Protein 3OIX (pdb70)

Solvent-accessible surface area: 45362 Å² total

Radius of gyration: 38.28 Å; Cα contacts (8 Å, |Δi|>4): 2927; chains: 4; bounding box: 79×98×102 Å

Sequence (1211 aa):
VSTHHTTIGSFDFDNCLMNAAGVYCMTREELAAIDHSEAGSFVTTGTLEERAGNPQPRYADTKLGSINSMGLPNLGINYYLDYVTELQKQPDSKNHFLSLVGMSPEETHTILMVEASKYQGLVELNLSCPNVPGPQIAYDFETTDQILSEVFTYFTKPLGIKLPPYFDIVHFDQAAAIFNYPLTFVNCINSIGNGLVIEDETVVIPKNGFGGIGGDYVKPTALANVHAFYKRLNPSIQIIGTGGVTGRDAFEHILCGASMVQIGTALHQEGPQIFKRITKELAIMTEKGYETLEDFRGKLNAMAVSTHHTTIGSFDFDNCLMNAAGVYCMTREELAAIDHSEAGSFVTTGTLEERAGNPQPRYADTKLGSINSMGLPNLGINYYLDYVTELQKQPDSKNHFLSLVGMSPEETHTILMVEASKYQGLVELNLSCPNVPGPQIAYDFETTDQILSEVFTYFTKPLGIKLPPYFDIVHFDQAAAIFNYPLTFVNCINSIGNGLVIEDETVVIPKNGFGGIGGDYVKPTALANVHAFYKRLNPSIQIIGTGGVTGRDAFEHILCGASMVQIGTALHQEGPQIFKRITKELAIMTEKGYETLEDFRGKLNAMAVSTHHTTIGSFDFDNCLMNAAGVYCMTREELAAIDHSEAGSFVTTGTLEERAGNPQPRYADTKLGSINSMGLPNLGINYYLDYVTELQKQPDSKNHFLSLVGMSPEETHTILMVEASKYQGLVELNLSCPNVPGPQIAYDFETTDQILSEVFTYFTKPLGIKLPPYFDIVHFDQAAAIFNYPLTFVNCINSIGNGLVIEDETVVIPKNGFGGIGGDYVKPTALANVHAFYKRLNPSIQIIGTGGVTGRDAFEHILCGASMVQIGTALHQEGPQIFKRITKELAIMTEKGYETLEDFRGKLNAMAVSTHHTTIGSFDFDNCLMNAAGVYCMTREELAAIDHSEAGSFVTTGTLEERAGNPQPRYADTKLGSINSMGLPNLGINYYLDYVTELQKQPDSKNHFLSLVGMSPEETHTILMVEASKYQGLVELNLSCPNVPGPQIAYDFETTDQILSEVFTYFTKPLGIKLPPYFDIVHFDQAAAIFNYPLTFVNCINSIGNGLVIEDETVVIPKNGFGGIGGDYVKPTALANVHAFYKRLNPSIQIIGTGGVTGRDAFEHILCGASMVQIGTALHQEGPQIFKRITKELAIMTEKGYETLEDFRGKLNAM

Structure (mmCIF, N/CA/C/O backbone):
data_3OIX
#
_entry.id   3OIX
#
_cell.length_a   103.126
_cell.length_b   158.276
_cell.length_c   193.351
_cell.angle_alpha   90.00
_cell.angle_beta   90.00
_cell.angle_gamma   90.00
#
_symmetry.space_group_name_H-M   'C 2 2 21'
#
loop_
_entity.id
_entity.type
_entity.pdbx_description
1 polymer 'Putative dihydroorotate dehydrogenase; dihydroorotate oxidase'
2 non-polymer 'FLAVIN MONONUCLEOTIDE'
3 non-polymer GLYCEROL
4 water water
#
loop_
_atom_site.group_PDB
_atom_site.id
_atom_site.type_symbol
_atom_site.label_atom_id
_atom_site.label_alt_id
_atom_site.label_comp_id
_atom_site.label_asym_id
_atom_site.label_entity_id
_atom_site.label_seq_id
_atom_site.pdbx_PDB_ins_code
_atom_site.Cartn_x
_atom_site.Cartn_y
_atom_site.Cartn_z
_atom_site.occupancy
_atom_site.B_iso_or_equiv
_atom_site.auth_seq_id
_atom_site.auth_comp_id
_atom_site.auth_asym_id
_atom_site.auth_atom_id
_atom_site.pdbx_PDB_model_num
ATOM 1 N N . VAL A 1 36 ? 25.599 -45.845 49.561 1.00 42.00 2 VAL A N 1
ATOM 2 C CA . VAL A 1 36 ? 25.398 -44.510 48.987 1.00 41.84 2 VAL A CA 1
ATOM 3 C C . VAL A 1 36 ? 24.594 -44.555 47.693 1.00 45.45 2 VAL A C 1
ATOM 4 O O . VAL A 1 36 ? 25.033 -45.122 46.694 1.00 38.76 2 VAL A O 1
ATOM 8 N N . SER A 1 37 ? 23.418 -43.935 47.717 1.00 38.47 3 SER A N 1
ATOM 9 C CA . SER A 1 37 ? 22.466 -44.054 46.620 1.00 32.62 3 SER A CA 1
ATOM 10 C C . SER A 1 37 ? 21.962 -42.703 46.122 1.00 36.10 3 SER A C 1
ATOM 11 O O . SER A 1 37 ? 21.624 -41.814 46.905 1.00 27.13 3 SER A O 1
ATOM 14 N N . THR A 1 38 ? 21.913 -42.554 44.804 1.00 31.10 4 THR A N 1
ATOM 15 C CA . THR A 1 38 ? 21.363 -41.344 44.214 1.00 27.27 4 THR A CA 1
ATOM 16 C C . THR A 1 38 ? 19.994 -41.597 43.604 1.00 26.20 4 THR A C 1
ATOM 17 O O . THR A 1 38 ? 19.530 -40.820 42.779 1.00 28.97 4 THR A O 1
ATOM 21 N N . HIS A 1 39 ? 19.353 -42.686 44.022 1.00 24.80 5 HIS A N 1
ATOM 22 C CA A HIS A 1 39 ? 17.958 -42.953 43.678 0.48 26.39 5 HIS A CA 1
ATOM 23 C CA B HIS A 1 39 ? 17.971 -42.935 43.640 0.52 27.06 5 HIS A CA 1
ATOM 24 C C . HIS A 1 39 ? 17.099 -41.772 44.092 1.00 23.41 5 HIS A C 1
ATOM 25 O O . HIS A 1 39 ? 17.443 -41.043 45.013 1.00 23.23 5 HIS A O 1
ATOM 38 N N . THR A 1 40 ? 15.973 -41.592 43.431 1.00 26.46 6 THR A N 1
ATOM 39 C CA . THR A 1 40 ? 15.094 -40.500 43.791 1.00 24.83 6 THR A CA 1
ATOM 40 C C . THR A 1 40 ? 13.685 -40.764 43.285 1.00 21.88 6 THR A C 1
ATOM 41 O O . THR A 1 40 ? 13.436 -41.749 42.595 1.00 21.26 6 THR A O 1
ATOM 45 N N . THR A 1 41 ? 12.762 -39.884 43.636 1.00 23.81 7 THR A N 1
ATOM 46 C CA . THR A 1 41 ? 11.397 -40.017 43.164 1.00 30.89 7 THR A CA 1
ATOM 47 C C . THR A 1 41 ? 10.833 -38.654 42.752 1.00 31.22 7 THR A C 1
ATOM 48 O O . THR A 1 41 ? 11.229 -37.620 43.287 1.00 27.42 7 THR A O 1
ATOM 52 N N . ILE A 1 42 ? 9.914 -38.675 41.796 1.00 20.39 8 ILE A N 1
ATOM 53 C CA . ILE A 1 42 ? 9.103 -37.516 41.462 1.00 21.49 8 ILE A CA 1
ATOM 54 C C . ILE A 1 42 ? 7.678 -38.023 41.371 1.00 21.82 8 ILE A C 1
ATOM 55 O O . ILE A 1 42 ? 7.382 -38.908 40.575 1.00 21.40 8 ILE A O 1
ATOM 60 N N . GLY A 1 43 ? 6.795 -37.486 42.203 1.00 21.43 9 GLY A N 1
ATOM 61 C CA . GLY A 1 43 ? 5.452 -38.032 42.307 1.00 22.70 9 GLY A CA 1
ATOM 62 C C . GLY A 1 43 ? 5.546 -39.494 42.710 1.00 24.17 9 GLY A C 1
ATOM 63 O O . GLY A 1 43 ? 6.280 -39.835 43.638 1.00 19.33 9 GLY A O 1
ATOM 64 N N . SER A 1 44 ? 4.834 -40.365 42.006 1.00 20.42 10 SER A N 1
ATOM 65 C CA . SER A 1 44 ? 4.841 -41.772 42.369 1.00 30.11 10 SER A CA 1
ATOM 66 C C . SER A 1 44 ? 5.855 -42.556 41.533 1.00 34.42 10 SER A C 1
ATOM 67 O O . SER A 1 44 ? 5.812 -43.782 41.497 1.00 33.84 10 SER A O 1
ATOM 70 N N . PHE A 1 45 ? 6.771 -41.847 40.873 1.00 33.51 11 PHE A N 1
ATOM 71 C CA . PHE A 1 45 ? 7.729 -42.489 39.973 1.00 26.84 11 PHE A CA 1
ATOM 72 C C . PHE A 1 45 ? 9.132 -42.576 40.555 1.00 26.00 11 PHE A C 1
ATOM 73 O O . PHE A 1 45 ? 9.625 -41.612 41.155 1.00 32.14 11 PHE A O 1
ATOM 81 N N . ASP A 1 46 ? 9.773 -43.728 40.377 1.00 36.69 12 ASP A N 1
ATOM 82 C CA . ASP A 1 46 ? 11.149 -43.929 40.842 1.00 32.99 12 ASP A CA 1
ATOM 83 C C . ASP A 1 46 ? 12.178 -43.710 39.740 1.00 33.02 12 ASP A C 1
ATOM 84 O O . ASP A 1 46 ? 11.887 -43.886 38.556 1.00 39.30 12 ASP A O 1
ATOM 89 N N . PHE A 1 47 ? 13.384 -43.329 40.145 1.00 23.86 13 PHE A N 1
ATOM 90 C CA . PHE A 1 47 ? 14.506 -43.179 39.231 1.00 26.74 13 PHE A CA 1
ATOM 91 C C . PHE A 1 47 ? 15.771 -43.728 39.873 1.00 30.02 13 PHE A C 1
ATOM 92 O O . PHE A 1 47 ? 16.022 -43.494 41.059 1.00 28.82 13 PHE A O 1
ATOM 100 N N . ASP A 1 48 ? 16.560 -44.459 39.086 1.00 41.49 14 ASP A N 1
ATOM 101 C CA . ASP A 1 48 ? 17.793 -45.071 39.568 1.00 40.57 14 ASP A CA 1
ATOM 102 C C . ASP A 1 48 ? 18.816 -44.013 39.905 1.00 40.86 14 ASP A C 1
ATOM 103 O O . ASP A 1 48 ? 19.772 -44.274 40.621 1.00 38.52 14 ASP A O 1
ATOM 108 N N . ASN A 1 49 ? 18.612 -42.816 39.372 1.00 25.84 15 ASN A N 1
ATOM 109 C CA . ASN A 1 49 ? 19.577 -41.738 39.530 1.00 29.25 15 ASN A CA 1
ATOM 110 C C . ASN A 1 49 ? 18.852 -40.398 39.529 1.00 27.32 15 ASN A C 1
ATOM 111 O O . ASN A 1 49 ? 17.711 -40.309 39.079 1.00 28.56 15 ASN A O 1
ATOM 116 N N . CYS A 1 50 ? 19.513 -39.355 40.021 1.00 27.90 16 CYS A N 1
ATOM 117 C CA . CYS A 1 50 ? 18.869 -38.054 40.158 1.00 30.73 16 CYS A CA 1
ATOM 118 C C . CYS A 1 50 ? 19.474 -36.999 39.240 1.00 26.72 16 CYS A C 1
ATOM 119 O O . CYS A 1 50 ? 19.430 -35.814 39.541 1.00 24.13 16 CYS A O 1
ATOM 122 N N . LEU A 1 51 ? 20.055 -37.444 38.135 1.00 27.97 17 LEU A N 1
ATOM 123 C CA . LEU A 1 51 ? 20.574 -36.549 37.105 1.00 28.06 17 LEU A CA 1
ATOM 124 C C . LEU A 1 51 ? 19.958 -36.935 35.776 1.00 27.55 17 LEU A C 1
ATOM 125 O O . LEU A 1 51 ? 19.748 -38.116 35.514 1.00 29.67 17 LEU A O 1
ATOM 130 N N . MET A 1 52 ? 19.669 -35.946 34.938 1.00 25.04 18 MET A N 1
ATOM 131 C CA . MET A 1 52 ? 19.078 -36.207 33.632 1.00 20.02 18 MET A CA 1
ATOM 132 C C . MET A 1 52 ? 19.293 -35.013 32.706 1.00 24.95 18 MET A C 1
ATOM 133 O O . MET A 1 52 ? 19.822 -33.977 33.123 1.00 19.07 18 MET A O 1
ATOM 138 N N . ASN A 1 53 ? 18.891 -35.158 31.447 1.00 23.70 19 ASN A N 1
ATOM 139 C CA . ASN A 1 53 ? 18.984 -34.049 30.509 1.00 23.02 19 ASN A CA 1
ATOM 140 C C . ASN A 1 53 ? 17.973 -32.942 30.837 1.00 26.29 19 ASN A C 1
ATOM 141 O O . ASN A 1 53 ? 16.921 -33.192 31.433 1.00 22.18 19 ASN A O 1
ATOM 146 N N . ALA A 1 54 ? 18.307 -31.714 30.477 1.00 22.00 20 ALA A N 1
ATOM 147 C CA . ALA A 1 54 ? 17.318 -30.646 30.496 1.00 21.97 20 ALA A CA 1
ATOM 148 C C . ALA A 1 54 ? 16.604 -30.615 29.140 1.00 26.13 20 ALA A C 1
ATOM 149 O O . ALA A 1 54 ? 17.218 -30.868 28.114 1.00 23.14 20 ALA A O 1
ATOM 151 N N . ALA A 1 55 ? 15.307 -30.320 29.152 1.00 21.85 21 ALA A N 1
ATOM 152 C CA . ALA A 1 55 ? 14.510 -30.269 27.944 1.00 16.38 21 ALA A CA 1
ATOM 153 C C . ALA A 1 55 ? 15.219 -29.422 26.882 1.00 24.79 21 ALA A C 1
ATOM 154 O O . ALA A 1 55 ? 15.785 -28.363 27.184 1.00 19.22 21 ALA A O 1
ATOM 156 N N . GLY A 1 56 ? 15.203 -29.905 25.646 1.00 32.27 22 GLY A N 1
ATOM 157 C CA . GLY A 1 56 ? 15.806 -29.184 24.544 1.00 35.96 22 GLY A CA 1
ATOM 158 C C . GLY A 1 56 ? 17.213 -29.647 24.217 1.00 40.72 22 GLY A C 1
ATOM 159 O O . GLY A 1 56 ? 17.705 -29.424 23.112 1.00 45.76 22 GLY A O 1
ATOM 160 N N . VAL A 1 57 ? 17.866 -30.302 25.170 1.00 24.87 23 VAL A N 1
ATOM 161 C CA . VAL A 1 57 ? 19.241 -30.734 24.964 1.00 28.60 23 VAL A CA 1
ATOM 162 C C . VAL A 1 57 ? 19.338 -32.255 24.821 1.00 31.15 23 VAL A C 1
ATOM 163 O O . VAL A 1 57 ? 18.842 -32.999 25.668 1.00 27.36 23 VAL A O 1
ATOM 167 N N . TYR A 1 58 ? 19.972 -32.702 23.738 1.00 37.10 24 TYR A N 1
ATOM 168 C CA . TYR A 1 58 ? 20.200 -34.122 23.482 1.00 31.56 24 TYR A CA 1
ATOM 169 C C . TYR A 1 58 ? 18.924 -34.945 23.518 1.00 34.98 24 TYR A C 1
ATOM 170 O O . TYR A 1 58 ? 18.883 -36.005 24.142 1.00 36.55 24 TYR A O 1
ATOM 179 N N . CYS A 1 59 ? 17.883 -34.471 22.845 1.00 28.73 25 CYS A N 1
ATOM 180 C CA . CYS A 1 59 ? 16.601 -35.163 22.931 1.00 28.20 25 CYS A CA 1
ATOM 181 C C . CYS A 1 59 ? 15.730 -34.940 21.719 1.00 24.38 25 CYS A C 1
ATOM 182 O O . CYS A 1 59 ? 14.516 -35.151 21.779 1.00 20.98 25 CYS A O 1
ATOM 185 N N . MET A 1 60 ? 16.351 -34.519 20.620 1.00 26.20 26 MET A N 1
ATOM 186 C CA . MET A 1 60 ? 15.629 -34.327 19.367 1.00 20.76 26 MET A CA 1
ATOM 187 C C . MET A 1 60 ? 15.019 -35.625 18.828 1.00 22.17 26 MET A C 1
ATOM 188 O O . MET A 1 60 ? 13.866 -35.634 18.397 1.00 22.15 26 MET A O 1
ATOM 193 N N . THR A 1 61 ? 15.774 -36.724 18.870 1.00 16.93 27 THR A N 1
ATOM 194 C CA . THR A 1 61 ? 15.344 -37.954 18.199 1.00 20.52 27 THR A CA 1
ATOM 195 C C . THR A 1 61 ? 15.253 -39.169 19.119 1.00 23.76 27 THR A C 1
ATOM 196 O O . THR A 1 61 ? 15.806 -39.178 20.221 1.00 20.95 27 THR A O 1
ATOM 200 N N . ARG A 1 62 ? 14.588 -40.211 18.631 1.00 29.72 28 ARG A N 1
ATOM 201 C CA . ARG A 1 62 ? 14.556 -41.490 19.315 1.00 28.44 28 ARG A CA 1
ATOM 202 C C . ARG A 1 62 ? 15.962 -42.000 19.633 1.00 39.30 28 ARG A C 1
ATOM 203 O O . ARG A 1 62 ? 16.178 -42.610 20.680 1.00 41.01 28 ARG A O 1
ATOM 211 N N . GLU A 1 63 ? 16.915 -41.743 18.743 1.00 24.95 29 GLU A N 1
ATOM 212 C CA . GLU A 1 63 ? 18.281 -42.220 18.947 1.00 27.92 29 GLU A CA 1
ATOM 213 C C . GLU A 1 63 ? 18.964 -41.513 20.105 1.00 23.43 29 GLU A C 1
ATOM 214 O O . GLU A 1 63 ? 19.604 -42.148 20.953 1.00 31.25 29 GLU A O 1
ATOM 220 N N . GLU A 1 64 ? 18.860 -40.190 20.124 1.00 31.33 30 GLU A N 1
ATOM 221 C CA . GLU A 1 64 ? 19.480 -39.428 21.194 1.00 32.88 30 GLU A CA 1
ATOM 222 C C . GLU A 1 64 ? 18.846 -39.821 22.526 1.00 31.33 30 GLU A C 1
ATOM 223 O O . GLU A 1 64 ? 19.543 -40.033 23.504 1.00 32.60 30 GLU A O 1
ATOM 229 N N . LEU A 1 65 ? 17.525 -39.957 22.535 1.00 20.43 31 LEU A N 1
ATOM 230 C CA . LEU A 1 65 ? 16.807 -40.296 23.749 1.00 26.06 31 LEU A CA 1
ATOM 231 C C . LEU A 1 65 ? 17.314 -41.641 24.269 1.00 32.07 31 LEU A C 1
ATOM 232 O O . LEU A 1 65 ? 17.596 -41.791 25.461 1.00 30.68 31 LEU A O 1
ATOM 237 N N . ALA A 1 66 ? 17.458 -42.605 23.363 1.00 38.31 32 ALA A N 1
ATOM 238 C CA . ALA A 1 66 ? 17.952 -43.927 23.727 1.00 34.45 32 ALA A CA 1
ATOM 239 C C . ALA A 1 66 ? 19.351 -43.829 24.312 1.00 33.34 32 ALA A C 1
ATOM 240 O O . ALA A 1 66 ? 19.672 -44.501 25.282 1.00 37.74 32 ALA A O 1
ATOM 242 N N . ALA A 1 67 ? 20.177 -42.968 23.743 1.00 26.72 33 ALA A N 1
ATOM 243 C CA . ALA A 1 67 ? 21.506 -42.765 24.299 1.00 28.92 33 ALA A CA 1
ATOM 244 C C . ALA A 1 67 ? 21.436 -42.239 25.736 1.00 33.08 33 ALA A C 1
ATOM 245 O O . ALA A 1 67 ? 22.235 -42.644 26.583 1.00 33.88 33 ALA A O 1
ATOM 247 N N . ILE A 1 68 ? 20.488 -41.347 26.019 1.00 28.08 34 ILE A N 1
ATOM 248 C CA . ILE A 1 68 ? 20.296 -40.888 27.395 1.00 26.94 34 ILE A CA 1
ATOM 249 C C . ILE A 1 68 ? 19.862 -42.047 28.279 1.00 20.24 34 ILE A C 1
ATOM 250 O O . ILE A 1 68 ? 20.377 -42.233 29.383 1.00 22.14 34 ILE A O 1
ATOM 255 N N . ASP A 1 69 ? 18.921 -42.832 27.765 1.00 22.06 35 ASP A N 1
ATOM 256 C CA . ASP A 1 69 ? 18.345 -43.948 28.495 1.00 26.69 35 ASP A CA 1
ATOM 257 C C . ASP A 1 69 ? 19.371 -45.020 28.855 1.00 33.04 35 ASP A C 1
ATOM 258 O O . ASP A 1 69 ? 19.202 -45.743 29.833 1.00 38.69 35 ASP A O 1
ATOM 263 N N . HIS A 1 70 ? 20.425 -45.116 28.054 1.00 25.40 36 HIS A N 1
ATOM 264 C CA . HIS A 1 70 ? 21.456 -46.119 28.247 1.00 29.79 36 HIS A CA 1
ATOM 265 C C . HIS A 1 70 ? 22.670 -45.505 28.911 1.00 28.64 36 HIS A C 1
ATOM 266 O O . HIS A 1 70 ? 23.663 -46.186 29.109 1.00 34.89 36 HIS A O 1
ATOM 273 N N . SER A 1 71 ? 22.606 -44.212 29.224 1.00 24.19 37 SER A N 1
ATOM 274 C CA . SER A 1 71 ? 23.665 -43.579 30.015 1.00 26.34 37 SER A CA 1
ATOM 275 C C . SER A 1 71 ? 23.371 -43.751 31.509 1.00 25.01 37 SER A C 1
ATOM 276 O O . SER A 1 71 ? 22.421 -44.433 31.882 1.00 28.00 37 SER A O 1
ATOM 279 N N . GLU A 1 72 ? 24.160 -43.117 32.361 1.00 27.09 38 GLU A N 1
ATOM 280 C CA . GLU A 1 72 ? 23.916 -43.207 33.801 1.00 35.19 38 GLU A CA 1
ATOM 281 C C . GLU A 1 72 ? 22.814 -42.251 34.262 1.00 32.30 38 GLU A C 1
ATOM 282 O O . GLU A 1 72 ? 22.412 -42.257 35.423 1.00 36.78 38 GLU A O 1
ATOM 288 N N . ALA A 1 73 ? 22.308 -41.447 33.338 1.00 31.43 39 ALA A N 1
ATOM 289 C CA . ALA A 1 73 ? 21.169 -40.582 33.636 1.00 28.62 39 ALA A CA 1
ATOM 290 C C . ALA A 1 73 ? 20.000 -41.398 34.181 1.00 19.81 39 ALA A C 1
ATOM 291 O O . ALA A 1 73 ? 19.751 -42.521 33.739 1.00 22.85 39 ALA A O 1
ATOM 293 N N . GLY A 1 74 ? 19.271 -40.822 35.128 1.00 25.62 40 GLY A N 1
ATOM 294 C CA . GLY A 1 74 ? 18.160 -41.513 35.764 1.00 22.87 40 GLY A CA 1
ATOM 295 C C . GLY A 1 74 ? 16.868 -41.443 34.976 1.00 22.84 40 GLY A C 1
ATOM 296 O O . GLY A 1 74 ? 15.897 -42.129 35.304 1.00 29.61 40 GLY A O 1
ATOM 297 N N . SER A 1 75 ? 16.856 -40.632 33.922 1.00 21.60 41 SER A N 1
ATOM 298 C CA . SER A 1 75 ? 15.643 -40.418 33.145 1.00 26.91 41 SER A CA 1
ATOM 299 C C . SER A 1 75 ? 16.012 -39.586 31.937 1.00 26.69 41 SER A C 1
ATOM 300 O O . SER A 1 75 ? 17.166 -39.194 31.799 1.00 25.91 41 SER A O 1
ATOM 303 N N . PHE A 1 76 ? 15.044 -39.323 31.063 1.00 23.62 42 PHE A N 1
ATOM 304 C CA . PHE A 1 76 ? 15.196 -38.257 30.095 1.00 20.83 42 PHE A CA 1
ATOM 305 C C . PHE A 1 76 ? 13.908 -37.458 29.966 1.00 21.95 42 PHE A C 1
ATOM 306 O O . PHE A 1 76 ? 12.831 -37.926 30.351 1.00 22.12 42 PHE A O 1
ATOM 314 N N . VAL A 1 77 ? 14.031 -36.240 29.464 1.00 12.07 43 VAL A N 1
ATOM 315 C CA . VAL A 1 77 ? 12.862 -35.480 29.055 1.00 16.58 43 VAL A CA 1
ATOM 316 C C . VAL A 1 77 ? 12.978 -35.223 27.552 1.00 15.61 43 VAL A C 1
ATOM 317 O O . VAL A 1 77 ? 14.060 -34.915 27.052 1.00 11.53 43 VAL A O 1
ATOM 321 N N . THR A 1 78 ? 11.872 -35.392 26.843 1.00 16.93 44 THR A N 1
ATOM 322 C CA . THR A 1 78 ? 11.863 -35.227 25.399 1.00 18.46 44 THR A CA 1
ATOM 323 C C . THR A 1 78 ? 12.091 -33.779 25.007 1.00 19.63 44 THR A C 1
ATOM 324 O O . THR A 1 78 ? 11.908 -32.880 25.822 1.00 25.85 44 THR A O 1
ATOM 339 N N . THR A 1 80 ? 11.029 -30.405 23.644 1.00 19.55 46 THR A N 1
ATOM 340 C CA . THR A 1 80 ? 9.717 -29.797 23.799 1.00 21.95 46 THR A CA 1
ATOM 341 C C . THR A 1 80 ? 8.897 -29.918 22.512 1.00 19.28 46 THR A C 1
ATOM 342 O O . THR A 1 80 ? 9.245 -29.352 21.487 1.00 18.03 46 THR A O 1
ATOM 346 N N . GLY A 1 81 ? 7.810 -30.668 22.573 1.00 14.46 47 GLY A N 1
ATOM 347 C CA . GLY A 1 81 ? 7.062 -30.991 21.382 1.00 15.00 47 GLY A CA 1
ATOM 348 C C . GLY A 1 81 ? 5.893 -30.051 21.154 1.00 20.42 47 GLY A C 1
ATOM 349 O O . GLY A 1 81 ? 5.161 -29.718 22.073 1.00 18.04 47 GLY A O 1
ATOM 350 N N . THR A 1 82 ? 5.711 -29.624 19.915 1.00 24.13 48 THR A N 1
ATOM 351 C CA . THR A 1 82 ? 4.538 -28.838 19.572 1.00 21.36 48 THR A CA 1
ATOM 352 C C . THR A 1 82 ? 3.571 -29.721 18.796 1.00 20.67 48 THR A C 1
ATOM 353 O O . THR A 1 82 ? 3.920 -30.838 18.402 1.00 21.04 48 THR A O 1
ATOM 357 N N . LEU A 1 83 ? 2.356 -29.234 18.589 1.00 24.24 49 LEU A N 1
ATOM 358 C CA . LEU A 1 83 ? 1.339 -30.005 17.886 1.00 20.20 49 LEU A CA 1
ATOM 359 C C . LEU A 1 83 ? 1.853 -30.561 16.553 1.00 28.18 49 LEU A C 1
ATOM 360 O O . LEU A 1 83 ? 1.600 -31.722 16.215 1.00 28.09 49 LEU A O 1
ATOM 365 N N . GLU A 1 84 ? 2.559 -29.726 15.793 1.00 23.20 50 GLU A N 1
ATOM 366 C CA . GLU A 1 84 ? 3.095 -30.127 14.497 1.00 28.63 50 GLU A CA 1
ATOM 367 C C . GLU A 1 84 ? 4.574 -29.885 14.527 1.00 28.98 50 GLU A C 1
ATOM 368 O O . GLU A 1 84 ? 5.054 -29.097 15.331 1.00 30.88 50 GLU A O 1
ATOM 374 N N . GLU A 1 85 ? 5.317 -30.567 13.675 1.00 27.17 51 GLU A N 1
ATOM 375 C CA . GLU A 1 85 ? 6.760 -30.437 13.759 1.00 29.40 51 GLU A CA 1
ATOM 376 C C . GLU A 1 85 ? 7.221 -29.046 13.335 1.00 23.53 51 GLU A C 1
ATOM 377 O O . GLU A 1 85 ? 6.557 -28.361 12.579 1.00 28.99 51 GLU A O 1
ATOM 383 N N . ARG A 1 86 ? 8.359 -28.628 13.857 1.00 15.62 52 ARG A N 1
ATOM 384 C CA . ARG A 1 86 ? 8.850 -27.297 13.618 1.00 15.84 52 ARG A CA 1
ATOM 385 C C . ARG A 1 86 ? 10.294 -27.397 13.268 1.00 16.64 52 ARG A C 1
ATOM 386 O O . ARG A 1 86 ? 10.992 -28.253 13.795 1.00 16.20 52 ARG A O 1
ATOM 394 N N . ALA A 1 87 ? 10.738 -26.538 12.358 1.00 24.81 53 ALA A N 1
ATOM 395 C CA . ALA A 1 87 ? 12.133 -26.510 11.952 1.00 19.09 53 ALA A CA 1
ATOM 396 C C . ALA A 1 87 ? 12.930 -25.685 12.937 1.00 22.13 53 ALA A C 1
ATOM 397 O O . ALA A 1 87 ? 14.135 -25.864 13.070 1.00 23.75 53 ALA A O 1
ATOM 399 N N . GLY A 1 88 ? 12.258 -24.760 13.612 1.00 18.03 54 GLY A N 1
ATOM 400 C CA . GLY A 1 88 ? 12.947 -23.863 14.513 1.00 16.71 54 GLY A CA 1
ATOM 401 C C . GLY A 1 88 ? 13.575 -22.692 13.783 1.00 22.35 54 GLY A C 1
ATOM 402 O O . GLY A 1 88 ? 13.296 -22.447 12.618 1.00 21.80 54 GLY A O 1
ATOM 403 N N . ASN A 1 89 ? 14.425 -21.959 14.488 1.00 24.81 55 ASN A N 1
ATOM 404 C CA . ASN A 1 89 ? 14.989 -20.720 13.988 1.00 21.48 55 ASN A CA 1
ATOM 405 C C . ASN A 1 89 ? 16.201 -20.949 13.066 1.00 29.99 55 ASN A C 1
ATOM 406 O O . ASN A 1 89 ? 16.795 -22.027 13.070 1.00 24.43 55 ASN A O 1
ATOM 411 N N . PRO A 1 90 ? 16.573 -19.925 12.283 1.00 33.53 56 PRO A N 1
ATOM 412 C CA . PRO A 1 90 ? 17.741 -20.008 11.401 1.00 32.25 56 PRO A CA 1
ATOM 413 C C . PRO A 1 90 ? 19.035 -20.240 12.171 1.00 36.16 56 PRO A C 1
ATOM 414 O O . PRO A 1 90 ? 19.157 -19.837 13.332 1.00 33.90 56 PRO A O 1
ATOM 418 N N . GLN A 1 91 ? 19.993 -20.893 11.525 1.00 31.90 57 GLN A N 1
ATOM 419 C CA . GLN A 1 91 ? 21.306 -21.168 12.124 1.00 30.90 57 GLN A CA 1
ATOM 420 C C . GLN A 1 91 ? 22.322 -20.053 11.869 1.00 33.29 57 GLN A C 1
ATOM 421 O O . GLN A 1 91 ? 22.203 -19.300 10.902 1.00 36.64 57 GLN A O 1
ATOM 427 N N . PRO A 1 92 ? 23.334 -19.946 12.737 1.00 31.93 58 PRO A N 1
ATOM 428 C CA . PRO A 1 92 ? 23.460 -20.749 13.960 1.00 28.40 58 PRO A CA 1
ATOM 429 C C . PRO A 1 92 ? 22.578 -20.191 15.076 1.00 26.00 58 PRO A C 1
ATOM 430 O O . PRO A 1 92 ? 22.461 -18.973 15.241 1.00 24.72 58 PRO A O 1
ATOM 434 N N . ARG A 1 93 ? 21.973 -21.088 15.842 1.00 24.41 59 ARG A N 1
ATOM 435 C CA . ARG A 1 93 ? 20.988 -20.713 16.848 1.00 26.60 59 ARG A CA 1
ATOM 436 C C . ARG A 1 93 ? 21.500 -21.062 18.247 1.00 26.19 59 ARG A C 1
ATOM 437 O O . ARG A 1 93 ? 20.764 -20.980 19.225 1.00 22.59 59 ARG A O 1
ATOM 445 N N . TYR A 1 94 ? 22.764 -21.448 18.317 1.00 21.90 60 TYR A N 1
ATOM 446 C CA . TYR A 1 94 ? 23.384 -21.882 19.551 1.00 22.36 60 TYR A CA 1
ATOM 447 C C . TYR A 1 94 ? 24.877 -21.593 19.523 1.00 18.96 60 TYR A C 1
ATOM 448 O O . TYR A 1 94 ? 25.541 -21.865 18.535 1.00 30.79 60 TYR A O 1
ATOM 457 N N . ALA A 1 95 ? 25.407 -21.043 20.603 1.00 19.39 61 ALA A N 1
ATOM 458 C CA . ALA A 1 95 ? 26.842 -20.834 20.695 1.00 27.55 61 ALA A CA 1
ATOM 459 C C . ALA A 1 95 ? 27.306 -21.110 22.111 1.00 35.26 61 ALA A C 1
ATOM 460 O O . ALA A 1 95 ? 26.579 -20.848 23.064 1.00 31.22 61 ALA A O 1
ATOM 462 N N . ASP A 1 96 ? 28.517 -21.641 22.241 1.00 36.09 62 ASP A N 1
ATOM 463 C CA . ASP A 1 96 ? 29.112 -21.871 23.549 1.00 35.04 62 ASP A CA 1
ATOM 464 C C . ASP A 1 96 ? 29.992 -20.698 23.944 1.00 33.43 62 ASP A C 1
ATOM 465 O O . ASP A 1 96 ? 30.386 -19.895 23.112 1.00 37.96 62 ASP A O 1
ATOM 470 N N . THR A 1 97 ? 30.304 -20.620 25.225 1.00 35.72 63 THR A N 1
ATOM 471 C CA . THR A 1 97 ? 31.121 -19.551 25.774 1.00 37.82 63 THR A CA 1
ATOM 472 C C . THR A 1 97 ? 32.031 -20.207 26.796 1.00 42.20 63 THR A C 1
ATOM 473 O O . THR A 1 97 ? 31.806 -21.364 27.140 1.00 45.59 63 THR A O 1
ATOM 477 N N . LYS A 1 98 ? 33.052 -19.505 27.283 1.00 30.14 64 LYS A N 1
ATOM 478 C CA . LYS A 1 98 ? 33.888 -20.070 28.350 1.00 40.56 64 LYS A CA 1
ATOM 479 C C . LYS A 1 98 ? 33.023 -20.347 29.571 1.00 39.76 64 LYS A C 1
ATOM 480 O O . LYS A 1 98 ? 33.321 -21.234 30.367 1.00 45.55 64 LYS A O 1
ATOM 486 N N . LEU A 1 99 ? 31.942 -19.586 29.705 1.00 45.05 65 LEU A N 1
ATOM 487 C CA . LEU A 1 99 ? 31.122 -19.637 30.904 1.00 38.40 65 LEU A CA 1
ATOM 488 C C . LEU A 1 99 ? 29.812 -20.397 30.746 1.00 39.13 65 LEU A C 1
ATOM 489 O O . LEU A 1 99 ? 29.271 -20.913 31.728 1.00 40.07 65 LEU A O 1
ATOM 494 N N . GLY A 1 100 ? 29.300 -20.487 29.524 1.00 40.32 66 GLY A N 1
ATOM 495 C CA . GLY A 1 100 ? 28.024 -21.153 29.334 1.00 30.76 66 GLY A CA 1
ATOM 496 C C . GLY A 1 100 ? 27.570 -21.220 27.901 1.00 34.01 66 GLY A C 1
ATOM 497 O O . GLY A 1 100 ? 28.365 -21.516 27.015 1.00 37.56 66 GLY A O 1
ATOM 498 N N . SER A 1 101 ? 26.285 -20.960 27.667 1.00 23.40 67 SER A N 1
ATOM 499 C CA . SER A 1 101 ? 25.759 -21.031 26.315 1.00 25.15 67 SER A CA 1
ATOM 500 C C . SER A 1 101 ? 24.665 -20.012 26.108 1.00 26.88 67 SER A C 1
ATOM 501 O O . SER A 1 101 ? 24.096 -19.489 27.055 1.00 25.25 67 SER A O 1
ATOM 504 N N . ILE A 1 102 ? 24.392 -19.718 24.850 1.00 24.54 68 ILE A N 1
ATOM 505 C CA . ILE A 1 102 ? 23.313 -18.831 24.486 1.00 20.56 68 ILE A CA 1
ATOM 506 C C . ILE A 1 102 ? 22.611 -19.513 23.339 1.00 19.75 68 ILE A C 1
ATOM 507 O O . ILE A 1 102 ? 23.258 -20.082 22.474 1.00 22.79 68 ILE A O 1
ATOM 512 N N . ASN A 1 103 ? 21.289 -19.513 23.342 1.00 16.27 69 ASN A N 1
ATOM 513 C CA . ASN A 1 103 ? 20.592 -20.144 22.243 1.00 15.87 69 ASN A CA 1
ATOM 514 C C . ASN A 1 103 ? 19.278 -19.474 21.949 1.00 21.49 69 ASN A C 1
ATOM 515 O O . ASN A 1 103 ? 18.701 -18.840 22.817 1.00 23.05 69 ASN A O 1
ATOM 520 N N . SER A 1 104 ? 18.809 -19.631 20.716 1.00 25.67 70 SER A N 1
ATOM 521 C CA . SER A 1 104 ? 17.449 -19.267 20.360 1.00 21.50 70 SER A CA 1
ATOM 522 C C . SER A 1 104 ? 16.966 -20.291 19.344 1.00 26.91 70 SER A C 1
ATOM 523 O O . SER A 1 104 ? 16.962 -20.028 18.137 1.00 25.32 70 SER A O 1
ATOM 526 N N . MET A 1 105 ? 16.567 -21.458 19.838 1.00 25.68 71 MET A N 1
ATOM 527 C CA . MET A 1 105 ? 16.248 -22.581 18.970 1.00 30.26 71 MET A CA 1
ATOM 528 C C . MET A 1 105 ? 14.946 -22.369 18.213 1.00 30.68 71 MET A C 1
ATOM 529 O O . MET A 1 105 ? 14.844 -22.731 17.051 1.00 33.78 71 MET A O 1
ATOM 534 N N . GLY A 1 106 ? 13.946 -21.800 18.875 1.00 25.93 72 GLY A N 1
ATOM 535 C CA . GLY A 1 106 ? 12.645 -21.631 18.258 1.00 23.18 72 GLY A CA 1
ATOM 536 C C . GLY A 1 106 ? 11.810 -22.896 18.278 1.00 26.15 72 GLY A C 1
ATOM 537 O O . GLY A 1 106 ? 10.970 -23.129 17.397 1.00 23.74 72 GLY A O 1
ATOM 538 N N . LEU A 1 107 ? 12.043 -23.722 19.292 1.00 25.23 73 LEU A N 1
ATOM 539 C CA . LEU A 1 107 ? 11.233 -24.914 19.507 1.00 21.31 73 LEU A CA 1
ATOM 540 C C . LEU A 1 107 ? 11.223 -25.853 18.291 1.00 22.51 73 LEU A C 1
ATOM 541 O O . LEU A 1 107 ? 10.169 -26.313 17.844 1.00 24.96 73 LEU A O 1
ATOM 546 N N . PRO A 1 108 ? 12.410 -26.169 17.773 1.00 19.56 74 PRO A N 1
ATOM 547 C CA . PRO A 1 108 ? 12.457 -27.185 16.724 1.00 21.08 74 PRO A CA 1
ATOM 548 C C . PRO A 1 108 ? 12.146 -28.534 17.368 1.00 23.92 74 PRO A C 1
ATOM 549 O O . PRO A 1 108 ? 12.651 -28.819 18.448 1.00 23.30 74 PRO A O 1
ATOM 553 N N . ASN A 1 109 ? 11.312 -29.342 16.734 1.00 17.78 75 ASN A N 1
ATOM 554 C CA . ASN A 1 109 ? 11.007 -30.656 17.254 1.00 22.07 75 ASN A CA 1
ATOM 555 C C . ASN A 1 109 ? 10.267 -31.451 16.205 1.00 18.40 75 ASN A C 1
ATOM 556 O O . ASN A 1 109 ? 9.718 -30.878 15.275 1.00 25.64 75 ASN A O 1
ATOM 561 N N . LEU A 1 110 ? 10.225 -32.769 16.373 1.00 22.77 76 LEU A N 1
ATOM 562 C CA . LEU A 1 110 ? 9.617 -33.658 15.386 1.00 21.11 76 LEU A CA 1
ATOM 563 C C . LEU A 1 110 ? 8.106 -33.785 15.577 1.00 27.49 76 LEU A C 1
ATOM 564 O O . LEU A 1 110 ? 7.459 -34.631 14.953 1.00 22.28 76 LEU A O 1
ATOM 569 N N . GLY A 1 111 ? 7.542 -32.928 16.431 1.00 17.18 77 GLY A N 1
ATOM 570 C CA . GLY A 1 111 ? 6.113 -32.930 16.667 1.00 15.69 77 GLY A CA 1
ATOM 571 C C . GLY A 1 111 ? 5.748 -33.808 17.837 1.00 22.00 77 GLY A C 1
ATOM 572 O O . GLY A 1 111 ? 6.409 -34.812 18.093 1.00 25.71 77 GLY A O 1
ATOM 573 N N . ILE A 1 112 ? 4.683 -33.440 18.541 1.00 25.06 78 ILE A N 1
ATOM 574 C CA . ILE A 1 112 ? 4.333 -34.108 19.792 1.00 24.05 78 ILE A CA 1
ATOM 575 C C . ILE A 1 112 ? 4.091 -35.602 19.602 1.00 24.58 78 ILE A C 1
ATOM 576 O O . ILE A 1 112 ? 4.570 -36.419 20.386 1.00 23.18 78 ILE A O 1
ATOM 581 N N . ASN A 1 113 ? 3.368 -35.955 18.544 1.00 27.80 79 ASN A N 1
ATOM 582 C CA . ASN A 1 113 ? 3.067 -37.355 18.261 1.00 30.65 79 ASN A CA 1
ATOM 583 C C . ASN A 1 113 ? 4.278 -38.255 18.241 1.00 27.80 79 ASN A C 1
ATOM 584 O O . ASN A 1 113 ? 4.213 -39.383 18.717 1.00 27.50 79 ASN A O 1
ATOM 589 N N . TYR A 1 114 ? 5.374 -37.745 17.690 1.00 23.33 80 TYR A N 1
ATOM 590 C CA . TYR A 1 114 ? 6.635 -38.472 17.654 1.00 28.07 80 TYR A CA 1
ATOM 591 C C . TYR A 1 114 ? 7.107 -38.833 19.073 1.00 28.56 80 TYR A C 1
ATOM 592 O O . TYR A 1 114 ? 7.385 -39.997 19.366 1.00 29.36 80 TYR A O 1
ATOM 601 N N . TYR A 1 115 ? 7.190 -37.839 19.952 1.00 23.93 81 TYR A N 1
ATOM 602 C CA . TYR A 1 115 ? 7.673 -38.074 21.314 1.00 24.74 81 TYR A CA 1
ATOM 603 C C . TYR A 1 115 ? 6.651 -38.834 22.138 1.00 20.93 81 TYR A C 1
ATOM 604 O O . TYR A 1 115 ? 7.004 -39.725 22.910 1.00 26.31 81 TYR A O 1
ATOM 613 N N . LEU A 1 116 ? 5.381 -38.523 21.926 1.00 18.28 82 LEU A N 1
ATOM 614 C CA . LEU A 1 116 ? 4.319 -39.199 22.652 1.00 24.97 82 LEU A CA 1
ATOM 615 C C . LEU A 1 116 ? 4.347 -40.699 22.367 1.00 26.63 82 LEU A C 1
ATOM 616 O O . LEU A 1 116 ? 4.350 -41.515 23.289 1.00 21.44 82 LEU A O 1
ATOM 621 N N . ASP A 1 117 ? 4.371 -41.055 21.086 1.00 34.35 83 ASP A N 1
ATOM 622 C CA . ASP A 1 117 ? 4.398 -42.456 20.694 1.00 31.11 83 ASP A CA 1
ATOM 623 C C . ASP A 1 117 ? 5.622 -43.131 21.267 1.00 27.83 83 ASP A C 1
ATOM 624 O O . ASP A 1 117 ? 5.532 -44.238 21.783 1.00 32.14 83 ASP A O 1
ATOM 629 N N . TYR A 1 118 ? 6.766 -42.461 21.177 1.00 20.19 84 TYR A N 1
ATOM 630 C CA . TYR A 1 118 ? 8.005 -43.031 21.697 1.00 24.33 84 TYR A CA 1
ATOM 631 C C . TYR A 1 118 ? 7.963 -43.330 23.203 1.00 26.56 84 TYR A C 1
ATOM 632 O O . TYR A 1 118 ? 8.348 -44.420 23.619 1.00 31.39 84 TYR A O 1
ATOM 641 N N . VAL A 1 119 ? 7.497 -42.386 24.022 1.00 20.83 85 VAL A N 1
ATOM 642 C CA . VAL A 1 119 ? 7.501 -42.630 25.465 1.00 28.56 85 VAL A CA 1
ATOM 643 C C . VAL A 1 119 ? 6.365 -43.560 25.889 1.00 27.58 85 VAL A C 1
ATOM 644 O O . VAL A 1 119 ? 6.481 -44.258 26.891 1.00 27.81 85 VAL A O 1
ATOM 648 N N . THR A 1 120 ? 5.271 -43.564 25.133 1.00 21.24 86 THR A N 1
ATOM 649 C CA . THR A 1 120 ? 4.219 -44.543 25.356 1.00 28.03 86 THR A CA 1
ATOM 650 C C . THR A 1 120 ? 4.779 -45.945 25.122 1.00 31.90 86 THR A C 1
ATOM 651 O O . THR A 1 120 ? 4.567 -46.865 25.922 1.00 29.36 86 THR A O 1
ATOM 655 N N . GLU A 1 121 ? 5.520 -46.089 24.031 1.00 36.34 87 GLU A N 1
ATOM 656 C CA . GLU A 1 121 ? 6.024 -47.392 23.605 1.00 42.75 87 GLU A CA 1
ATOM 657 C C . GLU A 1 121 ? 7.096 -47.926 24.564 1.00 42.83 87 GLU A C 1
ATOM 658 O O . GLU A 1 121 ? 7.195 -49.134 24.785 1.00 48.07 87 GLU A O 1
ATOM 664 N N . LEU A 1 122 ? 7.871 -47.023 25.162 1.00 36.23 88 LEU A N 1
ATOM 665 C CA . LEU A 1 122 ? 8.881 -47.428 26.141 1.00 34.52 88 LEU A CA 1
ATOM 666 C C . LEU A 1 122 ? 8.277 -47.928 27.456 1.00 36.37 88 LEU A C 1
ATOM 667 O O . LEU A 1 122 ? 8.923 -48.683 28.182 1.00 42.00 88 LEU A O 1
ATOM 672 N N . GLN A 1 123 ? 7.055 -47.500 27.775 1.00 36.24 89 GLN A N 1
ATOM 673 C CA . GLN A 1 123 ? 6.371 -47.976 28.988 1.00 42.53 89 GLN A CA 1
ATOM 674 C C . GLN A 1 123 ? 6.259 -49.493 28.997 1.00 43.93 89 GLN A C 1
ATOM 675 O O . GLN A 1 123 ? 6.417 -50.133 30.040 1.00 53.27 89 GLN A O 1
ATOM 681 N N . LYS A 1 124 ? 5.956 -50.057 27.832 1.00 56.93 90 LYS A N 1
ATOM 682 C CA . LYS A 1 124 ? 5.731 -51.491 27.699 1.00 69.73 90 LYS A CA 1
ATOM 683 C C . LYS A 1 124 ? 6.981 -52.331 28.014 1.00 72.19 90 LYS A C 1
ATOM 684 O O . LYS A 1 124 ? 6.884 -53.346 28.707 1.00 84.56 90 LYS A O 1
ATOM 690 N N . GLN A 1 125 ? 8.141 -51.906 27.503 1.00 48.73 91 GLN A N 1
ATOM 691 C CA . GLN A 1 125 ? 9.427 -52.612 27.661 1.00 51.34 91 GLN A CA 1
ATOM 692 C C . GLN A 1 125 ? 9.839 -52.880 29.103 1.00 49.45 91 GLN A C 1
ATOM 693 O O . GLN A 1 125 ? 9.530 -52.099 29.988 1.00 53.45 91 GLN A O 1
ATOM 699 N N . PRO A 1 126 ? 10.573 -53.984 29.330 1.00 41.12 92 PRO A N 1
ATOM 700 C CA . PRO A 1 126 ? 11.157 -54.324 30.633 1.00 41.34 92 PRO A CA 1
ATOM 701 C C . PRO A 1 126 ? 12.386 -53.479 30.912 1.00 39.53 92 PRO A C 1
ATOM 702 O O . PRO A 1 126 ? 13.098 -53.095 29.980 1.00 34.95 92 PRO A O 1
ATOM 706 N N . ASP A 1 127 ? 12.640 -53.205 32.185 1.00 68.09 93 ASP A N 1
ATOM 707 C CA . ASP A 1 127 ? 13.781 -52.387 32.551 1.00 69.48 93 ASP A CA 1
ATOM 708 C C . ASP A 1 127 ? 13.609 -50.996 31.954 1.00 72.60 93 ASP A C 1
ATOM 709 O O . ASP A 1 127 ? 14.588 -50.350 31.567 1.00 67.79 93 ASP A O 1
ATOM 714 N N . SER A 1 128 ? 12.360 -50.540 31.873 1.00 49.41 94 SER A N 1
ATOM 715 C CA . SER A 1 128 ? 12.093 -49.215 31.337 1.00 48.93 94 SER A CA 1
ATOM 716 C C . SER A 1 128 ? 12.168 -48.139 32.418 1.00 43.14 94 SER A C 1
ATOM 717 O O . SER A 1 128 ? 11.488 -48.219 33.440 1.00 46.39 94 SER A O 1
ATOM 720 N N . LYS A 1 129 ? 13.001 -47.136 32.187 1.00 28.84 95 LYS A N 1
ATOM 721 C CA . LYS A 1 129 ? 13.060 -45.995 33.083 1.00 26.53 95 LYS A CA 1
ATOM 722 C C . LYS A 1 129 ? 11.845 -45.092 32.877 1.00 26.15 95 LYS A C 1
ATOM 723 O O . LYS A 1 129 ? 11.247 -45.048 31.791 1.00 23.56 95 LYS A O 1
ATOM 729 N N . ASN A 1 130 ? 11.462 -44.373 33.922 1.00 24.96 96 ASN A N 1
ATOM 730 C CA . ASN A 1 130 ? 10.407 -43.380 33.775 1.00 25.89 96 ASN A CA 1
ATOM 731 C C . ASN A 1 130 ? 10.928 -42.132 33.063 1.00 24.58 96 ASN A C 1
ATOM 732 O O . ASN A 1 130 ? 12.081 -41.738 33.262 1.00 22.10 96 ASN A O 1
ATOM 737 N N . HIS A 1 131 ? 10.084 -41.516 32.234 1.00 25.66 97 HIS A N 1
ATOM 738 C CA . HIS A 1 131 ? 10.511 -40.361 31.447 1.00 28.18 97 HIS A CA 1
ATOM 739 C C . HIS A 1 131 ? 9.605 -39.151 31.599 1.00 19.97 97 HIS A C 1
ATOM 740 O O . HIS A 1 131 ? 8.535 -39.229 32.194 1.00 17.70 97 HIS A O 1
ATOM 747 N N . PHE A 1 132 ? 10.055 -38.044 31.023 1.00 17.09 98 PHE A N 1
ATOM 748 C CA . PHE A 1 132 ? 9.312 -36.800 31.006 1.00 17.02 98 PHE A CA 1
ATOM 749 C C . PHE A 1 132 ? 8.997 -36.396 29.568 1.00 21.62 98 PHE A C 1
ATOM 750 O O . PHE A 1 132 ? 9.888 -36.322 28.713 1.00 15.59 98 PHE A O 1
ATOM 758 N N . LEU A 1 133 ? 7.724 -36.135 29.305 1.00 17.46 99 LEU A N 1
ATOM 759 C CA . LEU A 1 133 ? 7.293 -35.656 28.011 1.00 12.46 99 LEU A CA 1
ATOM 760 C C . LEU A 1 133 ? 7.117 -34.148 28.082 1.00 18.84 99 LEU A C 1
ATOM 761 O O . LEU A 1 133 ? 6.135 -33.656 28.632 1.00 13.75 99 LEU A O 1
ATOM 766 N N . SER A 1 134 ? 8.076 -33.407 27.538 1.00 23.99 100 SER A N 1
ATOM 767 C CA . SER A 1 134 ? 7.958 -31.952 27.474 1.00 19.74 100 SER A CA 1
ATOM 768 C C . SER A 1 134 ? 7.128 -31.464 26.281 1.00 20.59 100 SER A C 1
ATOM 769 O O . SER A 1 134 ? 7.302 -31.928 25.158 1.00 19.00 100 SER A O 1
ATOM 772 N N . LEU A 1 135 ? 6.226 -30.522 26.528 1.00 19.56 101 LEU A N 1
ATOM 773 C CA . LEU A 1 135 ? 5.355 -30.045 25.457 1.00 21.56 101 LEU A CA 1
ATOM 774 C C . LEU A 1 135 ? 4.910 -28.616 25.684 1.00 22.42 101 LEU A C 1
ATOM 775 O O . LEU A 1 135 ? 4.919 -28.135 26.815 1.00 23.15 101 LEU A O 1
ATOM 780 N N . VAL A 1 136 ? 4.538 -27.935 24.603 1.00 25.61 102 VAL A N 1
ATOM 781 C CA . VAL A 1 136 ? 3.846 -26.666 24.715 1.00 21.82 102 VAL A CA 1
ATOM 782 C C . VAL A 1 136 ? 3.266 -26.300 23.375 1.00 22.37 102 VAL A C 1
ATOM 783 O O . VAL A 1 136 ? 3.782 -26.705 22.356 1.00 31.22 102 VAL A O 1
ATOM 787 N N . GLY A 1 137 ? 2.168 -25.558 23.379 1.00 22.89 103 GLY A N 1
ATOM 788 C CA . GLY A 1 137 ? 1.609 -25.028 22.154 1.00 26.02 103 GLY A CA 1
ATOM 789 C 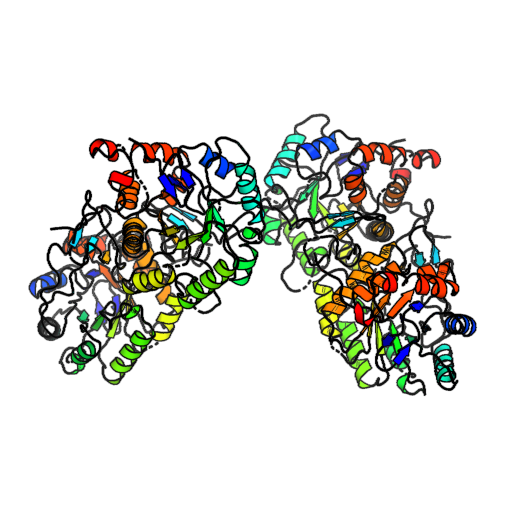C . GLY A 1 137 ? 2.170 -23.645 21.854 1.00 30.20 103 GLY A C 1
ATOM 790 O O . GLY A 1 137 ? 2.670 -22.958 22.746 1.00 26.64 103 GLY A O 1
ATOM 791 N N . MET A 1 138 ? 2.097 -23.238 20.591 1.00 29.29 104 MET A N 1
ATOM 792 C CA . MET A 1 138 ? 2.461 -21.881 20.207 1.00 27.72 104 MET A CA 1
ATOM 793 C C . MET A 1 138 ? 1.394 -20.884 20.650 1.00 30.39 104 MET A C 1
ATOM 794 O O . MET A 1 138 ? 1.588 -19.680 20.592 1.00 34.61 104 MET A O 1
ATOM 799 N N . SER A 1 139 ? 0.254 -21.402 21.079 1.00 25.16 105 SER A N 1
ATOM 800 C CA . SER A 1 139 ? -0.811 -20.589 21.619 1.00 28.49 105 SER A CA 1
ATOM 801 C C . SER A 1 139 ? -1.468 -21.415 22.721 1.00 27.51 105 SER A C 1
ATOM 802 O O . SER A 1 139 ? -1.351 -22.634 22.732 1.00 26.13 105 SER A O 1
ATOM 805 N N . PRO A 1 140 ? -2.162 -20.757 23.652 1.00 35.62 106 PRO A N 1
ATOM 806 C CA . PRO A 1 140 ? -2.850 -21.523 24.697 1.00 36.77 106 PRO A CA 1
ATOM 807 C C . PRO A 1 140 ? -3.771 -22.596 24.117 1.00 36.09 106 PRO A C 1
ATOM 808 O O . PRO A 1 140 ? -3.804 -23.711 24.627 1.00 35.75 106 PRO A O 1
ATOM 812 N N . GLU A 1 141 ? -4.500 -22.272 23.055 1.00 35.55 107 GLU A N 1
ATOM 813 C CA . GLU A 1 141 ? -5.435 -23.224 22.477 1.00 33.38 107 GLU A CA 1
ATOM 814 C C . GLU A 1 141 ? -4.678 -24.450 21.985 1.00 38.25 107 GLU A C 1
ATOM 815 O O . GLU A 1 141 ? -5.137 -25.582 22.136 1.00 32.24 107 GLU A O 1
ATOM 821 N N . GLU A 1 142 ? -3.516 -24.218 21.380 1.00 28.96 108 GLU A N 1
ATOM 822 C CA . GLU A 1 142 ? -2.717 -25.324 20.893 1.00 24.16 108 GLU A CA 1
ATOM 823 C C . GLU A 1 142 ? -2.239 -26.167 22.079 1.00 28.82 108 GLU A C 1
ATOM 824 O O . GLU A 1 142 ? -2.181 -27.391 21.998 1.00 32.63 108 GLU A O 1
ATOM 830 N N . THR A 1 143 ? -1.920 -25.504 23.184 1.00 19.31 109 THR A N 1
ATOM 831 C CA . THR A 1 143 ? -1.441 -26.196 24.359 1.00 23.78 109 THR A CA 1
ATOM 832 C C . THR A 1 143 ? -2.502 -27.161 24.865 1.00 24.88 109 THR A C 1
ATOM 833 O O . THR A 1 143 ? -2.190 -28.299 25.230 1.00 27.07 109 THR A O 1
ATOM 837 N N . HIS A 1 144 ? -3.753 -26.713 24.871 1.00 21.88 110 HIS A N 1
ATOM 838 C CA . HIS A 1 144 ? -4.852 -27.571 25.300 1.00 26.73 110 HIS A CA 1
ATOM 839 C C . HIS A 1 144 ? -5.086 -28.725 24.356 1.00 25.33 110 HIS A C 1
ATOM 840 O O . HIS A 1 144 ? -5.333 -29.846 24.793 1.00 28.46 110 HIS A O 1
ATOM 847 N N . THR A 1 145 ? -4.986 -28.451 23.061 1.00 26.36 111 THR A N 1
ATOM 848 C CA . THR A 1 145 ? -5.112 -29.495 22.062 1.00 23.71 111 THR A CA 1
ATOM 849 C C . THR A 1 145 ? -4.089 -30.599 22.331 1.00 24.37 111 THR A C 1
ATOM 850 O O . THR A 1 145 ? -4.429 -31.773 22.340 1.00 27.60 111 THR A O 1
ATOM 854 N N . ILE A 1 146 ? -2.841 -30.213 22.572 1.00 22.96 112 ILE A N 1
ATOM 855 C CA . ILE A 1 146 ? -1.783 -31.173 22.879 1.00 18.55 112 ILE A CA 1
ATOM 856 C C . ILE A 1 146 ? -2.063 -31.961 24.167 1.00 20.91 112 ILE A C 1
ATOM 857 O O . ILE A 1 146 ? -2.009 -33.188 24.190 1.00 22.67 112 ILE A O 1
ATOM 862 N N . LEU A 1 147 ? -2.362 -31.255 25.246 1.00 22.57 113 LEU A N 1
ATOM 863 C CA . LEU A 1 147 ? -2.619 -31.927 26.512 1.00 22.91 113 LEU A CA 1
ATOM 864 C C . LEU A 1 147 ? -3.810 -32.879 26.416 1.00 20.93 113 LEU A C 1
ATOM 865 O O . LEU A 1 147 ? -3.778 -33.967 26.977 1.00 25.03 113 LEU A O 1
ATOM 881 N N . MET A 1 149 ? -4.658 -34.480 23.791 1.00 21.96 115 MET A N 1
ATOM 882 C CA . MET A 1 149 ? -4.138 -35.657 23.092 1.00 30.15 115 MET A CA 1
ATOM 883 C C . MET A 1 149 ? -3.415 -36.573 24.071 1.00 29.47 115 MET A C 1
ATOM 884 O O . MET A 1 149 ? -3.623 -37.785 24.064 1.00 31.98 115 MET A O 1
ATOM 889 N N . VAL A 1 150 ? -2.540 -35.994 24.892 1.00 21.37 116 VAL A N 1
ATOM 890 C CA . VAL A 1 150 ? -1.803 -36.785 25.862 1.00 21.85 116 VAL A CA 1
ATOM 891 C C . VAL A 1 150 ? -2.795 -37.429 26.830 1.00 25.70 116 VAL A C 1
ATOM 892 O O . VAL A 1 150 ? -2.653 -38.594 27.192 1.00 26.35 116 VAL A O 1
ATOM 896 N N . GLU A 1 151 ? -3.817 -36.676 27.226 1.00 28.93 117 GLU A N 1
ATOM 897 C CA . GLU A 1 151 ? -4.824 -37.205 28.139 1.00 31.59 117 GLU A CA 1
ATOM 898 C C . GLU A 1 151 ? -5.521 -38.422 27.539 1.00 33.61 117 GLU A C 1
ATOM 899 O O . GLU A 1 151 ? -5.812 -39.398 28.233 1.00 32.45 117 GLU A O 1
ATOM 905 N N . ALA A 1 152 ? -5.786 -38.357 26.240 1.00 21.19 118 ALA A N 1
ATOM 906 C CA . ALA A 1 152 ? -6.533 -39.401 25.572 1.00 23.86 118 ALA A CA 1
ATOM 907 C C . ALA A 1 152 ? -5.629 -40.572 25.190 1.00 31.36 118 ALA A C 1
ATOM 908 O O . ALA A 1 152 ? -6.114 -41.661 24.870 1.00 32.76 118 ALA A O 1
ATOM 910 N N . SER A 1 153 ? -4.318 -40.346 25.227 1.00 27.87 119 SER A N 1
ATOM 911 C CA . SER A 1 153 ? -3.356 -41.365 24.822 1.00 24.63 119 SER A CA 1
ATOM 912 C C . SER A 1 153 ? -3.184 -42.444 25.889 1.00 30.02 119 SER A C 1
ATOM 913 O O . SER A 1 153 ? -3.859 -42.431 26.920 1.00 31.00 119 SER A O 1
ATOM 916 N N . LYS A 1 154 ? -2.274 -43.379 25.627 1.00 28.40 120 LYS A N 1
ATOM 917 C CA . LYS A 1 154 ? -2.005 -44.478 26.542 1.00 33.00 120 LYS A CA 1
ATOM 918 C C . LYS A 1 154 ? -0.824 -44.163 27.469 1.00 29.50 120 LYS A C 1
ATOM 919 O O . LYS A 1 154 ? -0.495 -44.943 28.358 1.00 35.29 120 LYS A O 1
ATOM 925 N N . TYR A 1 155 ? -0.195 -43.015 27.251 1.00 30.37 121 TYR A N 1
ATOM 926 C CA . TYR A 1 155 ? 0.893 -42.565 28.106 1.00 27.97 121 TYR A CA 1
ATOM 927 C C . TYR A 1 155 ? 0.392 -42.237 29.518 1.00 30.07 121 TYR A C 1
ATOM 928 O O . TYR A 1 155 ? -0.632 -41.588 29.696 1.00 32.73 121 TYR A O 1
ATOM 937 N N . GLN A 1 156 ? 1.117 -42.705 30.525 1.00 36.74 122 GLN A N 1
ATOM 938 C CA . GLN A 1 156 ? 0.716 -42.495 31.909 1.00 36.22 122 GLN A CA 1
ATOM 939 C C . GLN A 1 156 ? 1.857 -41.879 32.713 1.00 35.16 122 GLN A C 1
ATOM 940 O O . GLN A 1 156 ? 1.728 -41.653 33.910 1.00 32.62 122 GLN A O 1
ATOM 946 N N . GLY A 1 157 ? 2.968 -41.592 32.040 1.00 25.73 123 GLY A N 1
ATOM 947 C CA . GLY A 1 157 ? 4.130 -41.029 32.701 1.00 22.68 123 GLY A CA 1
ATOM 948 C C . GLY A 1 157 ? 4.071 -39.526 32.929 1.00 21.05 123 GLY A C 1
ATOM 949 O O . GLY A 1 157 ? 3.061 -38.869 32.695 1.00 19.95 123 GLY A O 1
ATOM 950 N N . LEU A 1 158 ? 5.187 -38.978 33.383 1.00 22.18 124 LEU A N 1
ATOM 951 C CA . LEU A 1 158 ? 5.273 -37.571 33.711 1.00 22.33 124 LEU A CA 1
ATOM 952 C C . LEU A 1 158 ? 5.279 -36.695 32.477 1.00 24.15 124 LEU A C 1
ATOM 953 O O . LEU A 1 158 ? 5.871 -37.043 31.455 1.00 22.50 124 LEU A O 1
ATOM 958 N N . VAL A 1 159 ? 4.620 -35.549 32.599 1.00 21.51 125 VAL A N 1
ATOM 959 C CA . VAL A 1 159 ? 4.519 -34.573 31.531 1.00 21.18 125 VAL A CA 1
ATOM 960 C C . VAL A 1 159 ? 5.063 -33.257 32.067 1.00 20.26 125 VAL A C 1
ATOM 961 O O . VAL A 1 159 ? 4.757 -32.870 33.200 1.00 16.75 125 VAL A O 1
ATOM 965 N N . GLU A 1 160 ? 5.868 -32.571 31.263 1.00 18.02 126 GLU A N 1
ATOM 966 C CA . GLU A 1 160 ? 6.368 -31.258 31.638 1.00 17.57 126 GLU A CA 1
ATOM 967 C C . GLU A 1 160 ? 5.857 -30.179 30.669 1.00 20.37 126 GLU A C 1
ATOM 968 O O . GLU A 1 160 ? 6.253 -30.127 29.509 1.00 19.07 126 GLU A O 1
ATOM 974 N N . LEU A 1 161 ? 4.963 -29.323 31.156 1.00 19.31 127 LEU A N 1
ATOM 975 C CA . LEU A 1 161 ? 4.426 -28.236 30.358 1.00 16.81 127 LEU A CA 1
ATOM 976 C C . LEU A 1 161 ? 5.399 -27.082 30.449 1.00 16.23 127 LEU A C 1
ATOM 977 O O . LEU A 1 161 ? 5.723 -26.626 31.540 1.00 20.19 127 LEU A O 1
ATOM 982 N N . ASN A 1 162 ? 5.880 -26.623 29.302 1.00 19.99 128 ASN A N 1
ATOM 983 C CA . ASN A 1 162 ? 6.881 -25.572 29.239 1.00 17.53 128 ASN A CA 1
ATOM 984 C C . ASN A 1 162 ? 6.155 -24.243 29.224 1.00 16.65 128 ASN A C 1
ATOM 985 O O . ASN A 1 162 ? 5.523 -23.893 28.228 1.00 16.89 128 ASN A O 1
ATOM 990 N N . LEU A 1 163 ? 6.230 -23.510 30.332 1.00 20.19 129 LEU A N 1
ATOM 991 C CA . LEU A 1 163 ? 5.543 -22.226 30.427 1.00 22.20 129 LEU A CA 1
ATOM 992 C C . LEU A 1 163 ? 6.390 -21.014 30.028 1.00 24.36 129 LEU A C 1
ATOM 993 O O . LEU A 1 163 ? 5.928 -19.893 30.186 1.00 26.26 129 LEU A O 1
ATOM 998 N N . SER A 1 164 ? 7.612 -21.212 29.534 1.00 28.26 130 SER A N 1
ATOM 999 C CA . SER A 1 164 ? 8.299 -20.126 28.818 1.00 29.07 130 SER A CA 1
ATOM 1000 C C . SER A 1 164 ? 7.901 -20.206 27.352 1.00 35.42 130 SER A C 1
ATOM 1001 O O . SER A 1 164 ? 8.708 -20.562 26.487 1.00 38.62 130 SER A O 1
ATOM 1004 N N . CYS A 1 165 ? 6.634 -19.913 27.086 1.00 37.54 131 CYS A N 1
ATOM 1005 C CA . CYS A 1 165 ? 6.069 -20.127 25.766 1.00 43.95 131 CYS A CA 1
ATOM 1006 C C . CYS A 1 165 ? 5.426 -18.843 25.255 1.00 48.98 131 CYS A C 1
ATOM 1007 O O . CYS A 1 165 ? 5.148 -17.927 26.040 1.00 45.89 131 CYS A O 1
ATOM 1010 N N . PRO A 1 166 ? 5.186 -18.776 23.938 1.00 42.62 132 PRO A N 1
ATOM 1011 C CA . PRO A 1 166 ? 4.692 -17.559 23.283 1.00 44.72 132 PRO A CA 1
ATOM 1012 C C . PRO A 1 166 ? 3.331 -17.118 23.794 1.00 47.85 132 PRO A C 1
ATOM 1013 O O . PRO A 1 166 ? 2.400 -17.903 23.942 1.00 45.79 132 PRO A O 1
ATOM 1017 N N . ASN A 1 167 ? 3.230 -15.830 24.064 1.00 46.88 133 ASN A N 1
ATOM 1018 C CA . ASN A 1 167 ? 1.987 -15.241 24.491 1.00 38.28 133 ASN A CA 1
ATOM 1019 C C . ASN A 1 167 ? 1.465 -14.413 23.329 1.00 39.79 133 ASN A C 1
ATOM 1020 O O . ASN A 1 167 ? 2.158 -14.245 22.316 1.00 38.47 133 ASN A O 1
ATOM 1025 N N . VAL A 1 168 ? 0.249 -13.895 23.486 1.00 32.93 134 VAL A N 1
ATOM 1026 C CA . VAL A 1 168 ? -0.318 -12.939 22.555 1.00 31.10 134 VAL A CA 1
ATOM 1027 C C . VAL A 1 168 ? 0.530 -11.669 22.540 1.00 36.52 134 VAL A C 1
ATOM 1028 O O . VAL A 1 168 ? 1.269 -11.399 23.494 1.00 36.89 134 VAL A O 1
ATOM 1032 N N . PRO A 1 169 ? 0.435 -10.886 21.448 1.00 53.26 135 PRO A N 1
ATOM 1033 C CA . PRO A 1 169 ? 1.281 -9.698 21.294 1.00 44.55 135 PRO A CA 1
ATOM 1034 C C . PRO A 1 169 ? 1.061 -8.723 22.435 1.00 50.03 135 PRO A C 1
ATOM 1035 O O . PRO A 1 169 ? -0.076 -8.555 22.885 1.00 43.74 135 PRO A O 1
ATOM 1039 N N . GLY A 1 170 ? 2.147 -8.100 22.894 1.00 53.10 136 GLY A N 1
ATOM 1040 C CA . GLY A 1 170 ? 2.085 -7.136 23.976 1.00 43.33 136 GLY A CA 1
ATOM 1041 C C . GLY A 1 170 ? 2.107 -7.800 25.336 1.00 44.61 136 GLY A C 1
ATOM 1042 O O . GLY A 1 170 ? 1.885 -7.145 26.359 1.00 50.15 136 GLY A O 1
ATOM 1054 N N . PRO A 1 172 ? 4.326 -10.752 27.748 1.00 30.22 138 PRO A N 1
ATOM 1055 C CA . PRO A 1 172 ? 5.589 -11.466 27.965 1.00 25.25 138 PRO A CA 1
ATOM 1056 C C . PRO A 1 172 ? 5.366 -12.959 27.894 1.00 20.41 138 PRO A C 1
ATOM 1057 O O . PRO A 1 172 ? 4.213 -13.384 27.812 1.00 22.78 138 PRO A O 1
ATOM 1061 N N . GLN A 1 173 ? 6.435 -13.745 27.943 1.00 15.64 139 GLN A N 1
ATOM 1062 C CA . GLN A 1 173 ? 6.277 -15.191 28.057 1.00 16.28 139 GLN A CA 1
ATOM 1063 C C . GLN A 1 173 ? 5.290 -15.550 29.151 1.00 19.77 139 GLN A C 1
ATOM 1064 O O . GLN A 1 173 ? 5.199 -14.880 30.198 1.00 23.12 139 GLN A O 1
ATOM 1070 N N . ILE A 1 174 ? 4.554 -16.623 28.909 1.00 22.49 140 ILE A N 1
ATOM 1071 C CA . ILE A 1 174 ? 3.403 -16.951 29.728 1.00 22.61 140 ILE A CA 1
ATOM 1072 C C . ILE A 1 174 ? 3.668 -16.978 31.233 1.00 20.67 140 ILE A C 1
ATOM 1073 O O . ILE A 1 174 ? 2.904 -16.388 31.970 1.00 16.21 140 ILE A O 1
ATOM 1078 N N . ALA A 1 175 ? 4.759 -17.614 31.667 1.00 15.71 141 ALA A N 1
ATOM 1079 C CA . ALA A 1 175 ? 5.072 -17.690 33.094 1.00 18.58 141 ALA A CA 1
ATOM 1080 C C . ALA A 1 175 ? 5.443 -16.334 33.702 1.00 18.37 141 ALA A C 1
ATOM 1081 O O . ALA A 1 175 ? 5.628 -16.223 34.894 1.00 14.81 141 ALA A O 1
ATOM 1083 N N . TYR A 1 176 ? 5.574 -15.307 32.877 1.00 19.78 142 TYR A N 1
ATOM 1084 C CA . TYR A 1 176 ? 5.820 -13.967 33.401 1.00 22.38 142 TYR A CA 1
ATOM 1085 C C . TYR A 1 176 ? 4.516 -13.176 33.407 1.00 18.67 142 TYR A C 1
ATOM 1086 O O . TYR A 1 176 ? 4.479 -11.978 33.714 1.00 21.13 142 TYR A O 1
ATOM 1095 N N . ASP A 1 177 ? 3.449 -13.871 33.051 1.00 13.87 143 ASP A N 1
ATOM 1096 C CA . ASP A 1 177 ? 2.128 -13.299 33.006 1.00 14.85 143 ASP A CA 1
ATOM 1097 C C . ASP A 1 177 ? 1.250 -14.140 33.910 1.00 16.62 143 ASP A C 1
ATOM 1098 O O . ASP A 1 177 ? 0.621 -15.102 33.467 1.00 15.56 143 ASP A O 1
ATOM 1103 N N . PHE A 1 178 ? 1.234 -13.784 35.189 1.00 18.36 144 PHE A N 1
ATOM 1104 C CA . PHE A 1 178 ? 0.564 -14.599 36.191 1.00 19.94 144 PHE A CA 1
ATOM 1105 C C . PHE A 1 178 ? -0.914 -14.808 35.883 1.00 22.79 144 PHE A C 1
ATOM 1106 O O . PHE A 1 178 ? -1.443 -15.891 36.086 1.00 23.98 144 PHE A O 1
ATOM 1114 N N . GLU A 1 179 ? -1.580 -13.784 35.378 1.00 20.80 145 GLU A N 1
ATOM 1115 C CA . GLU A 1 179 ? -2.999 -13.910 35.075 1.00 26.14 145 GLU A CA 1
ATOM 1116 C C . GLU A 1 179 ? -3.226 -15.022 34.040 1.00 27.74 145 GLU A C 1
ATOM 1117 O O . GLU A 1 179 ? -4.091 -15.878 34.203 1.00 25.08 145 GLU A O 1
ATOM 1123 N N . THR A 1 180 ? -2.428 -15.018 32.978 1.00 24.88 146 THR A N 1
ATOM 1124 C CA . THR A 1 180 ? -2.563 -16.045 31.955 1.00 25.56 146 THR A CA 1
ATOM 1125 C C . THR A 1 180 ? -2.101 -17.400 32.468 1.00 20.67 146 THR A C 1
ATOM 1126 O O . THR A 1 180 ? -2.714 -18.419 32.160 1.00 20.30 146 THR A O 1
ATOM 1130 N N . THR A 1 181 ? -1.021 -17.413 33.245 1.00 17.54 147 THR A N 1
ATOM 1131 C CA . THR A 1 181 ? -0.544 -18.653 33.829 1.00 17.05 147 THR A CA 1
ATOM 1132 C C . THR A 1 181 ? -1.654 -19.304 34.655 1.00 18.22 147 THR A C 1
ATOM 1133 O O . THR A 1 181 ? -1.934 -20.488 34.502 1.00 18.22 147 THR A O 1
ATOM 1137 N N . ASP A 1 182 ? -2.309 -18.519 35.502 1.00 25.17 148 ASP A N 1
ATOM 1138 C CA . ASP A 1 182 ? -3.345 -19.064 36.366 1.00 24.97 148 ASP A CA 1
ATOM 1139 C C . ASP A 1 182 ? -4.520 -19.581 35.543 1.00 26.90 148 ASP A C 1
ATOM 1140 O O . ASP A 1 182 ? -5.071 -20.646 35.815 1.00 25.59 148 ASP A O 1
ATOM 1145 N N . GLN A 1 183 ? -4.889 -18.821 34.524 1.00 19.64 149 GLN A N 1
ATOM 1146 C CA . GLN A 1 183 ? -5.971 -19.218 33.648 1.00 25.35 149 GLN A CA 1
ATOM 1147 C C . GLN A 1 183 ? -5.642 -20.535 32.923 1.00 29.13 149 GLN A C 1
ATOM 1148 O O . GLN A 1 183 ? -6.471 -21.435 32.874 1.00 30.82 149 GLN A O 1
ATOM 1154 N N . ILE A 1 184 ? -4.432 -20.653 32.383 1.00 22.33 150 ILE A N 1
ATOM 1155 C CA . ILE A 1 184 ? -4.032 -21.873 31.688 1.00 19.56 150 ILE A CA 1
ATOM 1156 C C . ILE A 1 184 ? -4.072 -23.089 32.611 1.00 21.92 150 ILE A C 1
ATOM 1157 O O . ILE A 1 184 ? -4.629 -24.126 32.251 1.00 23.21 150 ILE A O 1
ATOM 1162 N N . LEU A 1 185 ? -3.483 -22.961 33.795 1.00 18.11 151 LEU A N 1
ATOM 1163 C CA . LEU A 1 185 ? -3.384 -24.096 34.719 1.00 24.07 151 LEU A CA 1
ATOM 1164 C C . LEU A 1 185 ? -4.779 -24.487 35.179 1.00 24.40 151 LEU A C 1
ATOM 1165 O O . LEU A 1 185 ? -5.114 -25.660 35.279 1.00 23.08 151 LEU A O 1
ATOM 1170 N N . SER A 1 186 ? -5.599 -23.483 35.433 1.00 21.54 152 SER A N 1
ATOM 1171 C CA . SER A 1 186 ? -6.975 -23.736 35.788 1.00 26.12 152 SER A CA 1
ATOM 1172 C C . SER A 1 186 ? -7.687 -24.566 34.704 1.00 23.80 152 SER A C 1
ATOM 1173 O O . SER A 1 186 ? -8.301 -25.597 34.995 1.00 22.50 152 SER A O 1
ATOM 1176 N N . GLU A 1 187 ? -7.622 -24.117 33.459 1.00 22.67 153 GLU A N 1
ATOM 1177 C CA . GLU A 1 187 ? -8.266 -24.854 32.360 1.00 33.84 153 GLU A CA 1
ATOM 1178 C C . GLU A 1 187 ? -7.697 -26.270 32.252 1.00 32.15 153 GLU A C 1
ATOM 1179 O O . GLU A 1 187 ? -8.441 -27.249 32.197 1.00 30.32 153 GLU A O 1
ATOM 1185 N N . VAL A 1 188 ? -6.369 -26.359 32.265 1.00 18.19 154 VAL A N 1
ATOM 1186 C CA . VAL A 1 188 ? -5.679 -27.630 32.147 1.00 21.08 154 VAL A CA 1
ATOM 1187 C C . VAL A 1 188 ? -6.196 -28.673 33.133 1.00 22.57 154 VAL A C 1
ATOM 1188 O O . VAL A 1 188 ? -6.497 -29.805 32.763 1.00 26.22 154 VAL A O 1
ATOM 1192 N N . PHE A 1 189 ? -6.322 -28.296 34.391 1.00 23.50 155 PHE A N 1
ATOM 1193 C CA . PHE A 1 189 ? -6.715 -29.270 35.382 1.00 25.24 155 PHE A CA 1
ATOM 1194 C C . PHE A 1 189 ? -8.206 -29.561 35.447 1.00 24.70 155 PHE A C 1
ATOM 1195 O O . PHE A 1 189 ? -8.646 -30.343 36.288 1.00 32.02 155 PHE A O 1
ATOM 1203 N N . THR A 1 190 ? -8.990 -28.975 34.554 1.00 17.60 156 THR A N 1
ATOM 1204 C CA . THR A 1 190 ? -10.378 -29.383 34.497 1.00 23.03 156 THR A CA 1
ATOM 1205 C C . THR A 1 190 ? -10.490 -30.671 33.706 1.00 27.63 156 THR A C 1
ATOM 1206 O O . THR A 1 190 ? -11.507 -31.340 33.785 1.00 28.80 156 THR A O 1
ATOM 1210 N N . TYR A 1 191 ? -9.457 -31.017 32.933 1.00 21.24 157 TYR A N 1
ATOM 1211 C CA . TYR A 1 191 ? -9.521 -32.223 32.102 1.00 22.88 157 TYR A CA 1
ATOM 1212 C C . TYR A 1 191 ? -8.295 -33.131 32.250 1.00 27.75 157 TYR A C 1
ATOM 1213 O O . TYR A 1 191 ? -8.384 -34.346 32.074 1.00 31.13 157 TYR A O 1
ATOM 1222 N N . PHE A 1 192 ? -7.151 -32.547 32.569 1.00 23.64 158 PHE A N 1
ATOM 1223 C CA . PHE A 1 192 ? -5.913 -33.309 32.550 1.00 25.76 158 PHE A CA 1
ATOM 1224 C C . PHE A 1 192 ? -5.693 -34.070 33.851 1.00 26.15 158 PHE A C 1
ATOM 1225 O O . PHE A 1 192 ? -5.585 -33.473 34.917 1.00 20.78 158 PHE A O 1
ATOM 1233 N N . THR A 1 193 ? -5.600 -35.390 33.755 1.00 29.53 159 THR A N 1
ATOM 1234 C CA . THR A 1 193 ? -5.485 -36.224 34.951 1.00 29.22 159 THR A CA 1
ATOM 1235 C C . THR A 1 193 ? -4.113 -36.880 35.117 1.00 27.61 159 THR A C 1
ATOM 1236 O O . THR A 1 193 ? -3.832 -37.462 36.162 1.00 29.17 159 THR A O 1
ATOM 1240 N N . LYS A 1 194 ? -3.268 -36.779 34.096 1.00 25.95 160 LYS A N 1
ATOM 1241 C CA . LYS A 1 194 ? -1.927 -37.356 34.138 1.00 25.57 160 LYS A CA 1
ATOM 1242 C C . LYS A 1 194 ? -0.991 -36.518 35.025 1.00 24.12 160 LYS A C 1
ATOM 1243 O O . LYS A 1 194 ? -1.237 -35.348 35.273 1.00 21.34 160 LYS A O 1
ATOM 1249 N N . PRO A 1 195 ? 0.107 -37.118 35.491 1.00 21.54 161 PRO A N 1
ATOM 1250 C CA . PRO A 1 195 ? 1.049 -36.374 36.325 1.00 19.28 161 PRO A CA 1
ATOM 1251 C C . PRO A 1 195 ? 1.679 -35.247 35.533 1.00 26.97 161 PRO A C 1
ATOM 1252 O O . PRO A 1 195 ? 2.281 -35.493 34.485 1.00 23.99 161 PRO A O 1
ATOM 1256 N N . LEU A 1 196 ? 1.555 -34.023 36.033 1.00 20.81 162 LEU A N 1
ATOM 1257 C CA . LEU A 1 196 ? 1.994 -32.860 35.284 1.00 17.17 162 LEU A CA 1
ATOM 1258 C C . LEU A 1 196 ? 2.870 -31.917 36.105 1.00 14.58 162 LEU A C 1
ATOM 1259 O O . LEU A 1 196 ? 2.540 -31.555 37.237 1.00 15.46 162 LEU A O 1
ATOM 1264 N N . GLY A 1 197 ? 3.993 -31.519 35.533 1.00 13.11 163 GLY A N 1
ATOM 1265 C CA . GLY A 1 197 ? 4.805 -30.483 36.130 1.00 13.63 163 GLY A CA 1
ATOM 1266 C C . GLY A 1 197 ? 4.972 -29.358 35.140 1.00 20.06 163 GLY A C 1
ATOM 1267 O O . GLY A 1 197 ? 4.638 -29.508 33.953 1.00 19.08 163 GLY A O 1
ATOM 1268 N N . ILE A 1 198 ? 5.495 -28.229 35.607 1.00 16.19 164 ILE A N 1
ATOM 1269 C CA . ILE A 1 198 ? 5.699 -27.089 34.718 1.00 15.90 164 ILE A CA 1
ATOM 1270 C C . ILE A 1 198 ? 7.147 -26.644 34.718 1.00 18.62 164 ILE A C 1
ATOM 1271 O O . ILE A 1 198 ? 7.796 -26.639 35.775 1.00 14.81 164 ILE A O 1
ATOM 1276 N N . LYS A 1 199 ? 7.645 -26.283 33.532 1.00 15.72 165 LYS A N 1
ATOM 1277 C CA . LYS A 1 199 ? 8.989 -25.747 33.379 1.00 15.34 165 LYS A CA 1
ATOM 1278 C C . LYS A 1 199 ? 8.874 -24.245 33.508 1.00 15.41 165 LYS A C 1
ATOM 1279 O O . LYS A 1 199 ? 8.027 -23.626 32.870 1.00 18.58 165 LYS A O 1
ATOM 1285 N N . LEU A 1 200 ? 9.708 -23.653 34.343 1.00 21.40 166 LEU A N 1
ATOM 1286 C CA . LEU A 1 200 ? 9.559 -22.245 34.679 1.00 22.20 166 LEU A CA 1
ATOM 1287 C C . LEU A 1 200 ? 10.802 -21.443 34.337 1.00 23.82 166 LEU A C 1
ATOM 1288 O O . LEU A 1 200 ? 11.911 -21.928 34.512 1.00 21.18 166 LEU A O 1
ATOM 1293 N N . PRO A 1 201 ? 10.610 -20.202 33.864 1.00 11.50 167 PRO A N 1
ATOM 1294 C CA . PRO A 1 201 ? 11.702 -19.245 33.738 1.00 11.37 167 PRO A CA 1
ATOM 1295 C C . PRO A 1 201 ? 12.094 -18.780 35.125 1.00 13.65 167 PRO A C 1
ATOM 1296 O O . PRO A 1 201 ? 11.322 -18.956 36.067 1.00 15.84 167 PRO A O 1
ATOM 1300 N N . PRO A 1 202 ? 13.275 -18.178 35.257 1.00 22.38 168 PRO A N 1
ATOM 1301 C CA . PRO A 1 202 ? 13.672 -17.669 36.569 1.00 21.55 168 PRO A CA 1
ATOM 1302 C C . PRO A 1 202 ? 12.871 -16.434 36.936 1.00 22.93 168 PRO A C 1
ATOM 1303 O O . PRO A 1 202 ? 12.474 -15.674 36.043 1.00 24.23 168 PRO A O 1
ATOM 1307 N N . TYR A 1 203 ? 12.624 -16.243 38.230 1.00 11.25 169 TYR A N 1
ATOM 1308 C CA . TYR A 1 203 ? 12.144 -14.966 38.731 1.00 14.31 169 TYR A CA 1
ATOM 1309 C C . TYR A 1 203 ? 13.270 -14.301 39.498 1.00 16.60 169 TYR A C 1
ATOM 1310 O O . TYR A 1 203 ? 14.241 -14.968 39.867 1.00 15.61 169 TYR A O 1
ATOM 1319 N N . PHE A 1 204 ? 13.156 -12.996 39.739 1.00 20.37 170 PHE A N 1
ATOM 1320 C CA . PHE A 1 204 ? 14.241 -12.280 40.401 1.00 21.26 170 PHE A CA 1
ATOM 1321 C C . PHE A 1 204 ? 13.765 -11.372 41.526 1.00 25.15 170 PHE A C 1
ATOM 1322 O O . PHE A 1 204 ? 14.524 -10.552 42.036 1.00 31.41 170 PHE A O 1
ATOM 1330 N N . ASP A 1 205 ? 12.505 -11.511 41.899 1.00 23.54 171 ASP A N 1
ATOM 1331 C CA . ASP A 1 205 ? 11.922 -10.654 42.903 1.00 26.08 171 ASP A CA 1
ATOM 1332 C C . ASP A 1 205 ? 11.103 -11.482 43.894 1.00 31.74 171 ASP A C 1
ATOM 1333 O O . ASP A 1 205 ? 10.289 -12.317 43.489 1.00 27.72 171 ASP A O 1
ATOM 1338 N N . ILE A 1 206 ? 11.329 -11.243 45.185 1.00 28.28 172 ILE A N 1
ATOM 1339 C CA . ILE A 1 206 ? 10.594 -11.913 46.251 1.00 23.65 172 ILE A CA 1
ATOM 1340 C C . ILE A 1 206 ? 9.088 -11.904 45.996 1.00 26.57 172 ILE A C 1
ATOM 1341 O O . ILE A 1 206 ? 8.412 -12.924 46.097 1.00 22.59 172 ILE A O 1
ATOM 1346 N N . VAL A 1 207 ? 8.555 -10.750 45.633 1.00 28.06 173 VAL A N 1
ATOM 1347 C CA . VAL A 1 207 ? 7.123 -10.659 45.394 1.00 19.05 173 VAL A CA 1
ATOM 1348 C C . VAL A 1 207 ? 6.669 -11.542 44.228 1.00 18.11 173 VAL A C 1
ATOM 1349 O O . VAL A 1 207 ? 5.567 -12.108 44.258 1.00 20.25 173 VAL A O 1
ATOM 1353 N N . HIS A 1 208 ? 7.518 -11.695 43.216 1.00 17.96 174 HIS A N 1
ATOM 1354 C CA . HIS A 1 208 ? 7.172 -12.583 42.110 1.00 19.06 174 HIS A CA 1
ATOM 1355 C C . HIS A 1 208 ? 7.170 -14.054 42.538 1.00 18.20 174 HIS A C 1
ATOM 1356 O O . HIS A 1 208 ? 6.262 -14.801 42.146 1.00 15.48 174 HIS A O 1
ATOM 1363 N N . PHE A 1 209 ? 8.173 -14.467 43.320 1.00 18.29 175 PHE A N 1
ATOM 1364 C CA . PHE A 1 209 ? 8.132 -15.804 43.927 1.00 22.45 175 PHE A CA 1
ATOM 1365 C C . PHE A 1 209 ? 6.817 -16.000 44.689 1.00 16.69 175 PHE A C 1
ATOM 1366 O O . PHE A 1 209 ? 6.132 -16.991 44.507 1.00 19.74 175 PHE A O 1
ATOM 1374 N N . ASP A 1 210 ? 6.441 -15.033 45.512 1.00 16.70 176 ASP A N 1
ATOM 1375 C CA . ASP A 1 210 ? 5.233 -15.186 46.302 1.00 16.93 176 ASP A CA 1
ATOM 1376 C C . ASP A 1 210 ? 4.029 -15.344 45.377 1.00 17.42 176 ASP A C 1
ATOM 1377 O O . ASP A 1 210 ? 3.174 -16.189 45.592 1.00 19.11 176 ASP A O 1
ATOM 1382 N N . GLN A 1 211 ? 3.948 -14.505 44.358 1.00 17.13 177 GLN A N 1
ATOM 1383 C CA . GLN A 1 211 ? 2.774 -14.517 43.503 1.00 16.82 177 GLN A CA 1
ATOM 1384 C C . GLN A 1 211 ? 2.718 -15.796 42.671 1.00 23.02 177 GLN A C 1
ATOM 1385 O O . GLN A 1 211 ? 1.651 -16.371 42.483 1.00 21.54 177 GLN A O 1
ATOM 1391 N N . ALA A 1 212 ? 3.864 -16.237 42.161 1.00 24.37 178 ALA A N 1
ATOM 1392 C CA . ALA A 1 212 ? 3.902 -17.458 41.368 1.00 25.90 178 ALA A CA 1
ATOM 1393 C C . ALA A 1 212 ? 3.483 -18.646 42.235 1.00 22.32 178 ALA A C 1
ATOM 1394 O O . ALA A 1 212 ? 2.657 -19.471 41.830 1.00 17.37 178 ALA A O 1
ATOM 1396 N N . ALA A 1 213 ? 4.067 -18.723 43.428 1.00 24.36 179 ALA A N 1
ATOM 1397 C CA . ALA A 1 213 ? 3.793 -19.831 44.328 1.00 22.43 179 ALA A CA 1
ATOM 1398 C C . ALA A 1 213 ? 2.311 -19.844 44.699 1.00 25.09 179 ALA A C 1
ATOM 1399 O O . ALA A 1 213 ? 1.702 -20.899 44.785 1.00 24.94 179 ALA A O 1
ATOM 1401 N N . ALA A 1 214 ? 1.715 -18.673 44.897 1.00 18.38 180 ALA A N 1
ATOM 1402 C CA . ALA A 1 214 ? 0.327 -18.639 45.329 1.00 20.17 180 ALA A CA 1
ATOM 1403 C C . ALA A 1 214 ? -0.536 -19.222 44.227 1.00 17.11 180 ALA A C 1
ATOM 1404 O O . ALA A 1 214 ? -1.600 -19.768 44.482 1.00 20.33 180 ALA A O 1
ATOM 1406 N N . ILE A 1 215 ? -0.074 -19.103 42.992 1.00 19.01 181 ILE A N 1
ATOM 1407 C CA . ILE A 1 215 ? -0.789 -19.701 41.873 1.00 19.22 181 ILE A CA 1
ATOM 1408 C C . ILE A 1 215 ? -0.562 -21.203 41.796 1.00 15.45 181 ILE A C 1
ATOM 1409 O O . ILE A 1 215 ? -1.503 -21.980 41.721 1.00 16.22 181 ILE A O 1
ATOM 1414 N N . PHE A 1 216 ? 0.697 -21.609 41.799 1.00 13.20 182 PHE A N 1
ATOM 1415 C CA . PHE A 1 216 ? 1.032 -23.024 41.641 1.00 15.68 182 PHE A CA 1
ATOM 1416 C C . PHE A 1 216 ? 0.429 -23.880 42.729 1.00 13.38 182 PHE A C 1
ATOM 1417 O O . PHE A 1 216 ? -0.048 -24.968 42.435 1.00 10.15 182 PHE A O 1
ATOM 1425 N N . ASN A 1 217 ? 0.429 -23.368 43.967 1.00 12.43 183 ASN A N 1
ATOM 1426 C CA . ASN A 1 217 ? -0.090 -24.102 45.111 1.00 13.01 183 ASN A CA 1
ATOM 1427 C C . ASN A 1 217 ? -1.538 -24.497 44.954 1.00 14.76 183 ASN A C 1
ATOM 1428 O O . ASN A 1 217 ? -1.973 -25.417 45.613 1.00 15.63 183 ASN A O 1
ATOM 1444 N N . TYR A 1 219 ? -2.898 -25.946 42.570 1.00 15.55 185 TYR A N 1
ATOM 1445 C CA . TYR A 1 219 ? -3.125 -26.986 41.586 1.00 13.10 185 TYR A CA 1
ATOM 1446 C C . TYR A 1 219 ? -2.392 -28.264 41.919 1.00 12.80 185 TYR A C 1
ATOM 1447 O O . TYR A 1 219 ? -1.345 -28.220 42.529 1.00 13.37 185 TYR A O 1
ATOM 1456 N N . PRO A 1 220 ? -2.931 -29.404 41.472 1.00 17.16 186 PRO A N 1
ATOM 1457 C CA . PRO A 1 220 ? -2.302 -30.700 41.736 1.00 19.10 186 PRO A CA 1
ATOM 1458 C C . PRO A 1 220 ? -1.102 -30.925 40.807 1.00 21.70 186 PRO A C 1
ATOM 1459 O O . PRO A 1 220 ? -0.998 -31.956 40.122 1.00 20.25 186 PRO A O 1
ATOM 1463 N N . LEU A 1 221 ? -0.201 -29.948 40.790 1.00 13.52 187 LEU A N 1
ATOM 1464 C CA . LEU A 1 221 ? 1.036 -30.080 40.054 1.00 14.47 187 LEU A CA 1
ATOM 1465 C C . LEU A 1 221 ? 1.878 -31.150 40.722 1.00 17.67 187 LEU A C 1
ATOM 1466 O O . LEU A 1 221 ? 1.947 -31.213 41.948 1.00 15.83 187 LEU A O 1
ATOM 1471 N N . THR A 1 222 ? 2.513 -32.000 39.919 1.00 14.53 188 THR A N 1
ATOM 1472 C CA . THR A 1 222 ? 3.450 -32.976 40.450 1.00 15.68 188 THR A CA 1
ATOM 1473 C C . THR A 1 222 ? 4.791 -32.332 40.772 1.00 15.33 188 THR A C 1
ATOM 1474 O O . THR A 1 222 ? 5.436 -32.715 41.736 1.00 20.02 188 THR A O 1
ATOM 1478 N N . PHE A 1 223 ? 5.199 -31.343 39.986 1.00 11.38 189 PHE A N 1
ATOM 1479 C CA . PHE A 1 223 ? 6.479 -30.689 40.207 1.00 12.32 189 PHE A CA 1
ATOM 1480 C C . PHE A 1 223 ? 6.552 -29.377 39.446 1.00 14.64 189 PHE A C 1
ATOM 1481 O O . PHE A 1 223 ? 5.747 -29.120 38.555 1.00 12.40 189 PHE A O 1
ATOM 1489 N N . VAL A 1 224 ? 7.521 -28.551 39.816 1.00 11.10 190 VAL A N 1
ATOM 1490 C CA . VAL A 1 224 ? 7.917 -27.425 39.007 1.00 13.81 190 VAL A CA 1
ATOM 1491 C C . VAL A 1 224 ? 9.385 -27.660 38.707 1.00 16.28 190 VAL A C 1
ATOM 1492 O O . VAL A 1 224 ? 10.081 -28.334 39.474 1.00 17.15 190 VAL A O 1
ATOM 1496 N N . ASN A 1 225 ? 9.852 -27.104 37.599 1.00 15.54 191 ASN A N 1
ATOM 1497 C CA . ASN A 1 225 ? 11.232 -27.286 37.166 1.00 19.63 191 ASN A CA 1
ATOM 1498 C C . ASN A 1 225 ? 11.869 -25.918 36.996 1.00 16.29 191 ASN A C 1
ATOM 1499 O O . ASN A 1 225 ? 11.525 -25.183 36.081 1.00 17.38 191 ASN A O 1
ATOM 1504 N N . CYS A 1 226 ? 12.771 -25.577 37.911 1.00 19.60 192 CYS A N 1
ATOM 1505 C CA . CYS A 1 226 ? 13.474 -24.299 37.907 1.00 19.39 192 CYS A CA 1
ATOM 1506 C C . CYS A 1 226 ? 14.952 -24.569 37.628 1.00 24.07 192 CYS A C 1
ATOM 1507 O O . CYS A 1 226 ? 15.582 -25.336 38.361 1.00 22.65 192 CYS A O 1
ATOM 1510 N N . ILE A 1 227 ? 15.535 -23.951 36.602 1.00 17.56 193 ILE A N 1
ATOM 1511 C CA . ILE A 1 227 ? 14.906 -22.950 35.757 1.00 16.58 193 ILE A CA 1
ATOM 1512 C C . ILE A 1 227 ? 15.206 -23.168 34.270 1.00 23.99 193 ILE A C 1
ATOM 1513 O O . ILE A 1 227 ? 16.219 -23.774 33.886 1.00 22.43 193 ILE A O 1
ATOM 1518 N N . ASN A 1 228 ? 14.327 -22.637 33.435 1.00 22.32 194 ASN A N 1
ATOM 1519 C CA . ASN A 1 228 ? 14.626 -22.446 32.036 1.00 19.76 194 ASN A CA 1
ATOM 1520 C C . ASN A 1 228 ? 15.778 -21.455 31.918 1.00 20.18 194 ASN A C 1
ATOM 1521 O O . ASN A 1 228 ? 16.307 -20.983 32.924 1.00 20.57 194 ASN A O 1
ATOM 1526 N N . SER A 1 229 ? 16.167 -21.136 30.697 1.00 13.90 195 SER A N 1
ATOM 1527 C CA . SER A 1 229 ? 17.275 -20.210 30.473 1.00 18.00 195 SER A CA 1
ATOM 1528 C C . SER A 1 229 ? 17.013 -18.855 31.109 1.00 15.03 195 SER A C 1
ATOM 1529 O O . SER A 1 229 ? 15.873 -18.430 31.224 1.00 13.70 195 SER A O 1
ATOM 1532 N N . ILE A 1 230 ? 18.069 -18.160 31.509 1.00 12.85 196 ILE A N 1
ATOM 1533 C CA . ILE A 1 230 ? 17.917 -16.736 31.761 1.00 15.70 196 ILE A CA 1
ATOM 1534 C C . ILE A 1 230 ? 17.616 -16.057 30.421 1.00 21.31 196 ILE A C 1
ATOM 1535 O O . ILE A 1 230 ? 18.437 -16.072 29.499 1.00 18.33 196 ILE A O 1
ATOM 1540 N N . GLY A 1 231 ? 16.421 -15.494 30.304 1.00 23.64 197 GLY A N 1
ATOM 1541 C CA . GLY A 1 231 ? 15.949 -15.016 29.024 1.00 27.13 197 GLY A CA 1
ATOM 1542 C C . GLY A 1 231 ? 16.688 -13.814 28.474 1.00 22.86 197 GLY A C 1
ATOM 1543 O O . GLY A 1 231 ? 17.133 -12.939 29.213 1.00 24.00 197 GLY A O 1
ATOM 1544 N N . ASN A 1 232 ? 16.809 -13.786 27.156 1.00 18.34 198 ASN A N 1
ATOM 1545 C CA . ASN A 1 232 ? 17.229 -12.592 26.450 1.00 23.25 198 ASN A CA 1
ATOM 1546 C C . ASN A 1 232 ? 18.573 -12.007 26.896 1.00 24.90 198 ASN A C 1
ATOM 1547 O O . ASN A 1 232 ? 18.688 -10.815 27.178 1.00 26.67 198 ASN A O 1
ATOM 1552 N N . GLY A 1 233 ? 19.583 -12.863 26.951 1.00 21.91 199 GLY A N 1
ATOM 1553 C CA . GLY A 1 233 ? 20.950 -12.425 27.155 1.00 24.19 199 GLY A CA 1
ATOM 1554 C C . GLY A 1 233 ? 21.584 -12.160 25.808 1.00 26.71 199 GLY A C 1
ATOM 1555 O O . GLY A 1 233 ? 21.028 -12.520 24.763 1.00 27.04 199 GLY A O 1
ATOM 1556 N N . LEU A 1 234 ? 22.746 -11.522 25.827 1.00 23.61 200 LEU A N 1
ATOM 1557 C CA . LEU A 1 234 ? 23.431 -11.147 24.589 1.00 17.88 200 LEU A CA 1
ATOM 1558 C C . LEU A 1 234 ? 24.906 -11.527 24.655 1.00 24.32 200 LEU A C 1
ATOM 1559 O O . LEU A 1 234 ? 25.613 -11.126 25.573 1.00 31.21 200 LEU A O 1
ATOM 1564 N N . VAL A 1 235 ? 25.368 -12.307 23.682 1.00 34.96 201 VAL A N 1
ATOM 1565 C CA . VAL A 1 235 ? 26.768 -12.698 23.634 1.00 25.12 201 VAL A CA 1
ATOM 1566 C C . VAL A 1 235 ? 27.453 -12.163 22.369 1.00 34.96 201 VAL A C 1
ATOM 1567 O O . VAL A 1 235 ? 26.954 -12.327 21.253 1.00 31.54 201 VAL A O 1
ATOM 1571 N N . ILE A 1 236 ? 28.581 -11.495 22.565 1.00 36.25 202 ILE A N 1
ATOM 1572 C CA . ILE A 1 236 ? 29.295 -10.904 21.450 1.00 31.32 202 ILE A CA 1
ATOM 1573 C C . ILE A 1 236 ? 30.677 -11.503 21.268 1.00 44.14 202 ILE A C 1
ATOM 1574 O O . ILE A 1 236 ? 31.479 -11.551 22.199 1.00 43.23 202 ILE A O 1
ATOM 1579 N N . GLU A 1 237 ? 30.949 -11.945 20.048 1.00 43.00 203 GLU A N 1
ATOM 1580 C CA . GLU A 1 237 ? 32.266 -12.415 19.677 1.00 39.17 203 GLU A CA 1
ATOM 1581 C C . GLU A 1 237 ? 32.740 -11.332 18.735 1.00 44.57 203 GLU A C 1
ATOM 1582 O O . GLU A 1 237 ? 32.062 -11.019 17.757 1.00 43.12 203 GLU A O 1
ATOM 1588 N N . ASP A 1 238 ? 33.866 -10.701 19.052 1.00 52.00 204 ASP A N 1
ATOM 1589 C CA . ASP A 1 238 ? 34.368 -9.592 18.242 1.00 52.84 204 ASP A CA 1
ATOM 1590 C C . ASP A 1 238 ? 33.415 -8.393 18.308 1.00 46.12 204 ASP A C 1
ATOM 1591 O O . ASP A 1 238 ? 33.252 -7.779 19.361 1.00 46.00 204 ASP A O 1
ATOM 1596 N N . GLU A 1 239 ? 32.790 -8.067 17.178 1.00 40.21 205 GLU A N 1
ATOM 1597 C CA . GLU A 1 239 ? 31.832 -6.962 17.098 1.00 45.32 205 GLU A CA 1
ATOM 1598 C C . GLU A 1 239 ? 30.474 -7.435 16.615 1.00 41.83 205 GLU A C 1
ATOM 1599 O O . GLU A 1 239 ? 29.624 -6.637 16.214 1.00 36.49 205 GLU A O 1
ATOM 1605 N N . THR A 1 240 ? 30.269 -8.742 16.668 1.00 34.39 206 THR A N 1
ATOM 1606 C CA . THR A 1 240 ? 29.084 -9.331 16.084 1.00 39.11 206 THR A CA 1
ATOM 1607 C C . THR A 1 240 ? 28.449 -10.331 17.039 1.00 40.25 206 THR A C 1
ATOM 1608 O O . THR A 1 240 ? 29.145 -11.083 17.711 1.00 42.48 206 THR A O 1
ATOM 1612 N N . VAL A 1 241 ? 27.128 -10.327 17.115 1.00 36.45 207 VAL A N 1
ATOM 1613 C CA . VAL A 1 241 ? 26.439 -11.302 17.931 1.00 33.24 207 VAL A CA 1
ATOM 1614 C C . VAL A 1 241 ? 26.787 -12.693 17.394 1.00 35.01 207 VAL A C 1
ATOM 1615 O O . VAL A 1 241 ? 27.231 -12.825 16.244 1.00 40.64 207 VAL A O 1
ATOM 1619 N N . VAL A 1 242 ? 26.599 -13.720 18.221 1.00 27.46 208 VAL A N 1
ATOM 1620 C CA . VAL A 1 242 ? 27.060 -15.062 17.875 1.00 29.68 208 VAL A CA 1
ATOM 1621 C C . VAL A 1 242 ? 25.955 -16.032 17.482 1.00 27.86 208 VAL A C 1
ATOM 1622 O O . VAL A 1 242 ? 26.243 -17.180 17.129 1.00 34.73 208 VAL A O 1
ATOM 1626 N N . ILE A 1 243 ? 24.703 -15.586 17.542 1.00 20.71 209 ILE A N 1
ATOM 1627 C CA . ILE A 1 243 ? 23.597 -16.373 16.974 1.00 29.09 209 ILE A CA 1
ATOM 1628 C C . ILE A 1 243 ? 22.775 -15.566 15.957 1.00 26.77 209 ILE A C 1
ATOM 1629 O O . ILE A 1 243 ? 22.740 -14.343 16.008 1.00 25.08 209 ILE A O 1
ATOM 1645 N N . PRO A 1 245 ? 19.244 -15.905 15.060 1.00 28.72 211 PRO A N 1
ATOM 1646 C CA . PRO A 1 245 ? 17.866 -15.468 15.333 1.00 26.98 211 PRO A CA 1
ATOM 1647 C C . PRO A 1 245 ? 17.801 -14.283 16.287 1.00 25.28 211 PRO A C 1
ATOM 1648 O O . PRO A 1 245 ? 18.746 -14.061 17.048 1.00 27.85 211 PRO A O 1
ATOM 1652 N N . LYS A 1 246 ? 16.707 -13.528 16.232 1.00 28.56 212 LYS A N 1
ATOM 1653 C CA . LYS A 1 246 ? 16.362 -12.570 17.288 1.00 32.37 212 LYS A CA 1
ATOM 1654 C C . LYS A 1 246 ? 17.453 -11.539 17.569 1.00 32.52 212 LYS A C 1
ATOM 1655 O O . LYS A 1 246 ? 17.608 -11.087 18.706 1.00 33.98 212 LYS A O 1
ATOM 1661 N N . ASN A 1 247 ? 18.196 -11.167 16.530 1.00 30.22 213 ASN A N 1
ATOM 1662 C CA . ASN A 1 247 ? 19.187 -10.106 16.633 1.00 28.74 213 ASN A CA 1
ATOM 1663 C C . ASN A 1 247 ? 20.316 -10.485 17.566 1.00 28.53 213 ASN A C 1
ATOM 1664 O O . ASN A 1 247 ? 21.060 -9.623 18.026 1.00 32.01 213 ASN A O 1
ATOM 1669 N N . GLY A 1 248 ? 20.434 -11.778 17.851 1.00 20.62 214 GLY A N 1
ATOM 1670 C CA . GLY A 1 248 ? 21.495 -12.263 18.710 1.00 27.40 214 GLY A CA 1
ATOM 1671 C C . GLY A 1 248 ? 21.106 -12.402 20.174 1.00 28.34 214 GLY A C 1
ATOM 1672 O O . GLY A 1 248 ? 21.924 -12.820 20.997 1.00 24.17 214 GLY A O 1
ATOM 1673 N N . PHE A 1 249 ? 19.865 -12.057 20.506 1.00 21.05 215 PHE A N 1
ATOM 1674 C CA . PHE A 1 249 ? 19.367 -12.268 21.859 1.00 22.98 215 PHE A CA 1
ATOM 1675 C C . PHE A 1 249 ? 18.962 -13.718 22.065 1.00 22.63 215 PHE A C 1
ATOM 1676 O O . PHE A 1 249 ? 18.314 -14.313 21.206 1.00 22.95 215 PHE A O 1
ATOM 1684 N N . GLY A 1 250 ? 19.331 -14.293 23.206 1.00 18.22 216 GLY A N 1
ATOM 1685 C CA . GLY A 1 250 ? 18.954 -15.671 23.471 1.00 15.43 216 GLY A CA 1
ATOM 1686 C C . GLY A 1 250 ? 19.000 -16.113 24.922 1.00 18.32 216 GLY A C 1
ATOM 1687 O O . GLY A 1 250 ? 19.499 -15.397 25.796 1.00 17.32 216 GLY A O 1
ATOM 1688 N N . GLY A 1 251 ? 18.466 -17.305 25.178 1.00 21.19 217 GLY A N 1
ATOM 1689 C CA . GLY A 1 251 ? 18.479 -17.887 26.505 1.00 18.70 217 GLY A CA 1
ATOM 1690 C C . GLY A 1 251 ? 19.897 -18.198 26.948 1.00 18.32 217 GLY A C 1
ATOM 1691 O O . GLY A 1 251 ? 20.684 -18.811 26.223 1.00 18.13 217 GLY A O 1
ATOM 1692 N N . ILE A 1 252 ? 20.240 -17.747 28.141 1.00 16.20 218 ILE A N 1
ATOM 1693 C CA . ILE A 1 252 ? 21.540 -18.039 28.717 1.00 18.67 218 ILE A CA 1
ATOM 1694 C C . ILE A 1 252 ? 21.447 -19.252 29.638 1.00 20.47 218 ILE A C 1
ATOM 1695 O O . ILE A 1 252 ? 20.505 -19.383 30.414 1.00 24.74 218 ILE A O 1
ATOM 1700 N N . GLY A 1 253 ? 22.423 -20.142 29.537 1.00 22.32 219 GLY A N 1
ATOM 1701 C CA . GLY A 1 253 ? 22.502 -21.310 30.394 1.00 26.58 219 GLY A CA 1
ATOM 1702 C C . GLY A 1 253 ? 23.935 -21.467 30.852 1.00 28.28 219 GLY A C 1
ATOM 1703 O O . GLY A 1 253 ? 24.796 -20.693 30.435 1.00 25.31 219 GLY A O 1
ATOM 1704 N N . GLY A 1 254 ? 24.198 -22.443 31.719 1.00 23.79 220 GLY A N 1
ATOM 1705 C CA . GLY A 1 254 ? 25.559 -22.703 32.166 1.00 24.03 220 GLY A CA 1
ATOM 1706 C C . GLY A 1 254 ? 25.981 -21.923 33.391 1.00 27.90 220 GLY A C 1
ATOM 1707 O O . GLY A 1 254 ? 25.146 -21.574 34.236 1.00 30.53 220 GLY A O 1
ATOM 1708 N N . ASP A 1 255 ? 27.276 -21.636 33.497 1.00 27.18 221 ASP A N 1
ATOM 1709 C CA . ASP A 1 255 ? 27.805 -21.049 34.735 1.00 26.92 221 ASP A CA 1
ATOM 1710 C C . ASP A 1 255 ? 27.125 -19.742 35.087 1.00 21.63 221 ASP A C 1
ATOM 1711 O O . ASP A 1 255 ? 26.986 -19.430 36.244 1.00 28.29 221 ASP A O 1
ATOM 1716 N N . TYR A 1 256 ? 26.723 -18.965 34.086 1.00 27.93 222 TYR A N 1
ATOM 1717 C CA . TYR A 1 256 ? 26.131 -17.652 34.340 1.00 28.91 222 TYR A CA 1
ATOM 1718 C C . TYR A 1 256 ? 24.950 -17.761 35.276 1.00 23.66 222 TYR A C 1
ATOM 1719 O O . TYR A 1 256 ? 24.603 -16.826 35.987 1.00 20.38 222 TYR A O 1
ATOM 1728 N N . VAL A 1 257 ? 24.334 -18.928 35.256 1.00 27.06 223 VAL A N 1
ATOM 1729 C CA . VAL A 1 257 ? 22.950 -19.096 35.665 1.00 27.80 223 VAL A CA 1
ATOM 1730 C C . VAL A 1 257 ? 22.755 -19.725 37.065 1.00 27.93 223 VAL A C 1
ATOM 1731 O O . VAL A 1 257 ? 21.701 -19.575 37.675 1.00 29.92 223 VAL A O 1
ATOM 1735 N N . LYS A 1 258 ? 23.775 -20.389 37.594 1.00 27.17 224 LYS A N 1
ATOM 1736 C CA . LYS A 1 258 ? 23.608 -21.149 38.839 1.00 25.58 224 LYS A CA 1
ATOM 1737 C C . LYS A 1 258 ? 23.080 -20.350 40.044 1.00 23.97 224 LYS A C 1
ATOM 1738 O O . LYS A 1 258 ? 22.162 -20.796 40.724 1.00 26.32 224 LYS A O 1
ATOM 1744 N N . PRO A 1 259 ? 23.657 -19.177 40.329 1.00 20.57 225 PRO A N 1
ATOM 1745 C CA . PRO A 1 259 ? 23.084 -18.431 41.454 1.00 20.42 225 PRO A CA 1
ATOM 1746 C C . PRO A 1 259 ? 21.583 -18.225 41.287 1.00 22.41 225 PRO A C 1
ATOM 1747 O O . PRO A 1 259 ? 20.824 -18.388 42.249 1.00 24.28 225 PRO A O 1
ATOM 1751 N N . THR A 1 260 ? 21.163 -17.876 40.074 1.00 29.08 226 THR A N 1
ATOM 1752 C CA . THR A 1 260 ? 19.749 -17.695 39.778 1.00 25.32 226 THR A CA 1
ATOM 1753 C C . THR A 1 260 ? 18.968 -19.007 39.892 1.00 24.15 226 THR A C 1
ATOM 1754 O O . THR A 1 260 ? 17.887 -19.051 40.480 1.00 25.98 226 THR A O 1
ATOM 1758 N N . ALA A 1 261 ? 19.521 -20.081 39.331 1.00 18.23 227 ALA A N 1
ATOM 1759 C CA . ALA A 1 261 ? 18.861 -21.370 39.377 1.00 20.42 227 ALA A CA 1
ATOM 1760 C C . ALA A 1 261 ? 18.648 -21.819 40.831 1.00 21.54 227 ALA A C 1
ATOM 1761 O O . ALA A 1 261 ? 17.527 -22.181 41.226 1.00 16.98 227 ALA A O 1
ATOM 1763 N N . LEU A 1 262 ? 19.717 -21.796 41.619 1.00 17.16 228 LEU A N 1
ATOM 1764 C CA . LEU A 1 262 ? 19.633 -22.262 42.997 1.00 21.50 228 LEU A CA 1
ATOM 1765 C C . LEU A 1 262 ? 18.622 -21.420 43.756 1.00 24.05 228 LEU A C 1
ATOM 1766 O O . LEU A 1 262 ? 17.826 -21.963 44.537 1.00 21.30 228 LEU A O 1
ATOM 1771 N N . ALA A 1 263 ? 18.631 -20.111 43.506 1.00 12.36 229 ALA A N 1
ATOM 1772 C CA . ALA A 1 263 ? 17.711 -19.210 44.195 1.00 14.05 229 ALA A CA 1
ATOM 1773 C C . ALA A 1 263 ? 16.276 -19.587 43.884 1.00 13.83 229 ALA A C 1
ATOM 1774 O O . ALA A 1 263 ? 15.440 -19.648 44.785 1.00 17.36 229 ALA A O 1
ATOM 1776 N N . ASN A 1 264 ? 15.981 -19.846 42.614 1.00 19.51 230 ASN A N 1
ATOM 1777 C CA . ASN A 1 264 ? 14.617 -20.203 42.231 1.00 17.87 230 ASN A CA 1
ATOM 1778 C C . ASN A 1 264 ? 14.177 -21.532 42.839 1.00 20.60 230 ASN A C 1
ATOM 1779 O O . ASN A 1 264 ? 13.056 -21.657 43.331 1.00 20.44 230 ASN A O 1
ATOM 1784 N N . VAL A 1 265 ? 15.061 -22.523 42.801 1.00 17.05 231 VAL A N 1
ATOM 1785 C CA . VAL A 1 265 ? 14.756 -23.812 43.417 1.00 18.71 231 VAL A CA 1
ATOM 1786 C C . VAL A 1 265 ? 14.449 -23.618 44.905 1.00 17.05 231 VAL A C 1
ATOM 1787 O O . VAL A 1 265 ? 13.392 -24.019 45.399 1.00 13.62 231 VAL A O 1
ATOM 1791 N N . HIS A 1 266 ? 15.362 -22.966 45.612 1.00 21.88 232 HIS A N 1
ATOM 1792 C CA . HIS A 1 266 ? 15.156 -22.751 47.029 1.00 20.52 232 HIS A CA 1
ATOM 1793 C C . HIS A 1 266 ? 13.927 -21.892 47.295 1.00 22.22 232 HIS A C 1
ATOM 1794 O O . HIS A 1 266 ? 13.134 -22.215 48.175 1.00 23.64 232 HIS A O 1
ATOM 1801 N N . ALA A 1 267 ? 13.761 -20.803 46.543 1.00 17.14 233 ALA A N 1
ATOM 1802 C CA . ALA A 1 267 ? 12.630 -19.910 46.797 1.00 15.46 233 ALA A CA 1
ATOM 1803 C C . ALA A 1 267 ? 11.290 -20.637 46.672 1.00 16.07 233 ALA A C 1
ATOM 1804 O O . ALA A 1 267 ? 10.381 -20.411 47.464 1.00 21.07 233 ALA A O 1
ATOM 1806 N N . PHE A 1 268 ? 11.155 -21.507 45.677 1.00 14.31 234 PHE A N 1
ATOM 1807 C CA . PHE A 1 268 ? 9.931 -22.284 45.567 1.00 16.73 234 PHE A CA 1
ATOM 1808 C C . PHE A 1 268 ? 9.876 -23.413 46.600 1.00 22.67 234 PHE A C 1
ATOM 1809 O O . PHE A 1 268 ? 8.804 -23.738 47.108 1.00 18.76 234 PHE A O 1
ATOM 1817 N N . TYR A 1 269 ? 11.030 -23.999 46.913 1.00 20.46 235 TYR A N 1
ATOM 1818 C CA . TYR A 1 269 ? 11.076 -25.040 47.924 1.00 23.15 235 TYR A CA 1
ATOM 1819 C C . TYR A 1 269 ? 10.463 -24.510 49.212 1.00 26.48 235 TYR A C 1
ATOM 1820 O O . TYR A 1 269 ? 9.675 -25.199 49.854 1.00 23.09 235 TYR A O 1
ATOM 1829 N N . LYS A 1 270 ? 10.792 -23.269 49.560 1.00 25.86 236 LYS A N 1
ATOM 1830 C CA . LYS A 1 270 ? 10.310 -22.683 50.804 1.00 27.35 236 LYS A CA 1
ATOM 1831 C C . LYS A 1 270 ? 8.872 -22.175 50.700 1.00 27.18 236 LYS A C 1
ATOM 1832 O O . LYS A 1 270 ? 8.322 -21.688 51.683 1.00 29.39 236 LYS A O 1
ATOM 1838 N N . ARG A 1 271 ? 8.262 -22.275 49.519 1.00 23.90 237 ARG A N 1
ATOM 1839 C CA . ARG A 1 271 ? 6.931 -21.685 49.312 1.00 23.24 237 ARG A CA 1
ATOM 1840 C C . ARG A 1 271 ? 5.860 -22.683 48.895 1.00 20.07 237 ARG A C 1
ATOM 1841 O O . ARG A 1 271 ? 4.689 -22.539 49.235 1.00 23.28 237 ARG A O 1
ATOM 1849 N N . LEU A 1 272 ? 6.269 -23.698 48.152 1.00 18.79 238 LEU A N 1
ATOM 1850 C CA . LEU A 1 272 ? 5.337 -24.651 47.604 1.00 15.34 238 LEU A CA 1
ATOM 1851 C C . LEU A 1 272 ? 4.950 -25.711 48.620 1.00 17.98 238 LEU A C 1
ATOM 1852 O O . LEU A 1 272 ? 5.770 -26.186 49.408 1.00 16.12 238 LEU A O 1
ATOM 1857 N N . ASN A 1 273 ? 3.685 -26.090 48.585 1.00 18.10 239 ASN A N 1
ATOM 1858 C CA . ASN A 1 273 ? 3.248 -27.245 49.320 1.00 16.20 239 ASN A CA 1
ATOM 1859 C C . ASN A 1 273 ? 4.164 -28.441 48.961 1.00 20.86 239 ASN A C 1
ATOM 1860 O O . ASN A 1 273 ? 4.586 -28.596 47.822 1.00 16.03 239 ASN A O 1
ATOM 1865 N N . PRO A 1 274 ? 4.508 -29.269 49.939 1.00 22.54 240 PRO A N 1
ATOM 1866 C CA . PRO A 1 274 ? 5.429 -30.376 49.662 1.00 19.64 240 PRO A CA 1
ATOM 1867 C C . PRO A 1 274 ? 4.903 -31.399 48.655 1.00 22.65 240 PRO A C 1
ATOM 1868 O O . PRO A 1 274 ? 5.694 -32.220 48.196 1.00 20.98 240 PRO A O 1
ATOM 1872 N N . SER A 1 275 ? 3.613 -31.369 48.336 1.00 19.21 241 SER A N 1
ATOM 1873 C CA . SER A 1 275 ? 3.080 -32.274 47.339 1.00 15.51 241 SER A CA 1
ATOM 1874 C C . SER A 1 275 ? 3.572 -31.865 45.938 1.00 23.71 241 SER A C 1
ATOM 1875 O O . SER A 1 275 ? 3.452 -32.628 44.983 1.00 23.17 241 SER A O 1
ATOM 1878 N N . ILE A 1 276 ? 4.111 -30.656 45.815 1.00 15.35 242 ILE A N 1
ATOM 1879 C CA . ILE A 1 276 ? 4.685 -30.221 44.546 1.00 15.59 242 ILE A CA 1
ATOM 1880 C C . ILE A 1 276 ? 6.195 -30.262 44.652 1.00 14.89 242 ILE A C 1
ATOM 1881 O O . ILE A 1 276 ? 6.799 -29.437 45.327 1.00 13.83 242 ILE A O 1
ATOM 1886 N N . GLN A 1 277 ? 6.816 -31.211 43.973 1.00 21.25 243 GLN A N 1
ATOM 1887 C CA . GLN A 1 277 ? 8.262 -31.333 44.065 1.00 23.91 243 GLN A CA 1
ATOM 1888 C C . GLN A 1 277 ? 8.973 -30.390 43.134 1.00 23.03 243 GLN A C 1
ATOM 1889 O O . GLN A 1 277 ? 8.368 -29.767 42.271 1.00 23.85 243 GLN A O 1
ATOM 1895 N N . ILE A 1 278 ? 10.275 -30.285 43.324 1.00 23.99 244 ILE A N 1
ATOM 1896 C CA . ILE A 1 278 ? 11.069 -29.398 42.519 1.00 22.16 244 ILE A CA 1
ATOM 1897 C C . ILE A 1 278 ? 12.174 -30.145 41.789 1.00 27.09 244 ILE A C 1
ATOM 1898 O O . ILE A 1 278 ? 12.912 -30.948 42.372 1.00 27.25 244 ILE A O 1
ATOM 1903 N N . ILE A 1 279 ? 12.261 -29.876 40.499 1.00 18.42 245 ILE A N 1
ATOM 1904 C CA . ILE A 1 279 ? 13.346 -30.346 39.680 1.00 20.08 245 ILE A CA 1
ATOM 1905 C C . ILE A 1 279 ? 14.239 -29.124 39.516 1.00 23.71 245 ILE A C 1
ATOM 1906 O O . ILE A 1 279 ? 13.747 -28.017 39.288 1.00 22.81 245 ILE A O 1
ATOM 1911 N N . GLY A 1 280 ? 15.542 -29.314 39.678 1.00 17.40 246 GLY A N 1
ATOM 1912 C CA . GLY A 1 280 ? 16.489 -28.221 39.623 1.00 14.88 246 GLY A CA 1
ATOM 1913 C C . GLY A 1 280 ? 17.262 -28.270 38.320 1.00 22.54 246 GLY A C 1
ATOM 1914 O O . GLY A 1 280 ? 17.824 -29.304 37.949 1.00 18.88 246 GLY A O 1
ATOM 1915 N N . THR A 1 281 ? 17.284 -27.148 37.614 1.00 18.05 247 THR A N 1
ATOM 1916 C CA . THR A 1 281 ? 17.999 -27.057 36.360 1.00 22.03 247 THR A CA 1
ATOM 1917 C C . THR A 1 281 ? 18.734 -25.729 36.280 1.00 17.83 247 THR A C 1
ATOM 1918 O O . THR A 1 281 ? 18.184 -24.697 36.625 1.00 17.18 247 THR A O 1
ATOM 1922 N N . GLY A 1 282 ? 19.977 -25.754 35.818 1.00 20.15 248 GLY A N 1
ATOM 1923 C CA . GLY A 1 282 ? 20.718 -24.525 35.606 1.00 20.12 248 GLY A CA 1
ATOM 1924 C C . GLY A 1 282 ? 22.083 -24.534 36.262 1.00 26.98 248 GLY A C 1
ATOM 1925 O O . GLY A 1 282 ? 22.190 -24.674 37.484 1.00 22.19 248 GLY A O 1
ATOM 1926 N N . GLY A 1 283 ? 23.127 -24.394 35.443 1.00 27.26 249 GLY A N 1
ATOM 1927 C CA . GLY A 1 283 ? 24.482 -24.239 35.937 1.00 28.93 249 GLY A CA 1
ATOM 1928 C C . GLY A 1 283 ? 25.152 -25.510 36.421 1.00 28.27 249 GLY A C 1
ATOM 1929 O O . GLY A 1 283 ? 26.219 -25.449 37.021 1.00 29.93 249 GLY A O 1
ATOM 1930 N N . VAL A 1 284 ? 24.546 -26.659 36.150 1.00 23.54 250 VAL A N 1
ATOM 1931 C CA . VAL A 1 284 ? 25.121 -27.915 36.618 1.00 33.48 250 VAL A CA 1
ATOM 1932 C C . VAL A 1 284 ? 26.168 -28.451 35.658 1.00 35.54 250 VAL A C 1
ATOM 1933 O O . VAL A 1 284 ? 25.874 -28.740 34.494 1.00 33.57 250 VAL A O 1
ATOM 1948 N N . THR A 1 286 ? 29.115 -29.928 37.572 1.00 31.13 252 THR A N 1
ATOM 1949 C CA . THR A 1 286 ? 29.813 -30.812 38.497 1.00 35.71 252 THR A CA 1
ATOM 1950 C C . THR A 1 286 ? 28.848 -31.426 39.500 1.00 36.83 252 THR A C 1
ATOM 1951 O O . THR A 1 286 ? 27.732 -30.954 39.665 1.00 34.66 252 THR A O 1
ATOM 1955 N N . GLY A 1 287 ? 29.295 -32.475 40.181 1.00 42.20 253 GLY A N 1
ATOM 1956 C CA . GLY A 1 287 ? 28.509 -33.096 41.226 1.00 32.58 253 GLY A CA 1
ATOM 1957 C C . GLY A 1 287 ? 28.174 -32.078 42.299 1.00 34.51 253 GLY A C 1
ATOM 1958 O O . GLY A 1 287 ? 27.078 -32.083 42.856 1.00 31.42 253 GLY A O 1
ATOM 1959 N N . ARG A 1 288 ? 29.126 -31.199 42.587 1.00 24.12 254 ARG A N 1
ATOM 1960 C CA . ARG A 1 288 ? 28.918 -30.116 43.539 1.00 26.82 254 ARG A CA 1
ATOM 1961 C C . ARG A 1 288 ? 27.712 -29.271 43.139 1.00 36.85 254 ARG A C 1
ATOM 1962 O O . ARG A 1 288 ? 26.835 -29.012 43.964 1.00 29.12 254 ARG A O 1
ATOM 1970 N N . ASP A 1 289 ? 27.656 -28.855 41.872 1.00 31.30 255 ASP A N 1
ATOM 1971 C CA . ASP A 1 289 ? 26.502 -28.092 41.394 1.00 32.47 255 ASP A CA 1
ATOM 1972 C C . ASP A 1 289 ? 25.190 -28.859 41.611 1.00 26.32 255 ASP A C 1
ATOM 1973 O O . ASP A 1 289 ? 24.210 -28.285 42.090 1.00 22.61 255 ASP A O 1
ATOM 1978 N N . ALA A 1 290 ? 25.170 -30.147 41.258 1.00 22.94 256 ALA A N 1
ATOM 1979 C CA . ALA A 1 290 ? 23.974 -30.954 41.478 1.00 22.14 256 ALA A CA 1
ATOM 1980 C C . ALA A 1 290 ? 23.663 -31.017 42.972 1.00 27.41 256 ALA A C 1
ATOM 1981 O O . ALA A 1 290 ? 22.515 -30.880 43.402 1.00 29.55 256 ALA A O 1
ATOM 1983 N N . PHE A 1 291 ? 24.711 -31.208 43.761 1.00 32.52 257 PHE A N 1
ATOM 1984 C CA . PHE A 1 291 ? 24.606 -31.262 45.209 1.00 27.95 257 PHE A CA 1
ATOM 1985 C C . PHE A 1 291 ? 23.907 -30.020 45.745 1.00 31.20 257 PHE A C 1
ATOM 1986 O O . PHE A 1 291 ? 22.994 -30.114 46.566 1.00 32.92 257 PHE A O 1
ATOM 1994 N N . GLU A 1 292 ? 24.342 -28.855 45.280 1.00 29.92 258 GLU A N 1
ATOM 1995 C CA . GLU A 1 292 ? 23.772 -27.605 45.745 1.00 26.11 258 GLU A CA 1
ATOM 1996 C C . GLU A 1 292 ? 22.285 -27.467 45.376 1.00 26.84 258 GLU A C 1
ATOM 1997 O O . GLU A 1 292 ? 21.488 -26.956 46.175 1.00 27.94 258 GLU A O 1
ATOM 2003 N N . HIS A 1 293 ? 21.914 -27.931 44.181 1.00 20.84 259 HIS A N 1
ATOM 2004 C CA . HIS A 1 293 ? 20.509 -27.934 43.758 1.00 21.49 259 HIS A CA 1
ATOM 2005 C C . HIS A 1 293 ? 19.671 -28.794 44.694 1.00 21.04 259 HIS A C 1
ATOM 2006 O O . HIS A 1 293 ? 18.610 -28.383 45.154 1.00 17.03 259 HIS A O 1
ATOM 2013 N N . ILE A 1 294 ? 20.153 -30.002 44.962 1.00 28.02 260 ILE A N 1
ATOM 2014 C CA . ILE A 1 294 ? 19.471 -30.895 45.887 1.00 27.98 260 ILE A CA 1
ATOM 2015 C C . ILE A 1 294 ? 19.402 -30.283 47.287 1.00 24.55 260 ILE A C 1
ATOM 2016 O O . ILE A 1 294 ? 18.371 -30.365 47.953 1.00 24.93 260 ILE A O 1
ATOM 2021 N N . LEU A 1 295 ? 20.492 -29.647 47.711 1.00 22.59 261 LEU A N 1
ATOM 2022 C CA . LEU A 1 295 ? 20.523 -28.936 48.984 1.00 21.65 261 LEU A CA 1
ATOM 2023 C C . LEU A 1 295 ? 19.400 -27.920 49.053 1.00 32.37 261 LEU A C 1
ATOM 2024 O O . LEU A 1 295 ? 18.753 -27.770 50.095 1.00 28.81 261 LEU A O 1
ATOM 2029 N N . CYS A 1 296 ? 19.184 -27.212 47.941 1.00 19.80 262 CYS A N 1
ATOM 2030 C CA . CYS A 1 296 ? 18.147 -26.194 47.880 1.00 25.32 262 CYS A CA 1
ATOM 2031 C C . CYS A 1 296 ? 16.741 -26.777 47.867 1.00 23.59 262 CYS A C 1
ATOM 2032 O O . CYS A 1 296 ? 15.775 -26.056 48.099 1.00 22.77 262 CYS A O 1
ATOM 2035 N N . GLY A 1 297 ? 16.626 -28.071 47.581 1.00 14.83 263 GLY A N 1
ATOM 2036 C CA . GLY A 1 297 ? 15.321 -28.710 47.580 1.00 19.66 263 GLY A CA 1
ATOM 2037 C C . GLY A 1 297 ? 15.008 -29.630 46.401 1.00 15.56 263 GLY A C 1
ATOM 2038 O O . GLY A 1 297 ? 14.067 -30.431 46.460 1.00 13.98 263 GLY A O 1
ATOM 2039 N N . ALA A 1 298 ? 15.792 -29.524 45.334 1.00 15.25 264 ALA A N 1
ATOM 2040 C CA . ALA A 1 298 ? 15.570 -30.335 44.137 1.00 19.36 264 ALA A CA 1
ATOM 2041 C C . ALA A 1 298 ? 15.526 -31.832 44.441 1.00 18.51 264 ALA A C 1
ATOM 2042 O O . ALA A 1 298 ? 16.364 -32.343 45.181 1.00 24.87 264 ALA A O 1
ATOM 2044 N N . SER A 1 299 ? 14.535 -32.524 43.874 1.00 19.68 265 SER A N 1
ATOM 2045 C CA . SER A 1 299 ? 14.445 -33.978 43.975 1.00 23.49 265 SER A CA 1
ATOM 2046 C C . SER A 1 299 ? 15.153 -34.619 42.788 1.00 30.58 265 SER A C 1
ATOM 2047 O O . SER A 1 299 ? 15.491 -35.807 42.804 1.00 26.56 265 SER A O 1
ATOM 2050 N N . MET A 1 300 ? 15.369 -33.819 41.749 1.00 18.13 266 MET A N 1
ATOM 2051 C CA . MET A 1 300 ? 15.948 -34.314 40.510 1.00 21.33 266 MET A CA 1
ATOM 2052 C C . MET A 1 300 ? 16.686 -33.132 39.896 1.00 22.23 266 MET A C 1
ATOM 2053 O O . MET A 1 300 ? 16.277 -31.977 40.053 1.00 17.46 266 MET A O 1
ATOM 2058 N N . VAL A 1 301 ? 17.800 -33.419 39.242 1.00 22.30 267 VAL A N 1
ATOM 2059 C CA . VAL A 1 301 ? 18.633 -32.366 38.689 1.00 22.38 267 VAL A CA 1
ATOM 2060 C C . VAL A 1 301 ? 18.830 -32.593 37.197 1.00 22.33 267 VAL A C 1
ATOM 2061 O O . VAL A 1 301 ? 19.058 -33.729 36.751 1.00 19.29 267 VAL A O 1
ATOM 2065 N N . GLN A 1 302 ? 18.736 -31.507 36.435 1.00 23.24 268 GLN A N 1
ATOM 2066 C CA . GLN A 1 302 ? 18.826 -31.588 34.987 1.00 25.11 268 GLN A CA 1
ATOM 2067 C C . GLN A 1 302 ? 20.025 -30.811 34.494 1.00 25.04 268 GLN A C 1
ATOM 2068 O O . GLN A 1 302 ? 20.446 -29.830 35.111 1.00 23.80 268 GLN A O 1
ATOM 2074 N N . ILE A 1 303 ? 20.576 -31.275 33.381 1.00 30.32 269 ILE A N 1
ATOM 2075 C CA . ILE A 1 303 ? 21.776 -30.696 32.811 1.00 32.63 269 ILE A CA 1
ATOM 2076 C C . ILE A 1 303 ? 21.495 -30.327 31.354 1.00 32.69 269 ILE A C 1
ATOM 2077 O O . ILE A 1 303 ? 21.072 -31.168 30.545 1.00 24.15 269 ILE A O 1
ATOM 2082 N N . GLY A 1 304 ? 21.710 -29.061 31.027 1.00 25.20 270 GLY A N 1
ATOM 2083 C CA . GLY A 1 304 ? 21.485 -28.599 29.676 1.00 30.41 270 GLY A CA 1
ATOM 2084 C C . GLY A 1 304 ? 22.795 -28.341 28.963 1.00 30.93 270 GLY A C 1
ATOM 2085 O O . GLY A 1 304 ? 23.314 -29.212 28.251 1.00 26.99 270 GLY A O 1
ATOM 2086 N N . THR A 1 305 ? 23.323 -27.136 29.172 1.00 21.89 271 THR A N 1
ATOM 2087 C CA . THR A 1 305 ? 24.538 -26.678 28.520 1.00 25.51 271 THR A CA 1
ATOM 2088 C C . THR A 1 305 ? 25.675 -27.694 28.612 1.00 32.27 271 THR A C 1
ATOM 2089 O O . THR A 1 305 ? 26.257 -28.072 27.591 1.00 30.54 271 THR A O 1
ATOM 2093 N N . ALA A 1 306 ? 25.996 -28.125 29.833 1.00 27.02 272 ALA A N 1
ATOM 2094 C CA . ALA A 1 306 ? 27.121 -29.035 30.030 1.00 22.04 272 ALA A CA 1
ATOM 2095 C C . ALA A 1 306 ? 26.920 -30.336 29.270 1.00 28.54 272 ALA A C 1
ATOM 2096 O O . ALA A 1 306 ? 27.876 -30.882 28.726 1.00 29.00 272 ALA A O 1
ATOM 2098 N N . LEU A 1 307 ? 25.677 -30.818 29.205 1.00 31.61 273 LEU A N 1
ATOM 2099 C CA . LEU A 1 307 ? 25.376 -32.035 28.451 1.00 28.01 273 LEU A CA 1
ATOM 2100 C C . LEU A 1 307 ? 25.556 -31.803 26.966 1.00 35.02 273 LEU A C 1
ATOM 2101 O O . LEU A 1 307 ? 26.056 -32.668 26.249 1.00 40.05 273 LEU A O 1
ATOM 2106 N N . HIS A 1 308 ? 25.142 -30.631 26.502 1.00 36.11 274 HIS A N 1
ATOM 2107 C CA . HIS A 1 308 ? 25.310 -30.248 25.106 1.00 33.53 274 HIS A CA 1
ATOM 2108 C C . HIS A 1 308 ? 26.789 -30.256 24.723 1.00 40.69 274 HIS A C 1
ATOM 2109 O O . HIS A 1 308 ? 27.149 -30.622 23.604 1.00 36.65 274 HIS A O 1
ATOM 2116 N N . GLN A 1 309 ? 27.635 -29.851 25.666 1.00 30.19 275 GLN A N 1
ATOM 2117 C CA . GLN A 1 309 ? 29.066 -29.728 25.432 1.00 36.05 275 GLN A CA 1
ATOM 2118 C C . GLN A 1 309 ? 29.817 -31.061 25.573 1.00 43.65 275 GLN A C 1
ATOM 2119 O O . GLN A 1 309 ? 30.755 -31.334 24.830 1.00 47.53 275 GLN A O 1
ATOM 2125 N N . GLU A 1 310 ? 29.391 -31.894 26.515 1.00 49.54 276 GLU A N 1
ATOM 2126 C CA . GLU A 1 310 ? 30.163 -33.071 26.907 1.00 41.82 276 GLU A CA 1
ATOM 2127 C C . GLU A 1 310 ? 29.584 -34.398 26.403 1.00 43.79 276 GLU A C 1
ATOM 2128 O O . GLU A 1 310 ? 30.301 -35.389 26.293 1.00 49.55 276 GLU A O 1
ATOM 2134 N N . GLY A 1 311 ? 28.293 -34.415 26.087 1.00 32.90 277 GLY A N 1
ATOM 2135 C CA . GLY A 1 311 ? 27.624 -35.643 25.687 1.00 28.52 277 GLY A CA 1
ATOM 2136 C C . GLY A 1 311 ? 27.225 -36.483 26.895 1.00 31.71 277 GLY A C 1
ATOM 2137 O O . GLY A 1 311 ? 27.626 -36.187 28.025 1.00 28.49 277 GLY A O 1
ATOM 2138 N N . PRO A 1 312 ? 26.448 -37.553 26.660 1.00 28.98 278 PRO A N 1
ATOM 2139 C CA . PRO A 1 312 ? 25.826 -38.379 27.703 1.00 27.86 278 PRO A CA 1
ATOM 2140 C C . PRO A 1 312 ? 26.821 -38.988 28.687 1.00 34.27 278 PRO A C 1
ATOM 2141 O O . PRO A 1 312 ? 26.408 -39.494 29.733 1.00 35.16 278 PRO A O 1
ATOM 2145 N N . GLN A 1 313 ? 28.106 -38.950 28.363 1.00 46.17 279 GLN A N 1
ATOM 2146 C CA . GLN A 1 313 ? 29.124 -39.464 29.277 1.00 51.60 279 GLN A CA 1
ATOM 2147 C C . GLN A 1 313 ? 29.148 -38.639 30.569 1.00 46.80 279 GLN A C 1
ATOM 2148 O O . GLN A 1 313 ? 29.621 -39.100 31.607 1.00 46.50 279 GLN A O 1
ATOM 2154 N N . ILE A 1 314 ? 28.632 -37.416 30.493 1.00 26.30 280 ILE A N 1
ATOM 2155 C CA . ILE A 1 314 ? 28.669 -36.490 31.615 1.00 23.17 280 ILE A CA 1
ATOM 2156 C C . ILE A 1 314 ? 27.922 -37.035 32.830 1.00 22.60 280 ILE A C 1
ATOM 2157 O O . ILE A 1 314 ? 28.241 -36.696 33.960 1.00 25.55 280 ILE A O 1
ATOM 2162 N N . PHE A 1 315 ? 26.927 -37.879 32.603 1.00 25.72 281 PHE A N 1
ATOM 2163 C CA . PHE A 1 315 ? 26.145 -38.385 33.715 1.00 31.13 281 PHE A CA 1
ATOM 2164 C C . PHE A 1 315 ? 27.008 -39.274 34.597 1.00 40.09 281 PHE A C 1
ATOM 2165 O O . PHE A 1 315 ? 27.019 -39.117 35.818 1.00 43.36 281 PHE A O 1
ATOM 2173 N N . LYS A 1 316 ? 27.747 -40.188 33.974 1.00 42.61 282 LYS A N 1
ATOM 2174 C CA . LYS A 1 316 ? 28.711 -41.014 34.700 1.00 37.95 282 LYS A CA 1
ATOM 2175 C C . LYS A 1 316 ? 29.613 -40.143 35.568 1.00 38.21 282 LYS A C 1
ATOM 2176 O O . LYS A 1 316 ? 29.734 -40.354 36.786 1.00 37.66 282 LYS A O 1
ATOM 2182 N N . ARG A 1 317 ? 30.236 -39.150 34.948 1.00 30.46 283 ARG A N 1
ATOM 2183 C CA . ARG A 1 317 ? 31.147 -38.279 35.678 1.00 24.88 283 ARG A CA 1
ATOM 2184 C C . ARG A 1 317 ? 30.470 -37.557 36.834 1.00 33.90 283 ARG A C 1
ATOM 2185 O O . ARG A 1 317 ? 30.924 -37.628 37.987 1.00 36.79 283 ARG A O 1
ATOM 2193 N N . ILE A 1 318 ? 29.391 -36.840 36.531 1.00 36.92 284 ILE A N 1
ATOM 2194 C CA . ILE A 1 318 ? 28.740 -36.034 37.565 1.00 36.39 284 ILE A CA 1
ATOM 2195 C C . ILE A 1 318 ? 28.154 -36.909 38.667 1.00 34.17 284 ILE A C 1
ATOM 2196 O O . ILE A 1 318 ? 28.179 -36.532 39.837 1.00 31.62 284 ILE A O 1
ATOM 2201 N N . THR A 1 319 ? 27.629 -38.075 38.300 1.00 30.53 285 THR A N 1
ATOM 2202 C CA . THR A 1 319 ? 27.092 -38.985 39.309 1.00 33.23 285 THR A CA 1
ATOM 2203 C C . THR A 1 319 ? 28.170 -39.347 40.315 1.00 38.01 285 THR A C 1
ATOM 2204 O O . THR A 1 319 ? 27.946 -39.273 41.529 1.00 35.92 285 THR A O 1
ATOM 2208 N N . LYS A 1 320 ? 29.340 -39.718 39.797 1.00 41.40 286 LYS A N 1
ATOM 2209 C CA . LYS A 1 320 ? 30.487 -40.046 40.634 1.00 38.92 286 LYS A CA 1
ATOM 2210 C C . LYS A 1 320 ? 30.850 -38.871 41.547 1.00 39.91 286 LYS A C 1
ATOM 2211 O O . LYS A 1 320 ? 30.999 -39.042 42.759 1.00 43.02 286 LYS A O 1
ATOM 2217 N N . GLU A 1 321 ? 30.961 -37.676 40.974 1.00 36.82 287 GLU A N 1
ATOM 2218 C CA . GLU A 1 321 ? 31.336 -36.497 41.753 1.00 35.17 287 GLU A CA 1
ATOM 2219 C C . GLU A 1 321 ? 30.328 -36.190 42.851 1.00 38.81 287 GLU A C 1
ATOM 2220 O O . GLU A 1 321 ? 30.703 -35.762 43.946 1.00 40.45 287 GLU A O 1
ATOM 2226 N N . LEU A 1 322 ? 29.046 -36.395 42.561 1.00 35.15 288 LEU A N 1
ATOM 2227 C CA . LEU A 1 322 ? 28.001 -36.163 43.565 1.00 35.71 288 LEU A CA 1
ATOM 2228 C C . LEU A 1 322 ? 28.111 -37.202 44.674 1.00 36.54 288 LEU A C 1
ATOM 2229 O O . LEU A 1 322 ? 28.057 -36.877 45.864 1.00 34.97 288 LEU A O 1
ATOM 2245 N N . ALA A 1 324 ? 30.583 -38.798 45.594 1.00 32.21 290 ALA A N 1
ATOM 2246 C CA . ALA A 1 324 ? 31.775 -38.549 46.381 1.00 36.86 290 ALA A CA 1
ATOM 2247 C C . ALA A 1 324 ? 31.474 -37.572 47.496 1.00 36.90 290 ALA A C 1
ATOM 2248 O O . ALA A 1 324 ? 31.877 -37.782 48.644 1.00 44.38 290 ALA A O 1
ATOM 2250 N N . ILE A 1 325 ? 30.771 -36.497 47.160 1.00 39.52 291 ILE A N 1
ATOM 2251 C CA . ILE A 1 325 ? 30.396 -35.512 48.172 1.00 45.89 291 ILE A CA 1
ATOM 2252 C C . ILE A 1 325 ? 29.528 -36.145 49.243 1.00 38.54 291 ILE A C 1
ATOM 2253 O O . ILE A 1 325 ? 29.714 -35.894 50.419 1.00 49.61 291 ILE A O 1
ATOM 2258 N N . MET A 1 326 ? 28.575 -36.967 48.829 1.00 33.89 292 MET A N 1
ATOM 2259 C CA . MET A 1 326 ? 27.689 -37.641 49.771 1.00 41.71 292 MET A CA 1
ATOM 2260 C C . MET A 1 326 ? 28.507 -38.540 50.713 1.00 47.20 292 MET A C 1
ATOM 2261 O O . MET A 1 326 ? 28.323 -38.530 51.935 1.00 38.97 292 MET A O 1
ATOM 2266 N N . THR A 1 327 ? 29.420 -39.310 50.133 1.00 44.01 293 THR A N 1
ATOM 2267 C CA . THR A 1 327 ? 30.262 -40.196 50.913 1.00 48.59 293 THR A CA 1
ATOM 2268 C C . THR A 1 327 ? 31.045 -39.399 51.960 1.00 50.14 293 THR A C 1
ATOM 2269 O O . THR A 1 327 ? 30.957 -39.670 53.151 1.00 45.79 293 THR A O 1
ATOM 2273 N N . GLU A 1 328 ? 31.792 -38.402 51.502 1.00 62.41 294 GLU A N 1
ATOM 2274 C CA . GLU A 1 328 ? 32.555 -37.526 52.384 1.00 57.62 294 GLU A CA 1
ATOM 2275 C C . GLU A 1 328 ? 31.691 -36.941 53.499 1.00 58.87 294 GLU A C 1
ATOM 2276 O O . GLU A 1 328 ? 32.169 -36.693 54.607 1.00 60.16 294 GLU A O 1
ATOM 2282 N N . LYS A 1 329 ? 30.416 -36.721 53.199 1.00 50.59 295 LYS A N 1
ATOM 2283 C CA . LYS A 1 329 ? 29.516 -36.068 54.134 1.00 48.57 295 LYS A CA 1
ATOM 2284 C C . LYS A 1 329 ? 28.800 -37.100 55.007 1.00 52.10 295 LYS A C 1
ATOM 2285 O O . LYS A 1 329 ? 28.229 -36.771 56.051 1.00 50.26 295 LYS A O 1
ATOM 2291 N N . GLY A 1 330 ? 28.849 -38.357 54.585 1.00 48.62 296 GLY A N 1
ATOM 2292 C CA . GLY A 1 330 ? 28.181 -39.418 55.310 1.00 43.82 296 GLY A CA 1
ATOM 2293 C C . GLY A 1 330 ? 26.710 -39.513 54.963 1.00 51.51 296 GLY A C 1
ATOM 2294 O O . GLY A 1 330 ? 25.916 -40.048 55.739 1.00 51.51 296 GLY A O 1
ATOM 2295 N N . TYR A 1 331 ? 26.345 -38.988 53.796 1.00 46.83 297 TYR A N 1
ATOM 2296 C CA . TYR A 1 331 ? 24.969 -39.067 53.317 1.00 45.06 297 TYR A CA 1
ATOM 2297 C C . TYR A 1 331 ? 24.749 -40.368 52.567 1.00 30.24 297 TYR A C 1
ATOM 2298 O O . TYR A 1 331 ? 25.606 -40.802 51.821 1.00 37.65 297 TYR A O 1
ATOM 2307 N N . GLU A 1 332 ? 23.599 -40.992 52.775 1.00 33.37 298 GLU A N 1
ATOM 2308 C CA . GLU A 1 332 ? 23.311 -42.278 52.146 1.00 43.18 298 GLU A CA 1
ATOM 2309 C C . GLU A 1 332 ? 22.274 -42.176 51.031 1.00 37.95 298 GLU A C 1
ATOM 2310 O O . GLU A 1 332 ? 22.356 -42.894 50.035 1.00 29.77 298 GLU A O 1
ATOM 2316 N N . THR A 1 333 ? 21.308 -41.282 51.209 1.00 32.14 299 THR A N 1
ATOM 2317 C CA . THR A 1 333 ? 20.279 -41.033 50.210 1.00 29.21 299 THR A CA 1
ATOM 2318 C C . THR A 1 333 ? 20.101 -39.523 50.068 1.00 31.00 299 THR A C 1
ATOM 2319 O O . THR A 1 333 ? 20.581 -38.768 50.912 1.00 31.02 299 THR A O 1
ATOM 2323 N N . LEU A 1 334 ? 19.412 -39.081 49.019 1.00 28.50 300 LEU A N 1
ATOM 2324 C CA . LEU A 1 334 ? 19.149 -37.653 48.830 1.00 21.59 300 LEU A CA 1
ATOM 2325 C C . LEU A 1 334 ? 18.413 -37.108 50.027 1.00 28.13 300 LEU A C 1
ATOM 2326 O O . LEU A 1 334 ? 18.622 -35.958 50.429 1.00 26.60 300 LEU A O 1
ATOM 2331 N N . GLU A 1 335 ? 17.538 -37.938 50.594 1.00 28.88 301 GLU A N 1
ATOM 2332 C CA . GLU A 1 335 ? 16.749 -37.536 51.752 1.00 29.15 301 GLU A CA 1
ATOM 2333 C C . GLU A 1 335 ? 17.599 -36.978 52.913 1.00 35.06 301 GLU A C 1
ATOM 2334 O O . GLU A 1 335 ? 17.130 -36.148 53.694 1.00 33.87 301 GLU A O 1
ATOM 2340 N N . ASP A 1 336 ? 18.849 -37.421 53.017 1.00 32.51 302 ASP A N 1
ATOM 2341 C CA . ASP A 1 336 ? 19.716 -36.986 54.113 1.00 31.91 302 ASP A CA 1
ATOM 2342 C C . ASP A 1 336 ? 20.105 -35.516 54.023 1.00 36.66 302 ASP A C 1
ATOM 2343 O O . ASP A 1 336 ? 20.508 -34.931 55.029 1.00 42.00 302 ASP A O 1
ATOM 2348 N N . PHE A 1 337 ? 20.007 -34.915 52.834 1.00 30.09 303 PHE A N 1
ATOM 2349 C CA . PHE A 1 337 ? 20.398 -33.508 52.693 1.00 23.84 303 PHE A CA 1
ATOM 2350 C C . PHE A 1 337 ? 19.484 -32.650 51.828 1.00 26.77 303 PHE A C 1
ATOM 2351 O O . PHE A 1 337 ? 19.638 -31.433 51.791 1.00 23.07 303 PHE A O 1
ATOM 2359 N N . ARG A 1 338 ? 18.528 -33.266 51.141 1.00 27.94 304 ARG A N 1
ATOM 2360 C CA . ARG A 1 338 ? 17.663 -32.494 50.267 1.00 20.29 304 ARG A CA 1
ATOM 2361 C C . ARG A 1 338 ? 16.932 -31.447 51.073 1.00 21.79 304 ARG A C 1
ATOM 2362 O O . ARG A 1 338 ? 16.287 -31.769 52.062 1.00 26.40 304 ARG A O 1
ATOM 2370 N N . GLY A 1 339 ? 17.032 -30.196 50.640 1.00 28.05 305 GLY A N 1
ATOM 2371 C CA . GLY A 1 339 ? 16.334 -29.103 51.292 1.00 25.95 305 GLY A CA 1
ATOM 2372 C C . GLY A 1 339 ? 16.958 -28.653 52.599 1.00 26.88 305 GLY A C 1
ATOM 2373 O O . GLY A 1 339 ? 16.382 -27.829 53.298 1.00 35.50 305 GLY A O 1
ATOM 2374 N N . LYS A 1 340 ? 18.145 -29.163 52.917 1.00 25.93 306 LYS A N 1
ATOM 2375 C CA . LYS A 1 340 ? 18.770 -28.868 54.205 1.00 31.82 306 LYS A CA 1
ATOM 2376 C C . LYS A 1 340 ? 19.798 -27.754 54.106 1.00 34.75 306 LYS A C 1
ATOM 2377 O O . LYS A 1 340 ? 20.686 -27.646 54.950 1.00 38.07 306 LYS A O 1
ATOM 2383 N N . LEU A 1 341 ? 19.689 -26.931 53.071 1.00 31.98 307 LEU A N 1
ATOM 2384 C CA . LEU A 1 341 ? 20.567 -25.776 52.950 1.00 27.49 307 LEU A CA 1
ATOM 2385 C C . LEU A 1 341 ? 20.500 -24.951 54.234 1.00 31.35 307 LEU A C 1
ATOM 2386 O O . LEU A 1 341 ? 19.417 -24.737 54.779 1.00 27.60 307 LEU A O 1
ATOM 2391 N N . ASN A 1 342 ? 21.653 -24.491 54.713 1.00 31.72 308 ASN A N 1
ATOM 2392 C CA . ASN A 1 342 ? 21.718 -23.746 55.969 1.00 33.71 308 ASN A CA 1
ATOM 2393 C C . ASN A 1 342 ? 21.836 -22.238 55.796 1.00 34.78 308 ASN A C 1
ATOM 2394 O O . ASN A 1 342 ? 22.560 -21.764 54.932 1.00 36.05 308 ASN A O 1
ATOM 2399 N N . ALA A 1 343 ? 21.124 -21.483 56.621 1.00 36.33 309 ALA A N 1
ATOM 2400 C CA . ALA A 1 343 ? 21.368 -20.048 56.703 1.00 45.00 309 ALA A CA 1
ATOM 2401 C C . ALA A 1 343 ? 22.648 -19.850 57.500 1.00 40.57 309 ALA A C 1
ATOM 2402 O O . ALA A 1 343 ? 23.181 -20.806 58.062 1.00 39.76 309 ALA A O 1
ATOM 2404 N N . MET A 1 344 ? 23.153 -18.623 57.540 1.00 46.44 310 MET A N 1
ATOM 2405 C CA . MET A 1 344 ? 24.311 -18.328 58.375 1.00 48.41 310 MET A CA 1
ATOM 2406 C C . MET A 1 344 ? 23.918 -18.191 59.845 1.00 43.84 310 MET A C 1
ATOM 2407 O O . MET A 1 344 ? 22.786 -17.807 60.156 1.00 54.64 310 MET A O 1
ATOM 2412 N N . ALA A 1 345 ? 24.863 -18.511 60.730 1.00 76.66 311 ALA A N 1
ATOM 2413 C CA . ALA A 1 345 ? 24.653 -18.471 62.181 1.00 76.70 311 ALA A CA 1
ATOM 2414 C C . ALA A 1 345 ? 23.749 -17.327 62.641 1.00 76.47 311 ALA A C 1
ATOM 2415 O O . ALA A 1 345 ? 24.064 -16.155 62.431 1.00 76.39 311 ALA A O 1
ATOM 2417 N N . VAL B 1 36 ? 43.856 8.628 19.985 1.00 67.48 2 VAL B N 1
ATOM 2418 C CA . VAL B 1 36 ? 42.904 7.736 20.659 1.00 62.73 2 VAL B CA 1
ATOM 2419 C C . VAL B 1 36 ? 42.488 8.226 22.057 1.00 55.25 2 VAL B C 1
ATOM 2420 O O . VAL B 1 36 ? 43.327 8.419 22.940 1.00 55.32 2 VAL B O 1
ATOM 2424 N N . SER B 1 37 ? 41.183 8.420 22.236 1.00 49.62 3 SER B N 1
ATOM 2425 C CA . SER B 1 37 ? 40.612 9.069 23.418 1.00 45.20 3 SER B CA 1
ATOM 2426 C C . SER B 1 37 ? 39.394 8.316 23.971 1.00 58.36 3 SER B C 1
ATOM 2427 O O . SER B 1 37 ? 38.530 7.865 23.212 1.00 56.78 3 SER B O 1
ATOM 2430 N N . THR B 1 38 ? 39.322 8.196 25.295 1.00 59.48 4 THR B N 1
ATOM 2431 C CA . THR B 1 38 ? 38.163 7.585 25.939 1.00 50.58 4 THR B CA 1
ATOM 2432 C C . THR B 1 38 ? 37.301 8.631 26.632 1.00 51.74 4 THR B C 1
ATOM 2433 O O . THR B 1 38 ? 36.516 8.304 27.526 1.00 49.38 4 THR B O 1
ATOM 2437 N N . HIS B 1 39 ? 37.466 9.891 26.228 1.00 51.53 5 HIS B N 1
ATOM 2438 C CA A HIS B 1 39 ? 36.594 10.975 26.676 0.58 51.78 5 HIS B CA 1
ATOM 2439 C CA B HIS B 1 39 ? 36.596 10.954 26.710 0.42 51.75 5 HIS B CA 1
ATOM 2440 C C . HIS B 1 39 ? 35.157 10.618 26.326 1.00 47.07 5 HIS B C 1
ATOM 2441 O O . HIS B 1 39 ? 34.909 9.844 25.402 1.00 44.24 5 HIS B O 1
ATOM 2454 N N . THR B 1 40 ? 34.208 11.192 27.041 1.00 39.90 6 THR B N 1
ATOM 2455 C CA . THR B 1 40 ? 32.822 10.911 26.749 1.00 39.15 6 THR B CA 1
ATOM 2456 C C . THR B 1 40 ? 31.942 11.963 27.380 1.00 44.38 6 THR B C 1
ATOM 2457 O O . THR B 1 40 ? 32.426 12.844 28.092 1.00 46.30 6 THR B O 1
ATOM 2461 N N . THR B 1 41 ? 30.643 11.861 27.129 1.00 43.64 7 THR B N 1
ATOM 2462 C CA . THR B 1 41 ? 29.700 12.824 27.662 1.00 46.95 7 THR B CA 1
ATOM 2463 C C . THR B 1 41 ? 28.433 12.122 28.127 1.00 43.67 7 THR B C 1
ATOM 2464 O O . THR B 1 41 ? 28.050 11.071 27.594 1.00 43.00 7 THR B O 1
ATOM 2468 N N . ILE B 1 42 ? 27.789 12.709 29.130 1.00 26.78 8 ILE B N 1
ATOM 2469 C CA . ILE B 1 42 ? 26.450 12.320 29.511 1.00 33.63 8 ILE B CA 1
ATOM 2470 C C . ILE B 1 42 ? 25.687 13.611 29.677 1.00 36.50 8 ILE B C 1
ATOM 2471 O O . ILE B 1 42 ? 26.081 14.462 30.465 1.00 40.82 8 ILE B O 1
ATOM 2476 N N . GLY B 1 43 ? 24.596 13.767 28.945 1.00 29.77 9 GLY B N 1
ATOM 2477 C CA . GLY B 1 43 ? 23.905 15.037 28.944 1.00 37.37 9 GLY B CA 1
ATOM 2478 C C . GLY B 1 43 ? 24.876 16.106 28.496 1.00 37.53 9 GLY B C 1
ATOM 2479 O O . GLY B 1 43 ? 25.608 15.930 27.521 1.00 27.36 9 GLY B O 1
ATOM 2480 N N . SER B 1 44 ? 24.916 17.208 29.227 1.00 62.25 10 SER B N 1
ATOM 2481 C CA . SER B 1 44 ? 25.783 18.306 28.840 1.00 64.15 10 SER B CA 1
ATOM 2482 C C . SER B 1 44 ? 27.108 18.249 29.589 1.00 64.08 10 SER B C 1
ATOM 2483 O O . SER B 1 44 ? 27.847 19.228 29.620 1.00 67.80 10 SER B O 1
ATOM 2486 N N . PHE B 1 45 ? 27.411 17.099 30.180 1.00 50.23 11 PHE B N 1
ATOM 2487 C CA . PHE B 1 45 ? 28.600 16.962 31.015 1.00 42.64 11 PHE B CA 1
ATOM 2488 C C . PHE B 1 45 ? 29.695 16.159 30.338 1.00 47.94 11 PHE B C 1
ATOM 2489 O O . PHE B 1 45 ? 29.425 15.145 29.699 1.00 50.82 11 PHE B O 1
ATOM 2497 N N . ASP B 1 46 ? 30.934 16.623 30.480 1.00 52.73 12 ASP B N 1
ATOM 2498 C CA . ASP B 1 46 ? 32.082 15.932 29.907 1.00 47.75 12 ASP B CA 1
ATOM 2499 C C . ASP B 1 46 ? 32.804 15.091 30.951 1.00 44.66 12 ASP B C 1
ATOM 2500 O O . ASP B 1 46 ? 32.742 15.381 32.151 1.00 44.44 12 ASP B O 1
ATOM 2505 N N . PHE B 1 47 ? 33.494 14.055 30.481 1.00 37.91 13 PHE B N 1
ATOM 2506 C CA . PHE B 1 47 ? 34.316 13.207 31.332 1.00 40.34 13 PHE B CA 1
ATOM 2507 C C . PHE B 1 47 ? 35.609 12.848 30.607 1.00 48.34 13 PHE B C 1
ATOM 2508 O O . PHE B 1 47 ? 35.592 12.514 29.421 1.00 43.66 13 PHE B O 1
ATOM 2516 N N . ASP B 1 48 ? 36.725 12.908 31.329 1.00 62.41 14 ASP B N 1
ATOM 2517 C CA . ASP B 1 48 ? 38.038 12.607 30.764 1.00 62.11 14 ASP B CA 1
ATOM 2518 C C . ASP B 1 48 ? 38.148 11.142 30.388 1.00 62.20 14 ASP B C 1
ATOM 2519 O O . ASP B 1 48 ? 39.017 10.748 29.606 1.00 61.48 14 ASP B O 1
ATOM 2524 N N . ASN B 1 49 ? 37.275 10.335 30.979 1.00 57.49 15 ASN B N 1
ATOM 2525 C CA . ASN B 1 49 ? 37.298 8.896 30.768 1.00 54.62 15 ASN B CA 1
ATOM 2526 C C . ASN B 1 49 ? 35.890 8.318 30.813 1.00 49.97 15 ASN B C 1
ATOM 2527 O O . ASN B 1 49 ? 34.967 8.949 31.334 1.00 47.62 15 ASN B O 1
ATOM 2532 N N . CYS B 1 50 ? 35.726 7.118 30.273 1.00 39.41 16 CYS B N 1
ATOM 2533 C CA . CYS B 1 50 ? 34.410 6.518 30.190 1.00 43.82 16 CYS B CA 1
ATOM 2534 C C . CYS B 1 50 ? 34.249 5.294 31.097 1.00 57.20 16 CYS B C 1
ATOM 2535 O O . CYS B 1 50 ? 33.414 4.433 30.828 1.00 50.22 16 CYS B O 1
ATOM 2538 N N . LEU B 1 51 ? 35.051 5.223 32.164 1.00 57.39 17 LEU B N 1
ATOM 2539 C CA . LEU B 1 51 ? 34.920 4.180 33.183 1.00 44.14 17 LEU B CA 1
ATOM 2540 C C . LEU B 1 51 ? 34.743 4.840 34.534 1.00 44.48 17 LEU B C 1
ATOM 2541 O O . LEU B 1 51 ? 35.295 5.903 34.784 1.00 52.01 17 LEU B O 1
ATOM 2546 N N . MET B 1 52 ? 33.965 4.220 35.406 1.00 47.00 18 MET B N 1
ATOM 2547 C CA . MET B 1 52 ? 33.753 4.762 36.738 1.00 43.59 18 MET B CA 1
ATOM 2548 C C . MET B 1 52 ? 33.218 3.683 37.673 1.00 44.75 18 MET B C 1
ATOM 2549 O O . MET B 1 52 ? 32.970 2.558 37.259 1.00 45.02 18 MET B O 1
ATOM 2554 N N . ASN B 1 53 ? 33.052 4.018 38.944 1.00 45.03 19 ASN B N 1
ATOM 2555 C CA . ASN B 1 53 ? 32.494 3.056 39.881 1.00 44.64 19 ASN B CA 1
ATOM 2556 C C . ASN B 1 53 ? 31.003 2.830 39.641 1.00 47.62 19 ASN B C 1
ATOM 2557 O O . ASN B 1 53 ? 30.301 3.703 39.110 1.00 36.99 19 ASN B O 1
ATOM 2562 N N . ALA B 1 54 ? 30.520 1.660 40.043 1.00 33.11 20 ALA B N 1
ATOM 2563 C CA . ALA B 1 54 ? 29.087 1.430 40.077 1.00 28.04 20 ALA B CA 1
ATOM 2564 C C . ALA B 1 54 ? 28.562 1.831 41.449 1.00 28.61 20 ALA B C 1
ATOM 2565 O O . ALA B 1 54 ? 29.227 1.605 42.450 1.00 35.46 20 ALA B O 1
ATOM 2567 N N . ALA B 1 55 ? 27.385 2.453 41.489 1.00 27.94 21 ALA B N 1
ATOM 2568 C CA . ALA B 1 55 ? 26.801 2.876 42.749 1.00 25.71 21 ALA B CA 1
ATOM 2569 C C . ALA B 1 55 ? 26.881 1.736 43.776 1.00 38.25 21 ALA B C 1
ATOM 2570 O O . ALA B 1 55 ? 26.692 0.561 43.430 1.00 26.06 21 ALA B O 1
ATOM 2572 N N . GLY B 1 56 ? 27.198 2.090 45.023 1.00 47.11 22 GLY B N 1
ATOM 2573 C CA . GLY B 1 56 ? 27.279 1.125 46.106 1.00 43.33 22 GLY B CA 1
ATOM 2574 C C . GLY B 1 56 ? 28.677 0.575 46.342 1.00 48.19 22 GLY B C 1
ATOM 2575 O O . GLY B 1 56 ? 28.966 0.056 47.416 1.00 56.39 22 GLY B O 1
ATOM 2576 N N . VAL B 1 57 ? 29.548 0.684 45.343 1.00 47.99 23 VAL B N 1
ATOM 2577 C CA . VAL B 1 57 ? 30.902 0.158 45.454 1.00 46.19 23 VAL B CA 1
ATOM 2578 C C . VAL B 1 57 ? 31.934 1.288 45.583 1.00 56.05 23 VAL B C 1
ATOM 2579 O O . VAL B 1 57 ? 31.951 2.223 44.781 1.00 46.71 23 VAL B O 1
ATOM 2583 N N . TYR B 1 58 ? 32.780 1.198 46.603 1.00 49.98 24 TYR B N 1
ATOM 2584 C CA . TYR B 1 58 ? 33.862 2.153 46.815 1.00 56.05 24 TYR B CA 1
ATOM 2585 C C . TYR B 1 58 ? 33.399 3.602 46.827 1.00 56.37 24 TYR B C 1
ATOM 2586 O O . TYR B 1 58 ? 33.990 4.445 46.164 1.00 55.88 24 TYR B O 1
ATOM 2595 N N . CYS B 1 59 ? 32.360 3.899 47.599 1.00 37.76 25 CYS B N 1
ATOM 2596 C CA . CYS B 1 59 ? 31.804 5.241 47.584 1.00 35.56 25 CYS B CA 1
ATOM 2597 C C . CYS B 1 59 ? 31.036 5.557 48.850 1.00 41.27 25 CYS B C 1
ATOM 2598 O O . CYS B 1 59 ? 30.208 6.471 48.883 1.00 46.02 25 CYS B O 1
ATOM 2601 N N . MET B 1 60 ? 31.323 4.810 49.908 1.00 46.56 26 MET B N 1
ATOM 2602 C CA . MET B 1 60 ? 30.690 5.067 51.196 1.00 46.53 26 MET B CA 1
ATOM 2603 C C . MET B 1 60 ? 31.056 6.448 51.759 1.00 41.68 26 MET B C 1
ATOM 2604 O O . MET B 1 60 ? 30.190 7.160 52.265 1.00 37.18 26 MET B O 1
ATOM 2609 N N . THR B 1 61 ? 32.330 6.827 51.653 1.00 49.26 27 THR B N 1
ATOM 2610 C CA . THR B 1 61 ? 32.838 8.015 52.345 1.00 57.15 27 THR B CA 1
ATOM 2611 C C . THR B 1 61 ? 33.521 9.024 51.435 1.00 63.21 27 THR B C 1
ATOM 2612 O O . THR B 1 61 ? 33.951 8.690 50.326 1.00 58.14 27 THR B O 1
ATOM 2616 N N . ARG B 1 62 ? 33.660 10.251 51.935 1.00 59.51 28 ARG B N 1
ATOM 2617 C CA . ARG B 1 62 ? 34.421 11.283 51.237 1.00 61.76 28 ARG B CA 1
ATOM 2618 C C . ARG B 1 62 ? 35.806 10.796 50.813 1.00 60.46 28 ARG B C 1
ATOM 2619 O O . ARG B 1 62 ? 36.288 11.140 49.733 1.00 68.08 28 ARG B O 1
ATOM 2627 N N . GLU B 1 63 ? 36.435 9.983 51.655 1.00 68.85 29 GLU B N 1
ATOM 2628 C CA . GLU B 1 63 ? 37.781 9.487 51.375 1.00 74.45 29 GLU B CA 1
ATOM 2629 C C . GLU B 1 63 ? 37.790 8.545 50.185 1.00 65.50 29 GLU B C 1
ATOM 2630 O O . GLU B 1 63 ? 38.640 8.652 49.303 1.00 68.77 29 GLU B O 1
ATOM 2636 N N . GLU B 1 64 ? 36.846 7.611 50.167 1.00 76.35 30 GLU B N 1
ATOM 2637 C CA . GLU B 1 64 ? 36.777 6.651 49.076 1.00 77.31 30 GLU B CA 1
ATOM 2638 C C . GLU B 1 64 ? 36.455 7.373 47.775 1.00 74.81 30 GLU B C 1
ATOM 2639 O O . GLU B 1 64 ? 37.082 7.133 46.742 1.00 71.16 30 GLU B O 1
ATOM 2645 N N . LEU B 1 65 ? 35.485 8.276 47.835 1.00 53.51 31 LEU B N 1
ATOM 2646 C CA . LEU B 1 65 ? 35.119 9.049 46.664 1.00 53.09 31 LEU B CA 1
ATOM 2647 C C . LEU B 1 65 ? 36.333 9.792 46.106 1.00 61.82 31 LEU B C 1
ATOM 2648 O O . LEU B 1 65 ? 36.581 9.767 44.897 1.00 61.59 31 LEU B O 1
ATOM 2653 N N . ALA B 1 66 ? 37.095 10.437 46.988 1.00 64.63 32 ALA B N 1
ATOM 2654 C CA . ALA B 1 66 ? 38.287 11.166 46.567 1.00 64.94 32 ALA B CA 1
ATOM 2655 C C . ALA B 1 66 ? 39.277 10.222 45.891 1.00 55.82 32 ALA B C 1
ATOM 2656 O O . ALA B 1 66 ? 39.895 10.571 44.892 1.00 61.67 32 ALA B O 1
ATOM 2658 N N . ALA B 1 67 ? 39.417 9.018 46.431 1.00 61.66 33 ALA B N 1
ATOM 2659 C CA . ALA B 1 67 ? 40.295 8.027 45.822 1.00 67.35 33 ALA B CA 1
ATOM 2660 C C . ALA B 1 67 ? 39.847 7.698 44.396 1.00 63.11 33 ALA B C 1
ATOM 2661 O O . ALA B 1 67 ? 40.679 7.507 43.510 1.00 62.01 33 ALA B O 1
ATOM 2663 N N . ILE B 1 68 ? 38.535 7.637 44.177 1.00 51.59 34 ILE B N 1
ATOM 2664 C CA . ILE B 1 68 ? 38.007 7.449 42.827 1.00 54.97 34 ILE B CA 1
ATOM 2665 C C . ILE B 1 68 ? 38.386 8.646 41.955 1.00 53.47 34 ILE B C 1
ATOM 2666 O O . ILE B 1 68 ? 38.892 8.495 40.839 1.00 40.22 34 ILE B O 1
ATOM 2671 N N . ASP B 1 69 ? 38.141 9.835 42.491 1.00 60.88 35 ASP B N 1
ATOM 2672 C CA . ASP B 1 69 ? 38.376 11.080 41.782 1.00 64.37 35 ASP B CA 1
ATOM 2673 C C . ASP B 1 69 ? 39.823 11.253 41.350 1.00 71.58 35 ASP B C 1
ATOM 2674 O O . ASP B 1 69 ? 40.104 11.928 40.364 1.00 74.77 35 ASP B O 1
ATOM 2679 N N . HIS B 1 70 ? 40.736 10.646 42.099 1.00 70.24 36 HIS B N 1
ATOM 2680 C CA . HIS B 1 70 ? 42.162 10.782 41.834 1.00 70.75 36 HIS B CA 1
ATOM 2681 C C . HIS B 1 70 ? 42.692 9.576 41.079 1.00 64.85 36 HIS B C 1
ATOM 2682 O O . HIS B 1 70 ? 43.883 9.499 40.779 1.00 72.78 36 HIS B O 1
ATOM 2689 N N . SER B 1 71 ? 41.806 8.629 40.784 1.00 57.00 37 SER B N 1
ATOM 2690 C CA . SER B 1 71 ? 42.171 7.479 39.955 1.00 62.45 37 SER B CA 1
ATOM 2691 C C . SER B 1 71 ? 41.957 7.838 38.493 1.00 58.69 37 SER B C 1
ATOM 2692 O O . SER B 1 71 ? 41.599 8.976 38.178 1.00 57.93 37 SER B O 1
ATOM 2695 N N . GLU B 1 72 ? 42.157 6.875 37.600 1.00 53.02 38 GLU B N 1
ATOM 2696 C CA . GLU B 1 72 ? 41.922 7.136 36.182 1.00 63.92 38 GLU B CA 1
ATOM 2697 C C . GLU B 1 72 ? 40.431 7.100 35.800 1.00 67.10 38 GLU B C 1
ATOM 2698 O O . GLU B 1 72 ? 40.060 7.376 34.654 1.00 58.89 38 GLU B O 1
ATOM 2704 N N . ALA B 1 73 ? 39.578 6.773 36.768 1.00 70.43 39 ALA B N 1
ATOM 2705 C CA . ALA B 1 73 ? 38.138 6.827 36.551 1.00 67.26 39 ALA B CA 1
ATOM 2706 C C . ALA B 1 73 ? 37.732 8.211 36.065 1.00 73.21 39 ALA B C 1
ATOM 2707 O O . ALA B 1 73 ? 38.306 9.215 36.490 1.00 72.63 39 ALA B O 1
ATOM 2709 N N . GLY B 1 74 ? 36.736 8.256 35.181 1.00 47.41 40 GLY B N 1
ATOM 2710 C CA . GLY B 1 74 ? 36.264 9.506 34.614 1.00 37.75 40 GLY B CA 1
ATOM 2711 C C . GLY B 1 74 ? 35.260 10.239 35.486 1.00 44.00 40 GLY B C 1
ATOM 2712 O O . GLY B 1 74 ? 34.882 11.379 35.201 1.00 38.06 40 GLY B O 1
ATOM 2713 N N . SER B 1 75 ? 34.816 9.589 36.556 1.00 44.58 41 SER B N 1
ATOM 2714 C CA . SER B 1 75 ? 33.797 10.177 37.410 1.00 34.72 41 SER B CA 1
ATOM 2715 C C . SER B 1 75 ? 33.604 9.256 38.586 1.00 33.17 41 SER B C 1
ATOM 2716 O O . SER B 1 75 ? 34.254 8.227 38.675 1.00 38.49 41 SER B O 1
ATOM 2719 N N . PHE B 1 76 ? 32.725 9.629 39.501 1.00 34.60 42 PHE B N 1
ATOM 2720 C CA . PHE B 1 76 ? 32.244 8.675 40.477 1.00 43.96 42 PHE B CA 1
ATOM 2721 C C . PHE B 1 76 ? 30.754 8.857 40.711 1.00 43.78 42 PHE B C 1
ATOM 2722 O O . PHE B 1 76 ? 30.184 9.908 40.392 1.00 47.76 42 PHE B O 1
ATOM 2730 N N . VAL B 1 77 ? 30.118 7.822 41.249 1.00 34.19 43 VAL B N 1
ATOM 2731 C CA . VAL B 1 77 ? 28.753 7.971 41.721 1.00 28.35 43 VAL B CA 1
ATOM 2732 C C . VAL B 1 77 ? 28.766 7.663 43.209 1.00 32.27 43 VAL B C 1
ATOM 2733 O O . VAL B 1 77 ? 29.450 6.739 43.653 1.00 29.83 43 VAL B O 1
ATOM 2737 N N . THR B 1 78 ? 28.036 8.456 43.980 1.00 37.72 44 THR B N 1
ATOM 2738 C CA . THR B 1 78 ? 28.025 8.301 45.416 1.00 39.96 44 THR B CA 1
ATOM 2739 C C . THR B 1 78 ? 27.305 7.020 45.812 1.00 49.85 44 THR B C 1
ATOM 2740 O O . THR B 1 78 ? 26.570 6.440 45.013 1.00 45.08 44 THR B O 1
ATOM 2755 N N . THR B 1 80 ? 24.439 5.027 47.278 1.00 39.67 46 THR B N 1
ATOM 2756 C CA . THR B 1 80 ? 23.028 5.396 47.206 1.00 38.55 46 THR B CA 1
ATOM 2757 C C . THR B 1 80 ? 22.559 5.962 48.546 1.00 38.67 46 THR B C 1
ATOM 2758 O O . THR B 1 80 ? 22.540 5.263 49.549 1.00 45.84 46 THR B O 1
ATOM 2762 N N . GLY B 1 81 ? 22.184 7.234 48.561 1.00 30.13 47 GLY B N 1
ATOM 2763 C CA . GLY B 1 81 ? 21.843 7.885 49.803 1.00 30.14 47 GLY B CA 1
ATOM 2764 C C . GLY B 1 81 ? 20.363 7.913 50.100 1.00 34.94 47 GLY B C 1
ATOM 2765 O O . GLY B 1 81 ? 19.536 8.139 49.229 1.00 36.23 47 GLY B O 1
ATOM 2766 N N . THR B 1 82 ? 20.020 7.688 51.355 1.00 39.55 48 THR B N 1
ATOM 2767 C CA . THR B 1 82 ? 18.633 7.826 51.773 1.00 44.41 48 THR B CA 1
ATOM 2768 C C . THR B 1 82 ? 18.478 9.077 52.620 1.00 38.32 48 THR B C 1
ATOM 2769 O O . THR B 1 82 ? 19.464 9.704 52.989 1.00 41.62 48 THR B O 1
ATOM 2773 N N . LEU B 1 83 ? 17.240 9.442 52.913 1.00 41.22 49 LEU B N 1
ATOM 2774 C CA . LEU B 1 83 ? 16.961 10.681 53.625 1.00 43.55 49 LEU B CA 1
ATOM 2775 C C . LEU B 1 83 ? 17.767 10.777 54.918 1.00 53.12 49 LEU B C 1
ATOM 2776 O O . LEU B 1 83 ? 18.351 11.831 55.228 1.00 48.75 49 LEU B O 1
ATOM 2781 N N . GLU B 1 84 ? 17.794 9.671 55.659 1.00 64.69 50 GLU B N 1
ATOM 2782 C CA . GLU B 1 84 ? 18.567 9.563 56.892 1.00 66.14 50 GLU B CA 1
ATOM 2783 C C . GLU B 1 84 ? 19.560 8.428 56.775 1.00 60.52 50 GLU B C 1
ATOM 2784 O O . GLU B 1 84 ? 19.368 7.511 55.981 1.00 63.81 50 GLU B O 1
ATOM 2790 N N . GLU B 1 85 ? 20.631 8.484 57.551 1.00 44.62 51 GLU B N 1
ATOM 2791 C CA . GLU B 1 85 ? 21.670 7.499 57.362 1.00 46.12 51 GLU B CA 1
ATOM 2792 C C . GLU B 1 85 ? 21.173 6.124 57.794 1.00 44.48 51 GLU B C 1
ATOM 2793 O O . GLU B 1 85 ? 20.240 5.992 58.587 1.00 39.86 51 GLU B O 1
ATOM 2799 N N . ARG B 1 86 ? 21.795 5.101 57.236 1.00 43.77 52 ARG B N 1
ATOM 2800 C CA . ARG B 1 86 ? 21.344 3.744 57.446 1.00 46.23 52 ARG B CA 1
ATOM 2801 C C . ARG B 1 86 ? 22.549 2.874 57.701 1.00 44.05 52 ARG B C 1
ATOM 2802 O O . ARG B 1 86 ? 23.600 3.051 57.084 1.00 44.28 52 ARG B O 1
ATOM 2810 N N . ALA B 1 87 ? 22.389 1.926 58.610 1.00 42.04 53 ALA B N 1
ATOM 2811 C CA . ALA B 1 87 ? 23.465 1.003 58.927 1.00 43.16 53 ALA B CA 1
ATOM 2812 C C . ALA B 1 87 ? 23.491 -0.116 57.905 1.00 40.25 53 ALA B C 1
ATOM 2813 O O . ALA B 1 87 ? 24.535 -0.730 57.675 1.00 37.48 53 ALA B O 1
ATOM 2815 N N . GLY B 1 88 ? 22.336 -0.372 57.291 1.00 34.09 54 GLY B N 1
ATOM 2816 C CA . GLY B 1 88 ? 22.218 -1.479 56.361 1.00 40.44 54 GLY B CA 1
ATOM 2817 C C . GLY B 1 88 ? 21.977 -2.808 57.060 1.00 40.68 54 GLY B C 1
ATOM 2818 O O . GLY B 1 88 ? 21.575 -2.833 58.226 1.00 31.08 54 GLY B O 1
ATOM 2819 N N . ASN B 1 89 ? 22.221 -3.902 56.341 1.00 43.95 55 ASN B N 1
ATOM 2820 C CA . ASN B 1 89 ? 21.893 -5.247 56.805 1.00 49.78 55 ASN B CA 1
ATOM 2821 C C . ASN B 1 89 ? 23.018 -5.850 57.630 1.00 49.78 55 ASN B C 1
ATOM 2822 O O . ASN B 1 89 ? 24.154 -5.393 57.551 1.00 58.78 55 ASN B O 1
ATOM 2827 N N . PRO B 1 90 ? 22.706 -6.890 58.417 1.00 38.03 56 PRO B N 1
ATOM 2828 C CA . PRO B 1 90 ? 23.709 -7.598 59.219 1.00 36.88 56 PRO B CA 1
ATOM 2829 C C . PRO B 1 90 ? 24.803 -8.216 58.362 1.00 38.23 56 PRO B C 1
ATOM 2830 O O . PRO B 1 90 ? 24.549 -8.547 57.211 1.00 41.46 56 PRO B O 1
ATOM 2834 N N . GLN B 1 91 ? 25.997 -8.368 58.929 1.00 42.59 57 GLN B N 1
ATOM 2835 C CA . GLN B 1 91 ? 27.146 -8.926 58.228 1.00 43.98 57 GLN B CA 1
ATOM 2836 C C . GLN B 1 91 ? 27.260 -10.425 58.455 1.00 49.52 57 GLN B C 1
ATOM 2837 O O . GLN B 1 91 ? 26.740 -10.943 59.440 1.00 49.30 57 GLN B O 1
ATOM 2843 N N . PRO B 1 92 ? 27.947 -11.129 57.541 1.00 46.22 58 PRO B N 1
ATOM 2844 C CA . PRO B 1 92 ? 28.476 -10.571 56.293 1.00 54.26 58 PRO B CA 1
ATOM 2845 C C . PRO B 1 92 ? 27.373 -10.411 55.246 1.00 49.52 58 PRO B C 1
ATOM 2846 O O . PRO B 1 92 ? 26.485 -11.258 55.152 1.00 55.71 58 PRO B O 1
ATOM 2850 N N . ARG B 1 93 ? 27.449 -9.340 54.469 1.00 33.84 59 ARG B N 1
ATOM 2851 C CA . ARG B 1 93 ? 26.376 -8.952 53.560 1.00 37.21 59 ARG B CA 1
ATOM 2852 C C . ARG B 1 93 ? 26.928 -8.943 52.153 1.00 29.94 59 ARG B C 1
ATOM 2853 O O . ARG B 1 93 ? 26.257 -8.515 51.216 1.00 35.68 59 ARG B O 1
ATOM 2861 N N . TYR B 1 94 ? 28.153 -9.431 52.011 1.00 33.19 60 TYR B N 1
ATOM 2862 C CA . TYR B 1 94 ? 28.830 -9.469 50.723 1.00 31.78 60 TYR B CA 1
ATOM 2863 C C . TYR B 1 94 ? 29.788 -10.641 50.663 1.00 36.07 60 TYR B C 1
ATOM 2864 O O . TYR B 1 94 ? 30.511 -10.902 51.620 1.00 36.46 60 TYR B O 1
ATOM 2873 N N . ALA B 1 95 ? 29.825 -11.328 49.528 1.00 29.82 61 ALA B N 1
ATOM 2874 C CA . ALA B 1 95 ? 30.787 -12.403 49.346 1.00 29.55 61 ALA B CA 1
ATOM 2875 C C . ALA B 1 95 ? 31.239 -12.458 47.891 1.00 35.57 61 ALA B C 1
ATOM 2876 O O . ALA B 1 95 ? 30.477 -12.166 46.975 1.00 36.56 61 ALA B O 1
ATOM 2878 N N . ASP B 1 96 ? 32.490 -12.825 47.685 1.00 30.20 62 ASP B N 1
ATOM 2879 C CA . ASP B 1 96 ? 33.014 -12.998 46.351 1.00 31.30 62 ASP B CA 1
ATOM 2880 C C . ASP B 1 96 ? 32.944 -14.453 45.937 1.00 31.90 62 ASP B C 1
ATOM 2881 O O . ASP B 1 96 ? 32.803 -15.343 46.762 1.00 34.75 62 ASP B O 1
ATOM 2886 N N . THR B 1 97 ? 33.067 -14.682 44.643 1.00 34.59 63 THR B N 1
ATOM 2887 C CA . THR B 1 97 ? 32.995 -16.009 44.064 1.00 39.38 63 THR B CA 1
ATOM 2888 C C . THR B 1 97 ? 34.060 -16.039 42.979 1.00 36.82 63 THR B C 1
ATOM 2889 O O . THR B 1 97 ? 34.607 -14.992 42.647 1.00 40.76 63 THR B O 1
ATOM 2893 N N . LYS B 1 98 ? 34.375 -17.207 42.426 1.00 46.43 64 LYS B N 1
ATOM 2894 C CA . LYS B 1 98 ? 35.320 -17.252 41.309 1.00 50.73 64 LYS B CA 1
ATOM 2895 C C . LYS B 1 98 ? 34.752 -16.458 40.139 1.00 55.60 64 LYS B C 1
ATOM 2896 O O . LYS B 1 98 ? 35.497 -15.942 39.310 1.00 60.78 64 LYS B O 1
ATOM 2902 N N . LEU B 1 99 ? 33.426 -16.366 40.074 1.00 49.48 65 LEU B N 1
ATOM 2903 C CA . LEU B 1 99 ? 32.766 -15.761 38.922 1.00 44.78 65 LEU B CA 1
ATOM 2904 C C . LEU B 1 99 ? 32.243 -14.352 39.166 1.00 38.09 65 LEU B C 1
ATOM 2905 O O . LEU B 1 99 ? 32.101 -13.588 38.237 1.00 44.28 65 LEU B O 1
ATOM 2910 N N . GLY B 1 100 ? 31.960 -13.997 40.406 1.00 34.54 66 GLY B N 1
ATOM 2911 C CA . GLY B 1 100 ? 31.424 -12.674 40.660 1.00 27.89 66 GLY B CA 1
ATOM 2912 C C . GLY B 1 100 ? 31.188 -12.380 42.122 1.00 34.12 66 GLY B C 1
ATOM 2913 O O . GLY B 1 100 ? 31.998 -12.735 42.971 1.00 33.93 66 GLY B O 1
ATOM 2914 N N . SER B 1 101 ? 30.069 -11.733 42.420 1.00 33.53 67 SER B N 1
ATOM 2915 C CA . SER B 1 101 ? 29.750 -11.430 43.802 1.00 32.83 67 SER B CA 1
ATOM 2916 C C . SER B 1 101 ? 28.258 -11.555 44.097 1.00 35.84 67 SER B C 1
ATOM 2917 O O . SER B 1 101 ? 27.414 -11.552 43.196 1.00 33.63 67 SER B O 1
ATOM 2920 N N . ILE B 1 102 ? 27.944 -11.656 45.378 1.00 22.83 68 ILE B N 1
ATOM 2921 C CA . ILE B 1 102 ? 26.572 -11.643 45.806 1.00 27.10 68 ILE B CA 1
ATOM 2922 C C . ILE B 1 102 ? 26.522 -10.694 46.984 1.00 25.26 68 ILE B C 1
ATOM 2923 O O . ILE B 1 102 ? 27.429 -10.692 47.811 1.00 35.55 68 ILE B O 1
ATOM 2928 N N . ASN B 1 10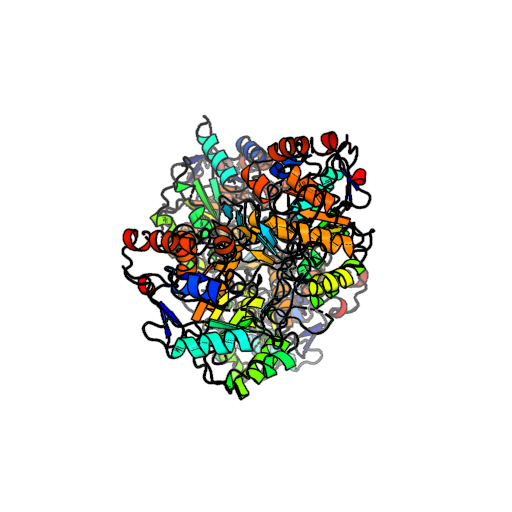3 ? 25.485 -9.868 47.062 1.00 21.61 69 ASN B N 1
ATOM 2929 C CA . ASN B 1 103 ? 25.391 -8.948 48.183 1.00 27.08 69 ASN B CA 1
ATOM 2930 C C . ASN B 1 103 ? 23.971 -8.655 48.597 1.00 31.67 69 ASN B C 1
ATOM 2931 O O . ASN B 1 103 ? 23.048 -8.766 47.797 1.00 32.14 69 ASN B O 1
ATOM 2936 N N . SER B 1 104 ? 23.799 -8.304 49.865 1.00 37.27 70 SER B N 1
ATOM 2937 C CA . SER B 1 104 ? 22.546 -7.745 50.323 1.00 38.54 70 SER B CA 1
ATOM 2938 C C . SER B 1 104 ? 22.840 -6.656 51.350 1.00 42.75 70 SER B C 1
ATOM 2939 O O . SER B 1 104 ? 22.685 -6.863 52.559 1.00 42.04 70 SER B O 1
ATOM 2942 N N . MET B 1 105 ? 23.252 -5.494 50.853 1.00 34.44 71 MET B N 1
ATOM 2943 C CA . MET B 1 105 ? 23.764 -4.430 51.700 1.00 35.20 71 MET B CA 1
ATOM 2944 C C . MET B 1 105 ? 22.688 -3.793 52.557 1.00 41.11 71 MET B C 1
ATOM 2945 O O . MET B 1 105 ? 22.918 -3.496 53.729 1.00 42.61 71 MET B O 1
ATOM 2950 N N . GLY B 1 106 ? 21.516 -3.575 51.975 1.00 33.79 72 GLY B N 1
ATOM 2951 C CA . GLY B 1 106 ? 20.442 -2.903 52.683 1.00 29.70 72 GLY B CA 1
ATOM 2952 C C . GLY B 1 106 ? 20.613 -1.390 52.681 1.00 32.06 72 GLY B C 1
ATOM 2953 O O . GLY B 1 106 ? 20.169 -0.681 53.602 1.00 31.59 72 GLY B O 1
ATOM 2954 N N . LEU B 1 107 ? 21.254 -0.888 51.635 1.00 30.32 73 LEU B N 1
ATOM 2955 C CA . LEU B 1 107 ? 21.361 0.547 51.433 1.00 32.25 73 LEU B CA 1
ATOM 2956 C C . LEU B 1 107 ? 21.996 1.240 52.642 1.00 33.53 73 LEU B C 1
ATOM 2957 O O . LEU B 1 107 ? 21.449 2.209 53.183 1.00 31.51 73 LEU B O 1
ATOM 2962 N N . PRO B 1 108 ? 23.161 0.732 53.075 1.00 33.91 74 PRO B N 1
ATOM 2963 C CA . PRO B 1 108 ? 23.910 1.446 54.108 1.00 42.25 74 PRO B CA 1
ATOM 2964 C C . PRO B 1 108 ? 24.494 2.708 53.483 1.00 37.20 74 PRO B C 1
ATOM 2965 O O . PRO B 1 108 ? 25.050 2.651 52.395 1.00 38.40 74 PRO B O 1
ATOM 2969 N N . ASN B 1 109 ? 24.364 3.835 54.161 1.00 45.00 75 ASN B N 1
ATOM 2970 C CA . ASN B 1 109 ? 24.915 5.084 53.657 1.00 52.58 75 ASN B CA 1
ATOM 2971 C C . ASN B 1 109 ? 24.895 6.151 54.753 1.00 49.64 75 ASN B C 1
ATOM 2972 O O . ASN B 1 109 ? 24.158 6.035 55.741 1.00 46.87 75 ASN B O 1
ATOM 2977 N N . LEU B 1 110 ? 25.691 7.199 54.568 1.00 54.51 76 LEU B N 1
ATOM 2978 C CA . LEU B 1 110 ? 25.830 8.234 55.585 1.00 44.82 76 LEU B CA 1
ATOM 2979 C C . LEU B 1 110 ? 24.743 9.294 55.475 1.00 53.91 76 LEU B C 1
ATOM 2980 O O . LEU B 1 110 ? 24.819 10.350 56.113 1.00 52.20 76 LEU B O 1
ATOM 2985 N N . GLY B 1 111 ? 23.725 9.010 54.669 1.00 46.17 77 GLY B N 1
ATOM 2986 C CA . GLY B 1 111 ? 22.611 9.931 54.510 1.00 48.71 77 GLY B CA 1
ATOM 2987 C C . GLY B 1 111 ? 22.802 10.855 53.320 1.00 45.77 77 GLY B C 1
ATOM 2988 O O . GLY B 1 111 ? 23.928 11.193 52.962 1.00 42.51 77 GLY B O 1
ATOM 2989 N N . ILE B 1 112 ? 21.701 11.257 52.698 1.00 43.74 78 ILE B N 1
ATOM 2990 C CA . ILE B 1 112 ? 21.782 12.015 51.459 1.00 46.61 78 ILE B CA 1
ATOM 2991 C C . ILE B 1 112 ? 22.576 13.306 51.657 1.00 48.94 78 ILE B C 1
ATOM 2992 O O . ILE B 1 112 ? 23.475 13.605 50.866 1.00 46.86 78 ILE B O 1
ATOM 2997 N N . ASN B 1 113 ? 22.269 14.040 52.729 1.00 46.54 79 ASN B N 1
ATOM 2998 C CA . ASN B 1 113 ? 22.943 15.305 53.029 1.00 47.15 79 ASN B CA 1
ATOM 2999 C C . ASN B 1 113 ? 24.461 15.241 52.973 1.00 49.81 79 ASN B C 1
ATOM 3000 O O . ASN B 1 113 ? 25.108 16.165 52.497 1.00 54.25 79 ASN B O 1
ATOM 3005 N N . TYR B 1 114 ? 25.016 14.143 53.464 1.00 39.33 80 TYR B N 1
ATOM 3006 C CA . TYR B 1 114 ? 26.451 13.901 53.413 1.00 40.97 80 TYR B CA 1
ATOM 3007 C C . TYR B 1 114 ? 26.969 13.911 51.979 1.00 35.58 80 TYR B C 1
ATOM 3008 O O . TYR B 1 114 ? 27.933 14.613 51.677 1.00 44.17 80 TYR B O 1
ATOM 3017 N N . TYR B 1 115 ? 26.335 13.144 51.093 1.00 44.31 81 TYR B N 1
ATOM 3018 C CA . TYR B 1 115 ? 26.803 13.054 49.706 1.00 48.31 81 TYR B CA 1
ATOM 3019 C C . TYR B 1 115 ? 26.454 14.315 48.920 1.00 43.52 81 TYR B C 1
ATOM 3020 O O . TYR B 1 115 ? 27.249 14.796 48.111 1.00 44.05 81 TYR B O 1
ATOM 3029 N N . LEU B 1 116 ? 25.277 14.867 49.198 1.00 33.57 82 LEU B N 1
ATOM 3030 C CA . LEU B 1 116 ? 24.831 16.083 48.536 1.00 42.25 82 LEU B CA 1
ATOM 3031 C C . LEU B 1 116 ? 25.815 17.223 48.809 1.00 51.74 82 LEU B C 1
ATOM 3032 O O . LEU B 1 116 ? 26.327 17.850 47.876 1.00 44.66 82 LEU B O 1
ATOM 3037 N N . ASP B 1 117 ? 26.101 17.466 50.088 1.00 62.70 83 ASP B N 1
ATOM 3038 C CA . ASP B 1 117 ? 27.073 18.489 50.478 1.00 58.37 83 ASP B CA 1
ATOM 3039 C C . ASP B 1 117 ? 28.423 18.262 49.819 1.00 58.11 83 ASP B C 1
ATOM 3040 O O . ASP B 1 117 ? 29.041 19.199 49.319 1.00 68.45 83 ASP B O 1
ATOM 3045 N N . TYR B 1 118 ? 28.884 17.017 49.826 1.00 41.11 84 TYR B N 1
ATOM 3046 C CA . TYR B 1 118 ? 30.185 16.702 49.244 1.00 46.40 84 TYR B CA 1
ATOM 3047 C C . TYR B 1 118 ? 30.279 16.979 47.745 1.00 52.60 84 TYR B C 1
ATOM 3048 O O . TYR B 1 118 ? 31.269 17.559 47.298 1.00 59.13 84 TYR B O 1
ATOM 3057 N N . VAL B 1 119 ? 29.273 16.568 46.966 1.00 58.38 85 VAL B N 1
ATOM 3058 C CA . VAL B 1 119 ? 29.320 16.815 45.515 1.00 55.79 85 VAL B CA 1
ATOM 3059 C C . VAL B 1 119 ? 29.020 18.275 45.168 1.00 51.98 85 VAL B C 1
ATOM 3060 O O . VAL B 1 119 ? 29.538 18.795 44.175 1.00 57.17 85 VAL B O 1
ATOM 3064 N N . THR B 1 120 ? 28.179 18.923 45.973 1.00 39.41 86 THR B N 1
ATOM 3065 C CA . THR B 1 120 ? 27.966 20.358 45.833 1.00 44.18 86 THR B CA 1
ATOM 3066 C C . THR B 1 120 ? 29.299 21.097 46.002 1.00 56.24 86 THR B C 1
ATOM 3067 O O . THR B 1 120 ? 29.654 21.966 45.206 1.00 58.83 86 THR B O 1
ATOM 3071 N N . GLU B 1 121 ? 30.034 20.725 47.043 1.00 67.62 87 GLU B N 1
ATOM 3072 C CA . GLU B 1 121 ? 31.280 21.382 47.405 1.00 69.79 87 GLU B CA 1
ATOM 3073 C C . GLU B 1 121 ? 32.394 21.140 46.379 1.00 71.65 87 GLU B C 1
ATOM 3074 O O . GLU B 1 121 ? 33.222 22.017 46.138 1.00 82.95 87 GLU B O 1
ATOM 3080 N N . LEU B 1 122 ? 32.402 19.967 45.755 1.00 58.38 88 LEU B N 1
ATOM 3081 C CA . LEU B 1 122 ? 33.379 19.676 44.702 1.00 66.32 88 LEU B CA 1
ATOM 3082 C C . LEU B 1 122 ? 33.154 20.478 43.414 1.00 74.95 88 LEU B C 1
ATOM 3083 O O . LEU B 1 122 ? 34.082 20.646 42.617 1.00 74.97 88 LEU B O 1
ATOM 3088 N N . GLN B 1 123 ? 31.924 20.949 43.201 1.00 76.74 89 GLN B N 1
ATOM 3089 C CA . GLN B 1 123 ? 31.600 21.767 42.029 1.00 83.39 89 GLN B CA 1
ATOM 3090 C C . GLN B 1 123 ? 32.472 23.012 41.981 1.00 92.01 89 GLN B C 1
ATOM 3091 O O . GLN B 1 123 ? 32.947 23.414 40.917 1.00 88.38 89 GLN B O 1
ATOM 3097 N N . LYS B 1 124 ? 32.659 23.621 43.148 1.00 99.94 90 LYS B N 1
ATOM 3098 C CA . LYS B 1 124 ? 33.395 24.874 43.274 1.00 102.45 90 LYS B CA 1
ATOM 3099 C C . LYS B 1 124 ? 34.863 24.744 42.873 1.00 104.26 90 LYS B C 1
ATOM 3100 O O . LYS B 1 124 ? 35.388 25.579 42.138 1.00 108.70 90 LYS B O 1
ATOM 3106 N N . GLN B 1 125 ? 35.530 23.710 43.376 1.00 122.00 91 GLN B N 1
ATOM 3107 C CA . GLN B 1 125 ? 36.949 23.509 43.098 1.00 127.82 91 GLN B CA 1
ATOM 3108 C C . GLN B 1 125 ? 37.224 23.479 41.590 1.00 128.76 91 GLN B C 1
ATOM 3109 O O . GLN B 1 125 ? 36.346 23.132 40.800 1.00 123.61 91 GLN B O 1
ATOM 3115 N N . PRO B 1 126 ? 38.446 23.865 41.188 1.00 153.06 92 PRO B N 1
ATOM 3116 C CA . PRO B 1 126 ? 38.857 23.852 39.780 1.00 145.31 92 PRO B CA 1
ATOM 3117 C C . PRO B 1 126 ? 39.329 22.466 39.356 1.00 143.00 92 PRO B C 1
ATOM 3118 O O . PRO B 1 126 ? 39.768 21.689 40.204 1.00 146.84 92 PRO B O 1
ATOM 3122 N N . ASP B 1 127 ? 39.240 22.166 38.063 1.00 108.88 93 ASP B N 1
ATOM 3123 C CA . ASP B 1 127 ? 39.654 20.864 37.535 1.00 110.71 93 ASP B CA 1
ATOM 3124 C C . ASP B 1 127 ? 38.743 19.735 38.028 1.00 101.44 93 ASP B C 1
ATOM 3125 O O . ASP B 1 127 ? 39.001 18.554 37.779 1.00 92.19 93 ASP B O 1
ATOM 3130 N N . SER B 1 128 ? 37.672 20.121 38.718 1.00 99.65 94 SER B N 1
ATOM 3131 C CA . SER B 1 128 ? 36.706 19.187 39.294 1.00 92.93 94 SER B CA 1
ATOM 3132 C C . SER B 1 128 ? 36.010 18.338 38.232 1.00 86.42 94 SER B C 1
ATOM 3133 O O . SER B 1 128 ? 35.465 18.863 37.258 1.00 78.50 94 SER B O 1
ATOM 3136 N N . LYS B 1 129 ? 36.031 17.023 38.427 1.00 64.36 95 LYS B N 1
ATOM 3137 C CA . LYS B 1 129 ? 35.327 16.114 37.532 1.00 58.96 95 LYS B CA 1
ATOM 3138 C C . LYS B 1 129 ? 33.832 16.196 37.809 1.00 50.16 95 LYS B C 1
ATOM 3139 O O . LYS B 1 129 ? 33.417 16.576 38.906 1.00 46.79 95 LYS B O 1
ATOM 3145 N N . ASN B 1 130 ? 33.020 15.874 36.808 1.00 59.00 96 ASN B N 1
ATOM 3146 C CA . ASN B 1 130 ? 31.585 15.785 37.035 1.00 54.66 96 ASN B CA 1
ATOM 3147 C C . ASN B 1 130 ? 31.241 14.480 37.754 1.00 48.88 96 ASN B C 1
ATOM 3148 O O . ASN B 1 130 ? 31.875 13.450 37.518 1.00 47.97 96 ASN B O 1
ATOM 3153 N N . HIS B 1 131 ? 30.256 14.523 38.644 1.00 35.15 97 HIS B N 1
ATOM 3154 C CA . HIS B 1 131 ? 29.891 13.328 39.396 1.00 46.73 97 HIS B CA 1
ATOM 3155 C C . HIS B 1 131 ? 28.409 12.999 39.348 1.00 47.75 97 HIS B C 1
ATOM 3156 O O . HIS B 1 131 ? 27.585 13.790 38.862 1.00 39.50 97 HIS B O 1
ATOM 3163 N N . PHE B 1 132 ? 28.083 11.829 39.890 1.00 42.93 98 PHE B N 1
ATOM 3164 C CA . PHE B 1 132 ? 26.717 11.332 39.939 1.00 35.22 98 PHE B CA 1
ATOM 3165 C C . PHE B 1 132 ? 26.286 11.152 41.387 1.00 36.09 98 PHE B C 1
ATOM 3166 O O . PHE B 1 132 ? 26.938 10.460 42.151 1.00 36.83 98 PHE B O 1
ATOM 3174 N N . LEU B 1 133 ? 25.177 11.772 41.750 1.00 34.36 99 LEU B N 1
ATOM 3175 C CA . LEU B 1 133 ? 24.626 11.621 43.078 1.00 38.77 99 LEU B CA 1
ATOM 3176 C C . LEU B 1 133 ? 23.522 10.572 43.050 1.00 41.15 99 LEU B C 1
ATOM 3177 O O . LEU B 1 133 ? 22.428 10.834 42.535 1.00 39.06 99 LEU B O 1
ATOM 3182 N N . SER B 1 134 ? 23.804 9.392 43.602 1.00 42.95 100 SER B N 1
ATOM 3183 C CA . SER B 1 134 ? 22.820 8.314 43.639 1.00 43.05 100 SER B CA 1
ATOM 3184 C C . SER B 1 134 ? 21.933 8.395 44.871 1.00 39.37 100 SER B C 1
ATOM 3185 O O . SER B 1 134 ? 22.419 8.584 45.973 1.00 46.56 100 SER B O 1
ATOM 3188 N N . LEU B 1 135 ? 20.628 8.254 44.692 1.00 34.98 101 LEU B N 1
ATOM 3189 C CA . LEU B 1 135 ? 19.724 8.395 45.819 1.00 35.27 101 LEU B CA 1
ATOM 3190 C C . LEU B 1 135 ? 18.468 7.571 45.627 1.00 42.01 101 LEU B C 1
ATOM 3191 O O . LEU B 1 135 ? 18.128 7.199 44.512 1.00 42.76 101 LEU B O 1
ATOM 3196 N N . VAL B 1 136 ? 17.785 7.286 46.727 1.00 37.40 102 VAL B N 1
ATOM 3197 C CA . VAL B 1 136 ? 16.444 6.729 46.666 1.00 34.34 102 VAL B CA 1
ATOM 3198 C C . VAL B 1 136 ? 15.839 6.778 48.049 1.00 30.42 102 VAL B C 1
ATOM 3199 O O . VAL B 1 136 ? 16.562 6.724 49.028 1.00 35.42 102 VAL B O 1
ATOM 3203 N N . GLY B 1 137 ? 14.520 6.916 48.124 1.00 34.55 103 GLY B N 1
ATOM 3204 C CA . GLY B 1 137 ? 13.807 6.811 49.382 1.00 45.58 103 GLY B CA 1
ATOM 3205 C C . GLY B 1 137 ? 13.384 5.376 49.666 1.00 48.50 103 GLY B C 1
ATOM 3206 O O . GLY B 1 137 ? 13.318 4.543 48.761 1.00 46.96 103 GLY B O 1
ATOM 3207 N N . MET B 1 138 ? 13.109 5.082 50.929 1.00 54.83 104 MET B N 1
ATOM 3208 C CA . MET B 1 138 ? 12.597 3.771 51.322 1.00 58.15 104 MET B CA 1
ATOM 3209 C C . MET B 1 138 ? 11.123 3.673 50.963 1.00 54.41 104 MET B C 1
ATOM 3210 O O . MET B 1 138 ? 10.521 2.612 51.046 1.00 68.22 104 MET B O 1
ATOM 3215 N N . SER B 1 139 ? 10.550 4.805 50.585 1.00 38.41 105 SER B N 1
ATOM 3216 C CA . SER B 1 139 ? 9.177 4.867 50.129 1.00 45.43 105 SER B CA 1
ATOM 3217 C C . SER B 1 139 ? 9.123 5.952 49.068 1.00 51.95 105 SER B C 1
ATOM 3218 O O . SER B 1 139 ? 9.982 6.830 49.043 1.00 51.95 105 SER B O 1
ATOM 3221 N N . PRO B 1 140 ? 8.125 5.896 48.181 1.00 52.01 106 PRO B N 1
ATOM 3222 C CA . PRO B 1 140 ? 8.002 6.950 47.172 1.00 56.87 106 PRO B CA 1
ATOM 3223 C C . PRO B 1 140 ? 7.997 8.350 47.787 1.00 49.76 106 PRO B C 1
ATOM 3224 O O . PRO B 1 140 ? 8.669 9.244 47.275 1.00 52.10 106 PRO B O 1
ATOM 3228 N N . GLU B 1 141 ? 7.262 8.538 48.874 1.00 51.11 107 GLU B N 1
ATOM 3229 C CA . GLU B 1 141 ? 7.200 9.844 49.526 1.00 55.69 107 GLU B CA 1
ATOM 3230 C C . GLU B 1 141 ? 8.585 10.320 49.948 1.00 49.33 107 GLU B C 1
ATOM 3231 O O . GLU B 1 141 ? 8.924 11.491 49.785 1.00 44.29 107 GLU B O 1
ATOM 3237 N N . GLU B 1 142 ? 9.379 9.407 50.496 1.00 53.35 108 GLU B N 1
ATOM 3238 C CA . GLU B 1 142 ? 10.731 9.743 50.908 1.00 51.14 108 GLU B CA 1
ATOM 3239 C C . GLU B 1 142 ? 11.569 10.102 49.687 1.00 49.95 108 GLU B C 1
ATOM 3240 O O . GLU B 1 142 ? 12.417 10.993 49.742 1.00 51.12 108 GLU B O 1
ATOM 3246 N N . THR B 1 143 ? 11.325 9.411 48.579 1.00 41.52 109 THR B N 1
ATOM 3247 C CA . THR B 1 143 ? 12.063 9.680 47.349 1.00 36.28 109 THR B CA 1
ATOM 3248 C C . THR B 1 143 ? 11.843 11.117 46.898 1.00 30.23 109 THR B C 1
ATOM 3249 O O . THR B 1 143 ? 12.784 11.804 46.515 1.00 32.19 109 THR B O 1
ATOM 3253 N N . HIS B 1 144 ? 10.598 11.570 46.957 1.00 44.20 110 HIS B N 1
ATOM 3254 C CA . HIS B 1 144 ? 10.281 12.938 46.583 1.00 52.00 110 HIS B CA 1
ATOM 3255 C C . HIS B 1 144 ? 10.888 13.956 47.538 1.00 53.17 110 HIS B C 1
ATOM 3256 O O . HIS B 1 144 ? 11.379 15.002 47.104 1.00 52.92 110 HIS B O 1
ATOM 3263 N N . THR B 1 145 ? 10.851 13.648 48.833 1.00 46.12 111 THR B N 1
ATOM 3264 C CA . THR B 1 145 ? 11.449 14.515 49.832 1.00 36.02 111 THR B CA 1
ATOM 3265 C C . THR B 1 145 ? 12.923 14.725 49.509 1.00 41.87 111 THR B C 1
ATOM 3266 O O . THR B 1 145 ? 13.419 15.857 49.545 1.00 45.44 111 THR B O 1
ATOM 3270 N N . ILE B 1 146 ? 13.609 13.639 49.169 1.00 26.10 112 ILE B N 1
ATOM 3271 C CA . ILE B 1 146 ? 15.017 13.718 48.805 1.00 28.86 112 ILE B CA 1
ATOM 3272 C C . ILE B 1 146 ? 15.231 14.542 47.547 1.00 35.43 112 ILE B C 1
ATOM 3273 O O . ILE B 1 146 ? 16.067 15.447 47.523 1.00 44.27 112 ILE B O 1
ATOM 3278 N N . LEU B 1 147 ? 14.484 14.228 46.496 1.00 37.15 113 LEU B N 1
ATOM 3279 C CA . LEU B 1 147 ? 14.659 14.931 45.233 1.00 35.70 113 LEU B CA 1
ATOM 3280 C C . LEU B 1 147 ? 14.363 16.414 45.392 1.00 35.03 113 LEU B C 1
ATOM 3281 O O . LEU B 1 147 ? 15.057 17.243 44.821 1.00 42.50 113 LEU B O 1
ATOM 3297 N N . MET B 1 149 ? 14.884 18.099 47.986 1.00 45.63 115 MET B N 1
ATOM 3298 C CA . MET B 1 149 ? 16.048 18.659 48.662 1.00 54.91 115 MET B CA 1
ATOM 3299 C C . MET B 1 149 ? 17.119 18.944 47.640 1.00 51.71 115 MET B C 1
ATOM 3300 O O . MET B 1 149 ? 17.719 20.018 47.640 1.00 59.00 115 MET B O 1
ATOM 3305 N N . VAL B 1 150 ? 17.378 17.970 46.779 1.00 40.94 116 VAL B N 1
ATOM 3306 C CA . VAL B 1 150 ? 18.390 18.157 45.752 1.00 46.68 116 VAL B CA 1
ATOM 3307 C C . VAL B 1 150 ? 17.989 19.311 44.830 1.00 46.60 116 VAL B C 1
ATOM 3308 O O . VAL B 1 150 ? 18.822 20.130 44.446 1.00 50.14 116 VAL B O 1
ATOM 3312 N N . GLU B 1 151 ? 16.707 19.384 44.499 1.00 47.65 117 GLU B N 1
ATOM 3313 C CA . GLU B 1 151 ? 16.208 20.453 43.645 1.00 47.06 117 GLU B CA 1
ATOM 3314 C C . GLU B 1 151 ? 16.484 21.808 44.263 1.00 55.34 117 GLU B C 1
ATOM 3315 O O . GLU B 1 151 ? 16.890 22.737 43.571 1.00 53.61 117 GLU B O 1
ATOM 3321 N N . ALA B 1 152 ? 16.259 21.911 45.571 1.00 65.24 118 ALA B N 1
ATOM 3322 C CA . ALA B 1 152 ? 16.421 23.174 46.288 1.00 63.71 118 ALA B CA 1
ATOM 3323 C C . ALA B 1 152 ? 17.886 23.494 46.617 1.00 63.69 118 ALA B C 1
ATOM 3324 O O . ALA B 1 152 ? 18.219 24.626 46.954 1.00 60.30 118 ALA B O 1
ATOM 3326 N N . SER B 1 153 ? 18.757 22.497 46.514 1.00 47.55 119 SER B N 1
ATOM 3327 C CA . SER B 1 153 ? 20.165 22.681 46.845 1.00 45.56 119 SER B CA 1
ATOM 3328 C C . SER B 1 153 ? 20.901 23.439 45.755 1.00 48.72 119 SER B C 1
ATOM 3329 O O . SER B 1 153 ? 20.302 23.888 44.783 1.00 50.91 119 SER B O 1
ATOM 3332 N N . LYS B 1 154 ? 22.212 23.555 45.919 1.00 53.02 120 LYS B N 1
ATOM 3333 C CA . LYS B 1 154 ? 23.051 24.264 44.969 1.00 61.08 120 LYS B CA 1
ATOM 3334 C C . LYS B 1 154 ? 23.718 23.299 44.001 1.00 58.57 120 LYS B C 1
ATOM 3335 O O . LYS B 1 154 ? 24.440 23.711 43.088 1.00 62.20 120 LYS B O 1
ATOM 3341 N N . TYR B 1 155 ? 23.482 22.010 44.208 1.00 45.91 121 TYR B N 1
ATOM 3342 C CA . TYR B 1 155 ? 24.001 20.995 43.296 1.00 47.02 121 TYR B CA 1
ATOM 3343 C C . TYR B 1 155 ? 23.323 21.087 41.910 1.00 47.98 121 TYR B C 1
ATOM 3344 O O . TYR B 1 155 ? 22.098 21.217 41.804 1.00 46.92 121 TYR B O 1
ATOM 3353 N N . GLN B 1 156 ? 24.131 21.031 40.858 1.00 39.91 122 GLN B N 1
ATOM 3354 C CA . GLN B 1 156 ? 23.621 21.168 39.505 1.00 50.92 122 GLN B CA 1
ATOM 3355 C C . GLN B 1 156 ? 24.089 19.994 38.651 1.00 51.45 122 GLN B C 1
ATOM 3356 O O . GLN B 1 156 ? 23.803 19.932 37.460 1.00 47.11 122 GLN B O 1
ATOM 3362 N N . GLY B 1 157 ? 24.803 19.058 39.274 1.00 47.18 123 GLY B N 1
ATOM 3363 C CA . GLY B 1 157 ? 25.309 17.892 38.573 1.00 43.59 123 GLY B CA 1
ATOM 3364 C C . GLY B 1 157 ? 24.303 16.766 38.375 1.00 39.16 123 GLY B C 1
ATOM 3365 O O . GLY B 1 157 ? 23.110 16.885 38.684 1.00 41.12 123 GLY B O 1
ATOM 3366 N N . LEU B 1 158 ? 24.804 15.654 37.861 1.00 33.20 124 LEU B N 1
ATOM 3367 C CA . LEU B 1 158 ? 23.970 14.515 37.524 1.00 36.60 124 LEU B CA 1
ATOM 3368 C C . LEU B 1 158 ? 23.471 13.784 38.760 1.00 40.07 124 LEU B C 1
ATOM 3369 O O . LEU B 1 158 ? 24.195 13.626 39.746 1.00 44.88 124 LEU B O 1
ATOM 3374 N N . VAL B 1 159 ? 22.218 13.359 38.697 1.00 33.42 125 VAL B N 1
ATOM 3375 C CA . VAL B 1 159 ? 21.584 12.617 39.760 1.00 30.95 125 VAL B CA 1
ATOM 3376 C C . VAL B 1 159 ? 21.141 11.277 39.193 1.00 42.53 125 VAL B C 1
ATOM 3377 O O . VAL B 1 159 ? 20.625 11.216 38.068 1.00 36.89 125 VAL B O 1
ATOM 3381 N N . GLU B 1 160 ? 21.349 10.208 39.959 1.00 34.89 126 GLU B N 1
ATOM 3382 C CA . GLU B 1 160 ? 20.896 8.879 39.551 1.00 31.66 126 GLU B CA 1
ATOM 3383 C C . GLU B 1 160 ? 19.889 8.325 40.556 1.00 33.12 126 GLU B C 1
ATOM 3384 O O . GLU B 1 160 ? 20.240 7.989 41.679 1.00 37.27 126 GLU B O 1
ATOM 3390 N N . LEU B 1 161 ? 18.628 8.257 40.148 1.00 35.07 127 LEU B N 1
ATOM 3391 C CA . LEU B 1 161 ? 17.568 7.738 41.003 1.00 26.74 127 LEU B CA 1
ATOM 3392 C C . LEU B 1 161 ? 17.581 6.232 40.873 1.00 34.60 127 LEU B C 1
ATOM 3393 O O . LEU B 1 161 ? 17.507 5.700 39.756 1.00 30.92 127 LEU B O 1
ATOM 3398 N N . ASN B 1 162 ? 17.719 5.549 42.007 1.00 29.20 128 ASN B N 1
ATOM 3399 C CA . ASN B 1 162 ? 17.845 4.095 42.025 1.00 37.03 128 ASN B CA 1
ATOM 3400 C C . ASN B 1 162 ? 16.452 3.478 42.095 1.00 35.64 128 ASN B C 1
ATOM 3401 O O . ASN B 1 162 ? 15.784 3.576 43.120 1.00 38.30 128 ASN B O 1
ATOM 3406 N N . LEU B 1 163 ? 16.003 2.865 41.004 1.00 24.77 129 LEU B N 1
ATOM 3407 C CA . LEU B 1 163 ? 14.638 2.356 40.951 1.00 31.78 129 LEU B CA 1
ATOM 3408 C C . LEU B 1 163 ? 14.565 0.871 41.270 1.00 33.29 129 LEU B C 1
ATOM 3409 O O . LEU B 1 163 ? 13.510 0.268 41.129 1.00 34.98 129 LEU B O 1
ATOM 3414 N N . SER B 1 164 ? 15.698 0.302 41.665 1.00 37.92 130 SER B N 1
ATOM 3415 C CA . SER B 1 164 ? 15.758 -1.077 42.095 1.00 46.87 130 SER B CA 1
ATOM 3416 C C . SER B 1 164 ? 15.554 -0.827 43.579 1.00 51.34 130 SER B C 1
ATOM 3417 O O . SER B 1 164 ? 16.451 -1.062 44.389 1.00 65.41 130 SER B O 1
ATOM 3420 N N . CYS B 1 165 ? 14.373 -0.329 43.929 1.00 59.49 131 CYS B N 1
ATOM 3421 C CA . CYS B 1 165 ? 14.057 0.024 45.309 1.00 68.94 131 CYS B CA 1
ATOM 3422 C C . CYS B 1 165 ? 12.729 -0.507 45.828 1.00 74.91 131 CYS B C 1
ATOM 3423 O O . CYS B 1 165 ? 11.871 -0.945 45.063 1.00 66.11 131 CYS B O 1
ATOM 3426 N N . PRO B 1 166 ? 12.583 -0.465 47.147 1.00 87.89 132 PRO B N 1
ATOM 3427 C CA . PRO B 1 166 ? 11.377 -0.952 47.820 1.00 89.19 132 PRO B CA 1
ATOM 3428 C C . PRO B 1 166 ? 10.094 -0.222 47.428 1.00 90.19 132 PRO B C 1
ATOM 3429 O O . PRO B 1 166 ? 10.048 0.996 47.255 1.00 82.31 132 PRO B O 1
ATOM 3433 N N . ASN B 1 167 ? 9.050 -1.029 47.298 1.00 94.49 133 ASN B N 1
ATOM 3434 C CA . ASN B 1 167 ? 7.700 -0.632 46.939 1.00 93.10 133 ASN B CA 1
ATOM 3435 C C . ASN B 1 167 ? 6.824 -0.849 48.173 1.00 90.77 133 ASN B C 1
ATOM 3436 O O . ASN B 1 167 ? 7.332 -1.059 49.280 1.00 74.42 133 ASN B O 1
ATOM 3441 N N . VAL B 1 168 ? 5.510 -0.804 47.977 1.00 118.63 134 VAL B N 1
ATOM 3442 C CA . VAL B 1 168 ? 4.573 -1.204 49.015 1.00 126.20 134 VAL B CA 1
ATOM 3443 C C . VAL B 1 168 ? 4.517 -2.732 49.071 1.00 130.25 134 VAL B C 1
ATOM 3444 O O . VAL B 1 168 ? 4.820 -3.408 48.082 1.00 125.55 134 VAL B O 1
ATOM 3448 N N . PRO B 1 169 ? 4.142 -3.282 50.235 1.00 130.93 135 PRO B N 1
ATOM 3449 C CA . PRO B 1 169 ? 4.024 -4.736 50.371 1.00 133.54 135 PRO B CA 1
ATOM 3450 C C . PRO B 1 169 ? 3.218 -5.331 49.221 1.00 131.01 135 PRO B C 1
ATOM 3451 O O . PRO B 1 169 ? 2.327 -4.665 48.693 1.00 128.68 135 PRO B O 1
ATOM 3455 N N . GLY B 1 170 ? 3.534 -6.563 48.836 1.00 77.38 136 GLY B N 1
ATOM 3456 C CA . GLY B 1 170 ? 2.786 -7.245 47.795 1.00 63.04 136 GLY B CA 1
ATOM 3457 C C . GLY B 1 170 ? 3.136 -6.705 46.425 1.00 65.60 136 GLY B C 1
ATOM 3458 O O . GLY B 1 170 ? 2.461 -7.000 45.434 1.00 63.31 136 GLY B O 1
ATOM 3470 N N . PRO B 1 172 ? 6.607 -5.779 43.800 1.00 35.72 138 PRO B N 1
ATOM 3471 C CA . PRO B 1 172 ? 8.017 -6.017 43.488 1.00 32.37 138 PRO B CA 1
ATOM 3472 C C . PRO B 1 172 ? 8.797 -4.732 43.565 1.00 32.70 138 PRO B C 1
ATOM 3473 O O . PRO B 1 172 ? 8.196 -3.685 43.730 1.00 32.54 138 PRO B O 1
ATOM 3477 N N . GLN B 1 173 ? 10.118 -4.806 43.442 1.00 37.93 139 GLN B N 1
ATOM 3478 C CA . GLN B 1 173 ? 10.918 -3.599 43.335 1.00 37.00 139 GLN B CA 1
ATOM 3479 C C . GLN B 1 173 ? 10.346 -2.675 42.274 1.00 40.17 139 GLN B C 1
ATOM 3480 O O . GLN B 1 173 ? 9.770 -3.117 41.278 1.00 40.04 139 GLN B O 1
ATOM 3486 N N . ILE B 1 174 ? 10.522 -1.380 42.490 1.00 35.85 140 ILE B N 1
ATOM 3487 C CA . ILE B 1 174 ? 9.748 -0.379 41.773 1.00 33.58 140 ILE B CA 1
ATOM 3488 C C . ILE B 1 174 ? 9.844 -0.478 40.254 1.00 25.63 140 ILE B C 1
ATOM 3489 O O . ILE B 1 174 ? 8.833 -0.412 39.567 1.00 21.60 140 ILE B O 1
ATOM 3494 N N . ALA B 1 175 ? 11.054 -0.665 39.740 1.00 24.89 141 ALA B N 1
ATOM 3495 C CA . ALA B 1 175 ? 11.261 -0.759 38.304 1.00 23.38 141 ALA B CA 1
ATOM 3496 C C . ALA B 1 175 ? 10.649 -2.026 37.684 1.00 28.67 141 ALA B C 1
ATOM 3497 O O . ALA B 1 175 ? 10.597 -2.160 36.460 1.00 18.18 141 ALA B O 1
ATOM 3499 N N . TYR B 1 176 ? 10.183 -2.950 38.516 1.00 20.70 142 TYR B N 1
ATOM 3500 C CA . TYR B 1 176 ? 9.489 -4.123 38.009 1.00 19.70 142 TYR B CA 1
ATOM 3501 C C . TYR B 1 176 ? 7.993 -3.893 38.112 1.00 25.54 142 TYR B C 1
ATOM 3502 O O . TYR B 1 176 ? 7.183 -4.796 37.886 1.00 23.09 142 TYR B O 1
ATOM 3511 N N . ASP B 1 177 ? 7.633 -2.665 38.460 1.00 23.71 143 ASP B N 1
ATOM 3512 C CA . ASP B 1 177 ? 6.237 -2.291 38.613 1.00 18.74 143 ASP B CA 1
ATOM 3513 C C . ASP B 1 177 ? 6.029 -1.060 37.747 1.00 22.80 143 ASP B C 1
ATOM 3514 O O . ASP B 1 177 ? 6.211 0.082 38.182 1.00 24.87 143 ASP B O 1
ATOM 3519 N N . PHE B 1 178 ? 5.670 -1.300 36.496 1.00 23.14 144 PHE B N 1
ATOM 3520 C CA . PHE B 1 178 ? 5.618 -0.225 35.516 1.00 23.95 144 PHE B CA 1
ATOM 3521 C C . PHE B 1 178 ? 4.614 0.863 35.872 1.00 24.07 144 PHE B C 1
ATOM 3522 O O . PHE B 1 178 ? 4.852 2.043 35.621 1.00 25.30 144 PHE B O 1
ATOM 3530 N N . GLU B 1 179 ? 3.489 0.474 36.450 1.00 21.72 145 GLU B N 1
ATOM 3531 C CA . GLU B 1 179 ? 2.510 1.458 36.885 1.00 31.54 145 GLU B CA 1
ATOM 3532 C C . GLU B 1 179 ? 3.128 2.421 37.906 1.00 32.04 145 GLU B C 1
ATOM 3533 O O . GLU B 1 179 ? 3.017 3.635 37.772 1.00 30.89 145 GLU B O 1
ATOM 3539 N N . THR B 1 180 ? 3.804 1.881 38.909 1.00 35.25 146 THR B N 1
ATOM 3540 C CA . THR B 1 180 ? 4.405 2.729 39.929 1.00 36.80 146 THR B CA 1
ATOM 3541 C C . THR B 1 180 ? 5.585 3.517 39.352 1.00 36.23 146 THR B C 1
ATOM 3542 O O . THR B 1 180 ? 5.794 4.706 39.654 1.00 30.60 146 THR B O 1
ATOM 3546 N N . THR B 1 181 ? 6.354 2.858 38.502 1.00 25.63 147 THR B N 1
ATOM 3547 C CA . THR B 1 181 ? 7.490 3.526 37.883 1.00 29.02 147 THR B CA 1
ATOM 3548 C C . THR B 1 181 ? 7.020 4.759 37.109 1.00 30.95 147 THR B C 1
ATOM 3549 O O . THR B 1 181 ? 7.579 5.856 37.249 1.00 30.30 147 THR B O 1
ATOM 3553 N N . ASP B 1 182 ? 5.982 4.579 36.303 1.00 21.47 148 ASP B N 1
ATOM 3554 C CA . ASP B 1 182 ? 5.453 5.695 35.547 1.00 26.23 148 ASP B CA 1
ATOM 3555 C C . ASP B 1 182 ? 4.939 6.805 36.448 1.00 26.88 148 ASP B C 1
ATOM 3556 O O . ASP B 1 182 ? 5.179 7.983 36.178 1.00 25.66 148 ASP B O 1
ATOM 3561 N N . GLN B 1 183 ? 4.215 6.432 37.499 1.00 32.98 149 GLN B N 1
ATOM 3562 C CA . GLN B 1 183 ? 3.659 7.400 38.428 1.00 36.30 149 GLN B CA 1
ATOM 3563 C C . GLN B 1 183 ? 4.778 8.197 39.098 1.00 41.42 149 GLN B C 1
ATOM 3564 O O . GLN B 1 183 ? 4.707 9.422 39.169 1.00 42.91 149 GLN B O 1
ATOM 3570 N N . ILE B 1 184 ? 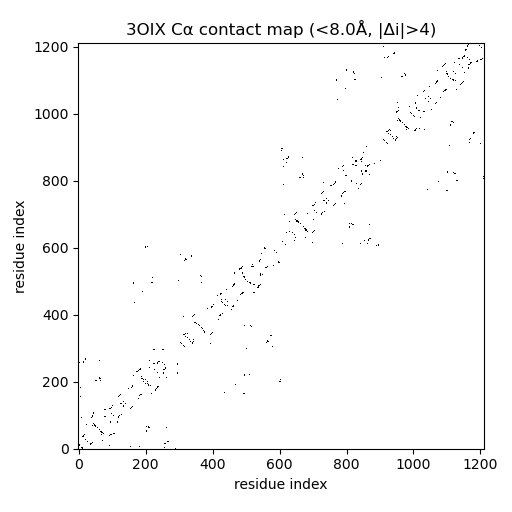5.822 7.511 39.557 1.00 29.02 150 ILE B N 1
ATOM 3571 C CA . ILE B 1 184 ? 6.943 8.183 40.212 1.00 31.26 150 ILE B CA 1
ATOM 3572 C C . ILE B 1 184 ? 7.621 9.181 39.264 1.00 34.48 150 ILE B C 1
ATOM 3573 O O . ILE B 1 184 ? 7.832 10.340 39.615 1.00 30.66 150 ILE B O 1
ATOM 3578 N N . LEU B 1 185 ? 7.976 8.725 38.064 1.00 25.33 151 LEU B N 1
ATOM 3579 C CA . LEU B 1 185 ? 8.689 9.581 37.121 1.00 19.92 151 LEU B CA 1
ATOM 3580 C C . LEU B 1 185 ? 7.836 10.784 36.764 1.00 26.00 151 LEU B C 1
ATOM 3581 O O . LEU B 1 185 ? 8.323 11.915 36.685 1.00 23.87 151 LEU B O 1
ATOM 3586 N N . SER B 1 186 ? 6.548 10.539 36.573 1.00 27.30 152 SER B N 1
ATOM 3587 C CA . SER B 1 186 ? 5.627 11.614 36.290 1.00 25.05 152 SER B CA 1
ATOM 3588 C C . SER B 1 186 ? 5.652 12.689 37.393 1.00 31.61 152 SER B C 1
ATOM 3589 O O . SER B 1 186 ? 5.826 13.878 37.095 1.00 28.91 152 SER B O 1
ATOM 3592 N N . GLU B 1 187 ? 5.479 12.271 38.651 1.00 33.47 153 GLU B N 1
ATOM 3593 C CA . GLU B 1 187 ? 5.518 13.191 39.793 1.00 35.57 153 GLU B CA 1
ATOM 3594 C C . GLU B 1 187 ? 6.863 13.910 39.859 1.00 32.70 153 GLU B C 1
ATOM 3595 O O . GLU B 1 187 ? 6.931 15.129 39.949 1.00 36.86 153 GLU B O 1
ATOM 3601 N N . VAL B 1 188 ? 7.934 13.136 39.794 1.00 20.10 154 VAL B N 1
ATOM 3602 C CA . VAL B 1 188 ? 9.275 13.678 39.854 1.00 24.40 154 VAL B CA 1
ATOM 3603 C C . VAL B 1 188 ? 9.474 14.832 38.903 1.00 28.65 154 VAL B C 1
ATOM 3604 O O . VAL B 1 188 ? 9.951 15.891 39.313 1.00 36.33 154 VAL B O 1
ATOM 3608 N N . PHE B 1 189 ? 9.093 14.655 37.641 1.00 29.98 155 PHE B N 1
ATOM 3609 C CA . PHE B 1 189 ? 9.350 15.706 36.656 1.00 35.47 155 PHE B CA 1
ATOM 3610 C C . PHE B 1 189 ? 8.385 16.883 36.675 1.00 34.66 155 PHE B C 1
ATOM 3611 O O . PHE B 1 189 ? 8.520 17.808 35.872 1.00 37.94 155 PHE B O 1
ATOM 3619 N N . THR B 1 190 ? 7.429 16.877 37.594 1.00 33.26 156 THR B N 1
ATOM 3620 C CA . THR B 1 190 ? 6.619 18.073 37.758 1.00 34.25 156 THR B CA 1
ATOM 3621 C C . THR B 1 190 ? 7.390 19.135 38.540 1.00 32.74 156 THR B C 1
ATOM 3622 O O . THR B 1 190 ? 7.019 20.297 38.517 1.00 41.23 156 THR B O 1
ATOM 3626 N N . TYR B 1 191 ? 8.450 18.735 39.241 1.00 35.29 157 TYR B N 1
ATOM 3627 C CA . TYR B 1 191 ? 9.219 19.675 40.064 1.00 35.25 157 TYR B CA 1
ATOM 3628 C C . TYR B 1 191 ? 10.724 19.595 39.839 1.00 40.14 157 TYR B C 1
ATOM 3629 O O . TYR B 1 191 ? 11.432 20.585 40.007 1.00 44.50 157 TYR B O 1
ATOM 3638 N N . PHE B 1 192 ? 11.220 18.422 39.466 1.00 34.17 158 PHE B N 1
ATOM 3639 C CA . PHE B 1 192 ? 12.663 18.236 39.367 1.00 36.01 158 PHE B CA 1
ATOM 3640 C C . PHE B 1 192 ? 13.253 18.729 38.034 1.00 43.89 158 PHE B C 1
ATOM 3641 O O . PHE B 1 192 ? 12.886 18.247 36.958 1.00 45.35 158 PHE B O 1
ATOM 3649 N N . THR B 1 193 ? 14.177 19.685 38.115 1.00 42.73 159 THR B N 1
ATOM 3650 C CA . THR B 1 193 ? 14.739 20.309 36.913 1.00 40.40 159 THR B CA 1
ATOM 3651 C C . THR B 1 193 ? 16.215 19.984 36.687 1.00 38.91 159 THR B C 1
ATOM 3652 O O . THR B 1 193 ? 16.774 20.331 35.662 1.00 38.36 159 THR B O 1
ATOM 3656 N N . LYS B 1 194 ? 16.843 19.321 37.650 1.00 47.16 160 LYS B N 1
ATOM 3657 C CA . LYS B 1 194 ? 18.240 18.930 37.513 1.00 39.28 160 LYS B CA 1
ATOM 3658 C C . LYS B 1 194 ? 18.360 17.722 36.599 1.00 39.29 160 LYS B C 1
ATOM 3659 O O . LYS B 1 194 ? 17.390 17.002 36.405 1.00 39.86 160 LYS B O 1
ATOM 3665 N N . PRO B 1 195 ? 19.556 17.493 36.041 1.00 32.10 161 PRO B N 1
ATOM 3666 C CA . PRO B 1 195 ? 19.778 16.342 35.158 1.00 32.60 161 PRO B CA 1
ATOM 3667 C C . PRO B 1 195 ? 19.610 15.048 35.933 1.00 37.69 161 PRO B C 1
ATOM 3668 O O . PRO B 1 195 ? 20.312 14.839 36.921 1.00 36.05 161 PRO B O 1
ATOM 3672 N N . LEU B 1 196 ? 18.705 14.191 35.470 1.00 36.40 162 LEU B N 1
ATOM 3673 C CA . LEU B 1 196 ? 18.334 12.994 36.205 1.00 37.16 162 LEU B CA 1
ATOM 3674 C C . LEU B 1 196 ? 18.329 11.743 35.331 1.00 40.27 162 LEU B C 1
ATOM 3675 O O . LEU B 1 196 ? 17.722 11.722 34.258 1.00 38.33 162 LEU B O 1
ATOM 3680 N N . GLY B 1 197 ? 19.019 10.709 35.795 1.00 34.49 163 GLY B N 1
ATOM 3681 C CA . GLY B 1 197 ? 18.961 9.406 35.173 1.00 30.24 163 GLY B CA 1
ATOM 3682 C C . GLY B 1 197 ? 18.463 8.398 36.202 1.00 29.95 163 GLY B C 1
ATOM 3683 O O . GLY B 1 197 ? 18.383 8.703 37.395 1.00 28.80 163 GLY B O 1
ATOM 3684 N N . ILE B 1 198 ? 18.126 7.198 35.743 1.00 24.40 164 ILE B N 1
ATOM 3685 C CA . ILE B 1 198 ? 17.597 6.165 36.622 1.00 21.61 164 ILE B CA 1
ATOM 3686 C C . ILE B 1 198 ? 18.440 4.898 36.530 1.00 24.89 164 ILE B C 1
ATOM 3687 O O . ILE B 1 198 ? 18.904 4.507 35.449 1.00 23.64 164 ILE B O 1
ATOM 3692 N N . LYS B 1 199 ? 18.656 4.277 37.682 1.00 28.17 165 LYS B N 1
ATOM 3693 C CA . LYS B 1 199 ? 19.361 3.003 37.757 1.00 29.18 165 LYS B CA 1
ATOM 3694 C C . LYS B 1 199 ? 18.323 1.905 37.665 1.00 27.00 165 LYS B C 1
ATOM 3695 O O . LYS B 1 199 ? 17.335 1.918 38.401 1.00 28.16 165 LYS B O 1
ATOM 3701 N N . LEU B 1 200 ? 18.547 0.951 36.769 1.00 29.19 166 LEU B N 1
ATOM 3702 C CA . LEU B 1 200 ? 17.526 -0.040 36.445 1.00 21.64 166 LEU B CA 1
ATOM 3703 C C . LEU B 1 200 ? 17.988 -1.448 36.727 1.00 21.52 166 LEU B C 1
ATOM 3704 O O . LEU B 1 200 ? 19.146 -1.779 36.498 1.00 22.06 166 LEU B O 1
ATOM 3709 N N . PRO B 1 201 ? 17.068 -2.297 37.194 1.00 20.80 167 PRO B N 1
ATOM 3710 C CA . PRO B 1 201 ? 17.330 -3.730 37.295 1.00 21.76 167 PRO B CA 1
ATOM 3711 C C . PRO B 1 201 ? 17.248 -4.317 35.903 1.00 22.80 167 PRO B C 1
ATOM 3712 O O . PRO B 1 201 ? 16.659 -3.698 35.028 1.00 25.77 167 PRO B O 1
ATOM 3716 N N . PRO B 1 202 ? 17.804 -5.508 35.700 1.00 19.47 168 PRO B N 1
ATOM 3717 C CA . PRO B 1 202 ? 17.710 -6.127 34.380 1.00 19.24 168 PRO B CA 1
ATOM 3718 C C . PRO B 1 202 ? 16.285 -6.597 34.067 1.00 24.24 168 PRO B C 1
ATOM 3719 O O . PRO B 1 202 ? 15.530 -6.941 34.981 1.00 17.14 168 PRO B O 1
ATOM 3723 N N . TYR B 1 203 ? 15.927 -6.578 32.786 1.00 19.13 169 TYR B N 1
ATOM 3724 C CA . TYR B 1 203 ? 14.712 -7.206 32.322 1.00 14.34 169 TYR B CA 1
ATOM 3725 C C . TYR B 1 203 ? 15.111 -8.391 31.479 1.00 19.82 169 TYR B C 1
ATOM 3726 O O . TYR B 1 203 ? 16.254 -8.473 31.023 1.00 16.24 169 TYR B O 1
ATOM 3735 N N . PHE B 1 204 ? 14.180 -9.318 31.275 1.00 20.25 170 PHE B N 1
ATOM 3736 C CA . PHE B 1 204 ? 14.521 -10.550 30.575 1.00 17.23 170 PHE B CA 1
ATOM 3737 C C . PHE B 1 204 ? 13.524 -10.916 29.498 1.00 23.12 170 PHE B C 1
ATOM 3738 O O . PHE B 1 204 ? 13.572 -12.012 28.936 1.00 23.68 170 PHE B O 1
ATOM 3746 N N . ASP B 1 205 ? 12.627 -9.990 29.196 1.00 20.16 171 ASP B N 1
ATOM 3747 C CA . ASP B 1 205 ? 11.584 -10.259 28.217 1.00 23.08 171 ASP B CA 1
ATOM 3748 C C . ASP B 1 205 ? 11.439 -9.082 27.260 1.00 20.18 171 ASP B C 1
ATOM 3749 O O . ASP B 1 205 ? 11.406 -7.925 27.680 1.00 22.51 171 ASP B O 1
ATOM 3754 N N . ILE B 1 206 ? 11.382 -9.375 25.971 1.00 18.82 172 ILE B N 1
ATOM 3755 C CA . ILE B 1 206 ? 11.191 -8.345 24.953 1.00 17.27 172 ILE B CA 1
ATOM 3756 C C . ILE B 1 206 ? 10.031 -7.412 25.284 1.00 21.24 172 ILE B C 1
ATOM 3757 O O . ILE B 1 206 ? 10.150 -6.185 25.182 1.00 21.44 172 ILE B O 1
ATOM 3762 N N . VAL B 1 207 ? 8.907 -7.984 25.697 1.00 18.82 173 VAL B N 1
ATOM 3763 C CA . VAL B 1 207 ? 7.748 -7.159 25.995 1.00 16.71 173 VAL B CA 1
ATOM 3764 C C . VAL B 1 207 ? 8.035 -6.209 27.158 1.00 16.22 173 VAL B C 1
ATOM 3765 O O . VAL B 1 207 ? 7.527 -5.091 27.183 1.00 19.77 173 VAL B O 1
ATOM 3769 N N . HIS B 1 208 ? 8.878 -6.631 28.096 1.00 15.77 174 HIS B N 1
ATOM 3770 C CA . HIS B 1 208 ? 9.202 -5.785 29.241 1.00 14.64 174 HIS B CA 1
ATOM 3771 C C . HIS B 1 208 ? 10.100 -4.648 28.790 1.00 15.27 174 HIS B C 1
ATOM 3772 O O . HIS B 1 208 ? 9.889 -3.504 29.190 1.00 16.77 174 HIS B O 1
ATOM 3779 N N . PHE B 1 209 ? 11.088 -4.940 27.945 1.00 13.14 175 PHE B N 1
ATOM 3780 C CA . PHE B 1 209 ? 11.873 -3.855 27.352 1.00 16.73 175 PHE B CA 1
ATOM 3781 C C . PHE B 1 209 ? 10.958 -2.847 26.648 1.00 19.61 175 PHE B C 1
ATOM 3782 O O . PHE B 1 209 ? 11.131 -1.637 26.802 1.00 16.99 175 PHE B O 1
ATOM 3790 N N . ASP B 1 210 ? 9.983 -3.341 25.883 1.00 18.41 176 ASP B N 1
ATOM 3791 C CA . ASP B 1 210 ? 9.098 -2.445 25.154 1.00 19.43 176 ASP B CA 1
ATOM 3792 C C . ASP B 1 210 ? 8.312 -1.597 26.129 1.00 21.63 176 ASP B C 1
ATOM 3793 O O . ASP B 1 210 ? 8.141 -0.405 25.904 1.00 18.02 176 ASP B O 1
ATOM 3798 N N . GLN B 1 211 ? 7.841 -2.214 27.210 1.00 14.99 177 GLN B N 1
ATOM 3799 C CA . GLN B 1 211 ? 6.971 -1.508 28.133 1.00 19.05 177 GLN B CA 1
ATOM 3800 C C . GLN B 1 211 ? 7.761 -0.467 28.915 1.00 21.71 177 GLN B C 1
ATOM 3801 O O . GLN B 1 211 ? 7.307 0.670 29.079 1.00 20.60 177 GLN B O 1
ATOM 3807 N N . ALA B 1 212 ? 8.947 -0.851 29.375 1.00 13.37 178 ALA B N 1
ATOM 3808 C CA . ALA B 1 212 ? 9.786 0.046 30.146 1.00 16.09 178 ALA B CA 1
ATOM 3809 C C . ALA B 1 212 ? 10.161 1.247 29.269 1.00 17.10 178 ALA B C 1
ATOM 3810 O O . ALA B 1 212 ? 10.013 2.412 29.664 1.00 16.43 178 ALA B O 1
ATOM 3812 N N . ALA B 1 213 ? 10.627 0.963 28.065 1.00 21.57 179 ALA B N 1
ATOM 3813 C CA . ALA B 1 213 ? 11.027 2.030 27.152 1.00 23.42 179 ALA B CA 1
ATOM 3814 C C . ALA B 1 213 ? 9.876 2.983 26.822 1.00 20.71 179 ALA B C 1
ATOM 3815 O O . ALA B 1 213 ? 10.083 4.184 26.680 1.00 19.21 179 ALA B O 1
ATOM 3817 N N . ALA B 1 214 ? 8.664 2.455 26.684 1.00 13.83 180 ALA B N 1
ATOM 3818 C CA . ALA B 1 214 ? 7.526 3.318 26.377 1.00 13.01 180 ALA B CA 1
ATOM 3819 C C . ALA B 1 214 ? 7.278 4.266 27.534 1.00 14.12 180 ALA B C 1
ATOM 3820 O O . ALA B 1 214 ? 6.771 5.363 27.345 1.00 16.11 180 ALA B O 1
ATOM 3822 N N . ILE B 1 215 ? 7.657 3.858 28.738 1.00 20.31 181 ILE B N 1
ATOM 3823 C CA . ILE B 1 215 ? 7.520 4.747 29.886 1.00 20.47 181 ILE B CA 1
ATOM 3824 C C . ILE B 1 215 ? 8.635 5.790 29.861 1.00 20.35 181 ILE B C 1
ATOM 3825 O O . ILE B 1 215 ? 8.377 6.991 29.805 1.00 16.50 181 ILE B O 1
ATOM 3830 N N . PHE B 1 216 ? 9.873 5.312 29.853 1.00 21.96 182 PHE B N 1
ATOM 3831 C CA . PHE B 1 216 ? 11.034 6.180 29.951 1.00 19.25 182 PHE B CA 1
ATOM 3832 C C . PHE B 1 216 ? 11.014 7.253 28.869 1.00 24.16 182 PHE B C 1
ATOM 3833 O O . PHE B 1 216 ? 11.291 8.425 29.140 1.00 23.08 182 PHE B O 1
ATOM 3841 N N . ASN B 1 217 ? 10.659 6.865 27.644 1.00 18.01 183 ASN B N 1
ATOM 3842 C CA . ASN B 1 217 ? 10.632 7.813 26.538 1.00 16.95 183 ASN B CA 1
ATOM 3843 C C . ASN B 1 217 ? 9.732 9.022 26.748 1.00 22.14 183 ASN B C 1
ATOM 3844 O O . ASN B 1 217 ? 9.850 9.998 26.021 1.00 19.68 183 ASN B O 1
ATOM 3860 N N . TYR B 1 219 ? 9.801 10.897 29.280 1.00 21.38 185 TYR B N 1
ATOM 3861 C CA . TYR B 1 219 ? 10.355 11.821 30.265 1.00 19.73 185 TYR B CA 1
ATOM 3862 C C . TYR B 1 219 ? 11.728 12.361 29.935 1.00 20.08 185 TYR B C 1
ATOM 3863 O O . TYR B 1 219 ? 12.530 11.694 29.296 1.00 19.82 185 TYR B O 1
ATOM 3872 N N . PRO B 1 220 ? 12.010 13.583 30.392 1.00 23.13 186 PRO B N 1
ATOM 3873 C CA . PRO B 1 220 ? 13.305 14.203 30.081 1.00 28.17 186 PRO B CA 1
ATOM 3874 C C . PRO B 1 220 ? 14.403 13.595 30.933 1.00 27.33 186 PRO B C 1
ATOM 3875 O O . PRO B 1 220 ? 15.150 14.289 31.619 1.00 29.53 186 PRO B O 1
ATOM 3879 N N . LEU B 1 221 ? 14.494 12.276 30.888 1.00 29.66 187 LEU B N 1
ATOM 3880 C CA . LEU B 1 221 ? 15.574 11.576 31.553 1.00 21.50 187 LEU B CA 1
ATOM 3881 C C . LEU B 1 221 ? 16.869 11.864 30.822 1.00 28.92 187 LEU B C 1
ATOM 3882 O O . LEU B 1 221 ? 16.891 11.881 29.598 1.00 27.88 187 LEU B O 1
ATOM 3887 N N . THR B 1 222 ? 17.953 12.079 31.571 1.00 32.92 188 THR B N 1
ATOM 3888 C CA . THR B 1 222 ? 19.258 12.298 30.953 1.00 25.50 188 THR B CA 1
ATOM 3889 C C . THR B 1 222 ? 19.862 10.971 30.551 1.00 24.63 188 THR B C 1
ATOM 3890 O O . THR B 1 222 ? 20.534 10.864 29.528 1.00 28.92 188 THR B O 1
ATOM 3894 N N . PHE B 1 223 ? 19.584 9.940 31.334 1.00 24.32 189 PHE B N 1
ATOM 3895 C CA . PHE B 1 223 ? 20.133 8.623 31.039 1.00 24.89 189 PHE B CA 1
ATOM 3896 C C . PHE B 1 223 ? 19.422 7.532 31.789 1.00 19.94 189 PHE B C 1
ATOM 3897 O O . PHE B 1 223 ? 18.690 7.786 32.743 1.00 25.49 189 PHE B O 1
ATOM 3905 N N . VAL B 1 224 ? 19.655 6.301 31.362 1.00 16.42 190 VAL B N 1
ATOM 3906 C CA . VAL B 1 224 ? 19.289 5.153 32.161 1.00 23.15 190 VAL B CA 1
ATOM 3907 C C . VAL B 1 224 ? 20.577 4.404 32.363 1.00 22.33 190 VAL B C 1
ATOM 3908 O O . VAL B 1 224 ? 21.483 4.505 31.540 1.00 22.95 190 VAL B O 1
ATOM 3912 N N . ASN B 1 225 ? 20.652 3.659 33.461 1.00 27.93 191 ASN B N 1
ATOM 3913 C CA . ASN B 1 225 ? 21.846 2.903 33.797 1.00 29.82 191 ASN B CA 1
ATOM 3914 C C . ASN B 1 225 ? 21.476 1.429 33.923 1.00 26.43 191 ASN B C 1
ATOM 3915 O O . ASN B 1 225 ? 20.782 1.042 34.859 1.00 24.41 191 ASN B O 1
ATOM 3920 N N . CYS B 1 226 ? 21.929 0.627 32.962 1.00 26.03 192 CYS B N 1
ATOM 3921 C CA . CYS B 1 226 ? 21.676 -0.812 32.933 1.00 20.36 192 CYS B CA 1
ATOM 3922 C C . CYS B 1 226 ? 22.995 -1.571 33.117 1.00 24.98 192 CYS B C 1
ATOM 3923 O O . CYS B 1 226 ? 23.912 -1.394 32.316 1.00 29.51 192 CYS B O 1
ATOM 3926 N N . ILE B 1 227 ? 23.114 -2.434 34.128 1.00 24.97 193 ILE B N 1
ATOM 3927 C CA . ILE B 1 227 ? 22.042 -2.825 35.029 1.00 24.81 193 ILE B CA 1
ATOM 3928 C C . ILE B 1 227 ? 22.502 -2.871 36.486 1.00 25.95 193 ILE B C 1
ATOM 3929 O O . ILE B 1 227 ? 23.671 -3.066 36.782 1.00 21.85 193 ILE B O 1
ATOM 3934 N N . ASN B 1 228 ? 21.546 -2.728 37.392 1.00 27.70 194 ASN B N 1
ATOM 3935 C CA . ASN B 1 228 ? 21.724 -3.143 38.772 1.00 22.35 194 ASN B CA 1
ATOM 3936 C C . ASN B 1 228 ? 21.998 -4.643 38.838 1.00 24.44 194 ASN B C 1
ATOM 3937 O O . ASN B 1 228 ? 22.038 -5.318 37.819 1.00 22.35 194 ASN B O 1
ATOM 3942 N N . SER B 1 229 ? 22.193 -5.170 40.039 1.00 25.53 195 SER B N 1
ATOM 3943 C CA . SER B 1 229 ? 22.466 -6.595 40.192 1.00 26.19 195 SER B CA 1
ATOM 3944 C C . SER B 1 229 ? 21.365 -7.455 39.576 1.00 22.25 195 SER B C 1
ATOM 3945 O O . SER B 1 229 ? 20.217 -7.033 39.445 1.00 21.74 195 SER B O 1
ATOM 3948 N N . ILE B 1 230 ? 21.709 -8.674 39.204 1.00 17.85 196 ILE B N 1
ATOM 3949 C CA . ILE B 1 230 ? 20.667 -9.659 38.944 1.00 19.78 196 ILE B CA 1
ATOM 3950 C C . ILE B 1 230 ? 20.081 -10.023 40.305 1.00 21.37 196 ILE B C 1
ATOM 3951 O O . ILE B 1 230 ? 20.762 -10.589 41.156 1.00 25.20 196 ILE B O 1
ATOM 3956 N N . GLY B 1 231 ? 18.828 -9.651 40.518 1.00 18.56 197 GLY B N 1
ATOM 3957 C CA . GLY B 1 231 ? 18.193 -9.798 41.809 1.00 22.23 197 GLY B CA 1
ATOM 3958 C C . GLY B 1 231 ? 18.072 -11.224 42.328 1.00 22.85 197 GLY B C 1
ATOM 3959 O O . GLY B 1 231 ? 17.891 -12.172 41.572 1.00 17.69 197 GLY B O 1
ATOM 3960 N N . ASN B 1 232 ? 18.204 -11.366 43.638 1.00 26.69 198 ASN B N 1
ATOM 3961 C CA . ASN B 1 232 ? 17.824 -12.598 44.330 1.00 26.58 198 ASN B CA 1
ATOM 3962 C C . ASN B 1 232 ? 18.456 -13.895 43.833 1.00 24.47 198 ASN B C 1
ATOM 3963 O O . ASN B 1 232 ? 17.773 -14.888 43.628 1.00 27.40 198 ASN B O 1
ATOM 3968 N N . GLY B 1 233 ? 19.768 -13.866 43.641 1.00 21.21 199 GLY B N 1
ATOM 3969 C CA . GLY B 1 233 ? 20.524 -15.074 43.389 1.00 19.75 199 GLY B CA 1
ATOM 3970 C C . GLY B 1 233 ? 20.928 -15.703 44.716 1.00 24.70 199 GLY B C 1
ATOM 3971 O O . GLY B 1 233 ? 20.735 -15.128 45.793 1.00 21.40 199 GLY B O 1
ATOM 3972 N N . LEU B 1 234 ? 21.490 -16.897 44.642 1.00 30.47 200 LEU B N 1
ATOM 3973 C CA . LEU B 1 234 ? 21.818 -17.650 45.839 1.00 29.63 200 LEU B CA 1
ATOM 3974 C C . LEU B 1 234 ? 23.175 -18.281 45.636 1.00 28.98 200 LEU B C 1
ATOM 3975 O O . LEU B 1 234 ? 23.422 -18.948 44.631 1.00 29.17 200 LEU B O 1
ATOM 3980 N N . VAL B 1 235 ? 24.066 -18.049 46.583 1.00 28.97 201 VAL B N 1
ATOM 3981 C CA . VAL B 1 235 ? 25.393 -18.627 46.526 1.00 31.93 201 VAL B CA 1
ATOM 3982 C C . VAL B 1 235 ? 25.643 -19.490 47.762 1.00 37.39 201 VAL B C 1
ATOM 3983 O O . VAL B 1 235 ? 25.363 -19.082 48.892 1.00 24.64 201 VAL B O 1
ATOM 3987 N N . ILE B 1 236 ? 26.156 -20.692 47.528 1.00 37.17 202 ILE B N 1
ATOM 3988 C CA . ILE B 1 236 ? 26.392 -21.645 48.594 1.00 31.09 202 ILE B CA 1
ATOM 3989 C C . ILE B 1 236 ? 27.865 -21.997 48.737 1.00 40.75 202 ILE B C 1
ATOM 3990 O O . ILE B 1 236 ? 28.563 -22.259 47.746 1.00 45.15 202 ILE B O 1
ATOM 3995 N N . GLU B 1 237 ? 28.320 -22.005 49.983 1.00 54.96 203 GLU B N 1
ATOM 3996 C CA . GLU B 1 237 ? 29.676 -22.381 50.319 1.00 59.82 203 GLU B CA 1
ATOM 3997 C C . GLU B 1 237 ? 29.360 -23.622 51.124 1.00 52.94 203 GLU B C 1
ATOM 3998 O O . GLU B 1 237 ? 28.609 -23.550 52.096 1.00 51.77 203 GLU B O 1
ATOM 4004 N N . ASP B 1 238 ? 29.904 -24.767 50.735 1.00 40.46 204 ASP B N 1
ATOM 4005 C CA . ASP B 1 238 ? 29.583 -25.978 51.465 1.00 41.07 204 ASP B CA 1
ATOM 4006 C C . ASP B 1 238 ? 28.063 -26.100 51.381 1.00 37.28 204 ASP B C 1
ATOM 4007 O O . ASP B 1 238 ? 27.490 -26.023 50.295 1.00 38.84 204 ASP B O 1
ATOM 4012 N N . GLU B 1 239 ? 27.413 -26.289 52.523 1.00 28.21 205 GLU B N 1
ATOM 4013 C CA . GLU B 1 239 ? 25.957 -26.410 52.580 1.00 33.35 205 GLU B CA 1
ATOM 4014 C C . GLU B 1 239 ? 25.283 -25.189 53.215 1.00 27.94 205 GLU B C 1
ATOM 4015 O O . GLU B 1 239 ? 24.120 -25.256 53.610 1.00 30.62 205 GLU B O 1
ATOM 4021 N N . THR B 1 240 ? 26.017 -24.086 53.329 1.00 31.12 206 THR B N 1
ATOM 4022 C CA . THR B 1 240 ? 25.501 -22.884 53.962 1.00 37.51 206 THR B CA 1
ATOM 4023 C C . THR B 1 240 ? 25.582 -21.675 53.038 1.00 37.07 206 THR B C 1
ATOM 4024 O O . THR B 1 240 ? 26.557 -21.493 52.304 1.00 36.27 206 THR B O 1
ATOM 4028 N N . VAL B 1 241 ? 24.550 -20.847 53.064 1.00 34.94 207 VAL B N 1
ATOM 4029 C CA . VAL B 1 241 ? 24.583 -19.634 52.269 1.00 36.55 207 VAL B CA 1
ATOM 4030 C C . VAL B 1 241 ? 25.762 -18.799 52.757 1.00 43.19 207 VAL B C 1
ATOM 4031 O O . VAL B 1 241 ? 26.233 -18.997 53.878 1.00 39.95 207 VAL B O 1
ATOM 4035 N N . VAL B 1 242 ? 26.249 -17.886 51.916 1.00 39.09 208 VAL B N 1
ATOM 4036 C CA . VAL B 1 242 ? 27.459 -17.121 52.222 1.00 28.84 208 VAL B CA 1
ATOM 4037 C C . VAL B 1 242 ? 27.215 -15.682 52.710 1.00 31.41 208 VAL B C 1
ATOM 4038 O O . VAL B 1 242 ? 28.159 -14.979 53.064 1.00 35.57 208 VAL B O 1
ATOM 4042 N N . ILE B 1 243 ? 25.964 -15.240 52.731 1.00 35.40 209 ILE B N 1
ATOM 4043 C CA . ILE B 1 243 ? 25.644 -13.954 53.344 1.00 39.07 209 ILE B CA 1
ATOM 4044 C C . ILE B 1 243 ? 24.546 -14.091 54.402 1.00 38.75 209 ILE B C 1
ATOM 4045 O O . ILE B 1 243 ? 23.740 -15.019 54.359 1.00 42.82 209 ILE B O 1
ATOM 4061 N N . PRO B 1 245 ? 22.084 -11.603 55.531 1.00 37.39 211 PRO B N 1
ATOM 4062 C CA . PRO B 1 245 ? 20.721 -11.073 55.362 1.00 37.01 211 PRO B CA 1
ATOM 4063 C C . PRO B 1 245 ? 19.868 -11.923 54.413 1.00 38.94 211 PRO B C 1
ATOM 4064 O O . PRO B 1 245 ? 20.406 -12.688 53.612 1.00 29.20 211 PRO B O 1
ATOM 4068 N N . LYS B 1 246 ? 18.551 -11.785 54.515 1.00 48.17 212 LYS B N 1
ATOM 4069 C CA . LYS B 1 246 ? 17.641 -12.302 53.494 1.00 44.80 212 LYS B CA 1
ATOM 4070 C C . LYS B 1 246 ? 17.836 -13.790 53.163 1.00 43.63 212 LYS B C 1
ATOM 4071 O O . LYS B 1 246 ? 17.660 -14.203 52.018 1.00 42.82 212 LYS B O 1
ATOM 4077 N N . ASN B 1 247 ? 18.194 -14.584 54.166 1.00 41.54 213 ASN B N 1
ATOM 4078 C CA . ASN B 1 247 ? 18.295 -16.028 54.007 1.00 36.86 213 ASN B CA 1
ATOM 4079 C C . ASN B 1 247 ? 19.347 -16.424 53.001 1.00 40.90 213 ASN B C 1
ATOM 4080 O O . ASN B 1 247 ? 19.359 -17.556 52.514 1.00 45.91 213 ASN B O 1
ATOM 4085 N N . GLY B 1 248 ? 20.234 -15.491 52.684 1.00 31.50 214 GLY B N 1
ATOM 4086 C CA . GLY B 1 248 ? 21.310 -15.783 51.759 1.00 34.16 214 GLY B CA 1
ATOM 4087 C C . GLY B 1 248 ? 21.040 -15.331 50.337 1.00 31.41 214 GLY B C 1
ATOM 4088 O O . GLY B 1 248 ? 21.906 -15.451 49.471 1.00 34.22 214 GLY B O 1
ATOM 4089 N N . PHE B 1 249 ? 19.839 -14.822 50.087 1.00 34.53 215 PHE B N 1
ATOM 4090 C CA . PHE B 1 249 ? 19.504 -14.307 48.761 1.00 40.64 215 PHE B CA 1
ATOM 4091 C C . PHE B 1 249 ? 20.093 -12.913 48.558 1.00 42.50 215 PHE B C 1
ATOM 4092 O O . PHE B 1 249 ? 20.002 -12.058 49.440 1.00 42.39 215 PHE B O 1
ATOM 4100 N N . GLY B 1 250 ? 20.702 -12.672 47.404 1.00 37.26 216 GLY B N 1
ATOM 4101 C CA . GLY B 1 250 ? 21.279 -11.364 47.158 1.00 32.47 216 GLY B CA 1
ATOM 4102 C C . GLY B 1 250 ? 21.508 -11.028 45.709 1.00 28.04 216 GLY B C 1
ATOM 4103 O O . GLY B 1 250 ? 21.430 -11.891 44.832 1.00 30.91 216 GLY B O 1
ATOM 4104 N N . GLY B 1 251 ? 21.789 -9.756 45.454 1.00 29.78 217 GLY B N 1
ATOM 4105 C CA . GLY B 1 251 ? 22.054 -9.295 44.110 1.00 23.17 217 GLY B CA 1
ATOM 4106 C C . GLY B 1 251 ? 23.344 -9.889 43.595 1.00 28.70 217 GLY B C 1
ATOM 4107 O O . GLY B 1 251 ? 24.359 -9.878 44.290 1.00 26.30 217 GLY B O 1
ATOM 4108 N N . ILE B 1 252 ? 23.294 -10.414 42.375 1.00 26.48 218 ILE B N 1
ATOM 4109 C CA . ILE B 1 252 ? 24.451 -11.003 41.715 1.00 23.49 218 ILE B CA 1
ATOM 4110 C C . ILE B 1 252 ? 25.102 -9.997 40.768 1.00 30.28 218 ILE B C 1
ATOM 4111 O O . ILE B 1 252 ? 24.413 -9.280 40.040 1.00 31.18 218 ILE B O 1
ATOM 4116 N N . GLY B 1 253 ? 26.430 -9.941 40.793 1.00 21.72 219 GLY B N 1
ATOM 4117 C CA . GLY B 1 253 ? 27.190 -9.053 39.929 1.00 22.27 219 GLY B CA 1
ATOM 4118 C C . GLY B 1 253 ? 28.386 -9.810 39.393 1.00 24.71 219 GLY B C 1
ATOM 4119 O O . GLY B 1 253 ? 28.643 -10.948 39.803 1.00 23.53 219 GLY B O 1
ATOM 4120 N N . GLY B 1 254 ? 29.120 -9.196 38.473 1.00 28.28 220 GLY B N 1
ATOM 4121 C CA . GLY B 1 254 ? 30.322 -9.813 37.940 1.00 26.21 220 GLY B CA 1
ATOM 4122 C C . GLY B 1 254 ? 30.088 -10.647 36.706 1.00 27.72 220 GLY B C 1
ATOM 4123 O O . GLY B 1 254 ? 29.163 -10.382 35.949 1.00 39.67 220 GLY B O 1
ATOM 4124 N N . ASP B 1 255 ? 30.917 -11.669 36.512 1.00 29.46 221 ASP B N 1
ATOM 4125 C CA . ASP B 1 255 ? 30.878 -12.468 35.292 1.00 25.37 221 ASP B CA 1
ATOM 4126 C C . ASP B 1 255 ? 29.505 -13.053 34.993 1.00 30.19 221 ASP B C 1
ATOM 4127 O O . ASP B 1 255 ? 29.125 -13.171 33.833 1.00 35.05 221 ASP B O 1
ATOM 4132 N N . TYR B 1 256 ? 28.777 -13.453 36.026 1.00 30.76 222 TYR B N 1
ATOM 4133 C CA . TYR B 1 256 ? 27.461 -14.062 35.828 1.00 30.08 222 TYR B CA 1
ATOM 4134 C C . TYR B 1 256 ? 26.566 -13.200 34.968 1.00 26.37 222 TYR B C 1
ATOM 4135 O O . TYR B 1 256 ? 25.668 -13.688 34.292 1.00 24.29 222 TYR B O 1
ATOM 4144 N N . VAL B 1 257 ? 26.830 -11.905 35.007 1.00 37.28 223 VAL B N 1
ATOM 4145 C CA . VAL B 1 257 ? 25.842 -10.897 34.689 1.00 33.49 223 VAL B CA 1
ATOM 4146 C C . VAL B 1 257 ? 25.992 -10.266 33.298 1.00 42.04 223 VAL B C 1
ATOM 4147 O O . VAL B 1 257 ? 25.036 -9.703 32.771 1.00 41.51 223 VAL B O 1
ATOM 4151 N N . LYS B 1 258 ? 27.169 -10.389 32.687 1.00 32.61 224 LYS B N 1
ATOM 4152 C CA . LYS B 1 258 ? 27.461 -9.651 31.456 1.00 33.13 224 LYS B CA 1
ATOM 4153 C C . LYS B 1 258 ? 26.462 -9.888 30.316 1.00 25.65 224 LYS B C 1
ATOM 4154 O O . LYS B 1 258 ? 25.977 -8.936 29.720 1.00 23.75 224 LYS B O 1
ATOM 4160 N N . PRO B 1 259 ? 26.136 -11.154 30.015 1.00 24.44 225 PRO B N 1
ATOM 4161 C CA . PRO B 1 259 ? 25.168 -11.349 28.927 1.00 25.25 225 PRO B CA 1
ATOM 4162 C C . PRO B 1 259 ? 23.870 -10.576 29.149 1.00 26.02 225 PRO B C 1
ATOM 4163 O O . PRO B 1 259 ? 23.311 -9.979 28.221 1.00 30.19 225 PRO B O 1
ATOM 4167 N N . THR B 1 260 ? 23.406 -10.581 30.386 1.00 23.24 226 THR B N 1
ATOM 4168 C CA . THR B 1 260 ? 22.225 -9.834 30.770 1.00 23.29 226 THR B CA 1
ATOM 4169 C C . THR B 1 260 ? 22.440 -8.321 30.694 1.00 23.31 226 THR B C 1
ATOM 4170 O O . THR B 1 260 ? 21.579 -7.585 30.193 1.00 24.39 226 THR B O 1
ATOM 4174 N N . ALA B 1 261 ? 23.575 -7.856 31.210 1.00 20.78 227 ALA B N 1
ATOM 4175 C CA . ALA B 1 261 ? 23.887 -6.434 31.194 1.00 22.45 227 ALA B CA 1
ATOM 4176 C C . ALA B 1 261 ? 23.935 -5.913 29.757 1.00 23.18 227 ALA B C 1
ATOM 4177 O O . ALA B 1 261 ? 23.274 -4.930 29.428 1.00 22.04 227 ALA B O 1
ATOM 4179 N N . LEU B 1 262 ? 24.713 -6.574 28.905 1.00 24.22 228 LEU B N 1
ATOM 4180 C CA . LEU B 1 262 ? 24.856 -6.132 27.528 1.00 25.29 228 LEU B CA 1
ATOM 4181 C C . LEU B 1 262 ? 23.498 -6.141 26.840 1.00 34.03 228 LEU B C 1
ATOM 4182 O O . LEU B 1 262 ? 23.179 -5.216 26.082 1.00 32.04 228 LEU B O 1
ATOM 4187 N N . ALA B 1 263 ? 22.691 -7.172 27.111 1.00 23.65 229 ALA B N 1
ATOM 4188 C CA . ALA B 1 263 ? 21.378 -7.255 26.484 1.00 20.84 229 ALA B CA 1
ATOM 4189 C C . ALA B 1 263 ? 20.523 -6.059 26.882 1.00 22.38 229 ALA B C 1
ATOM 4190 O O . ALA B 1 263 ? 19.847 -5.472 26.045 1.00 24.73 229 ALA B O 1
ATOM 4192 N N . ASN B 1 264 ? 20.556 -5.686 28.153 1.00 23.78 230 ASN B N 1
ATOM 4193 C CA . ASN B 1 264 ? 19.728 -4.576 28.595 1.00 22.30 230 ASN B CA 1
ATOM 4194 C C . ASN B 1 264 ? 20.184 -3.265 27.982 1.00 25.57 230 ASN B C 1
ATOM 4195 O O . ASN B 1 264 ? 19.359 -2.458 27.531 1.00 25.17 230 ASN B O 1
ATOM 4200 N N . VAL B 1 265 ? 21.498 -3.050 27.977 1.00 20.29 231 VAL B N 1
ATOM 4201 C CA . VAL B 1 265 ? 22.049 -1.851 27.379 1.00 14.20 231 VAL B CA 1
ATOM 4202 C C . VAL B 1 265 ? 21.608 -1.771 25.911 1.00 17.52 231 VAL B C 1
ATOM 4203 O O . VAL B 1 265 ? 21.022 -0.779 25.474 1.00 14.27 231 VAL B O 1
ATOM 4207 N N . HIS B 1 266 ? 21.864 -2.832 25.156 1.00 16.20 232 HIS B N 1
ATOM 4208 C CA . HIS B 1 266 ? 21.498 -2.829 23.756 1.00 21.52 232 HIS B CA 1
ATOM 4209 C C . HIS B 1 266 ? 19.985 -2.686 23.565 1.00 27.21 232 HIS B C 1
ATOM 4210 O O . HIS B 1 266 ? 19.533 -1.907 22.725 1.00 22.49 232 HIS B O 1
ATOM 4217 N N . ALA B 1 267 ? 19.205 -3.417 24.356 1.00 28.35 233 ALA B N 1
ATOM 4218 C CA . ALA B 1 267 ? 17.759 -3.408 24.170 1.00 28.26 233 ALA B CA 1
ATOM 4219 C C . ALA B 1 267 ? 17.207 -2.011 24.374 1.00 24.08 233 ALA B C 1
ATOM 4220 O O . ALA B 1 267 ? 16.333 -1.562 23.635 1.00 24.43 233 ALA B O 1
ATOM 4222 N N . PHE B 1 268 ? 17.733 -1.301 25.362 1.00 20.69 234 PHE B N 1
ATOM 4223 C CA . PHE B 1 268 ? 17.285 0.076 25.555 1.00 21.82 234 PHE B CA 1
ATOM 4224 C C . PHE B 1 268 ? 17.875 1.029 24.525 1.00 22.90 234 PHE B C 1
ATOM 4225 O O . PHE B 1 268 ? 17.220 1.984 24.100 1.00 21.24 234 PHE B O 1
ATOM 4233 N N . TYR B 1 269 ? 19.109 0.760 24.118 1.00 23.55 235 TYR B N 1
ATOM 4234 C CA . TYR B 1 269 ? 19.743 1.580 23.108 1.00 22.95 235 TYR B CA 1
ATOM 4235 C C . TYR B 1 269 ? 18.877 1.580 21.859 1.00 25.48 235 TYR B C 1
ATOM 4236 O O . TYR B 1 269 ? 18.687 2.623 21.231 1.00 21.44 235 TYR B O 1
ATOM 4245 N N . LYS B 1 270 ? 18.352 0.412 21.502 1.00 21.25 236 LYS B N 1
ATOM 4246 C CA . LYS B 1 270 ? 17.529 0.301 20.301 1.00 22.72 236 LYS B CA 1
ATOM 4247 C C . LYS B 1 270 ? 16.120 0.845 20.474 1.00 21.82 236 LYS B C 1
ATOM 4248 O O . LYS B 1 270 ? 15.372 0.891 19.505 1.00 20.96 236 LYS B O 1
ATOM 4254 N N . ARG B 1 271 ? 15.758 1.251 21.693 1.00 19.93 237 ARG B N 1
ATOM 4255 C CA . ARG B 1 271 ? 14.369 1.595 21.997 1.00 17.98 237 ARG B CA 1
ATOM 4256 C C . ARG B 1 271 ? 14.195 3.027 22.463 1.00 21.96 237 ARG B C 1
ATOM 4257 O O . ARG B 1 271 ? 13.188 3.650 22.184 1.00 21.62 237 ARG B O 1
ATOM 4265 N N . LEU B 1 272 ? 15.194 3.546 23.159 1.00 22.86 238 LEU B N 1
ATOM 4266 C CA . LEU B 1 272 ? 15.101 4.869 23.748 1.00 20.32 238 LEU B CA 1
ATOM 4267 C C . LEU B 1 272 ? 15.389 5.965 22.750 1.00 20.90 238 LEU B C 1
ATOM 4268 O O . LEU B 1 272 ? 16.291 5.854 21.929 1.00 23.07 238 LEU B O 1
ATOM 4273 N N . ASN B 1 273 ? 14.622 7.035 22.837 1.00 35.68 239 ASN B N 1
ATOM 4274 C CA . ASN B 1 273 ? 14.974 8.262 22.155 1.00 43.65 239 ASN B CA 1
ATOM 4275 C C . ASN B 1 273 ? 16.439 8.630 22.450 1.00 47.68 239 ASN B C 1
ATOM 4276 O O . ASN B 1 273 ? 16.894 8.483 23.580 1.00 46.30 239 ASN B O 1
ATOM 4281 N N . PRO B 1 274 ? 17.186 9.106 21.438 1.00 27.18 240 PRO B N 1
ATOM 4282 C CA . PRO B 1 274 ? 18.619 9.373 21.636 1.00 25.03 240 PRO B CA 1
ATOM 4283 C C . PRO B 1 274 ? 18.930 10.463 22.672 1.00 26.01 240 PRO B C 1
ATOM 4284 O O . PRO B 1 274 ? 20.082 10.601 23.072 1.00 23.77 240 PRO B O 1
ATOM 4288 N N . SER B 1 275 ? 17.932 11.224 23.099 1.00 20.70 241 SER B N 1
ATOM 4289 C CA . SER B 1 275 ? 18.155 12.216 24.139 1.00 20.20 241 SER B CA 1
ATOM 4290 C C . SER B 1 275 ? 18.336 11.540 25.504 1.00 30.71 241 SER B C 1
ATOM 4291 O O . SER B 1 275 ? 18.730 12.189 26.483 1.00 26.55 241 SER B O 1
ATOM 4294 N N . ILE B 1 276 ? 18.020 10.252 25.580 1.00 28.52 242 ILE B N 1
ATOM 4295 C CA . ILE B 1 276 ? 18.242 9.490 26.803 1.00 29.10 242 ILE B CA 1
ATOM 4296 C C . ILE B 1 276 ? 19.429 8.573 26.607 1.00 29.36 242 ILE B C 1
ATOM 4297 O O . ILE B 1 276 ? 19.347 7.588 25.885 1.00 26.77 242 ILE B O 1
ATOM 4302 N N . GLN B 1 277 ? 20.542 8.891 27.248 1.00 37.73 243 GLN B N 1
ATOM 4303 C CA . GLN B 1 277 ? 21.737 8.093 27.048 1.00 35.95 243 GLN B CA 1
ATOM 4304 C C . GLN B 1 277 ? 21.758 6.885 27.961 1.00 29.91 243 GLN B C 1
ATOM 4305 O O . GLN B 1 277 ? 20.973 6.766 28.896 1.00 32.25 243 GLN B O 1
ATOM 4311 N N . ILE B 1 278 ? 22.675 5.982 27.683 1.00 30.85 244 ILE B N 1
ATOM 4312 C CA . ILE B 1 278 ? 22.766 4.772 28.452 1.00 29.90 244 ILE B CA 1
ATOM 4313 C C . ILE B 1 278 ? 24.124 4.650 29.106 1.00 34.00 244 ILE B C 1
ATOM 4314 O O . ILE B 1 278 ? 25.172 4.811 28.468 1.00 32.30 244 ILE B O 1
ATOM 4319 N N . ILE B 1 279 ? 24.086 4.384 30.400 1.00 28.40 245 ILE B N 1
ATOM 4320 C CA . ILE B 1 279 ? 25.267 3.997 31.141 1.00 27.64 245 ILE B CA 1
ATOM 4321 C C . ILE B 1 279 ? 25.198 2.490 31.253 1.00 24.81 245 ILE B C 1
ATOM 4322 O O . ILE B 1 279 ? 24.151 1.941 31.574 1.00 32.58 245 ILE B O 1
ATOM 4327 N N . GLY B 1 280 ? 26.300 1.820 30.954 1.00 35.25 246 GLY B N 1
ATOM 4328 C CA . GLY B 1 280 ? 26.355 0.371 31.001 1.00 36.55 246 GLY B CA 1
ATOM 4329 C C . GLY B 1 280 ? 27.081 -0.126 32.238 1.00 41.63 246 GLY B C 1
ATOM 4330 O O . GLY B 1 280 ? 28.194 0.305 32.533 1.00 41.23 246 GLY B O 1
ATOM 4331 N N . THR B 1 281 ? 26.444 -1.036 32.962 1.00 33.17 247 THR B N 1
ATOM 4332 C CA . THR B 1 281 ? 27.004 -1.582 34.189 1.00 24.74 247 THR B CA 1
ATOM 4333 C C . THR B 1 281 ? 26.736 -3.083 34.236 1.00 30.48 247 THR B C 1
ATOM 4334 O O . THR B 1 281 ? 25.641 -3.539 33.911 1.00 29.61 247 THR B O 1
ATOM 4338 N N . GLY B 1 282 ? 27.741 -3.854 34.635 1.00 33.95 248 GLY B N 1
ATOM 4339 C CA . GLY B 1 282 ? 27.564 -5.280 34.818 1.00 21.96 248 GLY B CA 1
ATOM 4340 C C . GLY B 1 282 ? 28.564 -6.127 34.067 1.00 28.06 248 GLY B C 1
ATOM 4341 O O . GLY B 1 282 ? 28.665 -6.056 32.841 1.00 28.58 248 GLY B O 1
ATOM 4342 N N . GLY B 1 283 ? 29.314 -6.929 34.816 1.00 37.88 249 GLY B N 1
ATOM 4343 C CA . GLY B 1 283 ? 30.244 -7.883 34.243 1.00 38.55 249 GLY B CA 1
ATOM 4344 C C . GLY B 1 283 ? 31.543 -7.298 33.723 1.00 32.41 249 GLY B C 1
ATOM 4345 O O . GLY B 1 283 ? 32.298 -7.991 33.032 1.00 24.64 249 GLY B O 1
ATOM 4346 N N . VAL B 1 284 ? 31.818 -6.036 34.046 1.00 24.07 250 VAL B N 1
ATOM 4347 C CA . VAL B 1 284 ? 33.017 -5.395 33.508 1.00 37.46 250 VAL B CA 1
ATOM 4348 C C . VAL B 1 284 ? 34.240 -5.672 34.375 1.00 33.76 250 VAL B C 1
ATOM 4349 O O . VAL B 1 284 ? 34.281 -5.298 35.544 1.00 31.39 250 VAL B O 1
ATOM 4364 N N . THR B 1 286 ? 37.334 -6.317 32.278 1.00 57.77 252 THR B N 1
ATOM 4365 C CA . THR B 1 286 ? 38.387 -6.046 31.306 1.00 54.83 252 THR B CA 1
ATOM 4366 C C . THR B 1 286 ? 37.977 -4.942 30.352 1.00 55.32 252 THR B C 1
ATOM 4367 O O . THR B 1 286 ? 36.805 -4.572 30.277 1.00 56.51 252 THR B O 1
ATOM 4371 N N . GLY B 1 287 ? 38.954 -4.425 29.616 1.00 48.67 253 GLY B N 1
ATOM 4372 C CA . GLY B 1 287 ? 38.703 -3.415 28.609 1.00 47.56 253 GLY B CA 1
ATOM 4373 C C . GLY B 1 287 ? 37.734 -3.940 27.583 1.00 37.40 253 GLY B C 1
ATOM 4374 O O . GLY B 1 287 ? 36.874 -3.201 27.110 1.00 26.89 253 GLY B O 1
ATOM 4375 N N . ARG B 1 288 ? 37.879 -5.221 27.256 1.00 36.79 254 ARG B N 1
ATOM 4376 C CA . ARG B 1 288 ? 36.984 -5.898 26.331 1.00 39.26 254 ARG B CA 1
ATOM 4377 C C . ARG B 1 288 ? 35.525 -5.816 26.801 1.00 47.37 254 ARG B C 1
ATOM 4378 O O . ARG B 1 288 ? 34.631 -5.467 26.028 1.00 48.31 254 ARG B O 1
ATOM 4386 N N . ASP B 1 289 ? 35.281 -6.122 28.070 1.00 38.79 255 ASP B N 1
ATOM 4387 C CA . ASP B 1 289 ? 33.933 -6.002 28.612 1.00 37.89 255 ASP B CA 1
ATOM 4388 C C . ASP B 1 289 ? 33.416 -4.574 28.455 1.00 40.36 255 ASP B C 1
ATOM 4389 O O . ASP B 1 289 ? 32.290 -4.375 28.024 1.00 43.88 255 ASP B O 1
ATOM 4394 N N . ALA B 1 290 ? 34.232 -3.580 28.805 1.00 36.75 256 ALA B N 1
ATOM 4395 C CA . ALA B 1 290 ? 33.801 -2.195 28.675 1.00 31.44 256 ALA B CA 1
ATOM 4396 C C . ALA B 1 290 ? 33.520 -1.892 27.204 1.00 40.55 256 ALA B C 1
ATOM 4397 O O . ALA B 1 290 ? 32.553 -1.211 26.865 1.00 34.69 256 ALA B O 1
ATOM 4399 N N . PHE B 1 291 ? 34.371 -2.430 26.341 1.00 37.14 257 PHE B N 1
ATOM 4400 C CA . PHE B 1 291 ? 34.259 -2.239 24.908 1.00 36.89 257 PHE B CA 1
ATOM 4401 C C . PHE B 1 291 ? 32.904 -2.740 24.437 1.00 41.60 257 PHE B C 1
ATOM 4402 O O . PHE B 1 291 ? 32.195 -2.058 23.692 1.00 41.51 257 PHE B O 1
ATOM 4410 N N . GLU B 1 292 ? 32.541 -3.934 24.884 1.00 42.20 258 GLU B N 1
ATOM 4411 C CA . GLU B 1 292 ? 31.291 -4.539 24.463 1.00 40.03 258 GLU B CA 1
ATOM 4412 C C . GLU B 1 292 ? 30.078 -3.719 24.913 1.00 42.13 258 GLU B C 1
ATOM 4413 O O . GLU B 1 292 ? 29.109 -3.589 24.161 1.00 39.54 258 GLU B O 1
ATOM 4419 N N . HIS B 1 293 ? 30.142 -3.158 26.120 1.00 36.56 259 HIS B N 1
ATOM 4420 C CA . HIS B 1 293 ? 29.086 -2.277 26.622 1.00 43.85 259 HIS B CA 1
ATOM 4421 C C . HIS B 1 293 ? 28.931 -1.047 25.732 1.00 47.93 259 HIS B C 1
ATOM 4422 O O . HIS B 1 293 ? 27.816 -0.663 25.351 1.00 39.04 259 HIS B O 1
ATOM 4429 N N . ILE B 1 294 ? 30.058 -0.419 25.420 1.00 39.94 260 ILE B N 1
ATOM 4430 C CA . ILE B 1 294 ? 30.040 0.745 24.557 1.00 36.91 260 ILE B CA 1
ATOM 4431 C C . ILE B 1 294 ? 29.510 0.351 23.183 1.00 27.87 260 ILE B C 1
ATOM 4432 O O . ILE B 1 294 ? 28.743 1.099 22.592 1.00 26.86 260 ILE B O 1
ATOM 4437 N N . LEU B 1 295 ? 29.912 -0.823 22.698 1.00 29.66 261 LEU B N 1
ATOM 4438 C CA . LEU B 1 295 ? 29.439 -1.345 21.415 1.00 31.65 261 LEU B CA 1
ATOM 4439 C C . LEU B 1 295 ? 27.920 -1.471 21.397 1.00 39.52 261 LEU B C 1
ATOM 4440 O O . LEU B 1 295 ? 27.284 -1.224 20.372 1.00 38.57 261 LEU B O 1
ATOM 4445 N N . CYS B 1 296 ? 27.356 -1.890 22.532 1.00 29.65 262 CYS B N 1
ATOM 4446 C CA . CYS B 1 296 ? 25.911 -2.038 22.693 1.00 29.06 262 CYS B CA 1
ATOM 4447 C C . CYS B 1 296 ? 25.172 -0.707 22.797 1.00 29.08 262 CYS B C 1
ATOM 4448 O O . CYS B 1 296 ? 23.950 -0.674 22.625 1.00 27.02 262 CYS B O 1
ATOM 4451 N N . GLY B 1 297 ? 25.897 0.369 23.107 1.00 28.95 263 GLY B N 1
ATOM 4452 C CA . GLY B 1 297 ? 25.314 1.696 23.127 1.00 23.63 263 GLY B CA 1
ATOM 4453 C C . GLY B 1 297 ? 25.724 2.571 24.292 1.00 26.01 263 GLY B C 1
ATOM 4454 O O . GLY B 1 297 ? 25.467 3.778 24.277 1.00 31.52 263 GLY B O 1
ATOM 4455 N N . ALA B 1 298 ? 26.362 1.982 25.299 1.00 20.91 264 ALA B N 1
ATOM 4456 C CA . ALA B 1 298 ? 26.726 2.733 26.499 1.00 22.00 264 ALA B CA 1
ATOM 4457 C C . ALA B 1 298 ? 27.638 3.918 26.175 1.00 26.73 264 ALA B C 1
ATOM 4458 O O . ALA B 1 298 ? 28.569 3.791 25.384 1.00 28.61 264 ALA B O 1
ATOM 4460 N N . SER B 1 299 ? 27.351 5.059 26.796 1.00 30.77 265 SER B N 1
ATOM 4461 C CA . SER B 1 299 ? 28.185 6.243 26.701 1.00 32.76 265 SER B CA 1
ATOM 4462 C C . SER B 1 299 ? 29.189 6.263 27.842 1.00 42.26 265 SER B C 1
ATOM 4463 O O . SER B 1 299 ? 30.211 6.950 27.780 1.00 37.91 265 SER B O 1
ATOM 4466 N N . MET B 1 300 ? 28.881 5.512 28.894 1.00 40.93 266 MET B N 1
ATOM 4467 C CA . MET B 1 300 ? 29.726 5.459 30.080 1.00 39.06 266 MET B CA 1
ATOM 4468 C C . MET B 1 300 ? 29.612 4.052 30.659 1.00 36.67 266 MET B C 1
ATOM 4469 O O . MET B 1 300 ? 28.553 3.424 30.579 1.00 30.56 266 MET B O 1
ATOM 4474 N N . VAL B 1 301 ? 30.705 3.540 31.209 1.00 38.34 267 VAL B N 1
ATOM 4475 C CA . VAL B 1 301 ? 30.706 2.184 31.740 1.00 34.57 267 VAL B CA 1
ATOM 4476 C C . VAL B 1 301 ? 31.064 2.202 33.208 1.00 41.98 267 VAL B C 1
ATOM 4477 O O . VAL B 1 301 ? 31.960 2.935 33.624 1.00 41.62 267 VAL B O 1
ATOM 4481 N N . GLN B 1 302 ? 30.351 1.402 33.992 1.00 40.13 268 GLN B N 1
ATOM 4482 C CA . GLN B 1 302 ? 30.543 1.368 35.428 1.00 29.23 268 GLN B CA 1
ATOM 4483 C C . GLN B 1 302 ? 31.010 -0.006 35.878 1.00 37.92 268 GLN B C 1
ATOM 4484 O O . GLN B 1 302 ? 30.687 -1.024 35.252 1.00 36.56 268 GLN B O 1
ATOM 4490 N N . ILE B 1 303 ? 31.783 -0.021 36.960 1.00 38.48 269 ILE B N 1
ATOM 4491 C CA . ILE B 1 303 ? 32.399 -1.240 37.453 1.00 42.51 269 ILE B CA 1
ATOM 4492 C C . ILE B 1 303 ? 32.037 -1.398 38.914 1.00 42.69 269 ILE B C 1
ATOM 4493 O O . ILE B 1 303 ? 32.284 -0.509 39.727 1.00 43.32 269 ILE B O 1
ATOM 4498 N N . GLY B 1 304 ? 31.418 -2.523 39.242 1.00 42.73 270 GLY B N 1
ATOM 4499 C CA . GLY B 1 304 ? 31.028 -2.777 40.614 1.00 45.34 270 GLY B CA 1
ATOM 4500 C C . GLY B 1 304 ? 31.925 -3.832 41.225 1.00 43.99 270 GLY B C 1
ATOM 4501 O O . GLY B 1 304 ? 32.921 -3.513 41.874 1.00 43.17 270 GLY B O 1
ATOM 4502 N N . THR B 1 305 ? 31.568 -5.091 40.983 1.00 35.89 271 THR B N 1
ATOM 4503 C CA . THR B 1 305 ? 32.248 -6.230 41.576 1.00 45.73 271 THR B CA 1
ATOM 4504 C C . THR B 1 305 ? 33.763 -6.168 41.413 1.00 51.62 271 THR B C 1
ATOM 4505 O O . THR B 1 305 ? 34.507 -6.290 42.390 1.00 50.87 271 THR B O 1
ATOM 4509 N N . ALA B 1 306 ? 34.220 -5.977 40.183 1.00 38.99 272 ALA B N 1
ATOM 4510 C CA . ALA B 1 306 ? 35.655 -5.988 39.932 1.00 38.85 272 ALA B CA 1
ATOM 4511 C C . ALA B 1 306 ? 36.365 -4.850 40.679 1.00 40.99 272 ALA B C 1
ATOM 4512 O O . ALA B 1 306 ? 37.489 -5.010 41.140 1.00 46.90 272 ALA B O 1
ATOM 4514 N N . LEU B 1 307 ? 35.703 -3.707 40.816 1.00 35.34 273 LEU B N 1
ATOM 4515 C CA . LEU B 1 307 ? 36.286 -2.605 41.573 1.00 49.60 273 LEU B CA 1
ATOM 4516 C C . LEU B 1 307 ? 36.360 -2.947 43.062 1.00 49.31 273 LEU B C 1
ATOM 4517 O O . LEU B 1 307 ? 37.319 -2.600 43.749 1.00 49.40 273 LEU B O 1
ATOM 4522 N N . HIS B 1 308 ? 35.329 -3.614 43.562 1.00 45.07 274 HIS B N 1
ATOM 4523 C CA . HIS B 1 308 ? 35.296 -4.046 44.945 1.00 41.26 274 HIS B CA 1
ATOM 4524 C C . HIS B 1 308 ? 36.466 -4.977 45.240 1.00 45.49 274 HIS B C 1
ATOM 4525 O O . HIS B 1 308 ? 37.025 -4.964 46.337 1.00 43.41 274 HIS B O 1
ATOM 4532 N N . GLN B 1 309 ? 36.827 -5.778 44.245 1.00 44.41 275 GLN B N 1
ATOM 4533 C CA . GLN B 1 309 ? 37.851 -6.801 44.388 1.00 47.27 275 GLN B CA 1
ATOM 4534 C C . GLN B 1 309 ? 39.261 -6.254 44.178 1.00 59.02 275 GLN B C 1
ATOM 4535 O O . GLN B 1 309 ? 40.201 -6.664 44.864 1.00 67.22 275 GLN B O 1
ATOM 4541 N N . GLU B 1 310 ? 39.402 -5.321 43.239 1.00 64.60 276 GLU B N 1
ATOM 4542 C CA . GLU B 1 310 ? 40.714 -4.870 42.791 1.00 66.53 276 GLU B CA 1
ATOM 4543 C C . GLU B 1 310 ? 41.126 -3.485 43.313 1.00 68.86 276 GLU B C 1
ATOM 4544 O O . GLU B 1 310 ? 42.312 -3.161 43.347 1.00 77.53 276 GLU B O 1
ATOM 4550 N N . GLY B 1 311 ? 40.152 -2.680 43.730 1.00 44.10 277 GLY B N 1
ATOM 4551 C CA . GLY B 1 311 ? 40.406 -1.311 44.152 1.00 40.52 277 GLY B CA 1
ATOM 4552 C C . GLY B 1 311 ? 40.618 -0.375 42.966 1.00 48.69 277 GLY B C 1
ATOM 4553 O O . GLY B 1 311 ? 40.746 -0.832 41.826 1.00 52.09 277 GLY B O 1
ATOM 4554 N N . PRO B 1 312 ? 40.675 0.942 43.230 1.00 41.74 278 PRO B N 1
ATOM 4555 C CA . PRO B 1 312 ? 40.686 2.008 42.217 1.00 43.97 278 PRO B CA 1
ATOM 4556 C C . PRO B 1 312 ? 41.775 1.872 41.172 1.00 48.55 278 PRO B C 1
ATOM 4557 O O . PRO B 1 312 ? 41.696 2.519 40.135 1.00 60.26 278 PRO B O 1
ATOM 4561 N N . GLN B 1 313 ? 42.776 1.046 41.430 1.00 59.30 279 GLN B N 1
ATOM 4562 C CA . GLN B 1 313 ? 43.825 0.819 40.446 1.00 61.56 279 GLN B CA 1
ATOM 4563 C C . GLN B 1 313 ? 43.251 0.209 39.171 1.00 60.40 279 GLN B C 1
ATOM 4564 O O . GLN B 1 313 ? 43.868 0.271 38.110 1.00 63.39 279 GLN B O 1
ATOM 4570 N N . ILE B 1 314 ? 42.067 -0.387 39.285 1.00 46.87 280 ILE B N 1
ATOM 4571 C CA . ILE B 1 314 ? 41.464 -1.115 38.172 1.00 46.47 280 ILE B CA 1
ATOM 4572 C C . ILE B 1 314 ? 41.182 -0.193 36.988 1.00 42.56 280 ILE B C 1
ATOM 4573 O O . ILE B 1 314 ? 41.226 -0.613 35.832 1.00 40.23 280 ILE B O 1
ATOM 4578 N N . PHE B 1 315 ? 40.894 1.069 37.271 1.00 45.21 281 PHE B N 1
ATOM 4579 C CA . PHE B 1 315 ? 40.586 1.997 36.194 1.00 50.87 281 PHE B CA 1
ATOM 4580 C C . PHE B 1 315 ? 41.769 2.160 35.243 1.00 52.96 281 PHE B C 1
ATOM 4581 O O . PHE B 1 315 ? 41.609 2.066 34.023 1.00 51.11 281 PHE B O 1
ATOM 4589 N N . LYS B 1 316 ? 42.955 2.384 35.809 1.00 62.56 282 LYS B N 1
ATOM 4590 C CA . LYS B 1 316 ? 44.176 2.442 35.022 1.00 59.00 282 LYS B CA 1
ATOM 4591 C C . LYS B 1 316 ? 44.270 1.225 34.110 1.00 55.55 282 LYS B C 1
ATOM 4592 O O . LYS B 1 316 ? 44.436 1.354 32.897 1.00 54.30 282 LYS B O 1
ATOM 4598 N N . ARG B 1 317 ? 44.149 0.040 34.699 1.00 53.71 283 ARG B N 1
ATOM 4599 C CA . ARG B 1 317 ? 44.280 -1.194 33.930 1.00 53.23 283 ARG B CA 1
ATOM 4600 C C . ARG B 1 317 ? 43.240 -1.304 32.823 1.00 56.01 283 ARG B C 1
ATOM 4601 O O . ARG B 1 317 ? 43.574 -1.510 31.659 1.00 53.96 283 ARG B O 1
ATOM 4609 N N . ILE B 1 318 ? 41.971 -1.184 33.189 1.00 56.11 284 ILE B N 1
ATOM 4610 C CA . ILE B 1 318 ? 40.905 -1.368 32.205 1.00 59.82 284 ILE B CA 1
ATOM 4611 C C . ILE B 1 318 ? 40.950 -0.295 31.109 1.00 56.09 284 ILE B C 1
ATOM 4612 O O . ILE B 1 318 ? 40.721 -0.592 29.929 1.00 45.23 284 ILE B O 1
ATOM 4617 N N . THR B 1 319 ? 41.270 0.941 31.491 1.00 52.13 285 THR B N 1
ATOM 4618 C CA . THR B 1 319 ? 41.378 2.014 30.506 1.00 44.76 285 THR B CA 1
ATOM 4619 C C . THR B 1 319 ? 42.404 1.661 29.443 1.00 54.47 285 THR B C 1
ATOM 4620 O O . THR B 1 319 ? 42.138 1.785 28.252 1.00 57.86 285 THR B O 1
ATOM 4624 N N . LYS B 1 320 ? 43.572 1.209 29.882 1.00 57.87 286 LYS B N 1
ATOM 4625 C CA . LYS B 1 320 ? 44.617 0.750 28.976 1.00 60.21 286 LYS B CA 1
ATOM 4626 C C . LYS B 1 320 ? 44.110 -0.378 28.073 1.00 58.48 286 LYS B C 1
ATOM 4627 O O . LYS B 1 320 ? 44.306 -0.338 26.856 1.00 66.92 286 LYS B O 1
ATOM 4633 N N . GLU B 1 321 ? 43.450 -1.374 28.660 1.00 51.29 287 GLU B N 1
ATOM 4634 C CA . GLU B 1 321 ? 42.965 -2.517 27.888 1.00 56.52 287 GLU B CA 1
ATOM 4635 C C . GLU B 1 321 ? 41.924 -2.105 26.849 1.00 55.90 287 GLU B C 1
ATOM 4636 O O . GLU B 1 321 ? 41.898 -2.642 25.741 1.00 45.31 287 GLU B O 1
ATOM 4642 N N . LEU B 1 322 ? 41.065 -1.155 27.213 1.00 48.47 288 LEU B N 1
ATOM 4643 C CA . LEU B 1 322 ? 40.082 -0.625 26.271 1.00 47.35 288 LEU B CA 1
ATOM 4644 C C . LEU B 1 322 ? 40.770 0.138 25.131 1.00 54.86 288 LEU B C 1
ATOM 4645 O O . LEU B 1 322 ? 40.491 -0.092 23.941 1.00 39.79 288 LEU B O 1
ATOM 4661 N N . ALA B 1 324 ? 43.611 -0.144 24.078 1.00 34.91 290 ALA B N 1
ATOM 4662 C CA . ALA B 1 324 ? 44.336 -1.077 23.217 1.00 44.09 290 ALA B CA 1
ATOM 4663 C C . ALA B 1 324 ? 43.431 -1.604 22.121 1.00 41.05 290 ALA B C 1
ATOM 4664 O O . ALA B 1 324 ? 43.806 -1.639 20.956 1.00 48.67 290 ALA B O 1
ATOM 4666 N N . ILE B 1 325 ? 42.229 -2.015 22.506 1.00 66.66 291 ILE B N 1
ATOM 4667 C CA . ILE B 1 325 ? 41.263 -2.509 21.538 1.00 70.65 291 ILE B CA 1
ATOM 4668 C C . ILE B 1 325 ? 40.928 -1.433 20.505 1.00 71.06 291 ILE B C 1
ATOM 4669 O O . ILE B 1 325 ? 40.847 -1.712 19.303 1.00 67.83 291 ILE B O 1
ATOM 4674 N N . MET B 1 326 ? 40.729 -0.206 20.978 1.00 51.81 292 MET B N 1
ATOM 4675 C CA . MET B 1 326 ? 40.421 0.906 20.088 1.00 54.12 292 MET B CA 1
ATOM 4676 C C . MET B 1 326 ? 41.556 1.128 19.090 1.00 62.75 292 MET B C 1
ATOM 4677 O O . MET B 1 326 ? 41.321 1.269 17.886 1.00 65.31 292 MET B O 1
ATOM 4682 N N . THR B 1 327 ? 42.787 1.148 19.594 1.00 59.50 293 THR B N 1
ATOM 4683 C CA . THR B 1 327 ? 43.958 1.303 18.738 1.00 53.99 293 THR B CA 1
ATOM 4684 C C . THR B 1 327 ? 43.997 0.208 17.669 1.00 58.05 293 THR B C 1
ATOM 4685 O O . THR B 1 327 ? 44.051 0.494 16.479 1.00 61.23 293 THR B O 1
ATOM 4689 N N . GLU B 1 328 ? 43.950 -1.047 18.105 1.00 71.71 294 GLU B N 1
ATOM 4690 C CA . GLU B 1 328 ? 43.958 -2.187 17.195 1.00 76.78 294 GLU B CA 1
ATOM 4691 C C . GLU B 1 328 ? 42.872 -2.070 16.132 1.00 80.41 294 GLU B C 1
ATOM 4692 O O . GLU B 1 328 ? 43.022 -2.551 15.007 1.00 75.03 294 GLU B O 1
ATOM 4698 N N . LYS B 1 329 ? 41.772 -1.427 16.503 1.00 75.94 295 LYS B N 1
ATOM 4699 C CA . LYS B 1 329 ? 40.608 -1.345 15.635 1.00 77.34 295 LYS B CA 1
ATOM 4700 C C . LYS B 1 329 ? 40.657 -0.074 14.791 1.00 74.55 295 LYS B C 1
ATOM 4701 O O . LYS B 1 329 ? 39.947 0.055 13.794 1.00 62.20 295 LYS B O 1
ATOM 4707 N N . GLY B 1 330 ? 41.508 0.861 15.194 1.00 78.04 296 GLY B N 1
ATOM 4708 C CA . GLY B 1 330 ? 41.616 2.126 14.497 1.00 73.73 296 GLY B CA 1
ATOM 4709 C C . GLY B 1 330 ? 40.562 3.114 14.946 1.00 73.30 296 GLY B C 1
ATOM 4710 O O . GLY B 1 330 ? 40.232 4.054 14.227 1.00 79.51 296 GLY B O 1
ATOM 4711 N N . TYR B 1 331 ? 40.030 2.903 16.144 1.00 50.36 297 TYR B N 1
ATOM 4712 C CA . TYR B 1 331 ? 39.046 3.822 16.708 1.00 48.99 297 TYR B CA 1
ATOM 4713 C C . TYR B 1 331 ? 39.731 4.946 17.469 1.00 49.61 297 TYR B C 1
ATOM 4714 O O . TYR B 1 331 ? 40.701 4.716 18.189 1.00 49.46 297 TYR B O 1
ATOM 4723 N N . GLU B 1 332 ? 39.217 6.161 17.321 1.00 55.07 298 GLU B N 1
ATOM 4724 C CA . GLU B 1 332 ? 39.848 7.322 17.933 1.00 56.34 298 GLU B CA 1
ATOM 4725 C C . GLU B 1 332 ? 39.022 7.871 19.081 1.00 58.72 298 GLU B C 1
ATOM 4726 O O . GLU B 1 332 ? 39.564 8.361 20.072 1.00 61.32 298 GLU B O 1
ATOM 4732 N N . THR B 1 333 ? 37.706 7.786 18.945 1.00 55.09 299 THR B N 1
ATOM 4733 C CA . THR B 1 333 ? 36.802 8.201 20.013 1.00 59.67 299 THR B CA 1
ATOM 4734 C C . THR B 1 333 ? 35.717 7.136 20.201 1.00 53.02 299 THR B C 1
ATOM 4735 O O . THR B 1 333 ? 35.562 6.262 19.347 1.00 44.85 299 THR B O 1
ATOM 4739 N N . LEU B 1 334 ? 34.975 7.199 21.308 1.00 48.70 300 LEU B N 1
ATOM 4740 C CA . LEU B 1 334 ? 33.879 6.254 21.529 1.00 48.25 300 LEU B CA 1
ATOM 4741 C C . LEU B 1 334 ? 32.907 6.322 20.361 1.00 47.25 300 LEU B C 1
ATOM 4742 O O . LEU B 1 334 ? 32.376 5.302 19.899 1.00 38.61 300 LEU B O 1
ATOM 4747 N N . GLU B 1 335 ? 32.688 7.537 19.876 1.00 52.37 301 GLU B N 1
ATOM 4748 C CA . GLU B 1 335 ? 31.761 7.761 18.779 1.00 59.11 301 GLU B CA 1
ATOM 4749 C C . GLU B 1 335 ? 32.005 6.835 17.587 1.00 45.25 301 GLU B C 1
ATOM 4750 O O . GLU B 1 335 ? 31.074 6.525 16.850 1.00 49.55 301 GLU B O 1
ATOM 4756 N N . ASP B 1 336 ? 33.245 6.388 17.406 1.00 39.37 302 ASP B N 1
ATOM 4757 C CA . ASP B 1 336 ? 33.590 5.548 16.256 1.00 39.47 302 ASP B CA 1
ATOM 4758 C C . ASP B 1 336 ? 32.947 4.168 16.312 1.00 41.66 302 ASP B C 1
ATOM 4759 O O . ASP B 1 336 ? 32.818 3.503 15.287 1.00 43.28 302 ASP B O 1
ATOM 4764 N N . PHE B 1 337 ? 32.559 3.722 17.507 1.00 53.08 303 PHE B N 1
ATOM 4765 C CA . PHE B 1 337 ? 32.004 2.375 17.636 1.00 44.03 303 PHE B CA 1
ATOM 4766 C C . PHE B 1 337 ? 30.806 2.263 18.579 1.00 40.08 303 PHE B C 1
ATOM 4767 O O . PHE B 1 337 ? 30.154 1.217 18.628 1.00 34.84 303 PHE B O 1
ATOM 4775 N N . ARG B 1 338 ? 30.507 3.325 19.321 1.00 31.86 304 ARG B N 1
ATOM 4776 C CA . ARG B 1 338 ? 29.376 3.267 20.238 1.00 28.45 304 ARG B CA 1
ATOM 4777 C C . ARG B 1 338 ? 28.089 2.922 19.501 1.00 35.47 304 ARG B C 1
ATOM 4778 O O . ARG B 1 338 ? 27.714 3.573 18.519 1.00 29.82 304 ARG B O 1
ATOM 4786 N N . GLY B 1 339 ? 27.415 1.883 19.977 1.00 40.49 305 GLY B N 1
ATOM 4787 C CA . GLY B 1 339 ? 26.158 1.458 19.390 1.00 35.30 305 GLY B CA 1
ATOM 4788 C C . GLY B 1 339 ? 26.290 0.748 18.056 1.00 31.35 305 GLY B C 1
ATOM 4789 O O . GLY B 1 339 ? 25.281 0.454 17.415 1.00 35.19 305 GLY B O 1
ATOM 4790 N N . LYS B 1 340 ? 27.521 0.455 17.640 1.00 33.65 306 LYS B N 1
ATOM 4791 C CA . LYS B 1 340 ? 27.744 -0.145 16.329 1.00 35.51 306 LYS B CA 1
ATOM 4792 C C . LYS B 1 340 ? 27.847 -1.673 16.377 1.00 35.57 306 LYS B C 1
ATOM 4793 O O . LYS B 1 340 ? 28.415 -2.304 15.487 1.00 30.88 306 LYS B O 1
ATOM 4799 N N . LEU B 1 341 ? 27.300 -2.272 17.422 1.00 39.38 307 LEU B N 1
ATOM 4800 C CA . LEU B 1 341 ? 27.242 -3.723 17.498 1.00 32.86 307 LEU B CA 1
ATOM 4801 C C . LEU B 1 341 ? 26.606 -4.278 16.232 1.00 29.62 307 LEU B C 1
ATOM 4802 O O . LEU B 1 341 ? 25.623 -3.738 15.746 1.00 35.32 307 LEU B O 1
ATOM 4807 N N . ASN B 1 342 ? 27.169 -5.353 15.692 1.00 40.07 308 ASN B N 1
ATOM 4808 C CA . ASN B 1 342 ? 26.682 -5.920 14.437 1.00 34.49 308 ASN B CA 1
ATOM 4809 C C . ASN B 1 342 ? 25.851 -7.183 14.627 1.00 42.27 308 ASN B C 1
ATOM 4810 O O . ASN B 1 342 ? 26.172 -8.034 15.452 1.00 42.60 308 ASN B O 1
ATOM 4815 N N . ALA B 1 343 ? 24.788 -7.314 13.850 1.00 33.66 309 ALA B N 1
ATOM 4816 C CA . ALA B 1 343 ? 24.069 -8.574 13.783 1.00 29.43 309 ALA B CA 1
ATOM 4817 C C . ALA B 1 343 ? 24.874 -9.499 12.896 1.00 37.19 309 ALA B C 1
ATOM 4818 O O . ALA B 1 343 ? 25.850 -9.069 12.289 1.00 41.71 309 ALA B O 1
ATOM 4820 N N . MET B 1 344 ? 24.475 -10.763 12.811 1.00 37.93 310 MET B N 1
ATOM 4821 C CA . MET B 1 344 ? 25.143 -11.699 11.908 1.00 46.97 310 MET B CA 1
ATOM 4822 C C . MET B 1 344 ? 24.590 -11.623 10.493 1.00 43.50 310 MET B C 1
ATOM 4823 O O . MET B 1 344 ? 23.517 -11.069 10.270 1.00 49.51 310 MET B O 1
ATOM 4828 N N . ALA B 1 345 ? 25.292 -12.275 9.566 1.00 52.76 311 ALA B N 1
ATOM 4829 C CA . ALA B 1 345 ? 24.814 -12.547 8.203 1.00 52.87 311 ALA B CA 1
ATOM 4830 C C . ALA B 1 345 ? 23.914 -11.474 7.625 1.00 52.75 311 ALA B C 1
ATOM 4831 O O . ALA B 1 345 ? 23.240 -11.712 6.626 1.00 52.77 311 ALA B O 1
ATOM 4833 N N . VAL C 1 36 ? 44.748 26.237 98.089 1.00 51.22 2 VAL C N 1
ATOM 4834 C CA . VAL C 1 36 ? 43.423 26.074 97.484 1.00 57.85 2 VAL C CA 1
ATOM 4835 C C . VAL C 1 36 ? 43.479 25.198 96.227 1.00 55.37 2 VAL C C 1
ATOM 4836 O O . VAL C 1 36 ? 43.925 25.655 95.171 1.00 51.59 2 VAL C O 1
ATOM 4840 N N . SER C 1 37 ? 43.015 23.952 96.345 1.00 37.06 3 SER C N 1
ATOM 4841 C CA . SER C 1 37 ? 43.123 22.981 95.254 1.00 32.54 3 SER C CA 1
ATOM 4842 C C . SER C 1 37 ? 41.786 22.441 94.750 1.00 35.66 3 SER C C 1
ATOM 4843 O O . SER C 1 37 ? 40.926 22.043 95.539 1.00 36.41 3 SER C O 1
ATOM 4846 N N . THR C 1 38 ? 41.628 22.405 93.429 1.00 36.24 4 THR C N 1
ATOM 4847 C CA . THR C 1 38 ? 40.435 21.825 92.833 1.00 28.27 4 THR C CA 1
ATOM 4848 C C . THR C 1 38 ? 40.737 20.473 92.208 1.00 31.64 4 THR C C 1
ATOM 4849 O O . THR C 1 38 ? 39.992 20.008 91.339 1.00 35.07 4 THR C O 1
ATOM 4853 N N . HIS C 1 39 ? 41.835 19.853 92.643 1.00 32.35 5 HIS C N 1
ATOM 4854 C CA A HIS C 1 39 ? 42.157 18.474 92.273 0.53 35.38 5 HIS C CA 1
ATOM 4855 C CA B HIS C 1 39 ? 42.138 18.487 92.235 0.47 35.62 5 HIS C CA 1
ATOM 4856 C C . HIS C 1 39 ? 41.002 17.573 92.675 1.00 35.63 5 HIS C C 1
ATOM 4857 O O . HIS C 1 39 ? 40.230 17.907 93.568 1.00 39.00 5 HIS C O 1
ATOM 4870 N N . THR C 1 40 ? 40.893 16.422 92.038 1.00 26.20 6 THR C N 1
ATOM 4871 C CA . THR C 1 40 ? 39.811 15.519 92.361 1.00 25.44 6 THR C CA 1
ATOM 4872 C C . THR C 1 40 ? 40.100 14.148 91.808 1.00 28.07 6 THR C C 1
ATOM 4873 O O . THR C 1 40 ? 41.082 13.958 91.084 1.00 26.75 6 THR C O 1
ATOM 4877 N N . THR C 1 41 ? 39.239 13.193 92.146 1.00 32.58 7 THR C N 1
ATOM 4878 C CA . THR C 1 41 ? 39.408 11.831 91.677 1.00 29.40 7 THR C CA 1
ATOM 4879 C C . THR C 1 41 ? 38.075 11.230 91.259 1.00 23.57 7 THR C C 1
ATOM 4880 O O . THR C 1 41 ? 37.036 11.591 91.782 1.00 27.93 7 THR C O 1
ATOM 4884 N N . ILE C 1 42 ? 38.123 10.321 90.292 1.00 34.25 8 ILE C N 1
ATOM 4885 C CA . ILE C 1 42 ? 37.000 9.464 89.955 1.00 30.61 8 ILE C CA 1
ATOM 4886 C C . ILE C 1 42 ? 37.566 8.060 89.851 1.00 29.78 8 ILE C C 1
ATOM 4887 O O . ILE C 1 42 ? 38.489 7.814 89.073 1.00 29.02 8 ILE C O 1
ATOM 4892 N N . GLY C 1 43 ? 37.024 7.144 90.642 1.00 30.32 9 GLY C N 1
ATOM 4893 C CA . GLY C 1 43 ? 37.628 5.832 90.774 1.00 30.53 9 GLY C CA 1
ATOM 4894 C C . GLY C 1 43 ? 39.087 5.970 91.166 1.00 33.04 9 GLY C C 1
ATOM 4895 O O . GLY C 1 43 ? 39.410 6.686 92.115 1.00 32.78 9 GLY C O 1
ATOM 4896 N N . SER C 1 44 ? 39.978 5.310 90.435 1.00 37.38 10 SER C N 1
ATOM 4897 C CA . SER C 1 44 ? 41.390 5.343 90.798 1.00 41.93 10 SER C CA 1
ATOM 4898 C C . SER C 1 44 ? 42.153 6.389 90.004 1.00 42.60 10 SER C C 1
ATOM 4899 O O . SER C 1 44 ? 43.388 6.380 89.983 1.00 44.19 10 SER C O 1
ATOM 4902 N N . PHE C 1 45 ? 41.420 7.294 89.361 1.00 34.62 11 PHE C N 1
ATOM 4903 C CA . PHE C 1 45 ? 42.030 8.270 88.464 1.00 31.49 11 PHE C CA 1
ATOM 4904 C C . PHE C 1 45 ? 42.067 9.654 89.077 1.00 34.03 11 PHE C C 1
ATOM 4905 O O . PHE C 1 45 ? 41.109 10.083 89.718 1.00 33.04 11 PHE C O 1
ATOM 4913 N N . ASP C 1 46 ? 43.178 10.354 88.869 1.00 43.65 12 ASP C N 1
ATOM 4914 C CA . ASP C 1 46 ? 43.335 11.718 89.368 1.00 37.91 12 ASP C CA 1
ATOM 4915 C C . ASP C 1 46 ? 43.097 12.747 88.275 1.00 37.53 12 ASP C C 1
ATOM 4916 O O . ASP C 1 46 ? 43.292 12.465 87.096 1.00 36.26 12 ASP C O 1
ATOM 4921 N N . PHE C 1 47 ? 42.669 13.939 88.682 1.00 30.32 13 PHE C N 1
ATOM 4922 C CA . PHE C 1 47 ? 42.506 15.067 87.772 1.00 30.76 13 PHE C CA 1
ATOM 4923 C C . PHE C 1 47 ? 43.008 16.348 88.432 1.00 35.30 13 PHE C C 1
ATOM 4924 O O . PHE C 1 47 ? 42.744 16.590 89.607 1.00 34.85 13 PHE C O 1
ATOM 4932 N N . ASP C 1 48 ? 43.728 17.159 87.668 1.00 37.82 14 ASP C N 1
ATOM 4933 C CA . ASP C 1 48 ? 44.296 18.403 88.162 1.00 38.47 14 ASP C CA 1
ATOM 4934 C C . ASP C 1 48 ? 43.208 19.395 88.501 1.00 40.41 14 ASP C C 1
ATOM 4935 O O . ASP C 1 48 ? 43.433 20.362 89.233 1.00 42.43 14 ASP C O 1
ATOM 4940 N N . ASN C 1 49 ? 42.029 19.165 87.938 1.00 29.37 15 ASN C N 1
ATOM 4941 C CA . ASN C 1 49 ? 40.914 20.081 88.103 1.00 21.43 15 ASN C CA 1
ATOM 4942 C C . ASN C 1 49 ? 39.607 19.315 88.112 1.00 25.18 15 ASN C C 1
ATOM 4943 O O . ASN C 1 49 ? 39.567 18.162 87.689 1.00 26.14 15 ASN C O 1
ATOM 4948 N N . CYS C 1 50 ? 38.539 19.953 88.581 1.00 30.89 16 CYS C N 1
ATOM 4949 C CA . CYS C 1 50 ? 37.265 19.263 88.733 1.00 28.96 16 CYS C CA 1
ATOM 4950 C C . CYS C 1 50 ? 36.183 19.827 87.806 1.00 28.64 16 CYS C C 1
ATOM 4951 O O . CYS C 1 50 ? 34.997 19.699 88.087 1.00 20.43 16 CYS C O 1
ATOM 4954 N N . LEU C 1 51 ? 36.614 20.467 86.718 1.00 20.82 17 LEU C N 1
ATOM 4955 C CA . LEU C 1 51 ? 35.711 20.953 85.684 1.00 22.66 17 LEU C CA 1
ATOM 4956 C C . LEU C 1 51 ? 36.112 20.362 84.344 1.00 21.79 17 LEU C C 1
ATOM 4957 O O . LEU C 1 51 ? 37.298 20.206 84.074 1.00 28.98 17 LEU C O 1
ATOM 4962 N N . MET C 1 52 ? 35.137 20.051 83.495 1.00 28.83 18 MET C N 1
ATOM 4963 C CA . MET C 1 52 ? 35.431 19.473 82.189 1.00 22.45 18 MET C CA 1
ATOM 4964 C C . MET C 1 52 ? 34.228 19.633 81.276 1.00 25.93 18 MET C C 1
ATOM 4965 O O . MET C 1 52 ? 33.180 20.115 81.700 1.00 34.14 18 MET C O 1
ATOM 4970 N N . ASN C 1 53 ? 34.376 19.252 80.013 1.00 18.90 19 ASN C N 1
ATOM 4971 C CA . ASN C 1 53 ? 33.272 19.366 79.078 1.00 24.83 19 ASN C CA 1
ATOM 4972 C C . ASN C 1 53 ? 32.210 18.316 79.393 1.00 22.66 19 ASN C C 1
ATOM 4973 O O . ASN C 1 53 ? 32.506 17.290 80.005 1.00 18.29 19 ASN C O 1
ATOM 4978 N N . ALA C 1 54 ? 30.973 18.593 79.006 1.00 25.53 20 ALA C N 1
ATOM 4979 C CA . ALA C 1 54 ? 29.928 17.574 78.998 1.00 27.63 20 ALA C CA 1
ATOM 4980 C C . ALA C 1 54 ? 29.930 16.869 77.642 1.00 23.59 20 ALA C C 1
ATOM 4981 O O . ALA C 1 54 ? 30.182 17.496 76.610 1.00 21.81 20 ALA C O 1
ATOM 4983 N N . ALA C 1 55 ? 29.669 15.566 77.653 1.00 22.49 21 ALA C N 1
ATOM 4984 C CA . ALA C 1 55 ? 29.647 14.768 76.437 1.00 15.25 21 ALA C CA 1
ATOM 4985 C C . ALA C 1 55 ? 28.779 15.445 75.403 1.00 23.98 21 ALA C C 1
ATOM 4986 O O . ALA C 1 55 ? 27.712 15.963 75.731 1.00 22.35 21 ALA C O 1
ATOM 4988 N N . GLY C 1 56 ? 29.257 15.463 74.159 1.00 25.07 22 GLY C N 1
ATOM 4989 C CA . GLY C 1 56 ? 28.523 16.050 73.056 1.00 20.04 22 GLY C CA 1
ATOM 4990 C C . GLY C 1 56 ? 28.944 17.471 72.732 1.00 28.00 22 GLY C C 1
ATOM 4991 O O . GLY C 1 56 ? 28.676 17.955 71.634 1.00 27.16 22 GLY C O 1
ATOM 4992 N N . VAL C 1 57 ? 29.603 18.145 73.673 1.00 17.24 23 VAL C N 1
ATOM 4993 C CA . VAL C 1 57 ? 29.967 19.545 73.475 1.00 17.53 23 VAL C CA 1
ATOM 4994 C C . VAL C 1 57 ? 31.476 19.706 73.338 1.00 21.47 23 VAL C C 1
ATOM 4995 O O . VAL C 1 57 ? 32.226 19.257 74.206 1.00 15.66 23 VAL C O 1
ATOM 4999 N N . TYR C 1 58 ? 31.913 20.363 72.257 1.00 25.85 24 TYR C N 1
ATOM 5000 C CA . TYR C 1 58 ? 33.336 20.633 72.009 1.00 25.98 24 TYR C CA 1
ATOM 5001 C C . TYR C 1 58 ? 34.216 19.387 72.047 1.00 28.67 24 TYR C C 1
ATOM 5002 O O . TYR C 1 58 ? 35.285 19.407 72.633 1.00 35.14 24 TYR C O 1
ATOM 5011 N N . CYS C 1 59 ? 33.773 18.305 71.421 1.00 25.90 25 CYS C N 1
ATOM 5012 C CA . CYS C 1 59 ? 34.523 17.061 71.479 1.00 26.55 25 CYS C CA 1
ATOM 5013 C C . CYS C 1 59 ? 34.305 16.186 70.250 1.00 24.04 25 CYS C C 1
ATOM 5014 O O . CYS C 1 59 ? 34.550 14.984 70.292 1.00 24.57 25 CYS C O 1
ATOM 5017 N N . MET C 1 60 ? 33.838 16.786 69.166 1.00 29.75 26 MET C N 1
ATOM 5018 C CA . MET C 1 60 ? 33.679 16.067 67.906 1.00 24.65 26 MET C CA 1
ATOM 5019 C C . MET C 1 60 ? 35.016 15.497 67.387 1.00 26.69 26 MET C C 1
ATOM 5020 O O . MET C 1 60 ? 35.080 14.334 67.016 1.00 25.23 26 MET C O 1
ATOM 5025 N N . THR C 1 61 ? 36.080 16.298 67.406 1.00 24.49 27 THR C N 1
ATOM 5026 C CA . THR C 1 61 ? 37.340 15.948 66.742 1.00 26.24 27 THR C CA 1
ATOM 5027 C C . THR C 1 61 ? 38.548 15.907 67.661 1.00 27.12 27 THR C C 1
ATOM 5028 O O . THR C 1 61 ? 38.533 16.467 68.760 1.00 30.25 27 THR C O 1
ATOM 5032 N N . ARG C 1 62 ? 39.612 15.266 67.189 1.00 34.65 28 ARG C N 1
ATOM 5033 C CA . ARG C 1 62 ? 40.883 15.265 67.899 1.00 34.75 28 ARG C CA 1
ATOM 5034 C C . ARG C 1 62 ? 41.357 16.687 68.220 1.00 40.97 28 ARG C C 1
ATOM 5035 O O . ARG C 1 62 ? 41.940 16.921 69.276 1.00 45.98 28 ARG C O 1
ATOM 5043 N N . GLU C 1 63 ? 41.117 17.630 67.308 1.00 30.49 29 GLU C N 1
ATOM 5044 C CA . GLU C 1 63 ? 41.526 19.012 67.515 1.00 31.92 29 GLU C CA 1
ATOM 5045 C C . GLU C 1 63 ? 40.790 19.657 68.692 1.00 33.86 29 GLU C C 1
ATOM 5046 O O . GLU C 1 63 ? 41.413 20.288 69.552 1.00 34.32 29 GLU C O 1
ATOM 5052 N N . GLU C 1 64 ? 39.468 19.503 68.720 1.00 32.17 30 GLU C N 1
ATOM 5053 C CA . GLU C 1 64 ? 38.663 20.059 69.801 1.00 34.87 30 GLU C CA 1
ATOM 5054 C C . GLU C 1 64 ? 39.069 19.427 71.120 1.00 28.22 30 GLU C C 1
ATOM 5055 O O . GLU C 1 64 ? 39.295 20.119 72.105 1.00 29.83 30 GLU C O 1
ATOM 5061 N N . LEU C 1 65 ? 39.215 18.111 71.128 1.00 26.76 31 LEU C N 1
ATOM 5062 C CA . LEU C 1 65 ? 39.601 17.409 72.356 1.00 26.31 31 LEU C CA 1
ATOM 5063 C C . LEU C 1 65 ? 40.926 17.942 72.870 1.00 31.07 31 LEU C C 1
ATOM 5064 O O . LEU C 1 65 ? 41.074 18.176 74.064 1.00 30.40 31 LEU C O 1
ATOM 5069 N N . ALA C 1 66 ? 41.884 18.135 71.967 1.00 32.00 32 ALA C N 1
ATOM 5070 C CA . ALA C 1 66 ? 43.196 18.659 72.340 1.00 28.70 32 ALA C CA 1
ATOM 5071 C C . ALA C 1 66 ? 43.063 20.047 72.950 1.00 26.38 32 ALA C C 1
ATOM 5072 O O . ALA C 1 66 ? 43.733 20.359 73.916 1.00 33.90 32 ALA C O 1
ATOM 5074 N N . ALA C 1 67 ? 42.199 20.877 72.379 1.00 27.88 33 ALA C N 1
ATOM 5075 C CA . ALA C 1 67 ? 41.951 22.200 72.928 1.00 28.45 33 ALA C CA 1
ATOM 5076 C C . ALA C 1 67 ? 41.416 22.095 74.364 1.00 37.54 33 ALA C C 1
ATOM 5077 O O . ALA C 1 67 ? 41.785 22.892 75.228 1.00 41.66 33 ALA C O 1
ATOM 5079 N N . ILE C 1 68 ? 40.559 21.110 74.626 1.00 33.60 34 ILE C N 1
ATOM 5080 C CA . ILE C 1 68 ? 40.099 20.879 75.990 1.00 32.42 34 ILE C CA 1
ATOM 5081 C C . ILE C 1 68 ? 41.288 20.502 76.872 1.00 29.02 34 ILE C C 1
ATOM 5082 O O . ILE C 1 68 ? 41.466 21.025 77.964 1.00 33.83 34 ILE C O 1
ATOM 5087 N N . ASP C 1 69 ? 42.091 19.572 76.380 1.00 35.12 35 ASP C N 1
ATOM 5088 C CA . ASP C 1 69 ? 43.222 19.024 77.114 1.00 27.92 35 ASP C CA 1
ATOM 5089 C C . ASP C 1 69 ? 44.254 20.083 77.463 1.00 40.35 35 ASP C C 1
ATOM 5090 O O . ASP C 1 69 ? 44.991 19.942 78.428 1.00 47.44 35 ASP C O 1
ATOM 5095 N N . HIS C 1 70 ? 44.308 21.142 76.667 1.00 51.23 36 HIS C N 1
ATOM 5096 C CA . HIS C 1 70 ? 45.286 22.206 76.866 1.00 54.26 36 HIS C CA 1
ATOM 5097 C C . HIS C 1 70 ? 44.671 23.400 77.582 1.00 50.72 36 HIS C C 1
ATOM 5098 O O . HIS C 1 70 ? 45.345 24.394 77.828 1.00 61.44 36 HIS C O 1
ATOM 5105 N N . SER C 1 71 ? 43.383 23.304 77.889 1.00 32.39 37 SER C N 1
ATOM 5106 C CA . SER C 1 71 ? 42.687 24.331 78.657 1.00 33.92 37 SER C CA 1
ATOM 5107 C C . SER C 1 71 ? 42.841 24.022 80.149 1.00 34.08 37 SER C C 1
ATOM 5108 O O . SER C 1 71 ? 43.533 23.074 80.526 1.00 33.13 37 SER C O 1
ATOM 5111 N N . GLU C 1 72 ? 42.193 24.803 81.005 1.00 40.48 38 GLU C N 1
ATOM 5112 C CA . GLU C 1 72 ? 42.286 24.526 82.435 1.00 43.91 38 GLU C CA 1
ATOM 5113 C C . GLU C 1 72 ? 41.362 23.379 82.878 1.00 39.54 38 GLU C C 1
ATOM 5114 O O . GLU C 1 72 ? 41.385 22.962 84.036 1.00 36.93 38 GLU C O 1
ATOM 5120 N N . ALA C 1 73 ? 40.574 22.856 81.942 1.00 37.00 39 ALA C N 1
ATOM 5121 C CA . ALA C 1 73 ? 39.743 21.694 82.220 1.00 28.94 39 ALA C CA 1
ATOM 5122 C C . ALA C 1 73 ? 40.601 20.560 82.771 1.00 27.89 39 ALA C C 1
ATOM 5123 O O . ALA C 1 73 ? 41.746 20.385 82.354 1.00 26.47 39 ALA C O 1
ATOM 5125 N N . GLY C 1 74 ? 40.041 19.792 83.704 1.00 31.18 40 GLY C N 1
ATOM 5126 C CA . GLY C 1 74 ? 40.756 18.691 84.326 1.00 25.27 40 GLY C CA 1
ATOM 5127 C C . GLY C 1 74 ? 40.705 17.404 83.519 1.00 27.89 40 GLY C C 1
ATOM 5128 O O . GLY C 1 74 ? 41.399 16.442 83.844 1.00 29.84 40 GLY C O 1
ATOM 5129 N N . SER C 1 75 ? 39.906 17.385 82.454 1.00 22.18 41 SER C N 1
ATOM 5130 C CA . SER C 1 75 ? 39.730 16.171 81.668 1.00 20.66 41 SER C CA 1
ATOM 5131 C C . SER C 1 75 ? 38.903 16.496 80.452 1.00 24.32 41 SER C C 1
ATOM 5132 O O . SER C 1 75 ? 38.488 17.638 80.258 1.00 22.49 41 SER C O 1
ATOM 5135 N N . PHE C 1 76 ? 38.668 15.511 79.599 1.00 24.71 42 PHE C N 1
ATOM 5136 C CA . PHE C 1 76 ? 37.602 15.664 78.629 1.00 25.68 42 PHE C CA 1
ATOM 5137 C C . PHE C 1 76 ? 36.836 14.369 78.502 1.00 27.55 42 PHE C C 1
ATOM 5138 O O . PHE C 1 76 ? 37.328 13.303 78.901 1.00 22.59 42 PHE C O 1
ATOM 5146 N N . VAL C 1 77 ? 35.623 14.471 77.968 1.00 21.68 43 VAL C N 1
ATOM 5147 C CA . VAL C 1 77 ? 34.893 13.290 77.555 1.00 23.53 43 VAL C CA 1
ATOM 5148 C C . VAL C 1 77 ? 34.645 13.398 76.052 1.00 20.04 43 VAL C C 1
ATOM 5149 O O . VAL C 1 77 ? 34.338 14.470 75.530 1.00 22.35 43 VAL C O 1
ATOM 5153 N N . THR C 1 78 ? 34.821 12.293 75.348 1.00 25.17 44 THR C N 1
ATOM 5154 C CA . THR C 1 78 ? 34.685 12.298 73.900 1.00 27.25 44 THR C CA 1
ATOM 5155 C C . THR C 1 78 ? 33.236 12.483 73.488 1.00 25.87 44 THR C C 1
ATOM 5156 O O . THR C 1 78 ? 32.330 12.285 74.302 1.00 26.36 44 THR C O 1
ATOM 5171 N N . THR C 1 80 ? 29.895 11.330 72.073 1.00 14.34 46 THR C N 1
ATOM 5172 C CA . THR C 1 80 ? 29.347 10.001 72.266 1.00 14.86 46 THR C CA 1
ATOM 5173 C C . THR C 1 80 ? 29.508 9.196 70.957 1.00 18.17 46 THR C C 1
ATOM 5174 O O . THR C 1 80 ? 28.953 9.544 69.916 1.00 14.76 46 THR C O 1
ATOM 5178 N N . GLY C 1 81 ? 30.290 8.128 71.003 1.00 14.95 47 GLY C N 1
ATOM 5179 C CA . GLY C 1 81 ? 30.618 7.420 69.784 1.00 20.71 47 GLY C CA 1
ATOM 5180 C C . GLY C 1 81 ? 29.717 6.233 69.550 1.00 20.74 47 GLY C C 1
ATOM 5181 O O . GLY C 1 81 ? 29.357 5.518 70.472 1.00 20.03 47 GLY C O 1
ATOM 5182 N N . THR C 1 82 ? 29.325 6.032 68.305 1.00 26.86 48 THR C N 1
ATOM 5183 C CA . THR C 1 82 ? 28.571 4.832 67.972 1.00 25.83 48 THR C CA 1
ATOM 5184 C C . THR C 1 82 ? 29.486 3.905 67.188 1.00 25.01 48 THR C C 1
ATOM 5185 O O . THR C 1 82 ? 30.595 4.296 66.822 1.00 28.05 48 THR C O 1
ATOM 5189 N N . LEU C 1 83 ? 29.030 2.681 66.944 1.00 29.82 49 LEU C N 1
ATOM 5190 C CA . LEU C 1 83 ? 29.837 1.678 66.255 1.00 25.84 49 LEU C CA 1
ATOM 5191 C C . LEU C 1 83 ? 30.390 2.210 64.935 1.00 35.25 49 LEU C C 1
ATOM 5192 O O . LEU C 1 83 ? 31.562 2.020 64.632 1.00 35.90 49 LEU C O 1
ATOM 5197 N N . GLU C 1 84 ? 29.540 2.879 64.163 1.00 31.06 50 GLU C N 1
ATOM 5198 C CA . GLU C 1 84 ? 29.938 3.473 62.901 1.00 35.50 50 GLU C CA 1
ATOM 5199 C C . GLU C 1 84 ? 29.625 4.953 62.955 1.00 38.78 50 GLU C C 1
ATOM 5200 O O . GLU C 1 84 ? 28.780 5.391 63.730 1.00 39.30 50 GLU C O 1
ATOM 5206 N N . GLU C 1 85 ? 30.295 5.735 62.128 1.00 22.88 51 GLU C N 1
ATOM 5207 C CA . GLU C 1 85 ? 30.114 7.162 62.219 1.00 29.48 51 GLU C CA 1
ATOM 5208 C C . GLU C 1 85 ? 28.714 7.570 61.787 1.00 28.02 51 GLU C C 1
ATOM 5209 O O . GLU C 1 85 ? 28.054 6.865 61.025 1.00 34.37 51 GLU C O 1
ATOM 5215 N N . ARG C 1 86 ? 28.263 8.711 62.291 1.00 28.60 52 ARG C N 1
ATOM 5216 C CA . ARG C 1 86 ? 26.906 9.160 62.065 1.00 24.66 52 ARG C CA 1
ATOM 5217 C C . ARG C 1 86 ? 26.927 10.622 61.744 1.00 29.70 52 ARG C C 1
ATOM 5218 O O . ARG C 1 86 ? 27.722 11.375 62.291 1.00 30.24 52 ARG C O 1
ATOM 5226 N N . ALA C 1 87 ? 26.035 11.029 60.861 1.00 23.99 53 ALA C N 1
ATOM 5227 C CA . ALA C 1 87 ? 25.996 12.412 60.437 1.00 22.30 53 ALA C CA 1
ATOM 5228 C C . ALA C 1 87 ? 25.141 13.174 61.423 1.00 25.68 53 ALA C C 1
ATOM 5229 O O . ALA C 1 87 ? 25.291 14.372 61.595 1.00 23.50 53 ALA C O 1
ATOM 5231 N N . GLY C 1 88 ? 24.240 12.461 62.078 1.00 29.32 54 GLY C N 1
ATOM 5232 C CA . GLY C 1 88 ? 23.316 13.106 62.983 1.00 28.41 54 GLY C CA 1
ATOM 5233 C C . GLY C 1 88 ? 22.123 13.684 62.249 1.00 29.35 54 GLY C C 1
ATOM 5234 O O . GLY C 1 88 ? 21.901 13.389 61.079 1.00 31.08 54 GLY C O 1
ATOM 5235 N N . ASN C 1 89 ? 21.355 14.509 62.948 1.00 28.71 55 ASN C N 1
ATOM 5236 C CA . ASN C 1 89 ? 20.109 15.059 62.433 1.00 31.20 55 ASN C CA 1
ATOM 5237 C C . ASN C 1 89 ? 20.316 16.281 61.533 1.00 29.66 55 ASN C C 1
ATOM 5238 O O . ASN C 1 89 ? 21.373 16.897 61.547 1.00 29.13 55 ASN C O 1
ATOM 5243 N N . PRO C 1 90 ? 19.289 16.635 60.756 1.00 23.56 56 PRO C N 1
ATOM 5244 C CA . PRO C 1 90 ? 19.335 17.818 59.885 1.00 30.82 56 PRO C CA 1
ATOM 5245 C C . PRO C 1 90 ? 19.504 1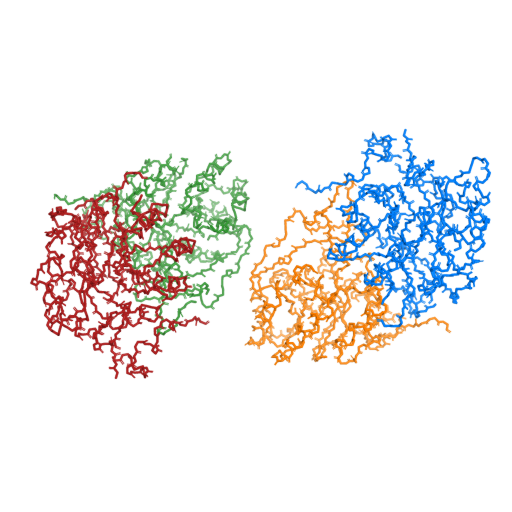9.120 60.663 1.00 30.01 56 PRO C C 1
ATOM 5246 O O . PRO C 1 90 ? 19.046 19.195 61.801 1.00 29.86 56 PRO C O 1
ATOM 5250 N N . GLN C 1 91 ? 20.123 20.122 60.041 1.00 31.32 57 GLN C N 1
ATOM 5251 C CA . GLN C 1 91 ? 20.376 21.418 60.662 1.00 34.92 57 GLN C CA 1
ATOM 5252 C C . GLN C 1 91 ? 19.219 22.383 60.409 1.00 33.17 57 GLN C C 1
ATOM 5253 O O . GLN C 1 91 ? 18.467 22.209 59.462 1.00 38.67 57 GLN C O 1
ATOM 5259 N N . PRO C 1 92 ? 19.065 23.401 61.273 1.00 27.55 58 PRO C N 1
ATOM 5260 C CA . PRO C 1 92 ? 19.849 23.543 62.507 1.00 29.92 58 PRO C CA 1
ATOM 5261 C C . PRO C 1 92 ? 19.326 22.609 63.599 1.00 27.76 58 PRO C C 1
ATOM 5262 O O . PRO C 1 92 ? 18.117 22.404 63.705 1.00 27.21 58 PRO C O 1
ATOM 5266 N N . ARG C 1 93 ? 20.226 22.059 64.404 1.00 26.37 59 ARG C N 1
ATOM 5267 C CA . ARG C 1 93 ? 19.874 21.035 65.385 1.00 25.89 59 ARG C CA 1
ATOM 5268 C C . ARG C 1 93 ? 20.216 21.542 66.779 1.00 29.20 59 ARG C C 1
ATOM 5269 O O . ARG C 1 93 ? 20.124 20.799 67.761 1.00 22.17 59 ARG C O 1
ATOM 5277 N N . TYR C 1 94 ? 20.624 22.806 66.850 1.00 27.46 60 TYR C N 1
ATOM 5278 C CA . TYR C 1 94 ? 21.013 23.436 68.091 1.00 18.29 60 TYR C CA 1
ATOM 5279 C C . TYR C 1 94 ? 20.657 24.913 68.044 1.00 31.68 60 TYR C C 1
ATOM 5280 O O . TYR C 1 94 ? 20.880 25.581 67.025 1.00 36.50 60 TYR C O 1
ATOM 5289 N N . ALA C 1 95 ? 20.117 25.428 69.143 1.00 27.79 61 ALA C N 1
ATOM 5290 C CA . ALA C 1 95 ? 19.859 26.857 69.252 1.00 27.86 61 ALA C CA 1
ATOM 5291 C C . ALA C 1 95 ? 20.103 27.332 70.675 1.00 33.74 61 ALA C C 1
ATOM 5292 O O . ALA C 1 95 ? 19.834 26.605 71.621 1.00 31.48 61 ALA C O 1
ATOM 5294 N N . ASP C 1 96 ? 20.621 28.545 70.815 1.00 28.72 62 ASP C N 1
ATOM 5295 C CA . ASP C 1 96 ? 20.799 29.151 72.125 1.00 28.40 62 ASP C CA 1
ATOM 5296 C C . ASP C 1 96 ? 19.593 30.006 72.520 1.00 24.13 62 ASP C C 1
ATOM 5297 O O . ASP C 1 96 ? 18.761 30.354 71.693 1.00 27.96 62 ASP C O 1
ATOM 5302 N N . THR C 1 97 ? 19.525 30.347 73.798 1.00 30.75 63 THR C N 1
ATOM 5303 C CA . THR C 1 97 ? 18.422 31.104 74.366 1.00 30.02 63 THR C CA 1
ATOM 5304 C C . THR C 1 97 ? 19.048 32.006 75.411 1.00 30.78 63 THR C C 1
ATOM 5305 O O . THR C 1 97 ? 20.198 31.793 75.789 1.00 32.67 63 THR C O 1
ATOM 5309 N N . LYS C 1 98 ? 18.322 33.011 75.890 1.00 30.49 64 LYS C N 1
ATOM 5310 C CA . LYS C 1 98 ? 18.864 33.838 76.969 1.00 32.73 64 LYS C CA 1
ATOM 5311 C C . LYS C 1 98 ? 19.179 32.956 78.170 1.00 35.46 64 LYS C C 1
ATOM 5312 O O . LYS C 1 98 ? 20.061 33.268 78.957 1.00 38.01 64 LYS C O 1
ATOM 5318 N N . LEU C 1 99 ? 18.457 31.846 78.298 1.00 40.39 65 LEU C N 1
ATOM 5319 C CA . LEU C 1 99 ? 18.533 31.030 79.508 1.00 37.11 65 LEU C CA 1
ATOM 5320 C C . LEU C 1 99 ? 19.326 29.739 79.341 1.00 35.62 65 LEU C C 1
ATOM 5321 O O . LEU C 1 99 ? 19.844 29.193 80.312 1.00 36.62 65 LEU C O 1
ATOM 5326 N N . GLY C 1 100 ? 19.431 29.245 78.117 1.00 35.53 66 GLY C N 1
ATOM 5327 C CA . GLY C 1 100 ? 20.133 27.993 77.919 1.00 25.14 66 GLY C CA 1
ATOM 5328 C C . GLY C 1 100 ? 20.179 27.559 76.477 1.00 33.39 66 GLY C C 1
ATOM 5329 O O . GLY C 1 100 ? 20.380 28.388 75.579 1.00 33.83 66 GLY C O 1
ATOM 5330 N N . SER C 1 101 ? 19.996 26.261 76.244 1.00 22.99 67 SER C N 1
ATOM 5331 C CA . SER C 1 101 ? 20.079 25.745 74.886 1.00 20.52 67 SER C CA 1
ATOM 5332 C C . SER C 1 101 ? 19.084 24.621 74.672 1.00 26.08 67 SER C C 1
ATOM 5333 O O . SER C 1 101 ? 18.583 24.019 75.625 1.00 22.76 67 SER C O 1
ATOM 5336 N N . ILE C 1 102 ? 18.795 24.347 73.410 1.00 24.33 68 ILE C N 1
ATOM 5337 C CA . ILE C 1 102 ? 17.939 23.236 73.043 1.00 18.08 68 ILE C CA 1
ATOM 5338 C C . ILE C 1 102 ? 18.626 22.567 71.874 1.00 20.41 68 ILE C C 1
ATOM 5339 O O . ILE C 1 102 ? 19.156 23.238 70.989 1.00 25.36 68 ILE C O 1
ATOM 5344 N N . ASN C 1 103 ? 18.667 21.247 71.871 1.00 22.92 69 ASN C N 1
ATOM 5345 C CA . ASN C 1 103 ? 19.346 20.574 70.785 1.00 17.53 69 ASN C CA 1
ATOM 5346 C C . ASN C 1 103 ? 18.745 19.238 70.472 1.00 22.07 69 ASN C C 1
ATOM 5347 O O . ASN C 1 103 ? 18.145 18.604 71.341 1.00 22.66 69 ASN C O 1
ATOM 5352 N N . SER C 1 104 ? 18.897 18.816 69.221 1.00 29.62 70 SER C N 1
ATOM 5353 C CA . SER C 1 104 ? 18.581 17.447 68.839 1.00 25.70 70 SER C CA 1
ATOM 5354 C C . SER C 1 104 ? 19.615 16.982 67.824 1.00 25.48 70 SER C C 1
ATOM 5355 O O . SER C 1 104 ? 19.360 16.978 66.616 1.00 23.31 70 SER C O 1
ATOM 5358 N N . MET C 1 105 ? 20.780 16.596 68.333 1.00 24.66 71 MET C N 1
ATOM 5359 C CA . MET C 1 105 ? 21.930 16.327 67.492 1.00 26.54 71 MET C CA 1
ATOM 5360 C C . MET C 1 105 ? 21.764 15.040 66.689 1.00 29.36 71 MET C C 1
ATOM 5361 O O . MET C 1 105 ? 22.112 14.983 65.520 1.00 32.22 71 MET C O 1
ATOM 5366 N N . GLY C 1 106 ? 21.225 14.009 67.325 1.00 24.92 72 GLY C N 1
ATOM 5367 C CA . GLY C 1 106 ? 21.090 12.715 66.689 1.00 21.57 72 GLY C CA 1
ATOM 5368 C C . GLY C 1 106 ? 22.399 11.934 66.721 1.00 24.93 72 GLY C C 1
ATOM 5369 O O . GLY C 1 106 ? 22.682 11.119 65.840 1.00 25.83 72 GLY C O 1
ATOM 5370 N N . LEU C 1 107 ? 23.206 12.194 67.740 1.00 30.81 73 LEU C N 1
ATOM 5371 C CA . LEU C 1 107 ? 24.428 11.434 67.973 1.00 31.13 73 LEU C CA 1
ATOM 5372 C C . LEU C 1 107 ? 25.384 11.453 66.784 1.00 30.19 73 LEU C C 1
ATOM 5373 O O . LEU C 1 107 ? 25.873 10.414 66.361 1.00 28.08 73 LEU C O 1
ATOM 5378 N N . PRO C 1 108 ? 25.665 12.649 66.255 1.00 23.56 74 PRO C N 1
ATOM 5379 C CA . PRO C 1 108 ? 26.672 12.740 65.199 1.00 21.10 74 PRO C CA 1
ATOM 5380 C C . PRO C 1 108 ? 28.020 12.469 65.841 1.00 25.18 74 PRO C C 1
ATOM 5381 O O . PRO C 1 108 ? 28.262 12.971 66.936 1.00 24.96 74 PRO C O 1
ATOM 5385 N N . ASN C 1 109 ? 28.867 11.679 65.190 1.00 27.13 75 ASN C N 1
ATOM 5386 C CA . ASN C 1 109 ? 30.189 11.391 65.710 1.00 24.34 75 ASN C CA 1
ATOM 5387 C C . ASN C 1 109 ? 31.017 10.656 64.671 1.00 27.96 75 ASN C C 1
ATOM 5388 O O . ASN C 1 109 ? 30.477 10.064 63.739 1.00 30.48 75 ASN C O 1
ATOM 5393 N N . LEU C 1 110 ? 32.330 10.670 64.855 1.00 24.52 76 LEU C N 1
ATOM 5394 C CA . LEU C 1 110 ? 33.242 10.112 63.879 1.00 25.75 76 LEU C CA 1
ATOM 5395 C C . LEU C 1 110 ? 33.437 8.613 64.074 1.00 30.04 76 LEU C C 1
ATOM 5396 O O . LEU C 1 110 ? 34.306 7.995 63.451 1.00 32.01 76 LEU C O 1
ATOM 5401 N N . GLY C 1 111 ? 32.607 8.032 64.932 1.00 28.07 77 GLY C N 1
ATOM 5402 C CA . GLY C 1 111 ? 32.621 6.602 65.148 1.00 23.37 77 GLY C CA 1
ATOM 5403 C C . GLY C 1 111 ? 33.485 6.230 66.319 1.00 24.15 77 GLY C C 1
ATOM 5404 O O . GLY C 1 111 ? 34.466 6.904 66.606 1.00 24.26 77 GLY C O 1
ATOM 5405 N N . ILE C 1 112 ? 33.126 5.146 66.997 1.00 26.03 78 ILE C N 1
ATOM 5406 C CA . ILE C 1 112 ? 33.808 4.801 68.230 1.00 22.91 78 ILE C CA 1
ATOM 5407 C C . ILE C 1 112 ? 35.315 4.631 68.013 1.00 32.75 78 ILE C C 1
ATOM 5408 O O . ILE C 1 112 ? 36.121 5.126 68.807 1.00 38.18 78 ILE C O 1
ATOM 5413 N N . ASN C 1 113 ? 35.698 3.952 66.937 1.00 34.25 79 ASN C N 1
ATOM 5414 C CA . ASN C 1 113 ? 37.114 3.674 66.674 1.00 42.60 79 ASN C CA 1
ATOM 5415 C C . ASN C 1 113 ? 37.997 4.913 66.682 1.00 35.93 79 ASN C C 1
ATOM 5416 O O . ASN C 1 113 ? 39.127 4.877 67.155 1.00 36.82 79 ASN C O 1
ATOM 5421 N N . TYR C 1 114 ? 37.465 5.999 66.136 1.00 23.28 80 TYR C N 1
ATOM 5422 C CA . TYR C 1 114 ? 38.137 7.285 66.113 1.00 24.59 80 TYR C CA 1
ATOM 5423 C C . TYR C 1 114 ? 38.470 7.785 67.529 1.00 26.51 80 TYR C C 1
ATOM 5424 O O . TYR C 1 114 ? 39.605 8.134 67.817 1.00 28.67 80 TYR C O 1
ATOM 5433 N N . TYR C 1 115 ? 37.479 7.799 68.415 1.00 27.37 81 TYR C N 1
ATOM 5434 C CA . TYR C 1 115 ? 37.694 8.261 69.787 1.00 27.01 81 TYR C CA 1
ATOM 5435 C C . TYR C 1 115 ? 38.478 7.251 70.612 1.00 25.76 81 TYR C C 1
ATOM 5436 O O . TYR C 1 115 ? 39.348 7.632 71.400 1.00 27.26 81 TYR C O 1
ATOM 5445 N N . LEU C 1 116 ? 38.195 5.968 70.413 1.00 25.55 82 LEU C N 1
ATOM 5446 C CA . LEU C 1 116 ? 38.912 4.912 71.130 1.00 25.83 82 LEU C CA 1
ATOM 5447 C C . LEU C 1 116 ? 40.415 4.992 70.838 1.00 27.83 82 LEU C C 1
ATOM 5448 O O . LEU C 1 116 ? 41.238 5.035 71.750 1.00 25.74 82 LEU C O 1
ATOM 5453 N N . ASP C 1 117 ? 40.769 5.029 69.558 1.00 39.01 83 ASP C N 1
ATOM 5454 C CA . ASP C 1 117 ? 42.175 5.110 69.173 1.00 39.25 83 ASP C CA 1
ATOM 5455 C C . ASP C 1 117 ? 42.806 6.354 69.763 1.00 34.48 83 ASP C C 1
ATOM 5456 O O . ASP C 1 117 ? 43.930 6.309 70.247 1.00 38.02 83 ASP C O 1
ATOM 5461 N N . TYR C 1 118 ? 42.078 7.466 69.725 1.00 32.85 84 TYR C N 1
ATOM 5462 C CA . TYR C 1 118 ? 42.637 8.722 70.209 1.00 36.11 84 TYR C CA 1
ATOM 5463 C C . TYR C 1 118 ? 42.934 8.705 71.703 1.00 40.22 84 TYR C C 1
ATOM 5464 O O . TYR C 1 118 ? 44.002 9.147 72.121 1.00 49.16 84 TYR C O 1
ATOM 5473 N N . VAL C 1 119 ? 42.010 8.206 72.519 1.00 26.88 85 VAL C N 1
ATOM 5474 C CA . VAL C 1 119 ? 42.262 8.189 73.964 1.00 26.02 85 VAL C CA 1
ATOM 5475 C C . VAL C 1 119 ? 43.233 7.081 74.336 1.00 30.33 85 VAL C C 1
ATOM 5476 O O . VAL C 1 119 ? 43.960 7.200 75.311 1.00 31.86 85 VAL C O 1
ATOM 5480 N N . THR C 1 120 ? 43.248 6.000 73.564 1.00 36.50 86 THR C N 1
ATOM 5481 C CA . THR C 1 120 ? 44.242 4.954 73.788 1.00 45.50 86 THR C CA 1
ATOM 5482 C C . THR C 1 120 ? 45.634 5.537 73.582 1.00 46.89 86 THR C C 1
ATOM 5483 O O . THR C 1 120 ? 46.549 5.331 74.381 1.00 44.57 86 THR C O 1
ATOM 5487 N N . GLU C 1 121 ? 45.763 6.299 72.511 1.00 37.39 87 GLU C N 1
ATOM 5488 C CA . GLU C 1 121 ? 47.035 6.868 72.101 1.00 47.02 87 GLU C CA 1
ATOM 5489 C C . GLU C 1 121 ? 47.531 7.955 73.069 1.00 47.39 87 GLU C C 1
ATOM 5490 O O . GLU C 1 121 ? 48.734 8.079 73.312 1.00 51.63 87 GLU C O 1
ATOM 5496 N N . LEU C 1 122 ? 46.612 8.717 73.652 1.00 36.49 88 LEU C N 1
ATOM 5497 C CA . LEU C 1 122 ? 46.993 9.711 74.660 1.00 31.71 88 LEU C CA 1
ATOM 5498 C C . LEU C 1 122 ? 47.498 9.100 75.958 1.00 40.73 88 LEU C C 1
ATOM 5499 O O . LEU C 1 122 ? 48.226 9.761 76.698 1.00 47.62 88 LEU C O 1
ATOM 5504 N N . GLN C 1 123 ? 47.099 7.860 76.251 1.00 50.70 89 GLN C N 1
ATOM 5505 C CA . GLN C 1 123 ? 47.565 7.154 77.453 1.00 53.84 89 GLN C CA 1
ATOM 5506 C C . GLN C 1 123 ? 49.075 7.069 77.487 1.00 56.29 89 GLN C C 1
ATOM 5507 O O . GLN C 1 123 ? 49.687 7.212 78.542 1.00 61.11 89 GLN C O 1
ATOM 5513 N N . LYS C 1 124 ? 49.664 6.808 76.327 1.00 46.48 90 LYS C N 1
ATOM 5514 C CA . LYS C 1 124 ? 51.097 6.601 76.223 1.00 56.57 90 LYS C CA 1
ATOM 5515 C C . LYS C 1 124 ? 51.854 7.859 76.626 1.00 58.30 90 LYS C C 1
ATOM 5516 O O . LYS C 1 124 ? 52.927 7.780 77.224 1.00 56.51 90 LYS C O 1
ATOM 5522 N N . GLN C 1 125 ? 51.260 9.017 76.357 1.00 58.20 91 GLN C N 1
ATOM 5523 C CA . GLN C 1 125 ? 51.933 10.286 76.608 1.00 60.30 91 GLN C CA 1
ATOM 5524 C C . GLN C 1 125 ? 52.173 10.555 78.092 1.00 63.17 91 GLN C C 1
ATOM 5525 O O . GLN C 1 125 ? 51.433 10.079 78.954 1.00 59.40 91 GLN C O 1
ATOM 5531 N N . PRO C 1 126 ? 53.233 11.310 78.397 1.00 113.00 92 PRO C N 1
ATOM 5532 C CA . PRO C 1 126 ? 53.518 11.716 79.771 1.00 113.50 92 PRO C CA 1
ATOM 5533 C C . PRO C 1 126 ? 52.745 12.990 80.057 1.00 112.28 92 PRO C C 1
ATOM 5534 O O . PRO C 1 126 ? 52.475 13.760 79.131 1.00 107.14 92 PRO C O 1
ATOM 5538 N N . ASP C 1 127 ? 52.393 13.216 81.315 1.00 90.75 93 ASP C N 1
ATOM 5539 C CA . ASP C 1 127 ? 51.634 14.406 81.663 1.00 93.62 93 ASP C CA 1
ATOM 5540 C C . ASP C 1 127 ? 50.319 14.351 80.910 1.00 83.63 93 ASP C C 1
ATOM 5541 O O . ASP C 1 127 ? 49.665 15.372 80.699 1.00 81.58 93 ASP C O 1
ATOM 5546 N N . SER C 1 128 ? 49.954 13.150 80.477 1.00 75.16 94 SER C N 1
ATOM 5547 C CA . SER C 1 128 ? 48.645 12.914 79.886 1.00 66.80 94 SER C CA 1
ATOM 5548 C C . SER C 1 128 ? 47.559 12.947 80.963 1.00 56.00 94 SER C C 1
ATOM 5549 O O . SER C 1 128 ? 47.656 12.258 81.988 1.00 54.97 94 SER C O 1
ATOM 5552 N N . LYS C 1 129 ? 46.531 13.755 80.732 1.00 38.51 95 LYS C N 1
ATOM 5553 C CA . LYS C 1 129 ? 45.377 13.775 81.620 1.00 37.38 95 LYS C CA 1
ATOM 5554 C C . LYS C 1 129 ? 44.515 12.525 81.413 1.00 37.57 95 LYS C C 1
ATOM 5555 O O . LYS C 1 129 ? 44.526 11.920 80.345 1.00 35.68 95 LYS C O 1
ATOM 5561 N N . ASN C 1 130 ? 43.778 12.128 82.442 1.00 36.31 96 ASN C N 1
ATOM 5562 C CA . ASN C 1 130 ? 42.839 11.029 82.297 1.00 28.05 96 ASN C CA 1
ATOM 5563 C C . ASN C 1 130 ? 41.579 11.502 81.612 1.00 24.23 96 ASN C C 1
ATOM 5564 O O . ASN C 1 130 ? 41.136 12.625 81.843 1.00 26.47 96 ASN C O 1
ATOM 5569 N N . HIS C 1 131 ? 41.008 10.656 80.762 1.00 27.06 97 HIS C N 1
ATOM 5570 C CA . HIS C 1 131 ? 39.855 11.063 79.961 1.00 35.23 97 HIS C CA 1
ATOM 5571 C C . HIS C 1 131 ? 38.690 10.105 80.085 1.00 29.91 97 HIS C C 1
ATOM 5572 O O . HIS C 1 131 ? 38.822 9.028 80.672 1.00 23.97 97 HIS C O 1
ATOM 5579 N N . PHE C 1 132 ? 37.559 10.516 79.509 1.00 24.87 98 PHE C N 1
ATOM 5580 C CA . PHE C 1 132 ? 36.334 9.726 79.506 1.00 25.16 98 PHE C CA 1
ATOM 5581 C C . PHE C 1 132 ? 35.921 9.422 78.078 1.00 26.71 98 PHE C C 1
ATOM 5582 O O . PHE C 1 132 ? 35.791 10.330 77.244 1.00 25.37 98 PHE C O 1
ATOM 5590 N N . LEU C 1 133 ? 35.720 8.143 77.795 1.00 22.62 99 LEU C N 1
ATOM 5591 C CA . LEU C 1 133 ? 35.273 7.734 76.482 1.00 16.42 99 LEU C CA 1
ATOM 5592 C C . LEU C 1 133 ? 33.770 7.519 76.552 1.00 22.37 99 LEU C C 1
ATOM 5593 O O . LEU C 1 133 ? 33.321 6.560 77.178 1.00 17.61 99 LEU C O 1
ATOM 5598 N N . SER C 1 134 ? 32.997 8.410 75.926 1.00 21.45 100 SER C N 1
ATOM 5599 C CA . SER C 1 134 ? 31.541 8.277 75.910 1.00 20.34 100 SER C CA 1
ATOM 5600 C C . SER C 1 134 ? 31.062 7.435 74.722 1.00 22.78 100 SER C C 1
ATOM 5601 O O . SER C 1 134 ? 31.495 7.631 73.590 1.00 21.08 100 SER C O 1
ATOM 5604 N N . LEU C 1 135 ? 30.149 6.511 74.966 1.00 19.47 101 LEU C N 1
ATOM 5605 C CA . LEU C 1 135 ? 29.712 5.655 73.876 1.00 20.48 101 LEU C CA 1
ATOM 5606 C C . LEU C 1 135 ? 28.288 5.174 74.095 1.00 19.03 101 LEU C C 1
ATOM 5607 O O . LEU C 1 135 ? 27.795 5.167 75.218 1.00 20.05 101 LEU C O 1
ATOM 5612 N N . VAL C 1 136 ? 27.630 4.783 73.015 1.00 22.93 102 VAL C N 1
ATOM 5613 C CA . VAL C 1 136 ? 26.382 4.053 73.115 1.00 21.14 102 VAL C CA 1
ATOM 5614 C C . VAL C 1 136 ? 26.036 3.458 71.760 1.00 22.58 102 VAL C C 1
ATOM 5615 O O . VAL C 1 136 ? 26.428 3.995 70.730 1.00 28.12 102 VAL C O 1
ATOM 5619 N N . GLY C 1 137 ? 25.319 2.338 71.762 1.00 25.06 103 GLY C N 1
ATOM 5620 C CA . GLY C 1 137 ? 24.831 1.765 70.526 1.00 29.17 103 GLY C CA 1
ATOM 5621 C C . GLY C 1 137 ? 23.433 2.292 70.224 1.00 32.57 103 GLY C C 1
ATOM 5622 O O . GLY C 1 137 ? 22.735 2.761 71.130 1.00 28.90 103 GLY C O 1
ATOM 5623 N N . MET C 1 138 ? 23.023 2.211 68.958 1.00 25.74 104 MET C N 1
ATOM 5624 C CA . MET C 1 138 ? 21.659 2.547 68.572 1.00 29.18 104 MET C CA 1
ATOM 5625 C C . MET C 1 138 ? 20.688 1.450 69.013 1.00 26.62 104 MET C C 1
ATOM 5626 O O . MET C 1 138 ? 19.474 1.611 68.954 1.00 30.21 104 MET C O 1
ATOM 5631 N N . SER C 1 139 ? 21.237 0.326 69.442 1.00 22.73 105 SER C N 1
ATOM 5632 C CA . SER C 1 139 ? 20.444 -0.770 69.969 1.00 27.76 105 SER C CA 1
ATOM 5633 C C . SER C 1 139 ? 21.294 -1.407 71.046 1.00 24.56 105 SER C C 1
ATOM 5634 O O . SER C 1 139 ? 22.513 -1.278 71.024 1.00 26.51 105 SER C O 1
ATOM 5637 N N . PRO C 1 140 ? 20.660 -2.099 71.990 1.00 31.34 106 PRO C N 1
ATOM 5638 C CA . PRO C 1 140 ? 21.431 -2.797 73.019 1.00 29.10 106 PRO C CA 1
ATOM 5639 C C . PRO C 1 140 ? 22.531 -3.669 72.434 1.00 31.66 106 PRO C C 1
ATOM 5640 O O . PRO C 1 140 ? 23.646 -3.651 72.953 1.00 36.66 106 PRO C O 1
ATOM 5644 N N . GLU C 1 141 ? 22.236 -4.404 71.367 1.00 34.66 107 GLU C N 1
ATOM 5645 C CA . GLU C 1 141 ? 23.220 -5.307 70.782 1.00 38.07 107 GLU C CA 1
ATOM 5646 C C . GLU C 1 141 ? 24.433 -4.530 70.299 1.00 36.22 107 GLU C C 1
ATOM 5647 O O . GLU C 1 141 ? 25.571 -4.958 70.468 1.00 36.17 107 GLU C O 1
ATOM 5653 N N . GLU C 1 142 ? 24.180 -3.385 69.682 1.00 33.39 108 GLU C N 1
ATOM 5654 C CA . GLU C 1 142 ? 25.265 -2.544 69.212 1.00 31.99 108 GLU C CA 1
ATOM 5655 C C . GLU C 1 142 ? 26.081 -2.027 70.397 1.00 35.58 108 GLU C C 1
ATOM 5656 O O . GLU C 1 142 ? 27.303 -1.921 70.312 1.00 36.07 108 GLU C O 1
ATOM 5662 N N . THR C 1 143 ? 25.401 -1.713 71.499 1.00 27.89 109 THR C N 1
ATOM 5663 C CA . THR C 1 143 ? 26.084 -1.251 72.703 1.00 34.77 109 THR C CA 1
ATOM 5664 C C . THR C 1 143 ? 27.088 -2.285 73.203 1.00 33.81 109 THR C C 1
ATOM 5665 O O . THR C 1 143 ? 28.210 -1.939 73.562 1.00 36.65 109 THR C O 1
ATOM 5669 N N . HIS C 1 144 ? 26.687 -3.551 73.202 1.00 22.99 110 HIS C N 1
ATOM 5670 C CA . HIS C 1 144 ? 27.566 -4.617 73.636 1.00 19.47 110 HIS C CA 1
ATOM 5671 C C . HIS C 1 144 ? 28.720 -4.800 72.690 1.00 24.78 110 HIS C C 1
ATOM 5672 O O . HIS C 1 144 ? 29.841 -5.049 73.120 1.00 24.82 110 HIS C O 1
ATOM 5679 N N . THR C 1 145 ? 28.451 -4.658 71.400 1.00 31.57 111 THR C N 1
ATOM 5680 C CA . THR C 1 145 ? 29.496 -4.801 70.408 1.00 30.68 111 THR C CA 1
ATOM 5681 C C . THR C 1 145 ? 30.575 -3.759 70.670 1.00 33.52 111 THR C C 1
ATOM 5682 O O . THR C 1 145 ? 31.771 -4.070 70.658 1.00 36.19 111 THR C O 1
ATOM 5686 N N . ILE C 1 146 ? 30.144 -2.525 70.928 1.00 32.17 112 ILE C N 1
ATOM 5687 C CA . ILE C 1 146 ? 31.064 -1.429 71.245 1.00 27.91 112 ILE C CA 1
ATOM 5688 C C . ILE C 1 146 ? 31.842 -1.683 72.524 1.00 28.70 112 ILE C C 1
ATOM 5689 O O . ILE C 1 146 ? 33.065 -1.545 72.550 1.00 29.77 112 ILE C O 1
ATOM 5694 N N . LEU C 1 147 ? 31.139 -2.041 73.592 1.00 26.51 113 LEU C N 1
ATOM 5695 C CA . LEU C 1 147 ? 31.815 -2.284 74.852 1.00 27.10 113 LEU C CA 1
ATOM 5696 C C . LEU C 1 147 ? 32.826 -3.417 74.723 1.00 32.57 113 LEU C C 1
ATOM 5697 O O . LEU C 1 147 ? 33.930 -3.332 75.259 1.00 34.42 113 LEU C O 1
ATOM 5713 N N . MET C 1 149 ? 34.461 -4.195 72.157 1.00 30.33 115 MET C N 1
ATOM 5714 C CA . MET C 1 149 ? 35.610 -3.639 71.451 1.00 35.26 115 MET C CA 1
ATOM 5715 C C . MET C 1 149 ? 36.484 -2.896 72.431 1.00 36.07 115 MET C C 1
ATOM 5716 O O . MET C 1 149 ? 37.709 -3.057 72.432 1.00 39.19 115 MET C O 1
ATOM 5721 N N . VAL C 1 150 ? 35.860 -2.063 73.262 1.00 30.08 116 VAL C N 1
ATOM 5722 C CA . VAL C 1 150 ? 36.635 -1.312 74.240 1.00 27.33 116 VAL C CA 1
ATOM 5723 C C . VAL C 1 150 ? 37.323 -2.282 75.190 1.00 30.19 116 VAL C C 1
ATOM 5724 O O . VAL C 1 150 ? 38.499 -2.101 75.514 1.00 28.76 116 VAL C O 1
ATOM 5728 N N . GLU C 1 151 ? 36.599 -3.326 75.604 1.00 36.31 117 GLU C N 1
ATOM 5729 C CA . GLU C 1 151 ? 37.152 -4.337 76.500 1.00 37.78 117 GLU C CA 1
ATOM 5730 C C . GLU C 1 151 ? 38.390 -4.980 75.907 1.00 33.54 117 GLU C C 1
ATOM 5731 O O . GLU C 1 151 ? 39.380 -5.195 76.604 1.00 35.71 117 GLU C O 1
ATOM 5737 N N . ALA C 1 152 ? 38.332 -5.279 74.616 1.00 32.42 118 ALA C N 1
ATOM 5738 C CA . ALA C 1 152 ? 39.425 -5.959 73.933 1.00 39.37 118 ALA C CA 1
ATOM 5739 C C . ALA C 1 152 ? 40.564 -5.012 73.575 1.00 40.56 118 ALA C C 1
ATOM 5740 O O . ALA C 1 152 ? 41.663 -5.460 73.260 1.00 48.70 118 ALA C O 1
ATOM 5742 N N . SER C 1 153 ? 40.297 -3.710 73.609 1.00 39.21 119 SER C N 1
ATOM 5743 C CA . SER C 1 153 ? 41.292 -2.716 73.220 1.00 39.08 119 SER C CA 1
ATOM 5744 C C . SER C 1 153 ? 42.362 -2.534 74.301 1.00 41.55 119 SER C C 1
ATOM 5745 O O . SER C 1 153 ? 42.357 -3.211 75.324 1.00 46.05 119 SER C O 1
ATOM 5748 N N . LYS C 1 154 ? 43.270 -1.593 74.064 1.00 41.53 120 LYS C N 1
ATOM 5749 C CA . LYS C 1 154 ? 44.344 -1.301 75.001 1.00 36.00 120 LYS C CA 1
ATOM 5750 C C . LYS C 1 154 ? 43.967 -0.142 75.924 1.00 37.63 120 LYS C C 1
ATOM 5751 O O . LYS C 1 154 ? 44.705 0.212 76.840 1.00 38.07 120 LYS C O 1
ATOM 5757 N N . TYR C 1 155 ? 42.806 0.451 75.683 1.00 32.89 121 TYR C N 1
ATOM 5758 C CA . TYR C 1 155 ? 42.339 1.528 76.537 1.00 35.84 121 TYR C CA 1
ATOM 5759 C C . TYR C 1 155 ? 42.022 1.015 77.939 1.00 38.38 121 TYR C C 1
ATOM 5760 O O . TYR C 1 155 ? 41.388 -0.027 78.107 1.00 39.91 121 TYR C O 1
ATOM 5769 N N . GLN C 1 156 ? 42.475 1.743 78.948 1.00 39.00 122 GLN C N 1
ATOM 5770 C CA . GLN C 1 156 ? 42.261 1.324 80.322 1.00 46.67 122 GLN C CA 1
ATOM 5771 C C . GLN C 1 156 ? 41.607 2.443 81.130 1.00 45.07 122 GLN C C 1
ATOM 5772 O O . GLN C 1 156 ? 41.384 2.302 82.330 1.00 44.98 122 GLN C O 1
ATOM 5778 N N . GLY C 1 157 ? 41.300 3.551 80.464 1.00 36.31 123 GLY C N 1
ATOM 5779 C CA . GLY C 1 157 ? 40.701 4.692 81.129 1.00 39.90 123 GLY C CA 1
ATOM 5780 C C . GLY C 1 157 ? 39.199 4.578 81.364 1.00 36.82 123 GLY C C 1
ATOM 5781 O O . GLY C 1 157 ? 38.581 3.537 81.152 1.00 34.02 123 GLY C O 1
ATOM 5782 N N . LEU C 1 158 ? 38.611 5.680 81.798 1.00 25.98 124 LEU C N 1
ATOM 5783 C CA . LEU C 1 158 ? 37.204 5.723 82.130 1.00 22.45 124 LEU C CA 1
ATOM 5784 C C . LEU C 1 158 ? 36.324 5.717 80.893 1.00 21.76 124 LEU C C 1
ATOM 5785 O O . LEU C 1 158 ? 36.639 6.341 79.873 1.00 27.79 124 LEU C O 1
ATOM 5790 N N . VAL C 1 159 ? 35.221 4.999 81.003 1.00 17.34 125 VAL C N 1
ATOM 5791 C CA . VAL C 1 159 ? 34.236 4.879 79.941 1.00 22.66 125 VAL C CA 1
ATOM 5792 C C . VAL C 1 159 ? 32.902 5.385 80.482 1.00 21.86 125 VAL C C 1
ATOM 5793 O O . VAL C 1 159 ? 32.534 5.090 81.625 1.00 22.27 125 VAL C O 1
ATOM 5797 N N . GLU C 1 160 ? 32.191 6.164 79.679 1.00 22.84 126 GLU C N 1
ATOM 5798 C CA . GLU C 1 160 ? 30.861 6.624 80.060 1.00 18.19 126 GLU C CA 1
ATOM 5799 C C . GLU C 1 160 ? 29.815 6.109 79.080 1.00 19.58 126 GLU C C 1
ATOM 5800 O O . GLU C 1 160 ? 29.782 6.516 77.931 1.00 18.72 126 GLU C O 1
ATOM 5806 N N . LEU C 1 161 ? 28.980 5.189 79.543 1.00 25.87 127 LEU C N 1
ATOM 5807 C CA . LEU C 1 161 ? 27.914 4.630 78.739 1.00 15.22 127 LEU C CA 1
ATOM 5808 C C . LEU C 1 161 ? 26.737 5.575 78.830 1.00 22.13 127 LEU C C 1
ATOM 5809 O O . LEU C 1 161 ? 26.263 5.875 79.926 1.00 23.76 127 LEU C O 1
ATOM 5814 N N . ASN C 1 162 ? 26.272 6.055 77.680 1.00 20.62 128 ASN C N 1
ATOM 5815 C CA . ASN C 1 162 ? 25.177 7.010 77.629 1.00 17.87 128 ASN C CA 1
ATOM 5816 C C . ASN C 1 162 ? 23.860 6.269 77.622 1.00 20.96 128 ASN C C 1
ATOM 5817 O O . ASN C 1 162 ? 23.507 5.649 76.614 1.00 19.09 128 ASN C O 1
ATOM 5822 N N . LEU C 1 163 ? 23.122 6.323 78.729 1.00 19.53 129 LEU C N 1
ATOM 5823 C CA . LEU C 1 163 ? 21.891 5.538 78.825 1.00 20.64 129 LEU C CA 1
ATOM 5824 C C . LEU C 1 163 ? 20.661 6.304 78.383 1.00 21.62 129 LEU C C 1
ATOM 5825 O O . LEU C 1 163 ? 19.556 5.815 78.515 1.00 24.61 129 LEU C O 1
ATOM 5830 N N . SER C 1 164 ? 20.847 7.490 77.823 1.00 25.30 130 SER C N 1
ATOM 5831 C CA . SER C 1 164 ? 19.743 8.120 77.097 1.00 27.70 130 SER C CA 1
ATOM 5832 C C . SER C 1 164 ? 19.753 7.754 75.603 1.00 31.25 130 SER C C 1
ATOM 5833 O O . SER C 1 164 ? 19.917 8.607 74.742 1.00 35.87 130 SER C O 1
ATOM 5836 N N . CYS C 1 165 ? 19.591 6.467 75.313 1.00 28.53 131 CYS C N 1
ATOM 5837 C CA . CYS C 1 165 ? 19.643 5.975 73.942 1.00 32.36 131 CYS C CA 1
ATOM 5838 C C . CYS C 1 165 ? 18.319 5.382 73.508 1.00 40.75 131 CYS C C 1
ATOM 5839 O O . CYS C 1 165 ? 17.448 5.110 74.339 1.00 35.03 131 CYS C O 1
ATOM 5842 N N . PRO C 1 166 ? 18.166 5.186 72.195 1.00 49.22 132 PRO C N 1
ATOM 5843 C CA . PRO C 1 166 ? 16.997 4.541 71.600 1.00 50.31 132 PRO C CA 1
ATOM 5844 C C . PRO C 1 166 ? 16.673 3.175 72.205 1.00 52.54 132 PRO C C 1
ATOM 5845 O O . PRO C 1 166 ? 17.541 2.324 72.425 1.00 51.82 132 PRO C O 1
ATOM 5849 N N . ASN C 1 167 ? 15.390 2.988 72.479 1.00 42.67 133 ASN C N 1
ATOM 5850 C CA . ASN C 1 167 ? 14.862 1.707 72.902 1.00 46.55 133 ASN C CA 1
ATOM 5851 C C . ASN C 1 167 ? 13.998 1.215 71.757 1.00 43.30 133 ASN C C 1
ATOM 5852 O O . ASN C 1 167 ? 13.786 1.935 70.778 1.00 42.87 133 ASN C O 1
ATOM 5857 N N . VAL C 1 168 ? 13.509 -0.010 71.879 1.00 31.73 134 VAL C N 1
ATOM 5858 C CA . VAL C 1 168 ? 12.540 -0.546 70.944 1.00 32.89 134 VAL C CA 1
ATOM 5859 C C . VAL C 1 168 ? 11.298 0.341 70.933 1.00 39.74 134 VAL C C 1
ATOM 5860 O O . VAL C 1 168 ? 11.044 1.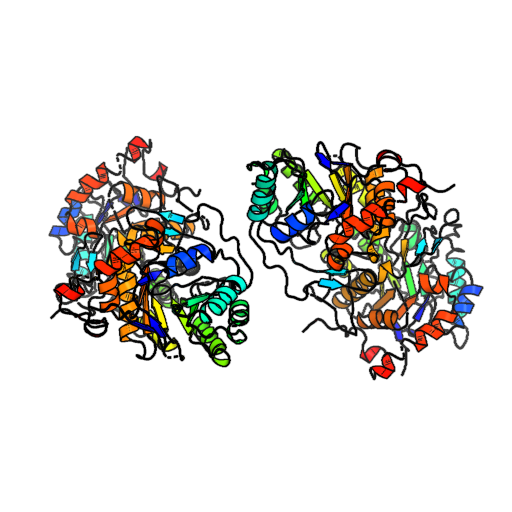084 71.899 1.00 32.81 134 VAL C O 1
ATOM 5864 N N . PRO C 1 169 ? 10.513 0.261 69.845 1.00 38.72 135 PRO C N 1
ATOM 5865 C CA . PRO C 1 169 ? 9.340 1.122 69.682 1.00 33.36 135 PRO C CA 1
ATOM 5866 C C . PRO C 1 169 ? 8.380 0.924 70.848 1.00 40.94 135 PRO C C 1
ATOM 5867 O O . PRO C 1 169 ? 8.281 -0.184 71.390 1.00 36.37 135 PRO C O 1
ATOM 5871 N N . GLY C 1 170 ? 7.690 1.994 71.238 1.00 37.24 136 GLY C N 1
ATOM 5872 C CA . GLY C 1 170 ? 6.771 1.925 72.360 1.00 32.52 136 GLY C CA 1
ATOM 5873 C C . GLY C 1 170 ? 7.494 1.843 73.688 1.00 24.87 136 GLY C C 1
ATOM 5874 O O . GLY C 1 170 ? 6.869 1.589 74.709 1.00 22.13 136 GLY C O 1
ATOM 5886 N N . PRO C 1 172 ? 10.391 4.051 76.096 1.00 29.32 138 PRO C N 1
ATOM 5887 C CA . PRO C 1 172 ? 11.098 5.315 76.336 1.00 22.45 138 PRO C CA 1
ATOM 5888 C C . PRO C 1 172 ? 12.594 5.119 76.253 1.00 24.36 138 PRO C C 1
ATOM 5889 O O . PRO C 1 172 ? 13.032 3.966 76.170 1.00 21.59 138 PRO C O 1
ATOM 5893 N N . GLN C 1 173 ? 13.359 6.207 76.296 1.00 25.05 139 GLN C N 1
ATOM 5894 C CA . GLN C 1 173 ? 14.808 6.104 76.412 1.00 24.07 139 GLN C CA 1
ATOM 5895 C C . GLN C 1 173 ? 15.186 5.116 77.505 1.00 26.28 139 GLN C C 1
ATOM 5896 O O . GLN C 1 173 ? 14.461 4.952 78.493 1.00 21.32 139 GLN C O 1
ATOM 5902 N N . ILE C 1 174 ? 16.319 4.450 77.304 1.00 29.35 140 ILE C N 1
ATOM 5903 C CA . ILE C 1 174 ? 16.668 3.282 78.100 1.00 26.64 140 ILE C CA 1
ATOM 5904 C C . ILE C 1 174 ? 16.656 3.545 79.599 1.00 23.68 140 ILE C C 1
ATOM 5905 O O . ILE C 1 174 ? 16.083 2.768 80.348 1.00 22.57 140 ILE C O 1
ATOM 5910 N N . ALA C 1 175 ? 17.247 4.653 80.024 1.00 17.72 141 ALA C N 1
ATOM 5911 C CA . ALA C 1 175 ? 17.341 4.935 81.442 1.00 19.42 141 ALA C CA 1
ATOM 5912 C C . ALA C 1 175 ? 15.983 5.246 82.065 1.00 21.21 141 ALA C C 1
ATOM 5913 O O . ALA C 1 175 ? 15.871 5.328 83.280 1.00 22.49 141 ALA C O 1
ATOM 5915 N N . TYR C 1 176 ? 14.955 5.406 81.237 1.00 16.57 142 TYR C N 1
ATOM 5916 C CA . TYR C 1 176 ? 13.591 5.565 81.756 1.00 16.72 142 TYR C CA 1
ATOM 5917 C C . TYR C 1 176 ? 12.839 4.239 81.761 1.00 17.63 142 TYR C C 1
ATOM 5918 O O . TYR C 1 176 ? 11.635 4.171 82.050 1.00 14.52 142 TYR C O 1
ATOM 5927 N N . ASP C 1 177 ? 13.564 3.191 81.409 1.00 17.48 143 ASP C N 1
ATOM 5928 C CA . ASP C 1 177 ? 13.027 1.851 81.350 1.00 20.06 143 ASP C CA 1
ATOM 5929 C C . ASP C 1 177 ? 13.887 0.978 82.248 1.00 16.26 143 ASP C C 1
ATOM 5930 O O . ASP C 1 177 ? 14.861 0.382 81.817 1.00 17.48 143 ASP C O 1
ATOM 5935 N N . PHE C 1 178 ? 13.517 0.918 83.510 1.00 23.43 144 PHE C N 1
ATOM 5936 C CA . PHE C 1 178 ? 14.353 0.278 84.515 1.00 25.90 144 PHE C CA 1
ATOM 5937 C C . PHE C 1 178 ? 14.635 -1.186 84.212 1.00 26.37 144 PHE C C 1
ATOM 5938 O O . PHE C 1 178 ? 15.736 -1.668 84.432 1.00 31.46 144 PHE C O 1
ATOM 5946 N N . GLU C 1 179 ? 13.644 -1.885 83.684 1.00 28.36 145 GLU C N 1
ATOM 5947 C CA . GLU C 1 179 ? 13.818 -3.283 83.343 1.00 31.97 145 GLU C CA 1
ATOM 5948 C C . GLU C 1 179 ? 14.945 -3.460 82.310 1.00 33.72 145 GLU C C 1
ATOM 5949 O O . GLU C 1 179 ? 15.836 -4.296 82.465 1.00 29.80 145 GLU C O 1
ATOM 5955 N N . THR C 1 180 ? 14.914 -2.662 81.251 1.00 25.72 146 THR C N 1
ATOM 5956 C CA . THR C 1 180 ? 15.944 -2.759 80.242 1.00 26.04 146 THR C CA 1
ATOM 5957 C C . THR C 1 180 ? 17.292 -2.251 80.764 1.00 24.75 146 THR C C 1
ATOM 5958 O O . THR C 1 180 ? 18.347 -2.812 80.457 1.00 22.08 146 THR C O 1
ATOM 5962 N N . THR C 1 181 ? 17.256 -1.200 81.570 1.00 25.07 147 THR C N 1
ATOM 5963 C CA . THR C 1 181 ? 18.471 -0.673 82.160 1.00 23.05 147 THR C CA 1
ATOM 5964 C C . THR C 1 181 ? 19.132 -1.770 82.976 1.00 26.04 147 THR C C 1
ATOM 5965 O O . THR C 1 181 ? 20.319 -2.046 82.801 1.00 27.52 147 THR C O 1
ATOM 5969 N N . ASP C 1 182 ? 18.369 -2.420 83.844 1.00 28.21 148 ASP C N 1
ATOM 5970 C CA . ASP C 1 182 ? 18.944 -3.462 84.682 1.00 26.50 148 ASP C CA 1
ATOM 5971 C C . ASP C 1 182 ? 19.506 -4.596 83.823 1.00 25.67 148 ASP C C 1
ATOM 5972 O O . ASP C 1 182 ? 20.606 -5.079 84.055 1.00 26.18 148 ASP C O 1
ATOM 5977 N N . GLN C 1 183 ? 18.751 -5.010 82.820 1.00 23.24 149 GLN C N 1
ATOM 5978 C CA . GLN C 1 183 ? 19.205 -6.082 81.944 1.00 28.04 149 GLN C CA 1
ATOM 5979 C C . GLN C 1 183 ? 20.512 -5.711 81.239 1.00 29.58 149 GLN C C 1
ATOM 5980 O O . GLN C 1 183 ? 21.437 -6.514 81.196 1.00 31.09 149 GLN C O 1
ATOM 5986 N N . ILE C 1 184 ? 20.592 -4.495 80.700 1.00 26.12 150 ILE C N 1
ATOM 5987 C CA . ILE C 1 184 ? 21.803 -4.059 80.011 1.00 26.54 150 ILE C CA 1
ATOM 5988 C C . ILE C 1 184 ? 23.005 -4.081 80.947 1.00 25.58 150 ILE C C 1
ATOM 5989 O O . ILE C 1 184 ? 24.057 -4.626 80.602 1.00 27.72 150 ILE C O 1
ATOM 5994 N N . LEU C 1 185 ? 22.857 -3.475 82.125 1.00 21.29 151 LEU C N 1
ATOM 5995 C CA . LEU C 1 185 ? 23.982 -3.350 83.050 1.00 26.04 151 LEU C CA 1
ATOM 5996 C C . LEU C 1 185 ? 24.421 -4.734 83.507 1.00 27.25 151 LEU C C 1
ATOM 5997 O O . LEU C 1 185 ? 25.619 -5.017 83.644 1.00 26.11 151 LEU C O 1
ATOM 6002 N N . SER C 1 186 ? 23.442 -5.602 83.722 1.00 29.36 152 SER C N 1
ATOM 6003 C CA . SER C 1 186 ? 23.727 -6.975 84.071 1.00 31.71 152 SER C CA 1
ATOM 6004 C C . SER C 1 186 ? 24.585 -7.665 82.993 1.00 32.42 152 SER C C 1
ATOM 6005 O O . SER C 1 186 ? 25.635 -8.232 83.291 1.00 32.70 152 SER C O 1
ATOM 6008 N N . GLU C 1 187 ? 24.144 -7.609 81.742 1.00 31.77 153 GLU C N 1
ATOM 6009 C CA . GLU C 1 187 ? 24.913 -8.183 80.635 1.00 36.47 153 GLU C CA 1
ATOM 6010 C C . GLU C 1 187 ? 26.309 -7.563 80.555 1.00 35.15 153 GLU C C 1
ATOM 6011 O O . GLU C 1 187 ? 27.318 -8.262 80.522 1.00 31.80 153 GLU C O 1
ATOM 6017 N N . VAL C 1 188 ? 26.353 -6.239 80.548 1.00 28.53 154 VAL C N 1
ATOM 6018 C CA . VAL C 1 188 ? 27.610 -5.512 80.451 1.00 26.22 154 VAL C CA 1
ATOM 6019 C C . VAL C 1 188 ? 28.649 -6.009 81.441 1.00 25.87 154 VAL C C 1
ATOM 6020 O O . VAL C 1 188 ? 29.780 -6.318 81.071 1.00 29.03 154 VAL C O 1
ATOM 6024 N N . PHE C 1 189 ? 28.269 -6.119 82.703 1.00 31.53 155 PHE C N 1
ATOM 6025 C CA . PHE C 1 189 ? 29.250 -6.525 83.703 1.00 30.81 155 PHE C CA 1
ATOM 6026 C C . PHE C 1 189 ? 29.592 -8.010 83.736 1.00 32.09 155 PHE C C 1
ATOM 6027 O O . PHE C 1 189 ? 30.393 -8.440 84.562 1.00 35.10 155 PHE C O 1
ATOM 6035 N N . THR C 1 190 ? 29.031 -8.797 82.827 1.00 29.99 156 THR C N 1
ATOM 6036 C CA . THR C 1 190 ? 29.480 -10.177 82.751 1.00 36.92 156 THR C CA 1
ATOM 6037 C C . THR C 1 190 ? 30.784 -10.254 81.968 1.00 39.19 156 THR C C 1
ATOM 6038 O O . THR C 1 190 ? 31.497 -11.249 82.049 1.00 42.78 156 THR C O 1
ATOM 6042 N N . TYR C 1 191 ? 31.101 -9.203 81.214 1.00 29.64 157 TYR C N 1
ATOM 6043 C CA . TYR C 1 191 ? 32.315 -9.214 80.397 1.00 36.89 157 TYR C CA 1
ATOM 6044 C C . TYR C 1 191 ? 33.165 -7.962 80.551 1.00 37.25 157 TYR C C 1
ATOM 6045 O O . TYR C 1 191 ? 34.375 -8.008 80.356 1.00 39.80 157 TYR C O 1
ATOM 6054 N N . PHE C 1 192 ? 32.536 -6.843 80.879 1.00 28.90 158 PHE C N 1
ATOM 6055 C CA . PHE C 1 192 ? 33.260 -5.583 80.899 1.00 30.15 158 PHE C CA 1
ATOM 6056 C C . PHE C 1 192 ? 34.022 -5.346 82.197 1.00 32.19 158 PHE C C 1
ATOM 6057 O O . PHE C 1 192 ? 33.435 -5.305 83.273 1.00 31.89 158 PHE C O 1
ATOM 6065 N N . THR C 1 193 ? 35.334 -5.170 82.088 1.00 32.37 159 THR C N 1
ATOM 6066 C CA . THR C 1 193 ? 36.172 -5.061 83.281 1.00 33.00 159 THR C CA 1
ATOM 6067 C C . THR C 1 193 ? 36.807 -3.687 83.443 1.00 31.74 159 THR C C 1
ATOM 6068 O O . THR C 1 193 ? 37.402 -3.395 84.475 1.00 39.07 159 THR C O 1
ATOM 6072 N N . LYS C 1 194 ? 36.680 -2.848 82.422 1.00 37.57 160 LYS C N 1
ATOM 6073 C CA . LYS C 1 194 ? 37.188 -1.480 82.487 1.00 38.92 160 LYS C CA 1
ATOM 6074 C C . LYS C 1 194 ? 36.319 -0.581 83.384 1.00 32.17 160 LYS C C 1
ATOM 6075 O O . LYS C 1 194 ? 35.139 -0.852 83.596 1.00 33.97 160 LYS C O 1
ATOM 6081 N N . PRO C 1 195 ? 36.902 0.494 83.919 1.00 27.97 161 PRO C N 1
ATOM 6082 C CA . PRO C 1 195 ? 36.119 1.408 84.765 1.00 24.16 161 PRO C CA 1
ATOM 6083 C C . PRO C 1 195 ? 34.993 2.048 83.955 1.00 32.39 161 PRO C C 1
ATOM 6084 O O . PRO C 1 195 ? 35.252 2.683 82.917 1.00 25.23 161 PRO C O 1
ATOM 6088 N N . LEU C 1 196 ? 33.763 1.895 84.434 1.00 30.94 162 LEU C N 1
ATOM 6089 C CA . LEU C 1 196 ? 32.599 2.289 83.657 1.00 25.17 162 LEU C CA 1
ATOM 6090 C C . LEU C 1 196 ? 31.641 3.109 84.495 1.00 24.77 162 LEU C C 1
ATOM 6091 O O . LEU C 1 196 ? 31.300 2.722 85.609 1.00 25.11 162 LEU C O 1
ATOM 6096 N N . GLY C 1 197 ? 31.218 4.245 83.954 1.00 20.59 163 GLY C N 1
ATOM 6097 C CA . GLY C 1 197 ? 30.129 5.009 84.533 1.00 19.96 163 GLY C CA 1
ATOM 6098 C C . GLY C 1 197 ? 29.002 5.141 83.519 1.00 21.69 163 GLY C C 1
ATOM 6099 O O . GLY C 1 197 ? 29.177 4.826 82.344 1.00 23.46 163 GLY C O 1
ATOM 6100 N N . ILE C 1 198 ? 27.847 5.608 83.966 1.00 15.56 164 ILE C N 1
ATOM 6101 C CA . ILE C 1 198 ? 26.710 5.791 83.087 1.00 16.05 164 ILE C CA 1
ATOM 6102 C C . ILE C 1 198 ? 26.213 7.227 83.122 1.00 21.39 164 ILE C C 1
ATOM 6103 O O . ILE C 1 198 ? 26.159 7.848 84.187 1.00 18.82 164 ILE C O 1
ATOM 6108 N N . LYS C 1 199 ? 25.854 7.744 81.948 1.00 17.09 165 LYS C N 1
ATOM 6109 C CA . LYS C 1 199 ? 25.289 9.070 81.820 1.00 13.67 165 LYS C CA 1
ATOM 6110 C C . LYS C 1 199 ? 23.781 8.904 81.938 1.00 14.77 165 LYS C C 1
ATOM 6111 O O . LYS C 1 199 ? 23.198 8.042 81.295 1.00 18.66 165 LYS C O 1
ATOM 6117 N N . LEU C 1 200 ? 23.146 9.729 82.756 1.00 18.30 166 LEU C N 1
ATOM 6118 C CA . LEU C 1 200 ? 21.745 9.529 83.093 1.00 18.78 166 LEU C CA 1
ATOM 6119 C C . LEU C 1 200 ? 20.897 10.742 82.765 1.00 20.82 166 LEU C C 1
ATOM 6120 O O . LEU C 1 200 ? 21.324 11.866 82.969 1.00 20.82 166 LEU C O 1
ATOM 6125 N N . PRO C 1 201 ? 19.669 10.510 82.286 1.00 21.53 167 PRO C N 1
ATOM 6126 C CA . PRO C 1 201 ? 18.686 11.588 82.162 1.00 19.98 167 PRO C CA 1
ATOM 6127 C C . PRO C 1 201 ? 18.211 11.957 83.553 1.00 16.70 167 PRO C C 1
ATOM 6128 O O . PRO C 1 201 ? 18.411 11.208 84.491 1.00 16.83 167 PRO C O 1
ATOM 6132 N N . PRO C 1 202 ? 17.564 13.101 83.685 1.00 14.60 168 PRO C N 1
ATOM 6133 C CA . PRO C 1 202 ? 17.031 13.471 84.997 1.00 14.62 168 PRO C CA 1
ATOM 6134 C C . PRO C 1 202 ? 15.806 12.635 85.351 1.00 14.48 168 PRO C C 1
ATOM 6135 O O . PRO C 1 202 ? 15.050 12.224 84.469 1.00 13.66 168 PRO C O 1
ATOM 6139 N N . TYR C 1 203 ? 15.621 12.382 86.636 1.00 16.12 169 TYR C N 1
ATOM 6140 C CA . TYR C 1 203 ? 14.362 11.854 87.140 1.00 14.92 169 TYR C CA 1
ATOM 6141 C C . TYR C 1 203 ? 13.674 12.941 87.940 1.00 20.09 169 TYR C C 1
ATOM 6142 O O . TYR C 1 203 ? 14.324 13.901 88.370 1.00 20.00 169 TYR C O 1
ATOM 6151 N N . PHE C 1 204 ? 12.370 12.791 88.160 1.00 15.66 170 PHE C N 1
ATOM 6152 C CA . PHE C 1 204 ? 11.613 13.842 88.815 1.00 14.88 170 PHE C CA 1
ATOM 6153 C C . PHE C 1 204 ? 10.737 13.352 89.945 1.00 18.48 170 PHE C C 1
ATOM 6154 O O . PHE C 1 204 ? 9.921 14.103 90.473 1.00 23.06 170 PHE C O 1
ATOM 6162 N N . ASP C 1 205 ? 10.912 12.094 90.311 1.00 19.12 171 ASP C N 1
ATOM 6163 C CA . ASP C 1 205 ? 10.065 11.470 91.307 1.00 19.62 171 ASP C CA 1
ATOM 6164 C C . ASP C 1 205 ? 10.906 10.668 92.302 1.00 20.29 171 ASP C C 1
ATOM 6165 O O . ASP C 1 205 ? 11.777 9.888 91.916 1.00 19.16 171 ASP C O 1
ATOM 6170 N N . ILE C 1 206 ? 10.644 10.872 93.585 1.00 23.61 172 ILE C N 1
ATOM 6171 C CA . ILE C 1 206 ? 11.341 10.151 94.649 1.00 23.41 172 ILE C CA 1
ATOM 6172 C C . ILE C 1 206 ? 11.398 8.651 94.397 1.00 25.40 172 ILE C C 1
ATOM 6173 O O . ILE C 1 206 ? 12.442 8.013 94.557 1.00 20.45 172 ILE C O 1
ATOM 6178 N N . VAL C 1 207 ? 10.271 8.087 93.993 1.00 17.16 173 VAL C N 1
ATOM 6179 C CA . VAL C 1 207 ? 10.212 6.653 93.759 1.00 15.96 173 VAL C CA 1
ATOM 6180 C C . VAL C 1 207 ? 11.103 6.233 92.602 1.00 18.39 173 VAL C C 1
ATOM 6181 O O . VAL C 1 207 ? 11.705 5.154 92.633 1.00 18.75 173 VAL C O 1
ATOM 6185 N N . HIS C 1 208 ? 11.216 7.081 91.585 1.00 12.81 174 HIS C N 1
ATOM 6186 C CA . HIS C 1 208 ? 12.128 6.772 90.488 1.00 15.46 174 HIS C CA 1
ATOM 6187 C C . HIS C 1 208 ? 13.573 6.811 90.939 1.00 15.38 174 HIS C C 1
ATOM 6188 O O . HIS C 1 208 ? 14.353 5.964 90.524 1.00 17.94 174 HIS C O 1
ATOM 6195 N N . PHE C 1 209 ? 13.939 7.793 91.762 1.00 19.32 175 PHE C N 1
ATOM 6196 C CA . PHE C 1 209 ? 15.295 7.825 92.319 1.00 18.43 175 PHE C CA 1
ATOM 6197 C C . PHE C 1 209 ? 15.547 6.521 93.052 1.00 18.47 175 PHE C C 1
ATOM 6198 O O . PHE C 1 209 ? 16.594 5.898 92.876 1.00 16.63 175 PHE C O 1
ATOM 6206 N N . ASP C 1 210 ? 14.571 6.084 93.845 1.00 15.75 176 ASP C N 1
ATOM 6207 C CA . ASP C 1 210 ? 14.766 4.884 94.639 1.00 14.93 176 ASP C CA 1
ATOM 6208 C C . ASP C 1 210 ? 14.973 3.699 93.695 1.00 15.36 176 ASP C C 1
ATOM 6209 O O . ASP C 1 210 ? 15.855 2.860 93.895 1.00 15.51 176 ASP C O 1
ATOM 6214 N N . GLN C 1 211 ? 14.157 3.629 92.656 1.00 16.67 177 GLN C N 1
ATOM 6215 C CA . GLN C 1 211 ? 14.197 2.461 91.795 1.00 19.86 177 GLN C CA 1
ATOM 6216 C C . GLN C 1 211 ? 15.463 2.437 90.974 1.00 22.97 177 GLN C C 1
ATOM 6217 O O . GLN C 1 211 ? 16.049 1.371 90.737 1.00 24.27 177 GLN C O 1
ATOM 6223 N N . ALA C 1 212 ? 15.896 3.615 90.542 1.00 24.10 178 ALA C N 1
ATOM 6224 C CA . ALA C 1 212 ? 17.093 3.697 89.719 1.00 25.07 178 ALA C CA 1
ATOM 6225 C C . ALA C 1 212 ? 18.291 3.316 90.566 1.00 20.00 178 ALA C C 1
ATOM 6226 O O . ALA C 1 212 ? 19.129 2.527 90.132 1.00 20.93 178 ALA C O 1
ATOM 6228 N N . ALA C 1 213 ? 18.350 3.875 91.774 1.00 20.56 179 ALA C N 1
ATOM 6229 C CA . ALA C 1 213 ? 19.456 3.626 92.694 1.00 21.22 179 ALA C CA 1
ATOM 6230 C C . ALA C 1 213 ? 19.530 2.145 93.041 1.00 22.99 179 ALA C C 1
ATOM 6231 O O . ALA C 1 213 ? 20.622 1.577 93.117 1.00 21.64 179 ALA C O 1
ATOM 6233 N N . ALA C 1 214 ? 18.376 1.506 93.203 1.00 16.42 180 ALA C N 1
ATOM 6234 C CA . ALA C 1 214 ? 18.382 0.105 93.634 1.00 21.43 180 ALA C CA 1
ATOM 6235 C C . ALA C 1 214 ? 19.006 -0.735 92.531 1.00 21.98 180 ALA C C 1
ATOM 6236 O O . ALA C 1 214 ? 19.584 -1.792 92.773 1.00 25.69 180 ALA C O 1
ATOM 6238 N N . ILE C 1 215 ? 18.873 -0.268 91.300 1.00 17.29 181 ILE C N 1
ATOM 6239 C CA . ILE C 1 215 ? 19.489 -0.963 90.183 1.00 19.14 181 ILE C CA 1
ATOM 6240 C C . ILE C 1 215 ? 20.986 -0.698 90.128 1.00 19.64 181 ILE C C 1
ATOM 6241 O O . ILE C 1 215 ? 21.795 -1.631 90.105 1.00 16.22 181 ILE C O 1
ATOM 6246 N N . PHE C 1 216 ? 21.352 0.579 90.112 1.00 19.03 182 PHE C N 1
ATOM 6247 C CA . PHE C 1 216 ? 22.756 0.956 89.999 1.00 18.69 182 PHE C CA 1
ATOM 6248 C C . PHE C 1 216 ? 23.615 0.361 91.098 1.00 21.78 182 PHE C C 1
ATOM 6249 O O . PHE C 1 216 ? 24.715 -0.111 90.808 1.00 22.86 182 PHE C O 1
ATOM 6257 N N . ASN C 1 217 ? 23.107 0.362 92.338 1.00 19.12 183 ASN C N 1
ATOM 6258 C CA . ASN C 1 217 ? 23.854 -0.177 93.475 1.00 22.80 183 ASN C CA 1
ATOM 6259 C C . ASN C 1 217 ? 24.293 -1.609 93.293 1.00 16.79 183 ASN C C 1
ATOM 6260 O O . ASN C 1 217 ? 25.197 -2.049 93.970 1.00 19.91 183 ASN C O 1
ATOM 6276 N N . TYR C 1 219 ? 25.759 -2.875 90.847 1.00 17.70 185 TYR C N 1
ATOM 6277 C CA . TYR C 1 219 ? 26.847 -3.051 89.910 1.00 19.04 185 TYR C CA 1
ATOM 6278 C C . TYR C 1 219 ? 28.103 -2.270 90.250 1.00 20.99 185 TYR C C 1
ATOM 6279 O O . TYR C 1 219 ? 28.035 -1.205 90.857 1.00 22.53 185 TYR C O 1
ATOM 6288 N N . PRO C 1 220 ? 29.261 -2.792 89.823 1.00 22.89 186 PRO C N 1
ATOM 6289 C CA . PRO C 1 220 ? 30.543 -2.138 90.108 1.00 27.17 186 PRO C CA 1
ATOM 6290 C C . PRO C 1 220 ? 30.757 -0.924 89.209 1.00 26.94 186 PRO C C 1
ATOM 6291 O O . PRO C 1 220 ? 31.792 -0.785 88.563 1.00 22.18 186 PRO C O 1
ATOM 6295 N N . LEU C 1 221 ? 29.754 -0.052 89.180 1.00 17.66 187 LEU C N 1
ATOM 6296 C CA . LEU C 1 221 ? 29.831 1.187 88.421 1.00 17.71 187 LEU C CA 1
ATOM 6297 C C . LEU C 1 221 ? 30.853 2.066 89.096 1.00 20.63 187 LEU C C 1
ATOM 6298 O O . LEU C 1 221 ? 30.913 2.102 90.319 1.00 26.94 187 LEU C O 1
ATOM 6303 N N . THR C 1 222 ? 31.666 2.762 88.311 1.00 16.37 188 THR C N 1
ATOM 6304 C CA . THR C 1 222 ? 32.633 3.697 88.862 1.00 13.75 188 THR C CA 1
ATOM 6305 C C . THR C 1 222 ? 31.948 5.008 89.210 1.00 20.19 188 THR C C 1
ATOM 6306 O O . THR C 1 222 ? 32.297 5.653 90.193 1.00 21.47 188 THR C O 1
ATOM 6310 N N . PHE C 1 223 ? 30.936 5.380 88.430 1.00 18.14 189 PHE C N 1
ATOM 6311 C CA . PHE C 1 223 ? 30.237 6.637 88.652 1.00 18.09 189 PHE C CA 1
ATOM 6312 C C . PHE C 1 223 ? 28.928 6.674 87.889 1.00 23.71 189 PHE C C 1
ATOM 6313 O O . PHE C 1 223 ? 28.712 5.886 86.961 1.00 21.35 189 PHE C O 1
ATOM 6321 N N . VAL C 1 224 ? 28.065 7.604 88.278 1.00 15.05 190 VAL C N 1
ATOM 6322 C CA . VAL C 1 224 ? 26.943 7.990 87.449 1.00 18.00 190 VAL C CA 1
ATOM 6323 C C . VAL C 1 224 ? 27.146 9.464 87.154 1.00 19.77 190 VAL C C 1
ATOM 6324 O O . VAL C 1 224 ? 27.800 10.164 87.929 1.00 19.08 190 VAL C O 1
ATOM 6328 N N . ASN C 1 225 ? 26.605 9.929 86.038 1.00 15.96 191 ASN C N 1
ATOM 6329 C CA . ASN C 1 225 ? 26.755 11.314 85.631 1.00 18.67 191 ASN C CA 1
ATOM 6330 C C . ASN C 1 225 ? 25.369 11.922 85.476 1.00 16.05 191 ASN C C 1
ATOM 6331 O O . ASN C 1 225 ? 24.663 11.586 84.537 1.00 19.79 191 ASN C O 1
ATOM 6336 N N . CYS C 1 226 ? 24.980 12.785 86.419 1.00 16.18 192 CYS C N 1
ATOM 6337 C CA . CYS C 1 226 ? 23.686 13.465 86.400 1.00 15.96 192 CYS C CA 1
ATOM 6338 C C . CYS C 1 226 ? 23.912 14.944 86.121 1.00 15.73 192 CYS C C 1
ATOM 6339 O O . CYS C 1 226 ? 24.683 15.561 86.825 1.00 17.18 192 CYS C O 1
ATOM 6342 N N . ILE C 1 227 ? 23.273 15.537 85.113 1.00 17.16 193 ILE C N 1
ATOM 6343 C CA . ILE C 1 227 ? 22.301 14.883 84.245 1.00 20.33 193 ILE C CA 1
ATOM 6344 C C . ILE C 1 227 ? 22.531 15.173 82.752 1.00 19.59 193 ILE C C 1
ATOM 6345 O O . ILE C 1 227 ? 23.139 16.189 82.368 1.00 13.38 193 ILE C O 1
ATOM 6350 N N . ASN C 1 228 ? 22.005 14.288 81.914 1.00 17.96 194 ASN C N 1
ATOM 6351 C CA . ASN C 1 228 ? 21.805 14.600 80.509 1.00 18.21 194 ASN C CA 1
ATOM 6352 C C . ASN C 1 228 ? 20.775 15.720 80.394 1.00 19.58 194 ASN C C 1
ATOM 6353 O O . ASN C 1 228 ? 20.269 16.186 81.401 1.00 19.74 194 ASN C O 1
ATOM 6358 N N . SER C 1 229 ? 20.464 16.146 79.177 1.00 16.74 195 SER C N 1
ATOM 6359 C CA . SER C 1 229 ? 19.500 17.216 78.953 1.00 13.72 195 SER C CA 1
ATOM 6360 C C . SER C 1 229 ? 18.148 16.900 79.594 1.00 21.22 195 SER C C 1
ATOM 6361 O O . SER C 1 229 ? 17.779 15.735 79.772 1.00 18.74 195 SER C O 1
ATOM 6364 N N . ILE C 1 230 ? 17.396 17.939 79.937 1.00 20.55 196 ILE C N 1
ATOM 6365 C CA . ILE C 1 230 ? 16.004 17.720 80.242 1.00 16.41 196 ILE C CA 1
ATOM 6366 C C . ILE C 1 230 ? 15.348 17.412 78.905 1.00 18.58 196 ILE C C 1
ATOM 6367 O O . ILE C 1 230 ? 15.370 18.234 77.985 1.00 19.41 196 ILE C O 1
ATOM 6372 N N . GLY C 1 231 ? 14.785 16.222 78.784 1.00 19.62 197 GLY C N 1
ATOM 6373 C CA . GLY C 1 231 ? 14.337 15.748 77.491 1.00 21.77 197 GLY C CA 1
ATOM 6374 C C . GLY C 1 231 ? 13.121 16.470 76.935 1.00 24.26 197 GLY C C 1
ATOM 6375 O O . GLY C 1 231 ? 12.249 16.946 77.669 1.00 18.71 197 GLY C O 1
ATOM 6376 N N . ASN C 1 232 ? 13.079 16.564 75.618 1.00 16.84 198 ASN C N 1
ATOM 6377 C CA . ASN C 1 232 ? 11.870 16.976 74.925 1.00 21.26 198 ASN C CA 1
ATOM 6378 C C . ASN C 1 232 ? 11.250 18.306 75.351 1.00 20.81 198 ASN C C 1
ATOM 6379 O O . ASN C 1 232 ? 10.041 18.398 75.565 1.00 19.26 198 ASN C O 1
ATOM 6384 N N . GLY C 1 233 ? 12.094 19.327 75.477 1.00 15.08 199 GLY C N 1
ATOM 6385 C CA . GLY C 1 233 ? 11.616 20.677 75.658 1.00 18.85 199 GLY C CA 1
ATOM 6386 C C . GLY C 1 233 ? 11.342 21.313 74.303 1.00 20.84 199 GLY C C 1
ATOM 6387 O O . GLY C 1 233 ? 11.722 20.773 73.258 1.00 20.43 199 GLY C O 1
ATOM 6388 N N . LEU C 1 234 ? 10.691 22.469 74.321 1.00 16.25 200 LEU C N 1
ATOM 6389 C CA . LEU C 1 234 ? 10.297 23.136 73.089 1.00 18.21 200 LEU C CA 1
ATOM 6390 C C . LEU C 1 234 ? 10.628 24.607 73.190 1.00 22.57 200 LEU C C 1
ATOM 6391 O O . LEU C 1 234 ? 10.203 25.268 74.126 1.00 24.80 200 LEU C O 1
ATOM 6396 N N . VAL C 1 235 ? 11.379 25.119 72.224 1.00 20.18 201 VAL C N 1
ATOM 6397 C CA . VAL C 1 235 ? 11.713 26.534 72.185 1.00 24.06 201 VAL C CA 1
ATOM 6398 C C . VAL C 1 235 ? 11.161 27.195 70.917 1.00 26.16 201 VAL C C 1
ATOM 6399 O O . VAL C 1 235 ? 11.306 26.674 69.812 1.00 27.06 201 VAL C O 1
ATOM 6403 N N . ILE C 1 236 ? 10.519 28.345 71.091 1.00 27.52 202 ILE C N 1
ATOM 6404 C CA . ILE C 1 236 ? 9.891 29.053 69.991 1.00 24.76 202 ILE C CA 1
ATOM 6405 C C . ILE C 1 236 ? 10.503 30.423 69.765 1.00 30.78 202 ILE C C 1
ATOM 6406 O O . ILE C 1 236 ? 10.699 31.192 70.695 1.00 39.75 202 ILE C O 1
ATOM 6411 N N . GLU C 1 237 ? 10.788 30.709 68.502 1.00 43.57 203 GLU C N 1
ATOM 6412 C CA . GLU C 1 237 ? 11.313 31.993 68.092 1.00 40.50 203 GLU C CA 1
ATOM 6413 C C . GLU C 1 237 ? 10.123 32.460 67.282 1.00 41.83 203 GLU C C 1
ATOM 6414 O O . GLU C 1 237 ? 9.709 31.775 66.348 1.00 41.95 203 GLU C O 1
ATOM 6420 N N . ASP C 1 238 ? 9.550 33.604 67.628 1.00 39.80 204 ASP C N 1
ATOM 6421 C CA . ASP C 1 238 ? 8.381 34.051 66.897 1.00 37.40 204 ASP C CA 1
ATOM 6422 C C . ASP C 1 238 ? 7.366 32.921 67.058 1.00 34.96 204 ASP C C 1
ATOM 6423 O O . ASP C 1 238 ? 7.100 32.476 68.173 1.00 44.70 204 ASP C O 1
ATOM 6428 N N . GLU C 1 239 ? 6.801 32.459 65.948 1.00 36.60 205 GLU C N 1
ATOM 6429 C CA . GLU C 1 239 ? 5.822 31.372 65.968 1.00 33.75 205 GLU C CA 1
ATOM 6430 C C . GLU C 1 239 ? 6.366 30.065 65.381 1.00 32.76 205 GLU C C 1
ATOM 6431 O O . GLU C 1 239 ? 5.593 29.175 65.029 1.00 34.17 205 GLU C O 1
ATOM 6437 N N . THR C 1 240 ? 7.686 29.957 65.258 1.00 21.62 206 THR C N 1
ATOM 6438 C CA . THR C 1 240 ? 8.296 28.792 64.667 1.00 22.04 206 THR C CA 1
ATOM 6439 C C . THR C 1 240 ? 9.320 28.200 65.607 1.00 23.42 206 THR C C 1
ATOM 6440 O O . THR C 1 240 ? 10.054 28.924 66.265 1.00 26.77 206 THR C O 1
ATOM 6444 N N . VAL C 1 241 ? 9.360 26.877 65.681 1.00 24.66 207 VAL C N 1
ATOM 6445 C CA . VAL C 1 241 ? 10.365 26.205 66.492 1.00 19.08 207 VAL C CA 1
ATOM 6446 C C . VAL C 1 241 ? 11.739 26.611 65.960 1.00 24.83 207 VAL C C 1
ATOM 6447 O O . VAL C 1 241 ? 11.853 27.084 64.822 1.00 32.55 207 VAL C O 1
ATOM 6451 N N . VAL C 1 242 ? 12.775 26.455 66.776 1.00 33.32 208 VAL C N 1
ATOM 6452 C CA . VAL C 1 242 ? 14.106 26.950 66.419 1.00 28.18 208 VAL C CA 1
ATOM 6453 C C . VAL C 1 242 ? 15.105 25.861 65.998 1.00 29.46 208 VAL C C 1
ATOM 6454 O O . VAL C 1 242 ? 16.253 26.169 65.659 1.00 29.59 208 VAL C O 1
ATOM 6458 N N . ILE C 1 243 ? 14.687 24.597 66.047 1.00 20.51 209 ILE C N 1
ATOM 6459 C CA . ILE C 1 243 ? 15.508 23.515 65.498 1.00 20.36 209 ILE C CA 1
ATOM 6460 C C . ILE C 1 243 ? 14.736 22.666 64.493 1.00 20.87 209 ILE C C 1
ATOM 6461 O O . ILE C 1 243 ? 13.512 22.571 64.554 1.00 22.18 209 ILE C O 1
ATOM 6477 N N . PRO C 1 245 ? 15.167 19.160 63.570 1.00 22.90 211 PRO C N 1
ATOM 6478 C CA . PRO C 1 245 ? 14.781 17.768 63.835 1.00 19.17 211 PRO C CA 1
ATOM 6479 C C . PRO C 1 245 ? 13.581 17.664 64.760 1.00 24.27 211 PRO C C 1
ATOM 6480 O O . PRO C 1 245 ? 13.283 18.604 65.504 1.00 22.09 211 PRO C O 1
ATOM 6484 N N . LYS C 1 246 ? 12.893 16.532 64.704 1.00 25.17 212 LYS C N 1
ATOM 6485 C CA . LYS C 1 246 ? 11.934 16.164 65.744 1.00 27.77 212 LYS C CA 1
ATOM 6486 C C . LYS C 1 246 ? 10.865 17.222 66.023 1.00 28.47 212 LYS C C 1
ATOM 6487 O O . LYS C 1 246 ? 10.394 17.346 67.157 1.00 30.65 212 LYS C O 1
ATOM 6493 N N . ASN C 1 247 ? 10.485 17.983 65.001 1.00 30.18 213 ASN C N 1
ATOM 6494 C CA . ASN C 1 247 ? 9.383 18.937 65.124 1.00 29.45 213 ASN C CA 1
ATOM 6495 C C . ASN C 1 247 ? 9.685 20.049 66.099 1.00 26.29 213 ASN C C 1
ATOM 6496 O O . ASN C 1 247 ? 8.780 20.708 66.588 1.00 33.50 213 ASN C O 1
ATOM 6501 N N . GLY C 1 248 ? 10.963 20.246 66.382 1.00 21.19 214 GLY C N 1
ATOM 6502 C CA . GLY C 1 248 ? 11.388 21.325 67.250 1.00 22.33 214 GLY C CA 1
ATOM 6503 C C . GLY C 1 248 ? 11.611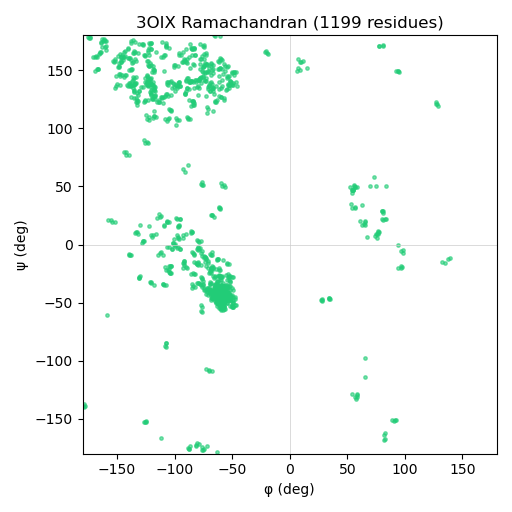 20.881 68.681 1.00 21.25 214 GLY C C 1
ATOM 6504 O O . GLY C 1 248 ? 12.057 21.662 69.509 1.00 25.18 214 GLY C O 1
ATOM 6505 N N . PHE C 1 249 ? 11.292 19.631 68.987 1.00 22.88 215 PHE C N 1
ATOM 6506 C CA . PHE C 1 249 ? 11.505 19.125 70.341 1.00 23.71 215 PHE C CA 1
ATOM 6507 C C . PHE C 1 249 ? 12.957 18.728 70.564 1.00 26.13 215 PHE C C 1
ATOM 6508 O O . PHE C 1 249 ? 13.558 18.085 69.705 1.00 28.98 215 PHE C O 1
ATOM 6516 N N . GLY C 1 250 ? 13.529 19.100 71.705 1.00 17.42 216 GLY C N 1
ATOM 6517 C CA . GLY C 1 250 ? 14.925 18.780 71.953 1.00 15.99 216 GLY C CA 1
ATOM 6518 C C . GLY C 1 250 ? 15.326 18.813 73.407 1.00 20.46 216 GLY C C 1
ATOM 6519 O O . GLY C 1 250 ? 14.559 19.239 74.271 1.00 21.33 216 GLY C O 1
ATOM 6520 N N . GLY C 1 251 ? 16.535 18.340 73.679 1.00 13.74 217 GLY C N 1
ATOM 6521 C CA . GLY C 1 251 ? 17.088 18.353 75.010 1.00 11.97 217 GLY C CA 1
ATOM 6522 C C . GLY C 1 251 ? 17.393 19.769 75.446 1.00 20.12 217 GLY C C 1
ATOM 6523 O O . GLY C 1 251 ? 17.987 20.549 74.695 1.00 18.03 217 GLY C O 1
ATOM 6524 N N . ILE C 1 252 ? 16.964 20.103 76.659 1.00 15.65 218 ILE C N 1
ATOM 6525 C CA . ILE C 1 252 ? 17.217 21.417 77.238 1.00 17.01 218 ILE C CA 1
ATOM 6526 C C . ILE C 1 252 ? 18.424 21.354 78.162 1.00 19.65 218 ILE C C 1
ATOM 6527 O O . ILE C 1 252 ? 18.573 20.416 78.953 1.00 22.72 218 ILE C O 1
ATOM 6532 N N . GLY C 1 253 ? 19.288 22.350 78.055 1.00 15.32 219 GLY C N 1
ATOM 6533 C CA . GLY C 1 253 ? 20.451 22.461 78.915 1.00 16.48 219 GLY C CA 1
ATOM 6534 C C . GLY C 1 253 ? 20.555 23.898 79.392 1.00 19.08 219 GLY C C 1
ATOM 6535 O O . GLY C 1 253 ? 19.772 24.735 78.971 1.00 17.06 219 GLY C O 1
ATOM 6536 N N . GLY C 1 254 ? 21.497 24.178 80.286 1.00 23.49 220 GLY C N 1
ATOM 6537 C CA . GLY C 1 254 ? 21.719 25.539 80.743 1.00 23.14 220 GLY C CA 1
ATOM 6538 C C . GLY C 1 254 ? 20.924 25.937 81.974 1.00 26.10 220 GLY C C 1
ATOM 6539 O O . GLY C 1 254 ? 20.572 25.091 82.791 1.00 26.55 220 GLY C O 1
ATOM 6540 N N . ASP C 1 255 ? 20.625 27.228 82.100 1.00 28.20 221 ASP C N 1
ATOM 6541 C CA . ASP C 1 255 ? 20.003 27.747 83.312 1.00 25.70 221 ASP C CA 1
ATOM 6542 C C . ASP C 1 255 ? 18.708 27.023 83.660 1.00 24.57 221 ASP C C 1
ATOM 6543 O O . ASP C 1 255 ? 18.404 26.851 84.826 1.00 30.26 221 ASP C O 1
ATOM 6548 N N . TYR C 1 256 ? 17.946 26.615 82.652 1.00 21.43 222 TYR C N 1
ATOM 6549 C CA . TYR C 1 256 ? 16.661 25.966 82.886 1.00 26.44 222 TYR C CA 1
ATOM 6550 C C . TYR C 1 256 ? 16.802 24.788 83.829 1.00 22.08 222 TYR C C 1
ATOM 6551 O O . TYR C 1 256 ? 15.877 24.422 84.534 1.00 19.62 222 TYR C O 1
ATOM 6560 N N . VAL C 1 257 ? 17.983 24.194 83.808 1.00 24.67 223 VAL C N 1
ATOM 6561 C CA . VAL C 1 257 ? 18.179 22.812 84.200 1.00 17.90 223 VAL C CA 1
ATOM 6562 C C . VAL C 1 257 ? 18.812 22.618 85.595 1.00 24.02 223 VAL C C 1
ATOM 6563 O O . VAL C 1 257 ? 18.705 21.542 86.180 1.00 22.86 223 VAL C O 1
ATOM 6567 N N . LYS C 1 258 ? 19.455 23.655 86.133 1.00 16.47 224 LYS C N 1
ATOM 6568 C CA . LYS C 1 258 ? 20.215 23.508 87.379 1.00 17.91 224 LYS C CA 1
ATOM 6569 C C . LYS C 1 258 ? 19.432 22.927 88.574 1.00 16.02 224 LYS C C 1
ATOM 6570 O O . LYS C 1 258 ? 19.900 21.979 89.215 1.00 15.14 224 LYS C O 1
ATOM 6576 N N . PRO C 1 259 ? 18.239 23.481 88.883 1.00 17.97 225 PRO C N 1
ATOM 6577 C CA . PRO C 1 259 ? 17.488 22.869 89.990 1.00 16.97 225 PRO C CA 1
ATOM 6578 C C . PRO C 1 259 ? 17.329 21.359 89.813 1.00 19.45 225 PRO C C 1
ATOM 6579 O O . PRO C 1 259 ? 17.524 20.603 90.765 1.00 24.04 225 PRO C O 1
ATOM 6583 N N . THR C 1 260 ? 16.981 20.927 88.603 1.00 19.54 226 THR C N 1
ATOM 6584 C CA . THR C 1 260 ? 16.844 19.509 88.304 1.00 16.91 226 THR C CA 1
ATOM 6585 C C . THR C 1 260 ? 18.181 18.778 88.419 1.00 15.71 226 THR C C 1
ATOM 6586 O O . THR C 1 260 ? 18.260 17.698 88.989 1.00 21.10 226 THR C O 1
ATOM 6590 N N . ALA C 1 261 ? 19.239 19.380 87.887 1.00 19.26 227 ALA C N 1
ATOM 6591 C CA . ALA C 1 261 ? 20.541 18.747 87.889 1.00 16.51 227 ALA C CA 1
ATOM 6592 C C . ALA C 1 261 ? 21.022 18.541 89.330 1.00 19.50 227 ALA C C 1
ATOM 6593 O O . ALA C 1 261 ? 21.404 17.436 89.705 1.00 13.19 227 ALA C O 1
ATOM 6595 N N . LEU C 1 262 ? 21.014 19.611 90.123 1.00 18.51 228 LEU C N 1
ATOM 6596 C CA . LEU C 1 262 ? 21.440 19.514 91.513 1.00 24.48 228 LEU C CA 1
ATOM 6597 C C . LEU C 1 262 ? 20.611 18.459 92.254 1.00 22.59 228 LEU C C 1
ATOM 6598 O O . LEU C 1 262 ? 21.158 17.644 93.005 1.00 20.02 228 LEU C O 1
ATOM 6603 N N . ALA C 1 263 ? 19.301 18.458 92.016 1.00 18.94 229 ALA C N 1
ATOM 6604 C CA . ALA C 1 263 ? 18.441 17.490 92.681 1.00 20.97 229 ALA C CA 1
ATOM 6605 C C . ALA C 1 263 ? 18.879 16.078 92.352 1.00 20.65 229 ALA C C 1
ATOM 6606 O O . ALA C 1 263 ? 18.943 15.228 93.239 1.00 24.16 229 ALA C O 1
ATOM 6608 N N . ASN C 1 264 ? 19.183 15.820 91.080 1.00 18.99 230 ASN C N 1
ATOM 6609 C CA . ASN C 1 264 ? 19.552 14.468 90.683 1.00 17.95 230 ASN C CA 1
ATOM 6610 C C . ASN C 1 264 ? 20.884 14.061 91.272 1.00 17.81 230 ASN C C 1
ATOM 6611 O O . ASN C 1 264 ? 21.042 12.945 91.745 1.00 17.83 230 ASN C O 1
ATOM 6616 N N . VAL C 1 265 ? 21.847 14.971 91.249 1.00 12.16 231 VAL C N 1
ATOM 6617 C CA . VAL C 1 265 ? 23.127 14.689 91.886 1.00 14.75 231 VAL C CA 1
ATOM 6618 C C . VAL C 1 265 ? 22.926 14.358 93.376 1.00 13.41 231 VAL C C 1
ATOM 6619 O O . VAL C 1 265 ? 23.347 13.305 93.860 1.00 14.04 231 VAL C O 1
ATOM 6623 N N . HIS C 1 266 ? 22.244 15.240 94.092 1.00 22.99 232 HIS C N 1
ATOM 6624 C CA . HIS C 1 266 ? 22.037 15.020 95.512 1.00 23.43 232 HIS C CA 1
ATOM 6625 C C . HIS C 1 266 ? 21.223 13.762 95.778 1.00 26.77 232 HIS C C 1
ATOM 6626 O O . HIS C 1 266 ? 21.563 12.959 96.639 1.00 33.39 232 HIS C O 1
ATOM 6633 N N . ALA C 1 267 ? 20.152 13.578 95.027 1.00 21.19 233 ALA C N 1
ATOM 6634 C CA . ALA C 1 267 ? 19.286 12.439 95.263 1.00 19.07 233 ALA C CA 1
ATOM 6635 C C . ALA C 1 267 ? 20.049 11.129 95.109 1.00 16.80 233 ALA C C 1
ATOM 6636 O O . ALA C 1 267 ? 19.839 10.192 95.876 1.00 16.00 233 ALA C O 1
ATOM 6638 N N . PHE C 1 268 ? 20.930 11.052 94.119 1.00 19.93 234 PHE C N 1
ATOM 6639 C CA . PHE C 1 268 ? 21.743 9.847 93.984 1.00 21.60 234 PHE C CA 1
ATOM 6640 C C . PHE C 1 268 ? 22.871 9.800 95.004 1.00 22.38 234 PHE C C 1
ATOM 6641 O O . PHE C 1 268 ? 23.208 8.734 95.492 1.00 22.12 234 PHE C O 1
ATOM 6649 N N . TYR C 1 269 ? 23.454 10.952 95.317 1.00 18.17 235 TYR C N 1
ATOM 6650 C CA . TYR C 1 269 ? 24.478 11.011 96.347 1.00 17.91 235 TYR C CA 1
ATOM 6651 C C . TYR C 1 269 ? 23.955 10.378 97.628 1.00 20.58 235 TYR C C 1
ATOM 6652 O O . TYR C 1 269 ? 24.662 9.600 98.247 1.00 19.19 235 TYR C O 1
ATOM 6661 N N . LYS C 1 270 ? 22.711 10.680 97.997 1.00 21.20 236 LYS C N 1
ATOM 6662 C CA . LYS C 1 270 ? 22.121 10.137 99.230 1.00 23.80 236 LYS C CA 1
ATOM 6663 C C . LYS C 1 270 ? 21.652 8.678 99.107 1.00 24.39 236 LYS C C 1
ATOM 6664 O O . LYS C 1 270 ? 21.212 8.087 100.080 1.00 16.62 236 LYS C O 1
ATOM 6670 N N . ARG C 1 271 ? 21.756 8.091 97.921 1.00 20.05 237 ARG C N 1
ATOM 6671 C CA . ARG C 1 271 ? 21.219 6.747 97.709 1.00 20.65 237 ARG C CA 1
ATOM 6672 C C . ARG C 1 271 ? 22.257 5.725 97.278 1.00 22.44 237 ARG C C 1
ATOM 6673 O O . ARG C 1 271 ? 22.155 4.545 97.578 1.00 24.25 237 ARG C O 1
ATOM 6681 N N . LEU C 1 272 ? 23.255 6.172 96.545 1.00 19.04 238 LEU C N 1
ATOM 6682 C CA . LEU C 1 272 ? 24.238 5.260 95.994 1.00 19.86 238 LEU C CA 1
ATOM 6683 C C . LEU C 1 272 ? 25.305 4.905 97.002 1.00 18.79 238 LEU C C 1
ATOM 6684 O O . LEU C 1 272 ? 25.732 5.747 97.785 1.00 17.97 238 LEU C O 1
ATOM 6689 N N . ASN C 1 273 ? 25.726 3.648 96.973 1.00 18.62 239 ASN C N 1
ATOM 6690 C CA . ASN C 1 273 ? 26.907 3.225 97.706 1.00 16.24 239 ASN C CA 1
ATOM 6691 C C . ASN C 1 273 ? 28.079 4.145 97.351 1.00 22.66 239 ASN C C 1
ATOM 6692 O O . ASN C 1 273 ? 28.218 4.559 96.198 1.00 17.81 239 ASN C O 1
ATOM 6697 N N . PRO C 1 274 ? 28.909 4.503 98.341 1.00 24.41 240 PRO C N 1
ATOM 6698 C CA . PRO C 1 274 ? 29.978 5.477 98.088 1.00 23.03 240 PRO C CA 1
ATOM 6699 C C . PRO C 1 274 ? 31.000 5.011 97.058 1.00 22.64 240 PRO C C 1
ATOM 6700 O O . PRO C 1 274 ? 31.801 5.819 96.597 1.00 22.27 240 PRO C O 1
ATOM 6704 N N . SER C 1 275 ? 30.977 3.735 96.694 1.00 26.77 241 SER C N 1
ATOM 6705 C CA . SER C 1 275 ? 31.913 3.232 95.702 1.00 24.30 241 SER C CA 1
ATOM 6706 C C . SER C 1 275 ? 31.507 3.712 94.309 1.00 30.19 241 SER C C 1
ATOM 6707 O O . SER C 1 275 ? 32.262 3.557 93.340 1.00 26.16 241 SER C O 1
ATOM 6710 N N . ILE C 1 276 ? 30.300 4.260 94.207 1.00 21.78 242 ILE C N 1
ATOM 6711 C CA . ILE C 1 276 ? 29.833 4.819 92.947 1.00 20.47 242 ILE C CA 1
ATOM 6712 C C . ILE C 1 276 ? 29.817 6.331 93.075 1.00 25.65 242 ILE C C 1
ATOM 6713 O O . ILE C 1 276 ? 28.970 6.909 93.762 1.00 14.47 242 ILE C O 1
ATOM 6718 N N . GLN C 1 277 ? 30.753 6.981 92.404 1.00 31.47 243 GLN C N 1
ATOM 6719 C CA . GLN C 1 277 ? 30.836 8.421 92.521 1.00 29.63 243 GLN C CA 1
ATOM 6720 C C . GLN C 1 277 ? 29.867 9.113 91.590 1.00 29.21 243 GLN C C 1
ATOM 6721 O O . GLN C 1 277 ? 29.264 8.501 90.709 1.00 27.77 243 GLN C O 1
ATOM 6727 N N . ILE C 1 278 ? 29.720 10.407 91.799 1.00 21.15 244 ILE C N 1
ATOM 6728 C CA . ILE C 1 278 ? 28.815 11.187 90.996 1.00 18.70 244 ILE C CA 1
ATOM 6729 C C . ILE C 1 278 ? 29.538 12.299 90.270 1.00 23.38 244 ILE C C 1
ATOM 6730 O O . ILE C 1 278 ? 30.319 13.056 90.859 1.00 23.86 244 ILE C O 1
ATOM 6735 N N . ILE C 1 279 ? 29.279 12.370 88.977 1.00 21.15 245 ILE C N 1
ATOM 6736 C CA . ILE C 1 279 ? 29.697 13.483 88.168 1.00 20.16 245 ILE C CA 1
ATOM 6737 C C . ILE C 1 279 ? 28.465 14.348 88.017 1.00 18.14 245 ILE C C 1
ATOM 6738 O O . ILE C 1 279 ? 27.369 13.835 87.783 1.00 20.04 245 ILE C O 1
ATOM 6743 N N . GLY C 1 280 ? 28.630 15.655 88.176 1.00 21.32 246 GLY C N 1
ATOM 6744 C CA . GLY C 1 280 ? 27.507 16.569 88.113 1.00 17.88 246 GLY C CA 1
ATOM 6745 C C . GLY C 1 280 ? 27.514 17.378 86.850 1.00 20.09 246 GLY C C 1
ATOM 6746 O O . GLY C 1 280 ? 28.518 17.970 86.485 1.00 21.30 246 GLY C O 1
ATOM 6747 N N . THR C 1 281 ? 26.381 17.402 86.168 1.00 20.37 247 THR C N 1
ATOM 6748 C CA . THR C 1 281 ? 26.291 18.108 84.908 1.00 18.50 247 THR C CA 1
ATOM 6749 C C . THR C 1 281 ? 24.950 18.780 84.828 1.00 14.95 247 THR C C 1
ATOM 6750 O O . THR C 1 281 ? 23.951 18.169 85.159 1.00 22.11 247 THR C O 1
ATOM 6754 N N . GLY C 1 282 ? 24.924 20.023 84.357 1.00 17.23 248 GLY C N 1
ATOM 6755 C CA . GLY C 1 282 ? 23.674 20.728 84.111 1.00 12.63 248 GLY C CA 1
ATOM 6756 C C . GLY C 1 282 ? 23.642 22.090 84.785 1.00 20.13 248 GLY C C 1
ATOM 6757 O O . GLY C 1 282 ? 23.797 22.195 86.014 1.00 17.45 248 GLY C O 1
ATOM 6758 N N . GLY C 1 283 ? 23.470 23.137 83.977 1.00 20.86 249 GLY C N 1
ATOM 6759 C CA . GLY C 1 283 ? 23.273 24.484 84.479 1.00 15.89 249 GLY C CA 1
ATOM 6760 C C . GLY C 1 283 ? 24.523 25.186 84.974 1.00 22.73 249 GLY C C 1
ATOM 6761 O O . GLY C 1 283 ? 24.417 26.235 85.594 1.00 23.20 249 GLY C O 1
ATOM 6762 N N . VAL C 1 284 ? 25.701 24.623 84.705 1.00 19.82 250 VAL C N 1
ATOM 6763 C CA . VAL C 1 284 ? 26.939 25.229 85.194 1.00 27.35 250 VAL C CA 1
ATOM 6764 C C . VAL C 1 284 ? 27.457 26.307 84.249 1.00 31.67 250 VAL C C 1
ATOM 6765 O O . VAL C 1 284 ? 27.736 26.042 83.081 1.00 27.38 250 VAL C O 1
ATOM 6780 N N . THR C 1 286 ? 28.858 29.262 86.182 1.00 27.29 252 THR C N 1
ATOM 6781 C CA . THR C 1 286 ? 29.707 29.989 87.120 1.00 22.95 252 THR C CA 1
ATOM 6782 C C . THR C 1 286 ? 30.337 29.028 88.120 1.00 27.79 252 THR C C 1
ATOM 6783 O O . THR C 1 286 ? 29.905 27.875 88.275 1.00 22.08 252 THR C O 1
ATOM 6787 N N . GLY C 1 287 ? 31.365 29.507 88.806 1.00 36.17 253 GLY C N 1
ATOM 6788 C CA . GLY C 1 287 ? 31.985 28.726 89.858 1.00 28.47 253 GLY C CA 1
ATOM 6789 C C . GLY C 1 287 ? 30.970 28.357 90.921 1.00 28.06 253 GLY C C 1
ATOM 6790 O O . GLY C 1 287 ? 31.016 27.272 91.500 1.00 30.36 253 GLY C O 1
ATOM 6791 N N . ARG C 1 288 ? 30.044 29.271 91.181 1.00 23.34 254 ARG C N 1
ATOM 6792 C CA . ARG C 1 288 ? 28.996 29.036 92.158 1.00 28.40 254 ARG C CA 1
ATOM 6793 C C . ARG C 1 288 ? 28.169 27.801 91.761 1.00 26.84 254 ARG C C 1
ATOM 6794 O O . ARG C 1 288 ? 27.940 26.906 92.576 1.00 23.44 254 ARG C O 1
ATOM 6802 N N . ASP C 1 289 ? 27.732 27.749 90.505 1.00 25.16 255 ASP C N 1
ATOM 6803 C CA . ASP C 1 289 ? 27.030 26.562 89.999 1.00 25.27 255 ASP C CA 1
ATOM 6804 C C . ASP C 1 289 ? 27.845 25.285 90.212 1.00 24.70 255 ASP C C 1
ATOM 6805 O O . ASP C 1 289 ? 27.317 24.280 90.696 1.00 27.43 255 ASP C O 1
ATOM 6810 N N . ALA C 1 290 ? 29.135 25.326 89.880 1.00 27.30 256 ALA C N 1
ATOM 6811 C CA . ALA C 1 290 ? 29.990 24.159 90.078 1.00 28.54 256 ALA C CA 1
ATOM 6812 C C . ALA C 1 290 ? 30.062 23.824 91.554 1.00 29.19 256 ALA C C 1
ATOM 6813 O O . ALA C 1 290 ? 29.985 22.657 91.958 1.00 28.78 256 ALA C O 1
ATOM 6815 N N . PHE C 1 291 ? 30.201 24.873 92.353 1.00 27.01 257 PHE C N 1
ATOM 6816 C CA . PHE C 1 291 ? 30.266 24.751 93.802 1.00 27.29 257 PHE C CA 1
ATOM 6817 C C . PHE C 1 291 ? 29.058 23.999 94.328 1.00 23.46 257 PHE C C 1
ATOM 6818 O O . PHE C 1 291 ? 29.192 23.034 95.090 1.00 21.53 257 PHE C O 1
ATOM 6826 N N . GLU C 1 292 ? 27.876 24.431 93.904 1.00 21.50 258 GLU C N 1
ATOM 6827 C CA . GLU C 1 292 ? 26.640 23.799 94.343 1.00 22.35 258 GLU C CA 1
ATOM 6828 C C . GLU C 1 292 ? 26.561 22.330 93.945 1.00 22.29 258 GLU C C 1
ATOM 6829 O O . GLU C 1 292 ? 26.070 21.512 94.725 1.00 24.59 258 GLU C O 1
ATOM 6835 N N . HIS C 1 293 ? 27.049 21.989 92.746 1.00 22.45 259 HIS C N 1
ATOM 6836 C CA . HIS C 1 293 ? 27.080 20.588 92.307 1.00 23.35 259 HIS C CA 1
ATOM 6837 C C . HIS C 1 293 ? 27.966 19.759 93.224 1.00 24.83 259 HIS C C 1
ATOM 6838 O O . HIS C 1 293 ? 27.605 18.663 93.640 1.00 22.67 259 HIS C O 1
ATOM 6845 N N . ILE C 1 294 ? 29.138 20.295 93.532 1.00 19.76 260 ILE C N 1
ATOM 6846 C CA . ILE C 1 294 ? 30.049 19.610 94.437 1.00 21.43 260 ILE C CA 1
ATOM 6847 C C . ILE C 1 294 ? 29.439 19.505 95.828 1.00 17.75 260 ILE C C 1
ATOM 6848 O O . ILE C 1 294 ? 29.548 18.469 96.482 1.00 18.19 260 ILE C O 1
ATOM 6853 N N . LEU C 1 295 ? 28.776 20.573 96.260 1.00 29.60 261 LEU C N 1
ATOM 6854 C CA . LEU C 1 295 ? 28.048 20.573 97.527 1.00 27.60 261 LEU C CA 1
ATOM 6855 C C . LEU C 1 295 ? 27.051 19.443 97.583 1.00 30.22 261 LEU C C 1
ATOM 6856 O O . LEU C 1 295 ? 26.884 18.819 98.631 1.00 32.30 261 LEU C O 1
ATOM 6861 N N . CYS C 1 296 ? 26.383 19.188 96.456 1.00 21.68 262 CYS C N 1
ATOM 6862 C CA . CYS C 1 296 ? 25.396 18.121 96.389 1.00 20.54 262 CYS C CA 1
ATOM 6863 C C . CYS C 1 296 ? 26.024 16.742 96.365 1.00 17.09 262 CYS C C 1
ATOM 6864 O O . CYS C 1 296 ? 25.338 15.738 96.596 1.00 22.88 262 CYS C O 1
ATOM 6867 N N . GLY C 1 297 ? 27.324 16.682 96.103 1.00 20.99 263 GLY C N 1
ATOM 6868 C CA . GLY C 1 297 ? 28.004 15.396 96.109 1.00 27.98 263 GLY C CA 1
ATOM 6869 C C . GLY C 1 297 ? 28.912 15.095 94.925 1.00 25.50 263 GLY C C 1
ATOM 6870 O O . GLY C 1 297 ? 29.724 14.168 94.988 1.00 24.72 263 GLY C O 1
ATOM 6871 N N . ALA C 1 298 ? 28.787 15.870 93.851 1.00 19.60 264 ALA C N 1
ATOM 6872 C CA . ALA C 1 298 ? 29.617 15.664 92.657 1.00 22.12 264 ALA C CA 1
ATOM 6873 C C . ALA C 1 298 ? 31.113 15.686 92.963 1.00 21.93 264 ALA C C 1
ATOM 6874 O O . ALA C 1 298 ? 31.594 16.568 93.668 1.00 24.16 264 ALA C O 1
ATOM 6876 N N . SER C 1 299 ? 31.837 14.706 92.426 1.00 19.80 265 SER C N 1
ATOM 6877 C CA . SER C 1 299 ? 33.299 14.676 92.500 1.00 19.14 265 SER C CA 1
ATOM 6878 C C . SER C 1 299 ? 33.917 15.409 91.309 1.00 25.77 265 SER C C 1
ATOM 6879 O O . SER C 1 299 ? 35.081 15.833 91.344 1.00 22.19 265 SER C O 1
ATOM 6882 N N . MET C 1 300 ? 33.128 15.565 90.248 1.00 25.02 266 MET C N 1
ATOM 6883 C CA . MET C 1 300 ? 33.612 16.215 89.041 1.00 21.83 266 MET C CA 1
ATOM 6884 C C . MET C 1 300 ? 32.430 16.927 88.426 1.00 20.13 266 MET C C 1
ATOM 6885 O O . MET C 1 300 ? 31.302 16.466 88.558 1.00 24.77 266 MET C O 1
ATOM 6890 N N . VAL C 1 301 ? 32.676 18.065 87.790 1.00 17.29 267 VAL C N 1
ATOM 6891 C CA . VAL C 1 301 ? 31.585 18.867 87.246 1.00 19.20 267 VAL C CA 1
ATOM 6892 C C . VAL C 1 301 ? 31.791 19.091 85.756 1.00 27.43 267 VAL C C 1
ATOM 6893 O O . VAL C 1 301 ? 32.913 19.369 85.312 1.00 26.39 267 VAL C O 1
ATOM 6897 N N . GLN C 1 302 ? 30.712 18.969 84.988 1.00 21.82 268 GLN C N 1
ATOM 6898 C CA . GLN C 1 302 ? 30.803 19.071 83.542 1.00 20.96 268 GLN C CA 1
ATOM 6899 C C . GLN C 1 302 ? 29.993 20.245 83.046 1.00 25.60 268 GLN C C 1
ATOM 6900 O O . GLN C 1 302 ? 28.964 20.607 83.633 1.00 21.59 268 GLN C O 1
ATOM 6906 N N . ILE C 1 303 ? 30.470 20.828 81.956 1.00 22.99 269 ILE C N 1
ATOM 6907 C CA . ILE C 1 303 ? 29.853 22.003 81.379 1.00 27.73 269 ILE C CA 1
ATOM 6908 C C . ILE C 1 303 ? 29.470 21.722 79.924 1.00 27.29 269 ILE C C 1
ATOM 6909 O O . ILE C 1 303 ? 30.306 21.326 79.107 1.00 24.70 269 ILE C O 1
ATOM 6914 N N . GLY C 1 304 ? 28.201 21.917 79.603 1.00 26.34 270 GLY C N 1
ATOM 6915 C CA . GLY C 1 304 ? 27.744 21.696 78.256 1.00 23.54 270 GLY C CA 1
ATOM 6916 C C . GLY C 1 304 ? 27.464 23.018 77.583 1.00 28.72 270 GLY C C 1
ATOM 6917 O O . GLY C 1 304 ? 28.337 23.600 76.931 1.00 28.20 270 GLY C O 1
ATOM 6918 N N . THR C 1 305 ? 26.233 23.489 77.760 1.00 22.17 271 THR C N 1
ATOM 6919 C CA . THR C 1 305 ? 25.742 24.690 77.109 1.00 20.15 271 THR C CA 1
ATOM 6920 C C . THR C 1 305 ? 26.716 25.854 77.213 1.00 28.21 271 THR C C 1
ATOM 6921 O O . THR C 1 305 ? 27.052 26.475 76.206 1.00 34.47 271 THR C O 1
ATOM 6925 N N . ALA C 1 306 ? 27.161 26.161 78.425 1.00 21.53 272 ALA C N 1
ATOM 6926 C CA . ALA C 1 306 ? 28.016 27.326 78.609 1.00 20.77 272 ALA C CA 1
ATOM 6927 C C . ALA C 1 306 ? 29.335 27.163 77.854 1.00 22.69 272 ALA C C 1
ATOM 6928 O O . ALA C 1 306 ? 29.857 28.133 77.302 1.00 23.30 272 ALA C O 1
ATOM 6930 N N . LEU C 1 307 ? 29.866 25.945 77.822 1.00 24.72 273 LEU C N 1
ATOM 6931 C CA . LEU C 1 307 ? 31.080 25.663 77.055 1.00 30.95 273 LEU C CA 1
ATOM 6932 C C . LEU C 1 307 ? 30.839 25.867 75.568 1.00 32.19 273 LEU C C 1
ATOM 6933 O O . LEU C 1 307 ? 31.664 26.455 74.868 1.00 33.16 273 LEU C O 1
ATOM 6938 N N . HIS C 1 308 ? 29.686 25.408 75.101 1.00 27.45 274 HIS C N 1
ATOM 6939 C CA . HIS C 1 308 ? 29.283 25.603 73.717 1.00 28.91 274 HIS C CA 1
ATOM 6940 C C . HIS C 1 308 ? 29.245 27.084 73.349 1.00 30.71 274 HIS C C 1
ATOM 6941 O O . HIS C 1 308 ? 29.562 27.454 72.228 1.00 31.11 274 HIS C O 1
ATOM 6948 N N . GLN C 1 309 ? 28.844 27.916 74.303 1.00 25.90 275 GLN C N 1
ATOM 6949 C CA . GLN C 1 309 ? 28.660 29.335 74.067 1.00 26.76 275 GLN C CA 1
ATOM 6950 C C . GLN C 1 309 ? 29.949 30.143 74.218 1.00 27.33 275 GLN C C 1
ATOM 6951 O O . GLN C 1 309 ? 30.161 31.098 73.491 1.00 34.63 275 GLN C O 1
ATOM 6957 N N . GLU C 1 310 ? 30.813 29.734 75.138 1.00 36.48 276 GLU C N 1
ATOM 6958 C CA . GLU C 1 310 ? 31.972 30.537 75.536 1.00 39.02 276 GLU C CA 1
ATOM 6959 C C . GLU C 1 310 ? 33.324 29.990 75.056 1.00 37.38 276 GLU C C 1
ATOM 6960 O O . GLU C 1 310 ? 34.312 30.726 75.032 1.00 39.98 276 GLU C O 1
ATOM 6966 N N . GLY C 1 311 ? 33.364 28.708 74.694 1.00 32.90 277 GLY C N 1
ATOM 6967 C CA . GLY C 1 311 ? 34.597 28.044 74.309 1.00 27.67 277 GLY C CA 1
ATOM 6968 C C . GLY C 1 311 ? 35.441 27.676 75.515 1.00 32.37 277 GLY C C 1
ATOM 6969 O O . GLY C 1 311 ? 35.165 28.121 76.625 1.00 31.39 277 GLY C O 1
ATOM 6970 N N . PRO C 1 312 ? 36.502 26.887 75.291 1.00 30.54 278 PRO C N 1
ATOM 6971 C CA . PRO C 1 312 ? 37.360 26.301 76.327 1.00 27.56 278 PRO C CA 1
ATOM 6972 C C . PRO C 1 312 ? 37.924 27.315 77.328 1.00 32.61 278 PRO C C 1
ATOM 6973 O O . PRO C 1 312 ? 38.420 26.894 78.377 1.00 28.26 278 PRO C O 1
ATOM 6977 N N . GLN C 1 313 ? 37.881 28.607 76.997 1.00 31.39 279 GLN C N 1
ATOM 6978 C CA . GLN C 1 313 ? 38.357 29.643 77.915 1.00 34.92 279 GLN C CA 1
ATOM 6979 C C . GLN C 1 313 ? 37.543 29.616 79.208 1.00 34.03 279 GLN C C 1
ATOM 6980 O O . GLN C 1 313 ? 38.004 30.080 80.249 1.00 35.23 279 GLN C O 1
ATOM 6986 N N . ILE C 1 314 ? 36.340 29.053 79.129 1.00 28.70 280 ILE C N 1
ATOM 6987 C CA . ILE C 1 314 ? 35.413 29.040 80.250 1.00 30.51 280 ILE C CA 1
ATOM 6988 C C . ILE C 1 314 ? 35.970 28.309 81.462 1.00 28.25 280 ILE C C 1
ATOM 6989 O O . ILE C 1 314 ? 35.659 28.658 82.584 1.00 30.39 280 ILE C O 1
ATOM 6994 N N . PHE C 1 315 ? 36.807 27.309 81.238 1.00 24.01 281 PHE C N 1
ATOM 6995 C CA . PHE C 1 315 ? 37.380 26.575 82.344 1.00 28.16 281 PHE C CA 1
ATOM 6996 C C . PHE C 1 315 ? 38.241 27.464 83.247 1.00 40.18 281 PHE C C 1
ATOM 6997 O O . PHE C 1 315 ? 38.103 27.436 84.485 1.00 37.70 281 PHE C O 1
ATOM 7005 N N . LYS C 1 316 ? 39.120 28.246 82.631 1.00 36.10 282 LYS C N 1
ATOM 7006 C CA . LYS C 1 316 ? 39.930 29.228 83.361 1.00 35.46 282 LYS C CA 1
ATOM 7007 C C . LYS C 1 316 ? 39.035 30.114 84.234 1.00 29.81 282 LYS C C 1
ATOM 7008 O O . LYS C 1 316 ? 39.259 30.243 85.430 1.00 29.44 282 LYS C O 1
ATOM 7014 N N . ARG C 1 317 ? 38.018 30.716 83.628 1.00 27.53 283 ARG C N 1
ATOM 7015 C CA . ARG C 1 317 ? 37.109 31.583 84.361 1.00 31.97 283 ARG C CA 1
ATOM 7016 C C . ARG C 1 317 ? 36.394 30.860 85.503 1.00 37.06 283 ARG C C 1
ATOM 7017 O O . ARG C 1 317 ? 36.472 31.267 86.666 1.00 34.91 283 ARG C O 1
ATOM 7025 N N . ILE C 1 318 ? 35.698 29.782 85.177 1.00 33.87 284 ILE C N 1
ATOM 7026 C CA . ILE C 1 318 ? 34.942 29.077 86.196 1.00 31.57 284 ILE C CA 1
ATOM 7027 C C . ILE C 1 318 ? 35.821 28.506 87.302 1.00 26.43 284 ILE C C 1
ATOM 7028 O O . ILE C 1 318 ? 35.425 28.515 88.465 1.00 31.53 284 ILE C O 1
ATOM 7033 N N . THR C 1 319 ? 37.011 28.028 86.954 1.00 33.95 285 THR C N 1
ATOM 7034 C CA . THR C 1 319 ? 37.921 27.507 87.972 1.00 38.48 285 THR C CA 1
ATOM 7035 C C . THR C 1 319 ? 38.276 28.586 88.990 1.00 40.51 285 THR C C 1
ATOM 7036 O O . THR C 1 319 ? 38.225 28.360 90.203 1.00 46.17 285 THR C O 1
ATOM 7040 N N . LYS C 1 320 ? 38.610 29.765 88.486 1.00 28.64 286 LYS C N 1
ATOM 7041 C CA . LYS C 1 320 ? 38.895 30.917 89.342 1.00 40.01 286 LYS C CA 1
ATOM 7042 C C . LYS C 1 320 ? 37.690 31.243 90.242 1.00 40.07 286 LYS C C 1
ATOM 7043 O O . LYS C 1 320 ? 37.835 31.368 91.463 1.00 38.95 286 LYS C O 1
ATOM 7049 N N . GLU C 1 321 ? 36.502 31.356 89.647 1.00 32.54 287 GLU C N 1
ATOM 7050 C CA . GLU C 1 321 ? 35.300 31.666 90.413 1.00 30.05 287 GLU C CA 1
ATOM 7051 C C . GLU C 1 321 ? 35.029 30.615 91.494 1.00 29.80 287 GLU C C 1
ATOM 7052 O O . GLU C 1 321 ? 34.613 30.950 92.599 1.00 29.99 287 GLU C O 1
ATOM 7058 N N . LEU C 1 322 ? 35.264 29.346 91.183 1.00 33.04 288 LEU C N 1
ATOM 7059 C CA . LEU C 1 322 ? 35.079 28.292 92.185 1.00 31.08 288 LEU C CA 1
ATOM 7060 C C . LEU C 1 322 ? 36.105 28.423 93.301 1.00 33.82 288 LEU C C 1
ATOM 7061 O O . LEU C 1 322 ? 35.771 28.357 94.475 1.00 34.45 288 LEU C O 1
ATOM 7077 N N . ALA C 1 324 ? 37.612 30.943 94.257 1.00 45.83 290 ALA C N 1
ATOM 7078 C CA . ALA C 1 324 ? 37.327 32.122 95.053 1.00 41.71 290 ALA C CA 1
ATOM 7079 C C . ALA C 1 324 ? 36.351 31.780 96.171 1.00 49.86 290 ALA C C 1
ATOM 7080 O O . ALA C 1 324 ? 36.546 32.179 97.326 1.00 52.14 290 ALA C O 1
ATOM 7082 N N . ILE C 1 325 ? 35.297 31.049 95.824 1.00 39.35 291 ILE C N 1
ATOM 7083 C CA . ILE C 1 325 ? 34.325 30.631 96.818 1.00 38.65 291 ILE C CA 1
ATOM 7084 C C . ILE C 1 325 ? 34.996 29.768 97.877 1.00 38.95 291 ILE C C 1
ATOM 7085 O O . ILE C 1 325 ? 34.729 29.916 99.067 1.00 42.79 291 ILE C O 1
ATOM 7090 N N . MET C 1 326 ? 35.865 28.863 97.442 1.00 31.29 292 MET C N 1
ATOM 7091 C CA . MET C 1 326 ? 36.549 27.986 98.374 1.00 29.62 292 MET C CA 1
ATOM 7092 C C . MET C 1 326 ? 37.417 28.800 99.338 1.00 46.36 292 MET C C 1
ATOM 7093 O O . MET C 1 326 ? 37.424 28.559 100.550 1.00 42.04 292 MET C O 1
ATOM 7098 N N . THR C 1 327 ? 38.149 29.762 98.789 1.00 41.66 293 THR C N 1
ATOM 7099 C CA . THR C 1 327 ? 39.008 30.617 99.589 1.00 48.54 293 THR C CA 1
ATOM 7100 C C . THR C 1 327 ? 38.187 31.374 100.635 1.00 52.37 293 THR C C 1
ATOM 7101 O O . THR C 1 327 ? 38.467 31.292 101.831 1.00 50.12 293 THR C O 1
ATOM 7105 N N . GLU C 1 328 ? 37.164 32.089 100.173 1.00 57.45 294 GLU C N 1
ATOM 7106 C CA . GLU C 1 328 ? 36.259 32.817 101.054 1.00 55.09 294 GLU C CA 1
ATOM 7107 C C . GLU C 1 328 ? 35.695 31.932 102.161 1.00 56.11 294 GLU C C 1
ATOM 7108 O O . GLU C 1 328 ? 35.428 32.396 103.268 1.00 55.84 294 GLU C O 1
ATOM 7114 N N . LYS C 1 329 ? 35.527 30.652 101.858 1.00 57.04 295 LYS C N 1
ATOM 7115 C CA . LYS C 1 329 ? 34.899 29.725 102.780 1.00 50.29 295 LYS C CA 1
ATOM 7116 C C . LYS C 1 329 ? 35.949 29.043 103.648 1.00 53.94 295 LYS C C 1
ATOM 7117 O O . LYS C 1 329 ? 35.629 28.425 104.665 1.00 57.13 295 LYS C O 1
ATOM 7123 N N . GLY C 1 330 ? 37.210 29.168 103.245 1.00 54.10 296 GLY C N 1
ATOM 7124 C CA . GLY C 1 330 ? 38.304 28.510 103.941 1.00 45.41 296 GLY C CA 1
ATOM 7125 C C . GLY C 1 330 ? 38.467 27.048 103.572 1.00 45.07 296 GLY C C 1
ATOM 7126 O O . GLY C 1 330 ? 39.064 26.280 104.325 1.00 37.68 296 GLY C O 1
ATOM 7127 N N . TYR C 1 331 ? 37.937 26.665 102.409 1.00 46.00 297 TYR C N 1
ATOM 7128 C CA . TYR C 1 331 ? 38.054 25.295 101.923 1.00 39.36 297 TYR C CA 1
ATOM 7129 C C . TYR C 1 331 ? 39.376 25.128 101.176 1.00 39.77 297 TYR C C 1
ATOM 7130 O O . TYR C 1 331 ? 39.814 26.024 100.458 1.00 43.17 297 TYR C O 1
ATOM 7139 N N . GLU C 1 332 ? 40.017 23.980 101.357 1.00 48.05 298 GLU C N 1
ATOM 7140 C CA . GLU C 1 332 ? 41.314 23.740 100.738 1.00 51.10 298 GLU C CA 1
ATOM 7141 C C . GLU C 1 332 ? 41.232 22.701 99.633 1.00 48.31 298 GLU C C 1
ATOM 7142 O O . GLU C 1 332 ? 41.949 22.788 98.643 1.00 50.46 298 GLU C O 1
ATOM 7148 N N . THR C 1 333 ? 40.351 21.724 99.804 1.00 36.08 299 THR C N 1
ATOM 7149 C CA . THR C 1 333 ? 40.136 20.686 98.806 1.00 32.55 299 THR C CA 1
ATOM 7150 C C . THR C 1 333 ? 38.636 20.468 98.652 1.00 35.51 299 THR C C 1
ATOM 7151 O O . THR C 1 333 ? 37.864 20.903 99.498 1.00 36.01 299 THR C O 1
ATOM 7155 N N . LEU C 1 334 ? 38.219 19.798 97.579 1.00 44.24 300 LEU C N 1
ATOM 7156 C CA . LEU C 1 334 ? 36.808 19.477 97.394 1.00 38.01 300 LEU C CA 1
ATOM 7157 C C . LEU C 1 334 ? 36.287 18.713 98.604 1.00 38.42 300 LEU C C 1
ATOM 7158 O O . LEU C 1 334 ? 35.149 18.906 99.034 1.00 35.26 300 LEU C O 1
ATOM 7163 N N . GLU C 1 335 ? 37.128 17.844 99.147 1.00 38.23 301 GLU C N 1
ATOM 7164 C CA . GLU C 1 335 ? 36.746 17.026 100.296 1.00 47.32 301 GLU C CA 1
ATOM 7165 C C . GLU C 1 335 ? 36.171 17.848 101.463 1.00 37.50 301 GLU C C 1
ATOM 7166 O O . GLU C 1 335 ? 35.367 17.352 102.237 1.00 38.32 301 GLU C O 1
ATOM 7172 N N . ASP C 1 336 ? 36.570 19.108 101.570 1.00 36.56 302 ASP C N 1
ATOM 7173 C CA . ASP C 1 336 ? 36.117 19.958 102.665 1.00 34.56 302 ASP C CA 1
ATOM 7174 C C . ASP C 1 336 ? 34.635 20.310 102.584 1.00 41.29 302 ASP C C 1
ATOM 7175 O O . ASP C 1 336 ? 34.032 20.684 103.601 1.00 41.67 302 ASP C O 1
ATOM 7180 N N . PHE C 1 337 ? 34.041 20.207 101.394 1.00 31.01 303 PHE C N 1
ATOM 7181 C CA . PHE C 1 337 ? 32.621 20.544 101.265 1.00 31.58 303 PHE C CA 1
ATOM 7182 C C . PHE C 1 337 ? 31.786 19.600 100.391 1.00 26.43 303 PHE C C 1
ATOM 7183 O O . PHE C 1 337 ? 30.555 19.708 100.357 1.00 27.65 303 PHE C O 1
ATOM 7191 N N . ARG C 1 338 ? 32.440 18.687 99.686 1.00 29.68 304 ARG C N 1
ATOM 7192 C CA . ARG C 1 338 ? 31.714 17.798 98.804 1.00 29.13 304 ARG C CA 1
ATOM 7193 C C . ARG C 1 338 ? 30.662 17.036 99.586 1.00 30.76 304 ARG C C 1
ATOM 7194 O O . ARG C 1 338 ? 30.987 16.372 100.568 1.00 32.88 304 ARG C O 1
ATOM 7202 N N . GLY C 1 339 ? 29.412 17.136 99.147 1.00 18.84 305 GLY C N 1
ATOM 7203 C CA . GLY C 1 339 ? 28.328 16.387 99.764 1.00 26.13 305 GLY C CA 1
ATOM 7204 C C . GLY C 1 339 ? 27.862 16.960 101.092 1.00 30.48 305 GLY C C 1
ATOM 7205 O O . GLY C 1 339 ? 27.067 16.340 101.783 1.00 27.72 305 GLY C O 1
ATOM 7206 N N . LYS C 1 340 ? 28.343 18.149 101.440 1.00 30.62 306 LYS C N 1
ATOM 7207 C CA . LYS C 1 340 ? 28.025 18.750 102.724 1.00 31.31 306 LYS C CA 1
ATOM 7208 C C . LYS C 1 340 ? 26.903 19.768 102.606 1.00 32.88 306 LYS C C 1
ATOM 7209 O O . LYS C 1 340 ? 26.785 20.666 103.437 1.00 28.31 306 LYS C O 1
ATOM 7215 N N . LEU C 1 341 ? 26.086 19.647 101.568 1.00 22.66 307 LEU C N 1
ATOM 7216 C CA . LEU C 1 341 ? 24.897 20.483 101.472 1.00 25.83 307 LEU C CA 1
ATOM 7217 C C . LEU C 1 341 ? 24.093 20.372 102.780 1.00 27.23 307 LEU C C 1
ATOM 7218 O O . LEU C 1 341 ? 23.945 19.283 103.324 1.00 21.25 307 LEU C O 1
ATOM 7223 N N . ASN C 1 342 ? 23.599 21.503 103.285 1.00 30.53 308 ASN C N 1
ATOM 7224 C CA . ASN C 1 342 ? 22.833 21.538 104.532 1.00 25.34 308 ASN C CA 1
ATOM 7225 C C . ASN C 1 342 ? 21.327 21.623 104.322 1.00 29.31 308 ASN C C 1
ATOM 7226 O O . ASN C 1 342 ? 20.871 22.369 103.460 1.00 24.55 308 ASN C O 1
ATOM 7231 N N . ALA C 1 343 ? 20.565 20.865 105.111 1.00 25.99 309 ALA C N 1
ATOM 7232 C CA . ALA C 1 343 ? 19.125 21.078 105.197 1.00 31.08 309 ALA C CA 1
ATOM 7233 C C . ALA C 1 343 ? 18.899 22.340 106.014 1.00 31.97 309 ALA C C 1
ATOM 7234 O O . ALA C 1 343 ? 19.850 22.866 106.604 1.00 33.94 309 ALA C O 1
ATOM 7236 N N . MET C 1 344 ? 17.664 22.836 106.044 1.00 36.82 310 MET C N 1
ATOM 7237 C CA . MET C 1 344 ? 17.348 23.961 106.912 1.00 40.28 310 MET C CA 1
ATOM 7238 C C . MET C 1 344 ? 17.239 23.512 108.371 1.00 44.80 310 MET C C 1
ATOM 7239 O O . MET C 1 344 ? 16.871 22.364 108.655 1.00 49.41 310 MET C O 1
ATOM 7244 N N . ALA C 1 345 ? 17.602 24.407 109.287 1.00 47.66 311 ALA C N 1
ATOM 7245 C CA . ALA C 1 345 ? 17.413 24.161 110.718 1.00 47.57 311 ALA C CA 1
ATOM 7246 C C . ALA C 1 345 ? 15.957 23.799 111.038 1.00 47.28 311 ALA C C 1
ATOM 7247 O O . ALA C 1 345 ? 15.021 24.395 110.483 1.00 47.39 311 ALA C O 1
ATOM 7249 N N . VAL D 1 36 ? -9.804 43.465 68.823 1.00 61.52 2 VAL D N 1
ATOM 7250 C CA . VAL D 1 36 ? -8.859 42.470 69.333 1.00 59.03 2 VAL D CA 1
ATOM 7251 C C . VAL D 1 36 ? -9.266 41.939 70.710 1.00 59.52 2 VAL D C 1
ATOM 7252 O O . VAL D 1 36 ? -9.307 42.695 71.677 1.00 54.99 2 VAL D O 1
ATOM 7256 N N . SER D 1 37 ? -9.540 40.633 70.790 1.00 51.01 3 SER D N 1
ATOM 7257 C CA . SER D 1 37 ? -10.161 40.012 71.970 1.00 45.01 3 SER D CA 1
ATOM 7258 C C . SER D 1 37 ? -9.398 38.804 72.527 1.00 42.35 3 SER D C 1
ATOM 7259 O O . SER D 1 37 ? -8.976 37.925 71.774 1.00 43.36 3 SER D O 1
ATOM 7262 N N . THR D 1 38 ? -9.246 38.752 73.849 1.00 42.58 4 THR D N 1
ATOM 7263 C CA . THR D 1 38 ? -8.631 37.600 74.497 1.00 37.38 4 THR D CA 1
ATOM 7264 C C . THR D 1 38 ? -9.665 36.705 75.190 1.00 37.31 4 THR D C 1
ATOM 7265 O O . THR D 1 38 ? -9.328 35.915 76.078 1.00 34.40 4 THR D O 1
ATOM 7269 N N . HIS D 1 39 ? -10.923 36.847 74.786 1.00 39.91 5 HIS D N 1
ATOM 7270 C CA A HIS D 1 39 ? -11.992 35.958 75.231 0.49 41.88 5 HIS D CA 1
ATOM 7271 C CA B HIS D 1 39 ? -11.970 35.961 75.266 0.51 41.89 5 HIS D CA 1
ATOM 7272 C C . HIS D 1 39 ? -11.618 34.526 74.880 1.00 43.10 5 HIS D C 1
ATOM 7273 O O . HIS D 1 39 ? -10.839 34.288 73.962 1.00 37.79 5 HIS D O 1
ATOM 7286 N N . THR D 1 40 ? -12.187 33.564 75.586 1.00 38.14 6 THR D N 1
ATOM 7287 C CA . THR D 1 40 ? -11.867 32.184 75.298 1.00 32.22 6 THR D CA 1
ATOM 7288 C C . THR D 1 40 ? -12.898 31.286 75.926 1.00 34.01 6 THR D C 1
ATOM 7289 O O . THR D 1 40 ? -13.757 31.755 76.668 1.00 40.26 6 THR D O 1
ATOM 7293 N N . THR D 1 41 ? -12.809 29.994 75.635 1.00 34.61 7 THR D N 1
ATOM 7294 C CA . THR D 1 41 ? -13.735 29.033 76.207 1.00 33.92 7 THR D CA 1
ATOM 7295 C C . THR D 1 41 ? -13.010 27.770 76.670 1.00 35.81 7 THR D C 1
ATOM 7296 O O . THR D 1 41 ? -11.963 27.415 76.137 1.00 32.01 7 THR D O 1
ATOM 7300 N N . ILE D 1 42 ? -13.560 27.121 77.695 1.00 33.51 8 ILE D N 1
ATOM 7301 C CA . ILE D 1 42 ? -13.161 25.782 78.075 1.00 25.79 8 ILE D CA 1
ATOM 7302 C C . ILE D 1 42 ? -14.457 25.012 78.246 1.00 29.19 8 ILE D C 1
ATOM 7303 O O . ILE D 1 42 ? -15.320 25.412 79.014 1.00 35.85 8 ILE D O 1
ATOM 7308 N N . GLY D 1 43 ? -14.606 23.915 77.525 1.00 30.04 9 GLY D N 1
ATOM 7309 C CA . GLY D 1 43 ? -15.874 23.220 77.508 1.00 35.08 9 GLY D CA 1
ATOM 7310 C C . GLY D 1 43 ? -16.970 24.177 77.066 1.00 36.29 9 GLY D C 1
ATOM 7311 O O . GLY D 1 43 ? -16.837 24.901 76.070 1.00 31.73 9 GLY D O 1
ATOM 7312 N N . SER D 1 44 ? -18.060 24.203 77.814 1.00 46.94 10 SER D N 1
ATOM 7313 C CA . SER D 1 44 ? -19.171 25.057 77.439 1.00 55.59 10 SER D CA 1
ATOM 7314 C C . SER D 1 44 ? -19.137 26.380 78.196 1.00 56.06 10 SER D C 1
ATOM 7315 O O . SER D 1 44 ? -20.132 27.096 78.233 1.00 57.53 10 SER D O 1
ATOM 7318 N N . PHE D 1 45 ? -17.992 26.702 78.794 1.00 37.92 11 PHE D N 1
ATOM 7319 C CA . PHE D 1 45 ? -17.872 27.897 79.614 1.00 36.95 11 PHE D CA 1
ATOM 7320 C C . PHE D 1 45 ? -17.078 28.999 78.932 1.00 36.63 11 PHE D C 1
ATOM 7321 O O . PHE D 1 45 ? -16.057 28.734 78.293 1.00 36.65 11 PHE D O 1
ATOM 7329 N N . ASP D 1 46 ? -17.545 30.236 79.085 1.00 37.76 12 ASP D N 1
ATOM 7330 C CA . ASP D 1 46 ? -16.867 31.386 78.499 1.00 40.93 12 ASP D CA 1
ATOM 7331 C C . ASP D 1 46 ? -16.042 32.129 79.528 1.00 35.06 12 ASP D C 1
ATOM 7332 O O . ASP D 1 46 ? -16.336 32.089 80.722 1.00 40.16 12 ASP D O 1
ATOM 7337 N N . PHE D 1 47 ? -15.016 32.821 79.048 1.00 28.27 13 PHE D N 1
ATOM 7338 C CA . PHE D 1 47 ? -14.182 33.656 79.895 1.00 37.58 13 PHE D CA 1
ATOM 7339 C C . PHE D 1 47 ? -13.845 34.957 79.173 1.00 41.60 13 PHE D C 1
ATOM 7340 O O . PHE D 1 47 ? -13.544 34.947 77.981 1.00 44.69 13 PHE D O 1
ATOM 7348 N N . ASP D 1 48 ? -13.885 36.066 79.903 1.00 43.17 14 ASP D N 1
ATOM 7349 C CA . ASP D 1 48 ? -13.612 37.383 79.338 1.00 48.99 14 ASP D CA 1
ATOM 7350 C C . ASP D 1 48 ? -12.154 37.517 78.953 1.00 49.45 14 ASP D C 1
ATOM 7351 O O . ASP D 1 48 ? -11.775 38.383 78.165 1.00 49.13 14 ASP D O 1
ATOM 7356 N N . ASN D 1 49 ? -11.331 36.665 79.547 1.00 46.18 15 ASN D N 1
ATOM 7357 C CA . ASN D 1 49 ? -9.899 36.709 79.322 1.00 37.66 15 ASN D CA 1
ATOM 7358 C C . ASN D 1 49 ? -9.296 35.303 79.356 1.00 41.55 15 ASN D C 1
ATOM 7359 O O . ASN D 1 49 ? -9.914 34.353 79.852 1.00 34.01 15 ASN D O 1
ATOM 7364 N N . CYS D 1 50 ? -8.089 35.163 78.825 1.00 39.04 16 CYS D N 1
ATOM 7365 C CA . CYS D 1 50 ? -7.480 33.845 78.733 1.00 34.56 16 CYS D CA 1
ATOM 7366 C C . CYS D 1 50 ? -6.257 33.696 79.646 1.00 35.23 16 CYS D C 1
ATOM 7367 O O . CYS D 1 50 ? -5.385 32.867 79.387 1.00 31.14 16 CYS D O 1
ATOM 7370 N N . LEU D 1 51 ? -6.197 34.506 80.703 1.00 37.51 17 LEU D N 1
ATOM 7371 C CA . LEU D 1 51 ? -5.150 34.397 81.720 1.00 28.87 17 LEU D CA 1
ATOM 7372 C C . LEU D 1 51 ? -5.803 34.215 83.077 1.00 34.87 17 LEU D C 1
ATOM 7373 O O . LEU D 1 51 ? -6.863 34.768 83.341 1.00 36.35 17 LEU D O 1
ATOM 7378 N N . MET D 1 52 ? -5.179 33.430 83.944 1.00 38.47 18 MET D N 1
ATOM 7379 C CA . MET D 1 52 ? -5.722 33.215 85.277 1.00 37.41 18 MET D CA 1
ATOM 7380 C C . MET D 1 52 ? -4.632 32.697 86.176 1.00 33.38 18 MET D C 1
ATOM 7381 O O . MET D 1 52 ? -3.514 32.466 85.723 1.00 30.49 18 MET D O 1
ATOM 7386 N N . ASN D 1 53 ? -4.947 32.517 87.452 1.00 29.88 19 ASN D N 1
ATOM 7387 C CA . ASN D 1 53 ? -3.960 31.989 88.385 1.00 27.07 19 ASN D CA 1
ATOM 7388 C C . ASN D 1 53 ? -3.730 30.504 88.136 1.00 25.23 19 ASN D C 1
ATOM 7389 O O . ASN D 1 53 ? -4.591 29.815 87.580 1.00 23.87 19 ASN D O 1
ATOM 7394 N N . ALA D 1 54 ? -2.563 30.018 88.531 1.00 18.97 20 ALA D N 1
ATOM 7395 C CA . ALA D 1 54 ? -2.335 28.586 88.590 1.00 19.94 20 ALA D CA 1
ATOM 7396 C C . ALA D 1 54 ? -2.731 28.079 89.987 1.00 19.64 20 ALA D C 1
ATOM 7397 O O . ALA D 1 54 ? -2.498 28.757 90.992 1.00 16.66 20 ALA D O 1
ATOM 7399 N N . ALA D 1 55 ? -3.330 26.893 90.042 1.00 18.32 21 ALA D N 1
ATOM 7400 C CA . ALA D 1 55 ? -3.707 26.280 91.305 1.00 23.34 21 ALA D CA 1
ATOM 7401 C C . ALA D 1 55 ? -2.576 26.386 92.297 1.00 22.88 21 ALA D C 1
ATOM 7402 O O . ALA D 1 55 ? -1.412 26.180 91.946 1.00 24.74 21 ALA D O 1
ATOM 7404 N N . GLY D 1 56 ? -2.920 26.741 93.533 1.00 18.04 22 GLY D N 1
ATOM 7405 C CA . GLY D 1 56 ? -1.947 26.828 94.614 1.00 19.90 22 GLY D CA 1
ATOM 7406 C C . GLY D 1 56 ? -1.412 28.231 94.855 1.00 22.22 22 GLY D C 1
ATOM 7407 O O . GLY D 1 56 ? -0.853 28.534 95.904 1.00 23.19 22 GLY D O 1
ATOM 7408 N N . VAL D 1 57 ? -1.569 29.099 93.869 1.00 22.95 23 VAL D N 1
ATOM 7409 C CA . VAL D 1 57 ? -1.027 30.440 93.982 1.00 24.00 23 VAL D CA 1
ATOM 7410 C C . VAL D 1 57 ? -2.159 31.459 94.110 1.00 30.96 23 VAL D C 1
ATOM 7411 O O . VAL D 1 57 ? -3.081 31.476 93.293 1.00 25.53 23 VAL D O 1
ATOM 7415 N N . TYR D 1 58 ? -2.091 32.289 95.146 1.00 24.01 24 TYR D N 1
ATOM 7416 C CA . TYR D 1 58 ? -3.058 33.366 95.339 1.00 25.33 24 TYR D CA 1
ATOM 7417 C C . TYR D 1 58 ? -4.501 32.895 95.352 1.00 25.31 24 TYR D C 1
ATOM 7418 O O . TYR D 1 58 ? -5.357 33.509 94.726 1.00 32.39 24 TYR D O 1
ATOM 7427 N N . CYS D 1 59 ? -4.781 31.832 96.094 1.00 22.11 25 CYS D N 1
ATOM 7428 C CA . CYS D 1 59 ? -6.121 31.283 96.111 1.00 22.21 25 CYS D CA 1
ATOM 7429 C C . CYS D 1 59 ? -6.405 30.504 97.400 1.00 22.82 25 CYS D C 1
ATOM 7430 O O . CYS D 1 59 ? -7.299 29.659 97.445 1.00 21.69 25 CYS D O 1
ATOM 7433 N N . MET D 1 60 ? -5.640 30.779 98.446 1.00 33.48 26 MET D N 1
ATOM 7434 C CA . MET D 1 60 ? -5.893 30.158 99.745 1.00 30.53 26 MET D CA 1
ATOM 7435 C C . MET D 1 60 ? -7.268 30.520 100.325 1.00 33.67 26 MET D C 1
ATOM 7436 O O . MET D 1 60 ? -7.958 29.654 100.859 1.00 28.60 26 MET D O 1
ATOM 7441 N N . THR D 1 61 ? -7.670 31.788 100.202 1.00 28.01 27 THR D N 1
ATOM 7442 C CA . THR D 1 61 ? -8.861 32.289 100.902 1.00 33.66 27 THR D CA 1
ATOM 7443 C C . THR D 1 61 ? -9.888 32.951 100.003 1.00 33.99 27 THR D C 1
ATOM 7444 O O . THR D 1 61 ? -9.577 33.345 98.882 1.00 37.59 27 THR D O 1
ATOM 7448 N N . ARG D 1 62 ? -11.107 33.102 100.517 1.00 41.45 28 ARG D N 1
ATOM 7449 C CA . ARG D 1 62 ? -12.158 33.804 99.789 1.00 38.39 28 ARG D CA 1
ATOM 7450 C C . ARG D 1 62 ? -11.698 35.204 99.364 1.00 41.58 28 ARG D C 1
ATOM 7451 O O . ARG D 1 62 ? -12.054 35.682 98.282 1.00 44.37 28 ARG D O 1
ATOM 7459 N N . GLU D 1 63 ? -10.886 35.845 100.200 1.00 46.22 29 GLU D N 1
ATOM 7460 C CA . GLU D 1 63 ? -10.411 37.200 99.922 1.00 50.61 29 GLU D CA 1
ATOM 7461 C C . GLU D 1 63 ? -9.460 37.225 98.739 1.00 50.75 29 GLU D C 1
ATOM 7462 O O . GLU D 1 63 ? -9.562 38.079 97.863 1.00 51.01 29 GLU D O 1
ATOM 7468 N N . GLU D 1 64 ? -8.519 36.291 98.722 1.00 43.61 30 GLU D N 1
ATOM 7469 C CA . GLU D 1 64 ? -7.573 36.226 97.622 1.00 47.58 30 GLU D CA 1
ATOM 7470 C C . GLU D 1 64 ? -8.304 35.891 96.329 1.00 41.81 30 GLU D C 1
ATOM 7471 O O . GLU D 1 64 ? -8.070 36.521 95.298 1.00 39.18 30 GLU D O 1
ATOM 7477 N N . LEU D 1 65 ? -9.203 34.913 96.399 1.00 26.62 31 LEU D N 1
ATOM 7478 C CA . LEU D 1 65 ? -9.976 34.525 95.233 1.00 36.41 31 LEU D CA 1
ATOM 7479 C C . LEU D 1 65 ? -10.728 35.728 94.668 1.00 42.89 31 LEU D C 1
ATOM 7480 O O . LEU D 1 65 ? -10.717 35.960 93.457 1.00 44.49 31 LEU D O 1
ATOM 7485 N N . ALA D 1 66 ? -11.350 36.507 95.554 1.00 37.47 32 ALA D N 1
ATOM 7486 C CA . ALA D 1 66 ? -12.108 37.675 95.128 1.00 36.41 32 ALA D CA 1
ATOM 7487 C C . ALA D 1 66 ? -11.184 38.672 94.439 1.00 34.70 32 ALA D C 1
ATOM 7488 O O . ALA D 1 66 ? -11.547 39.280 93.445 1.00 38.08 32 ALA D O 1
ATOM 7490 N N . ALA D 1 67 ? -9.981 38.835 94.971 1.00 38.10 33 ALA D N 1
ATOM 7491 C CA . ALA D 1 67 ? -9.009 39.718 94.343 1.00 45.98 33 ALA D CA 1
ATOM 7492 C C . ALA D 1 67 ? -8.675 39.243 92.923 1.00 50.22 33 ALA D C 1
ATOM 7493 O O . ALA D 1 67 ? -8.477 40.058 92.024 1.00 45.59 33 ALA D O 1
ATOM 7495 N N . ILE D 1 68 ? -8.605 37.930 92.715 1.00 39.53 34 ILE D N 1
ATOM 7496 C CA . ILE D 1 68 ? -8.409 37.418 91.364 1.00 42.72 34 ILE D CA 1
ATOM 7497 C C . ILE D 1 68 ? -9.616 37.760 90.506 1.00 43.06 34 ILE D C 1
ATOM 7498 O O . ILE D 1 68 ? -9.480 38.221 89.371 1.00 42.62 34 ILE D O 1
ATOM 7503 N N . ASP D 1 69 ? -10.798 37.521 91.060 1.00 45.20 35 ASP D N 1
ATOM 7504 C CA . ASP D 1 69 ? -12.055 37.739 90.353 1.00 50.32 35 ASP D CA 1
ATOM 7505 C C . ASP D 1 69 ? -12.258 39.187 89.908 1.00 59.12 35 ASP D C 1
ATOM 7506 O O . ASP D 1 69 ? -12.943 39.448 88.922 1.00 63.57 35 ASP D O 1
ATOM 7511 N N . HIS D 1 70 ? -11.659 40.118 90.645 1.00 64.55 36 HIS D N 1
ATOM 7512 C CA . HIS D 1 70 ? -11.816 41.546 90.388 1.00 65.29 36 HIS D CA 1
ATOM 7513 C C . HIS D 1 70 ? -10.622 42.100 89.629 1.00 60.74 36 HIS D C 1
ATOM 7514 O O . HIS D 1 70 ? -10.564 43.289 89.336 1.00 74.51 36 HIS D O 1
ATOM 7521 N N . SER D 1 71 ? -9.662 41.234 89.330 1.00 37.16 37 SER D N 1
ATOM 7522 C CA . SER D 1 71 ? -8.515 41.605 88.500 1.00 39.34 37 SER D CA 1
ATOM 7523 C C . SER D 1 71 ? -8.858 41.379 87.030 1.00 36.04 37 SER D C 1
ATOM 7524 O O . SER D 1 71 ? -9.988 41.014 86.704 1.00 33.07 37 SER D O 1
ATOM 7527 N N . GLU D 1 72 ? -7.894 41.575 86.138 1.00 38.47 38 GLU D N 1
ATOM 7528 C CA . GLU D 1 72 ? -8.181 41.355 84.716 1.00 41.79 38 GLU D CA 1
ATOM 7529 C C . GLU D 1 72 ? -8.142 39.873 84.323 1.00 44.31 38 GLU D C 1
ATOM 7530 O O . GLU D 1 72 ? -8.460 39.518 83.186 1.00 46.67 38 GLU D O 1
ATOM 7536 N N . ALA D 1 73 ? -7.772 39.015 85.272 1.00 37.35 39 ALA D N 1
ATOM 7537 C CA . ALA D 1 73 ? -7.830 37.571 85.063 1.00 34.37 39 ALA D CA 1
ATOM 7538 C C . ALA D 1 73 ? -9.214 37.159 84.586 1.00 31.84 39 ALA D C 1
ATOM 7539 O O . ALA D 1 73 ? -10.224 37.733 84.991 1.00 33.14 39 ALA D O 1
ATOM 7541 N N . GLY D 1 74 ? -9.257 36.160 83.716 1.00 37.81 40 GLY D N 1
ATOM 7542 C CA . GLY D 1 74 ? -10.518 35.691 83.175 1.00 36.16 40 GLY D CA 1
ATOM 7543 C C . GLY D 1 74 ? -11.233 34.674 84.044 1.00 36.51 40 GLY D C 1
ATOM 7544 O O . GLY D 1 74 ? -12.370 34.293 83.752 1.00 36.09 40 GLY D O 1
ATOM 7545 N N . SER D 1 75 ? -10.571 34.232 85.112 1.00 34.04 41 SER D N 1
ATOM 7546 C CA . SER D 1 75 ? -11.112 33.182 85.957 1.00 25.30 41 SER D CA 1
ATOM 7547 C C . SER D 1 75 ? -10.189 33.011 87.140 1.00 32.61 41 SER D C 1
ATOM 7548 O O . SER D 1 75 ? -9.175 33.695 87.230 1.00 33.55 41 SER D O 1
ATOM 7551 N N . PHE D 1 76 ? -10.546 32.120 88.058 1.00 24.94 42 PHE D N 1
ATOM 7552 C CA . PHE D 1 76 ? -9.580 31.645 89.029 1.00 29.05 42 PHE D CA 1
ATOM 7553 C C . PHE D 1 76 ? -9.758 30.159 89.267 1.00 33.88 42 PHE D C 1
ATOM 7554 O O . PHE D 1 76 ? -10.811 29.582 88.968 1.00 30.74 42 PHE D O 1
ATOM 7562 N N . VAL D 1 77 ? -8.712 29.538 89.798 1.00 25.11 43 VAL D N 1
ATOM 7563 C CA . VAL D 1 77 ? -8.827 28.172 90.266 1.00 26.58 43 VAL D CA 1
ATOM 7564 C C . VAL D 1 77 ? -8.512 28.204 91.750 1.00 26.82 43 VAL D C 1
ATOM 7565 O O . VAL D 1 77 ? -7.622 28.944 92.190 1.00 22.27 43 VAL D O 1
ATOM 7569 N N . THR D 1 78 ? -9.269 27.439 92.527 1.00 21.79 44 THR D N 1
ATOM 7570 C CA . THR D 1 78 ? -9.109 27.460 93.970 1.00 25.25 44 THR D CA 1
ATOM 7571 C C . THR D 1 78 ? -7.825 26.768 94.371 1.00 28.85 44 THR D C 1
ATOM 7572 O O . THR D 1 78 ? -7.231 26.042 93.576 1.00 28.98 44 THR D O 1
ATOM 7587 N N . THR D 1 80 ? -5.799 23.892 95.858 1.00 21.03 46 THR D N 1
ATOM 7588 C CA . THR D 1 80 ? -6.146 22.482 95.761 1.00 20.89 46 THR D CA 1
ATOM 7589 C C . THR D 1 80 ? -6.716 21.985 97.105 1.00 25.53 46 THR D C 1
ATOM 7590 O O . THR D 1 80 ? -6.037 21.985 98.137 1.00 16.07 46 THR D O 1
ATOM 7594 N N . GLY D 1 81 ? -7.981 21.591 97.098 1.00 24.43 47 GLY D N 1
ATOM 7595 C CA . GLY D 1 81 ? -8.636 21.278 98.345 1.00 27.18 47 GLY D CA 1
ATOM 7596 C C . GLY D 1 81 ? -8.622 19.805 98.638 1.00 25.82 47 GLY D C 1
ATOM 7597 O O . GLY D 1 81 ? -8.817 18.985 97.752 1.00 30.77 47 GLY D O 1
ATOM 7598 N N . THR D 1 82 ? -8.377 19.466 99.887 1.00 24.50 48 THR D N 1
ATOM 7599 C CA . THR D 1 82 ? -8.500 18.081 100.327 1.00 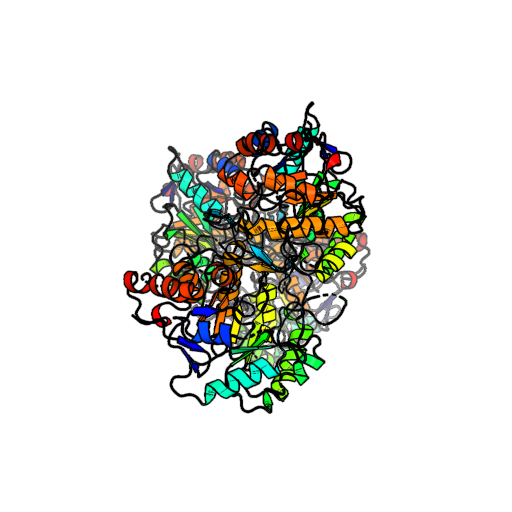28.24 48 THR D CA 1
ATOM 7600 C C . THR D 1 82 ? -9.743 17.912 101.202 1.00 26.30 48 THR D C 1
ATOM 7601 O O . THR D 1 82 ? -10.374 18.893 101.589 1.00 22.88 48 THR D O 1
ATOM 7605 N N . LEU D 1 83 ? -10.088 16.667 101.507 1.00 31.13 49 LEU D N 1
ATOM 7606 C CA . LEU D 1 83 ? -11.320 16.368 102.211 1.00 27.02 49 LEU D CA 1
ATOM 7607 C C . LEU D 1 83 ? -11.395 17.147 103.521 1.00 32.91 49 LEU D C 1
ATOM 7608 O O . LEU D 1 83 ? -12.437 17.690 103.879 1.00 40.39 49 LEU D O 1
ATOM 7613 N N . GLU D 1 84 ? -10.280 17.191 104.233 1.00 37.88 50 GLU D N 1
ATOM 7614 C CA . GLU D 1 84 ? -10.181 17.970 105.459 1.00 39.51 50 GLU D CA 1
ATOM 7615 C C . GLU D 1 84 ? -9.061 18.982 105.341 1.00 35.88 50 GLU D C 1
ATOM 7616 O O . GLU D 1 84 ? -8.129 18.785 104.583 1.00 36.35 50 GLU D O 1
ATOM 7622 N N . GLU D 1 85 ? -9.154 20.076 106.080 1.00 40.20 51 GLU D N 1
ATOM 7623 C CA . GLU D 1 85 ? -8.181 21.133 105.904 1.00 35.80 51 GLU D CA 1
ATOM 7624 C C . GLU D 1 85 ? -6.798 20.673 106.350 1.00 29.20 51 GLU D C 1
ATOM 7625 O O . GLU D 1 85 ? -6.649 19.773 107.161 1.00 25.58 51 GLU D O 1
ATOM 7631 N N . ARG D 1 86 ? -5.784 21.290 105.777 1.00 27.92 52 ARG D N 1
ATOM 7632 C CA . ARG D 1 86 ? -4.427 20.847 105.985 1.00 24.68 52 ARG D CA 1
ATOM 7633 C C . ARG D 1 86 ? -3.574 22.059 106.246 1.00 25.58 52 ARG D C 1
ATOM 7634 O O . ARG D 1 86 ? -3.776 23.126 105.663 1.00 25.63 52 ARG D O 1
ATOM 7642 N N . ALA D 1 87 ? -2.607 21.899 107.128 1.00 24.54 53 ALA D N 1
ATOM 7643 C CA . ALA D 1 87 ? -1.718 22.998 107.449 1.00 23.07 53 ALA D CA 1
ATOM 7644 C C . ALA D 1 87 ? -0.604 23.034 106.408 1.00 24.23 53 ALA D C 1
ATOM 7645 O O . ALA D 1 87 ? -0.005 24.078 106.162 1.00 28.07 53 ALA D O 1
ATOM 7647 N N . GLY D 1 88 ? -0.336 21.885 105.795 1.00 23.55 54 GLY D N 1
ATOM 7648 C CA . GLY D 1 88 ? 0.770 21.783 104.864 1.00 34.33 54 GLY D CA 1
ATOM 7649 C C . GLY D 1 88 ? 2.102 21.584 105.565 1.00 33.93 54 GLY D C 1
ATOM 7650 O O . GLY D 1 88 ? 2.137 21.245 106.742 1.00 33.67 54 GLY D O 1
ATOM 7651 N N . ASN D 1 89 ? 3.194 21.803 104.834 1.00 34.55 55 ASN D N 1
ATOM 7652 C CA . ASN D 1 89 ? 4.536 21.515 105.322 1.00 33.63 55 ASN D CA 1
ATOM 7653 C C . ASN D 1 89 ? 5.124 22.647 106.155 1.00 33.50 55 ASN D C 1
ATOM 7654 O O . ASN D 1 89 ? 4.650 23.778 106.101 1.00 34.59 55 ASN D O 1
ATOM 7659 N N . PRO D 1 90 ? 6.170 22.343 106.926 1.00 28.21 56 PRO D N 1
ATOM 7660 C CA . PRO D 1 90 ? 6.870 23.356 107.721 1.00 34.91 56 PRO D CA 1
ATOM 7661 C C . PRO D 1 90 ? 7.474 24.464 106.854 1.00 34.17 56 PRO D C 1
ATOM 7662 O O . PRO D 1 90 ? 7.803 24.222 105.694 1.00 27.01 56 PRO D O 1
ATOM 7666 N N . GLN D 1 91 ? 7.604 25.663 107.419 1.00 44.77 57 GLN D N 1
ATOM 7667 C CA . GLN D 1 91 ? 8.151 26.819 106.714 1.00 42.88 57 GLN D CA 1
ATOM 7668 C C . GLN D 1 91 ? 9.652 26.959 106.937 1.00 44.35 57 GLN D C 1
ATOM 7669 O O . GLN D 1 91 ? 10.183 26.459 107.928 1.00 46.65 57 GLN D O 1
ATOM 7675 N N . PRO D 1 92 ? 10.343 27.646 106.016 1.00 43.12 58 PRO D N 1
ATOM 7676 C CA . PRO D 1 92 ? 9.777 28.164 104.762 1.00 40.41 58 PRO D CA 1
ATOM 7677 C C . PRO D 1 92 ? 9.639 27.065 103.710 1.00 36.34 58 PRO D C 1
ATOM 7678 O O . PRO D 1 92 ? 10.502 26.193 103.597 1.00 34.76 58 PRO D O 1
ATOM 7682 N N . ARG D 1 93 ? 8.551 27.117 102.953 1.00 31.27 59 ARG D N 1
ATOM 7683 C CA . ARG D 1 93 ? 8.181 26.040 102.049 1.00 24.46 59 ARG D CA 1
ATOM 7684 C C . ARG D 1 93 ? 8.163 26.576 100.627 1.00 26.18 59 ARG D C 1
ATOM 7685 O O . ARG D 1 93 ? 7.743 25.894 99.697 1.00 25.34 59 ARG D O 1
ATOM 7693 N N . TYR D 1 94 ? 8.628 27.808 100.473 1.00 30.30 60 TYR D N 1
ATOM 7694 C CA . TYR D 1 94 ? 8.644 28.482 99.184 1.00 25.87 60 TYR D CA 1
ATOM 7695 C C . TYR D 1 94 ? 9.793 29.477 99.138 1.00 34.21 60 TYR D C 1
ATOM 7696 O O . TYR D 1 94 ? 10.025 30.227 100.100 1.00 36.75 60 TYR D O 1
ATOM 7705 N N . ALA D 1 95 ? 10.503 29.500 98.017 1.00 31.25 61 ALA D N 1
ATOM 7706 C CA . ALA D 1 95 ? 11.568 30.474 97.819 1.00 31.13 61 ALA D CA 1
ATOM 7707 C C . ALA D 1 95 ? 11.607 30.926 96.373 1.00 35.51 61 ALA D C 1
ATOM 7708 O O . ALA D 1 95 ? 11.320 30.152 95.461 1.00 39.30 61 ALA D O 1
ATOM 7710 N N . ASP D 1 96 ? 11.953 32.186 96.164 1.00 26.86 62 ASP D N 1
ATOM 7711 C CA . ASP D 1 96 ? 12.100 32.722 94.823 1.00 25.22 62 ASP D CA 1
ATOM 7712 C C . ASP D 1 96 ? 13.553 32.688 94.399 1.00 30.92 62 ASP D C 1
ATOM 7713 O O . ASP D 1 96 ? 14.455 32.536 95.222 1.00 29.32 62 ASP D O 1
ATOM 7718 N N . THR D 1 97 ? 13.769 32.849 93.100 1.00 33.61 63 THR D N 1
ATOM 7719 C CA . THR D 1 97 ? 15.091 32.763 92.505 1.00 26.30 63 THR D CA 1
ATOM 7720 C C . THR D 1 97 ? 15.113 33.811 91.412 1.00 31.88 63 THR D C 1
ATOM 7721 O O . THR D 1 97 ? 14.063 34.332 91.059 1.00 33.14 63 THR D O 1
ATOM 7725 N N . LYS D 1 98 ? 16.281 34.146 90.872 1.00 33.49 64 LYS D N 1
ATOM 7726 C CA . LYS D 1 98 ? 16.307 35.096 89.761 1.00 33.88 64 LYS D CA 1
ATOM 7727 C C . LYS D 1 98 ? 15.511 34.514 88.601 1.00 38.67 64 LYS D C 1
ATOM 7728 O O . LYS D 1 98 ? 14.973 35.249 87.778 1.00 42.20 64 LYS D O 1
ATOM 7734 N N . LEU D 1 99 ? 15.440 33.187 88.536 1.00 40.57 65 LEU D N 1
ATOM 7735 C CA . LEU D 1 99 ? 14.842 32.518 87.384 1.00 36.08 65 LEU D CA 1
ATOM 7736 C C . LEU D 1 99 ? 13.430 31.990 87.625 1.00 34.11 65 LEU D C 1
ATOM 7737 O O . LEU D 1 99 ? 12.663 31.838 86.684 1.00 37.89 65 LEU D O 1
ATOM 7742 N N . GLY D 1 100 ? 13.076 31.713 88.875 1.00 31.61 66 GLY D N 1
ATOM 7743 C CA . GLY D 1 100 ? 11.767 31.138 89.137 1.00 32.51 66 GLY D CA 1
ATOM 7744 C C . GLY D 1 100 ? 11.494 30.898 90.607 1.00 31.26 66 GLY D C 1
ATOM 7745 O O . GLY D 1 100 ? 11.845 31.713 91.460 1.00 31.15 66 GLY D O 1
ATOM 7746 N N . SER D 1 101 ? 10.870 29.771 90.910 1.00 25.04 67 SER D N 1
ATOM 7747 C CA . SER D 1 101 ? 10.570 29.450 92.297 1.00 24.75 67 SER D CA 1
ATOM 7748 C C . SER D 1 101 ? 10.706 27.969 92.580 1.00 20.78 67 SER D C 1
ATOM 7749 O O . SER D 1 101 ? 10.701 27.133 91.672 1.00 22.04 67 SER D O 1
ATOM 7752 N N . ILE D 1 102 ? 10.826 27.645 93.858 1.00 29.82 68 ILE D N 1
ATOM 7753 C CA . ILE D 1 102 ? 10.840 26.263 94.297 1.00 18.67 68 ILE D CA 1
ATOM 7754 C C . ILE D 1 102 ? 9.904 26.202 95.485 1.00 25.25 68 ILE D C 1
ATOM 7755 O O . ILE D 1 102 ? 9.901 27.103 96.323 1.00 29.79 68 ILE D O 1
ATOM 7760 N N . ASN D 1 103 ? 9.083 25.165 95.559 1.00 24.49 69 ASN D N 1
ATOM 7761 C CA . ASN D 1 103 ? 8.174 25.067 96.685 1.00 21.95 69 ASN D CA 1
ATOM 7762 C C . ASN D 1 103 ? 7.890 23.641 97.089 1.00 22.36 69 ASN D C 1
ATOM 7763 O O . ASN D 1 103 ? 7.956 22.724 96.267 1.00 19.83 69 ASN D O 1
ATOM 7768 N N . SER D 1 104 ? 7.574 23.458 98.367 1.00 29.63 70 SER D N 1
ATOM 7769 C CA . SER D 1 104 ? 7.018 22.199 98.829 1.00 26.59 70 SER D CA 1
ATOM 7770 C C . SER D 1 104 ? 5.926 22.498 99.837 1.00 30.45 70 SER D C 1
ATOM 7771 O O . SER D 1 104 ? 6.136 22.363 101.043 1.00 26.91 70 SER D O 1
ATOM 7774 N N . MET D 1 105 ? 4.762 22.904 99.336 1.00 29.54 71 MET D N 1
ATOM 7775 C CA . MET D 1 105 ? 3.690 23.385 100.200 1.00 32.64 71 MET D CA 1
ATOM 7776 C C . MET D 1 105 ? 3.076 22.302 101.068 1.00 31.69 71 MET D C 1
ATOM 7777 O O . MET D 1 105 ? 2.784 22.547 102.240 1.00 33.55 71 MET D O 1
ATOM 7782 N N . GLY D 1 106 ? 2.877 21.118 100.496 1.00 25.65 72 GLY D N 1
ATOM 7783 C CA . GLY D 1 106 ? 2.228 20.034 101.213 1.00 31.08 72 GLY D CA 1
ATOM 7784 C C . GLY D 1 106 ? 0.714 20.163 101.200 1.00 30.50 72 GLY D C 1
ATOM 7785 O O . GLY D 1 106 ? 0.034 19.679 102.095 1.00 31.61 72 GLY D O 1
ATOM 7786 N N . LEU D 1 107 ? 0.188 20.819 100.173 1.00 23.80 73 LEU D N 1
ATOM 7787 C CA . LEU D 1 107 ? -1.258 20.903 99.972 1.00 23.50 73 LEU D CA 1
ATOM 7788 C C . LEU D 1 107 ? -1.968 21.543 101.167 1.00 22.91 73 LEU D C 1
ATOM 7789 O O . LEU D 1 107 ? -2.957 21.017 101.684 1.00 20.75 73 LEU D O 1
ATOM 7794 N N . PRO D 1 108 ? -1.464 22.698 101.604 1.00 24.95 74 PRO D N 1
ATOM 7795 C CA . PRO D 1 108 ? -2.179 23.431 102.645 1.00 24.44 74 PRO D CA 1
ATOM 7796 C C . PRO D 1 108 ? -3.434 23.997 102.018 1.00 27.85 74 PRO D C 1
ATOM 7797 O O . PRO D 1 108 ? -3.365 24.518 100.907 1.00 19.96 74 PRO D O 1
ATOM 7801 N N . ASN D 1 109 ? -4.561 23.883 102.706 1.00 28.87 75 ASN D N 1
ATOM 7802 C CA . ASN D 1 109 ? -5.821 24.417 102.197 1.00 31.78 75 ASN D CA 1
ATOM 7803 C C . ASN D 1 109 ? -6.873 24.373 103.303 1.00 27.28 75 ASN D C 1
ATOM 7804 O O . ASN D 1 109 ? -6.731 23.616 104.281 1.00 23.44 75 ASN D O 1
ATOM 7809 N N . LEU D 1 110 ? -7.933 25.154 103.129 1.00 27.08 76 LEU D N 1
ATOM 7810 C CA . LEU D 1 110 ? -8.974 25.274 104.147 1.00 31.32 76 LEU D CA 1
ATOM 7811 C C . LEU D 1 110 ? -10.031 24.167 104.032 1.00 35.34 76 LEU D C 1
ATOM 7812 O O . LEU D 1 110 ? -11.082 24.226 104.681 1.00 31.46 76 LEU D O 1
ATOM 7817 N N . GLY D 1 111 ? -9.743 23.156 103.212 1.00 28.88 77 GLY D N 1
ATOM 7818 C CA . GLY D 1 111 ? -10.647 22.031 103.061 1.00 32.10 77 GLY D CA 1
ATOM 7819 C C . GLY D 1 111 ? -11.567 22.210 101.878 1.00 29.26 77 GLY D C 1
ATOM 7820 O O . GLY D 1 111 ? -11.939 23.322 101.533 1.00 28.65 77 GLY D O 1
ATOM 7821 N N . ILE D 1 112 ? -11.939 21.106 101.249 1.00 31.61 78 ILE D N 1
ATOM 7822 C CA . ILE D 1 112 ? -12.721 21.177 100.027 1.00 26.72 78 ILE D CA 1
ATOM 7823 C C . ILE D 1 112 ? -14.022 21.958 100.236 1.00 28.67 78 ILE D C 1
ATOM 7824 O O . ILE D 1 112 ? -14.354 22.822 99.428 1.00 23.81 78 ILE D O 1
ATOM 7829 N N . ASN D 1 113 ? -14.728 21.669 101.329 1.00 32.39 79 ASN D N 1
ATOM 7830 C CA . ASN D 1 113 ? -16.014 22.302 101.628 1.00 33.62 79 ASN D CA 1
ATOM 7831 C C . ASN D 1 113 ? -15.978 23.817 101.583 1.00 33.18 79 ASN D C 1
ATOM 7832 O O . ASN D 1 113 ? -16.930 24.458 101.171 1.00 34.93 79 ASN D O 1
ATOM 7837 N N . TYR D 1 114 ? -14.858 24.377 102.006 1.00 25.53 80 TYR D N 1
ATOM 7838 C CA . TYR D 1 114 ? -14.649 25.815 101.982 1.00 28.79 80 TYR D CA 1
ATOM 7839 C C . TYR D 1 114 ? -14.662 26.352 100.554 1.00 29.35 80 TYR D C 1
ATOM 7840 O O . TYR D 1 114 ? -15.360 27.320 100.246 1.00 34.86 80 TYR D O 1
ATOM 7849 N N . TYR D 1 115 ? -13.904 25.716 99.671 1.00 28.63 81 TYR D N 1
ATOM 7850 C CA . TYR D 1 115 ? -13.835 26.172 98.288 1.00 28.87 81 TYR D CA 1
ATOM 7851 C C . TYR D 1 115 ? -15.097 25.804 97.536 1.00 30.04 81 TYR D C 1
ATOM 7852 O O . TYR D 1 115 ? -15.606 26.604 96.749 1.00 30.92 81 TYR D O 1
ATOM 7861 N N . LEU D 1 116 ? -15.619 24.608 97.800 1.00 24.56 82 LEU D N 1
ATOM 7862 C CA . LEU D 1 116 ? -16.830 24.158 97.122 1.00 30.78 82 LEU D CA 1
ATOM 7863 C C . LEU D 1 116 ? -17.978 25.124 97.408 1.00 35.58 82 LEU D C 1
ATOM 7864 O O . LEU D 1 116 ? -18.648 25.591 96.490 1.00 34.64 82 LEU D O 1
ATOM 7869 N N . ASP D 1 117 ? -18.187 25.442 98.686 1.00 40.11 83 ASP D N 1
ATOM 7870 C CA . ASP D 1 117 ? -19.261 26.358 99.073 1.00 43.56 83 ASP D CA 1
ATOM 7871 C C . ASP D 1 117 ? -19.080 27.703 98.395 1.00 43.76 83 ASP D C 1
ATOM 7872 O O . ASP D 1 117 ? -20.039 28.285 97.899 1.00 45.09 83 ASP D O 1
ATOM 7877 N N . TYR D 1 118 ? -17.841 28.184 98.374 1.00 34.41 84 TYR D N 1
ATOM 7878 C CA . TYR D 1 118 ? -17.550 29.494 97.817 1.00 35.05 84 TYR D CA 1
ATOM 7879 C C . TYR D 1 118 ? -17.827 29.588 96.320 1.00 38.97 84 TYR D C 1
ATOM 7880 O O . TYR D 1 118 ? -18.417 30.569 95.872 1.00 43.14 84 TYR D O 1
ATOM 7889 N N . VAL D 1 119 ? -17.417 28.587 95.539 1.00 26.24 85 VAL D N 1
ATOM 7890 C CA . VAL D 1 119 ? -17.670 28.647 94.096 1.00 31.96 85 VAL D CA 1
ATOM 7891 C C . VAL D 1 119 ? -19.122 28.322 93.766 1.00 31.19 85 VAL D C 1
ATOM 7892 O O . VAL D 1 119 ? -19.652 28.812 92.771 1.00 27.41 85 VAL D O 1
ATOM 7896 N N . THR D 1 120 ? -19.757 27.492 94.589 1.00 32.82 86 THR D N 1
ATOM 7897 C CA . THR D 1 120 ? -21.183 27.241 94.431 1.00 38.92 86 THR D CA 1
ATOM 7898 C C . THR D 1 120 ? -21.935 28.560 94.597 1.00 48.26 86 THR D C 1
ATOM 7899 O O . THR D 1 120 ? -22.819 28.904 93.809 1.00 53.43 86 THR D O 1
ATOM 7903 N N . GLU D 1 121 ? -21.549 29.304 95.623 1.00 44.41 87 GLU D N 1
ATOM 7904 C CA . GLU D 1 121 ? -22.235 30.524 95.999 1.00 46.18 87 GLU D CA 1
ATOM 7905 C C . GLU D 1 121 ? -22.025 31.629 94.968 1.00 46.26 87 GLU D C 1
ATOM 7906 O O . GLU D 1 121 ? -22.922 32.431 94.711 1.00 54.72 87 GLU D O 1
ATOM 7912 N N . LEU D 1 122 ? -20.852 31.659 94.353 1.00 38.60 88 LEU D N 1
ATOM 7913 C CA . LEU D 1 122 ? -20.587 32.643 93.304 1.00 50.21 88 LEU D CA 1
ATOM 7914 C C . LEU D 1 122 ? -21.394 32.400 92.028 1.00 48.67 88 LEU D C 1
ATOM 7915 O O . LEU D 1 122 ? -21.597 33.324 91.250 1.00 49.55 88 LEU D O 1
ATOM 7920 N N . GLN D 1 123 ? -21.834 31.162 91.813 1.00 54.47 89 GLN D N 1
ATOM 7921 C CA . GLN D 1 123 ? -22.653 30.824 90.652 1.00 62.06 89 GLN D CA 1
ATOM 7922 C C . GLN D 1 123 ? -23.911 31.668 90.607 1.00 71.22 89 GLN D C 1
ATOM 7923 O O . GLN D 1 123 ? -24.330 32.124 89.540 1.00 81.00 89 GLN D O 1
ATOM 7929 N N . LYS D 1 124 ? -24.515 31.855 91.777 1.00 71.25 90 LYS D N 1
ATOM 7930 C CA . LYS D 1 124 ? -25.786 32.563 91.891 1.00 80.48 90 LYS D CA 1
ATOM 7931 C C . LYS D 1 124 ? -25.681 34.026 91.484 1.00 77.44 90 LYS D C 1
ATOM 7932 O O . LYS D 1 124 ? -26.542 34.547 90.777 1.00 82.11 90 LYS D O 1
ATOM 7938 N N . GLN D 1 125 ? -24.632 34.690 91.950 1.00 79.55 91 GLN D N 1
ATOM 7939 C CA . GLN D 1 125 ? -24.400 36.085 91.599 1.00 87.52 91 GLN D CA 1
ATOM 7940 C C . GLN D 1 125 ? -24.522 36.318 90.088 1.00 90.27 91 GLN D C 1
ATOM 7941 O O . GLN D 1 125 ? -24.242 35.426 89.278 1.00 81.07 91 GLN D O 1
ATOM 7947 N N . PRO D 1 126 ? -24.973 37.519 89.707 1.00 128.03 92 PRO D N 1
ATOM 7948 C CA . PRO D 1 126 ? -24.966 37.944 88.309 1.00 124.37 92 PRO D CA 1
ATOM 7949 C C . PRO D 1 126 ? -23.586 38.501 87.987 1.00 124.08 92 PRO D C 1
ATOM 7950 O O . PRO D 1 126 ? -22.887 38.939 88.905 1.00 121.67 92 PRO D O 1
ATOM 7954 N N . ASP D 1 127 ? -23.195 38.481 86.717 1.00 116.01 93 ASP D N 1
ATOM 7955 C CA . ASP D 1 127 ? -21.878 38.977 86.314 1.00 121.04 93 ASP D CA 1
ATOM 7956 C C . ASP D 1 127 ? -20.756 38.116 86.898 1.00 112.49 93 ASP D C 1
ATOM 7957 O O . ASP D 1 127 ? -19.609 38.554 87.000 1.00 108.17 93 ASP D O 1
ATOM 7962 N N . SER D 1 128 ? -21.104 36.893 87.284 1.00 77.26 94 SER D N 1
ATOM 7963 C CA . SER D 1 128 ? -20.159 35.960 87.885 1.00 69.56 94 SER D CA 1
ATOM 7964 C C . SER D 1 128 ? -19.298 35.280 86.823 1.00 63.60 94 SER D C 1
ATOM 7965 O O . SER D 1 128 ? -19.819 34.731 85.849 1.00 53.62 94 SER D O 1
ATOM 7968 N N . LYS D 1 129 ? -17.981 35.317 87.018 1.00 58.09 95 LYS D N 1
ATOM 7969 C CA . LYS D 1 129 ? -17.060 34.623 86.130 1.00 46.05 95 LYS D CA 1
ATOM 7970 C C . LYS D 1 129 ? -17.112 33.130 86.411 1.00 42.66 95 LYS D C 1
ATOM 7971 O O . LYS D 1 129 ? -17.447 32.716 87.519 1.00 45.49 95 LYS D O 1
ATOM 7977 N N . ASN D 1 130 ? -16.808 32.316 85.404 1.00 45.06 96 ASN D N 1
ATOM 7978 C CA . ASN D 1 130 ? -16.683 30.886 85.625 1.00 38.35 96 ASN D CA 1
ATOM 7979 C C . ASN D 1 130 ? -15.366 30.561 86.324 1.00 36.58 96 ASN D C 1
ATOM 7980 O O . ASN D 1 130 ? -14.351 31.218 86.099 1.00 33.28 96 ASN D O 1
ATOM 7985 N N . HIS D 1 131 ? -15.378 29.556 87.189 1.00 35.28 97 HIS D N 1
ATOM 7986 C CA . HIS D 1 131 ? -14.184 29.236 87.959 1.00 37.32 97 HIS D CA 1
ATOM 7987 C C . HIS D 1 131 ? -13.829 27.762 87.909 1.00 37.04 97 HIS D C 1
ATOM 7988 O O . HIS D 1 131 ? -14.589 26.939 87.413 1.00 29.10 97 HIS D O 1
ATOM 7995 N N . PHE D 1 132 ? -12.666 27.447 88.464 1.00 34.14 98 PHE D N 1
ATOM 7996 C CA . PHE D 1 132 ? -12.157 26.090 88.508 1.00 22.47 98 PHE D CA 1
ATOM 7997 C C . PHE D 1 132 ? -11.969 25.672 89.958 1.00 27.86 98 PHE D C 1
ATOM 7998 O O . PHE D 1 132 ? -11.273 26.342 90.726 1.00 29.64 98 PHE D O 1
ATOM 8006 N N . LEU D 1 133 ? -12.580 24.556 90.329 1.00 20.46 99 LEU D N 1
ATOM 8007 C CA . LEU D 1 133 ? -12.404 23.999 91.657 1.00 22.71 99 LEU D CA 1
ATOM 8008 C C . LEU D 1 133 ? -11.330 22.910 91.629 1.00 24.33 99 LEU D C 1
ATOM 8009 O O . LEU D 1 133 ? -11.553 21.811 91.104 1.00 20.42 99 LEU D O 1
ATOM 8014 N N . SER D 1 134 ? -10.163 23.210 92.183 1.00 19.74 100 SER D N 1
ATOM 8015 C CA . SER D 1 134 ? -9.072 22.247 92.183 1.00 22.61 100 SER D CA 1
ATOM 8016 C C . SER D 1 134 ? -9.140 21.364 93.426 1.00 25.35 100 SER D C 1
ATOM 8017 O O . SER D 1 134 ? -9.343 21.855 94.523 1.00 20.85 100 SER D O 1
ATOM 8020 N N . LEU D 1 135 ? -8.966 20.059 93.258 1.00 23.33 101 LEU D N 1
ATOM 8021 C CA . LEU D 1 135 ? -9.109 19.149 94.376 1.00 19.99 101 LEU D CA 1
ATOM 8022 C C . LEU D 1 135 ? -8.273 17.897 94.169 1.00 21.70 101 LEU D C 1
ATOM 8023 O O . LEU D 1 135 ? -7.927 17.559 93.041 1.00 21.34 101 LEU D O 1
ATOM 8028 N N . VAL D 1 136 ? -7.950 17.222 95.268 1.00 25.89 102 VAL D N 1
ATOM 8029 C CA . VAL D 1 136 ? -7.383 15.890 95.222 1.00 23.47 102 VAL D CA 1
ATOM 8030 C C . VAL D 1 136 ? -7.401 15.271 96.606 1.00 21.51 102 VAL D C 1
ATOM 8031 O O . VAL D 1 136 ? -7.347 15.972 97.604 1.00 27.58 102 VAL D O 1
ATOM 8035 N N . GLY D 1 137 ? -7.494 13.950 96.661 1.00 26.14 103 GLY D N 1
ATOM 8036 C CA . GLY D 1 137 ? -7.411 13.240 97.924 1.00 26.34 103 GLY D CA 1
ATOM 8037 C C . GLY D 1 137 ? -5.980 12.836 98.212 1.00 30.09 103 GLY D C 1
ATOM 8038 O O . GLY D 1 137 ? -5.149 12.753 97.289 1.00 24.56 103 GLY D O 1
ATOM 8039 N N . MET D 1 138 ? -5.685 12.594 99.488 1.00 34.99 104 MET D N 1
ATOM 8040 C CA . MET D 1 138 ? -4.378 12.086 99.890 1.00 36.94 104 MET D CA 1
ATOM 8041 C C . MET D 1 138 ? -4.261 10.616 99.541 1.00 33.16 104 MET D C 1
ATOM 8042 O O . MET D 1 138 ? -3.197 10.026 99.637 1.00 34.33 104 MET D O 1
ATOM 8047 N N . SER D 1 139 ? -5.382 10.034 99.152 1.00 27.19 105 SER D N 1
ATOM 8048 C CA . SER D 1 139 ? -5.422 8.664 98.681 1.00 33.90 105 SER D CA 1
ATOM 8049 C C . SER D 1 139 ? -6.497 8.595 97.622 1.00 31.52 105 SER D C 1
ATOM 8050 O O . SER D 1 139 ? -7.384 9.437 97.586 1.00 34.25 105 SER D O 1
ATOM 8053 N N . PRO D 1 140 ? -6.431 7.589 96.757 1.00 38.00 106 PRO D N 1
ATOM 8054 C CA . PRO D 1 140 ? -7.490 7.443 95.758 1.00 33.22 106 PRO D CA 1
ATOM 8055 C C . PRO D 1 140 ? -8.879 7.425 96.378 1.00 34.17 106 PRO D C 1
ATOM 8056 O O . PRO D 1 140 ? -9.798 8.053 95.837 1.00 36.00 106 PRO D O 1
ATOM 8060 N N . GLU D 1 141 ? -9.042 6.721 97.492 1.00 43.23 107 GLU D N 1
ATOM 8061 C CA . GLU D 1 141 ? -10.360 6.613 98.120 1.00 41.12 107 GLU D CA 1
ATOM 8062 C C . GLU D 1 141 ? -10.860 7.988 98.545 1.00 43.16 107 GLU D C 1
ATOM 8063 O O . GLU D 1 141 ? -12.034 8.319 98.384 1.00 42.88 107 GLU D O 1
ATOM 8069 N N . GLU D 1 142 ? -9.954 8.792 99.087 1.00 37.45 108 GLU D N 1
ATOM 8070 C CA . GLU D 1 142 ? -10.302 10.140 99.488 1.00 36.23 108 GLU D CA 1
ATOM 8071 C C . GLU D 1 142 ? -10.663 10.976 98.264 1.00 32.39 108 GLU D C 1
ATOM 8072 O O . GLU D 1 142 ? -11.547 11.820 98.322 1.00 31.99 108 GLU D O 1
ATOM 8078 N N . THR D 1 143 ? -9.989 10.725 97.148 1.00 32.59 109 THR D N 1
ATOM 8079 C CA . THR D 1 143 ? -10.279 11.457 95.916 1.00 33.26 109 THR D CA 1
ATOM 8080 C C . THR D 1 143 ? -11.712 11.214 95.449 1.00 30.31 109 THR D C 1
ATOM 8081 O O . THR D 1 143 ? -12.417 12.144 95.027 1.00 28.14 109 THR D O 1
ATOM 8085 N N . HIS D 1 144 ? -12.147 9.963 95.544 1.00 26.77 110 HIS D N 1
ATOM 8086 C CA . HIS D 1 144 ? -13.521 9.628 95.192 1.00 29.38 110 HIS D CA 1
ATOM 8087 C C . HIS D 1 144 ? -14.534 10.232 96.151 1.00 29.61 110 HIS D C 1
ATOM 8088 O O . HIS D 1 144 ? -15.574 10.742 95.731 1.00 26.25 110 HIS D O 1
ATOM 8095 N N . THR D 1 145 ? -14.223 10.189 97.441 1.00 39.82 111 THR D N 1
ATOM 8096 C CA . THR D 1 145 ? -15.093 10.787 98.440 1.00 33.10 111 THR D CA 1
ATOM 8097 C C . THR D 1 145 ? -15.321 12.257 98.128 1.00 32.58 111 THR D C 1
ATOM 8098 O O . THR D 1 145 ? -16.449 12.738 98.174 1.00 41.68 111 THR D O 1
ATOM 8102 N N . ILE D 1 146 ? -14.249 12.965 97.798 1.00 25.78 112 ILE D N 1
ATOM 8103 C CA . ILE D 1 146 ? -14.352 14.373 97.408 1.00 30.54 112 ILE D CA 1
ATOM 8104 C C . ILE D 1 146 ? -15.178 14.567 96.136 1.00 36.72 112 ILE D C 1
ATOM 8105 O O . ILE D 1 146 ? -16.094 15.386 96.106 1.00 38.97 112 ILE D O 1
ATOM 8110 N N . LEU D 1 147 ? -14.853 13.822 95.083 1.00 37.47 113 LEU D N 1
ATOM 8111 C CA . LEU D 1 147 ? -15.568 13.986 93.819 1.00 36.69 113 LEU D CA 1
ATOM 8112 C C . LEU D 1 147 ? -17.044 13.669 93.981 1.00 33.34 113 LEU D C 1
ATOM 8113 O O . LEU D 1 147 ? -17.889 14.353 93.408 1.00 34.35 113 LEU D O 1
ATOM 8129 N N . MET D 1 149 ? -18.760 14.145 96.639 1.00 33.46 115 MET D N 1
ATOM 8130 C CA . MET D 1 149 ? -19.331 15.327 97.285 1.00 38.72 115 MET D CA 1
ATOM 8131 C C . MET D 1 149 ? -19.630 16.404 96.253 1.00 35.23 115 MET D C 1
ATOM 8132 O O . MET D 1 149 ? -20.702 16.993 96.261 1.00 40.42 115 MET D O 1
ATOM 8137 N N . VAL D 1 150 ? -18.659 16.690 95.391 1.00 23.71 116 VAL D N 1
ATOM 8138 C CA . VAL D 1 150 ? -18.856 17.692 94.359 1.00 23.52 116 VAL D CA 1
ATOM 8139 C C . VAL D 1 150 ? -19.994 17.272 93.438 1.00 25.69 116 VAL D C 1
ATOM 8140 O O . VAL D 1 150 ? -20.825 18.099 93.061 1.00 28.98 116 VAL D O 1
ATOM 8144 N N . GLU D 1 151 ? -20.053 15.983 93.116 1.00 37.19 117 GLU D N 1
ATOM 8145 C CA . GLU D 1 151 ? -21.121 15.463 92.260 1.00 42.79 117 GLU D CA 1
ATOM 8146 C C . GLU D 1 151 ? -22.483 15.721 92.882 1.00 45.75 117 GLU D C 1
ATOM 8147 O O . GLU D 1 151 ? -23.429 16.101 92.188 1.00 45.25 117 GLU D O 1
ATOM 8153 N N . ALA D 1 152 ? -22.569 15.513 94.193 1.00 34.53 118 ALA D N 1
ATOM 8154 C CA . ALA D 1 152 ? -23.829 15.645 94.908 1.00 38.95 118 ALA D CA 1
ATOM 8155 C C . ALA D 1 152 ? -24.172 17.097 95.243 1.00 41.47 118 ALA D C 1
ATOM 8156 O O . ALA D 1 152 ? -25.314 17.405 95.572 1.00 48.40 118 ALA D O 1
ATOM 8158 N N . SER D 1 153 ? -23.184 17.984 95.157 1.00 40.57 119 SER D N 1
ATOM 8159 C CA . SER D 1 153 ? -23.386 19.403 95.465 1.00 31.17 119 SER D CA 1
ATOM 8160 C C . SER D 1 153 ? -24.157 20.124 94.370 1.00 37.62 119 SER D C 1
ATOM 8161 O O . SER D 1 153 ? -24.590 19.523 93.395 1.00 41.36 119 SER D O 1
ATOM 8164 N N . LYS D 1 154 ? -24.306 21.429 94.536 1.00 44.13 120 LYS D N 1
ATOM 8165 C CA . LYS D 1 154 ? -25.028 22.248 93.581 1.00 46.51 120 LYS D CA 1
ATOM 8166 C C . LYS D 1 154 ? -24.078 22.933 92.609 1.00 46.88 120 LYS D C 1
ATOM 8167 O O . LYS D 1 154 ? -24.505 23.658 91.701 1.00 49.69 120 LYS D O 1
ATOM 8173 N N . TYR D 1 155 ? -22.784 22.717 92.810 1.00 36.78 121 TYR D N 1
ATOM 8174 C CA . TYR D 1 155 ? -21.783 23.260 91.903 1.00 36.58 121 TYR D CA 1
ATOM 8175 C C . TYR D 1 155 ? -21.874 22.584 90.527 1.00 40.58 121 TYR D C 1
ATOM 8176 O O . TYR D 1 155 ? -22.017 21.363 90.427 1.00 37.27 121 TYR D O 1
ATOM 8185 N N . GLN D 1 156 ? -21.811 23.383 89.469 1.00 44.34 122 GLN D N 1
ATOM 8186 C CA . GLN D 1 156 ? -21.942 22.854 88.121 1.00 47.63 122 GLN D CA 1
ATOM 8187 C C . GLN D 1 156 ? -20.790 23.333 87.257 1.00 47.19 122 GLN D C 1
ATOM 8188 O O . GLN D 1 156 ? -20.717 23.012 86.079 1.00 53.59 122 GLN D O 1
ATOM 8194 N N . GLY D 1 157 ? -19.884 24.096 87.855 1.00 34.67 123 GLY D N 1
ATOM 8195 C CA . GLY D 1 157 ? -18.720 24.593 87.140 1.00 39.30 123 GLY D CA 1
ATOM 8196 C C . GLY D 1 157 ? -17.572 23.600 86.948 1.00 30.93 123 GLY D C 1
ATOM 8197 O O . GLY D 1 157 ? -17.672 22.408 87.264 1.00 30.98 123 GLY D O 1
ATOM 8198 N N . LEU D 1 158 ? -16.457 24.118 86.453 1.00 25.90 124 LEU D N 1
ATOM 8199 C CA . LEU D 1 158 ? -15.306 23.297 86.120 1.00 22.79 124 LEU D CA 1
ATOM 8200 C C . LEU D 1 158 ? -14.566 22.806 87.353 1.00 29.50 124 LEU D C 1
ATOM 8201 O O . LEU D 1 158 ? -14.408 23.523 88.345 1.00 31.39 124 LEU D O 1
ATOM 8206 N N . VAL D 1 159 ? -14.127 21.562 87.282 1.00 27.54 125 VAL D N 1
ATOM 8207 C CA . VAL D 1 159 ? -13.365 20.940 88.345 1.00 22.42 125 VAL D CA 1
ATOM 8208 C C . VAL D 1 159 ? -12.024 20.513 87.758 1.00 26.89 125 VAL D C 1
ATOM 8209 O O . VAL D 1 159 ? -11.956 19.989 86.639 1.00 24.58 125 VAL D O 1
ATOM 8213 N N . GLU D 1 160 ? -10.958 20.741 88.510 1.00 25.22 126 GLU D N 1
ATOM 8214 C CA . GLU D 1 160 ? -9.628 20.305 88.116 1.00 17.50 126 GLU D CA 1
ATOM 8215 C C . GLU D 1 160 ? -9.072 19.316 89.136 1.00 18.82 126 GLU D C 1
ATOM 8216 O O . GLU D 1 160 ? -8.761 19.678 90.275 1.00 21.32 126 GLU D O 1
ATOM 8222 N N . LEU D 1 161 ? -8.962 18.060 88.728 1.00 24.74 127 LEU D N 1
ATOM 8223 C CA . LEU D 1 161 ? -8.431 17.011 89.580 1.00 18.28 127 LEU D CA 1
ATOM 8224 C C . LEU D 1 161 ? -6.923 17.029 89.455 1.00 23.96 127 LEU D C 1
ATOM 8225 O O . LEU D 1 161 ? -6.387 16.917 88.357 1.00 20.70 127 LEU D O 1
ATOM 8230 N N . ASN D 1 162 ? -6.238 17.173 90.581 1.00 23.86 128 ASN D N 1
ATOM 8231 C CA . ASN D 1 162 ? -4.797 17.324 90.567 1.00 22.79 128 ASN D CA 1
ATOM 8232 C C . ASN D 1 162 ? -4.166 15.949 90.628 1.00 24.43 128 ASN D C 1
ATOM 8233 O O . ASN D 1 162 ? -4.258 15.283 91.648 1.00 31.66 128 ASN D O 1
ATOM 8238 N N . LEU D 1 163 ? -3.553 15.504 89.534 1.00 19.34 129 LEU D N 1
ATOM 8239 C CA . LEU D 1 163 ? -3.016 14.144 89.474 1.00 24.07 129 LEU D CA 1
ATOM 8240 C C . LEU D 1 163 ? -1.516 14.147 89.688 1.00 23.11 129 LEU D C 1
ATOM 8241 O O . LEU D 1 163 ? -0.880 13.092 89.615 1.00 28.70 129 LEU D O 1
ATOM 8246 N N . SER D 1 164 ? -0.955 15.332 89.920 1.00 32.38 130 SER D N 1
ATOM 8247 C CA . SER D 1 164 ? 0.501 15.503 89.958 1.00 37.80 130 SER D CA 1
ATOM 8248 C C . SER D 1 164 ? 1.056 15.305 91.343 1.00 45.27 130 SER D C 1
ATOM 8249 O O . SER D 1 164 ? 2.230 15.589 91.576 1.00 49.31 130 SER D O 1
ATOM 8252 N N . CYS D 1 165 ? 0.216 14.826 92.257 1.00 55.77 131 CYS D N 1
ATOM 8253 C CA . CYS D 1 165 ? 0.640 14.536 93.619 1.00 71.98 131 CYS D CA 1
ATOM 8254 C C . CYS D 1 165 ? 0.432 13.054 93.940 1.00 75.90 131 CYS D C 1
ATOM 8255 O O . CYS D 1 165 ? -0.473 12.418 93.402 1.00 63.53 131 CYS D O 1
ATOM 8258 N N . PRO D 1 166 ? 1.300 12.509 94.788 1.00 88.45 132 PRO D N 1
ATOM 8259 C CA . PRO D 1 166 ? 1.349 11.064 95.050 1.00 78.25 132 PRO D CA 1
ATOM 8260 C C . PRO D 1 166 ? 0.181 10.527 95.877 1.00 85.77 132 PRO D C 1
ATOM 8261 O O . PRO D 1 166 ? -0.765 11.260 96.166 1.00 80.78 132 PRO D O 1
ATOM 8265 N N . ASN D 1 167 ? 0.260 9.251 96.247 1.00 131.64 133 ASN D N 1
ATOM 8266 C CA . ASN D 1 167 ? -0.794 8.604 97.025 1.00 131.62 133 ASN D CA 1
ATOM 8267 C C . ASN D 1 167 ? -0.328 7.354 97.779 1.00 135.40 133 ASN D C 1
ATOM 8268 O O . ASN D 1 167 ? -0.378 7.311 99.008 1.00 130.52 133 ASN D O 1
ATOM 8273 N N . VAL D 1 168 ? 0.139 6.356 97.029 1.00 118.04 134 VAL D N 1
ATOM 8274 C CA . VAL D 1 168 ? 0.602 5.084 97.591 1.00 125.99 134 VAL D CA 1
ATOM 8275 C C . VAL D 1 168 ? 2.117 4.857 97.526 1.00 129.87 134 VAL D C 1
ATOM 8276 O O . VAL D 1 168 ? 2.795 5.337 96.619 1.00 123.95 134 VAL D O 1
ATOM 8280 N N . PRO D 1 169 ? 2.626 4.119 98.510 1.00 143.26 135 PRO D N 1
ATOM 8281 C CA . PRO D 1 169 ? 4.056 3.798 98.635 1.00 141.02 135 PRO D CA 1
ATOM 8282 C C . PRO D 1 169 ? 4.628 2.873 97.553 1.00 137.73 135 PRO D C 1
ATOM 8283 O O . PRO D 1 169 ? 3.925 2.025 97.004 1.00 131.81 135 PRO D O 1
ATOM 8287 N N . GLY D 1 170 ? 5.914 3.061 97.267 1.00 95.43 136 GLY D N 1
ATOM 8288 C CA . GLY D 1 170 ? 6.649 2.300 96.275 1.00 83.42 136 GLY D CA 1
ATOM 8289 C C . GLY D 1 170 ? 6.138 2.679 94.907 1.00 81.71 136 GLY D C 1
ATOM 8290 O O . GLY D 1 170 ? 6.385 1.985 93.919 1.00 78.33 136 GLY D O 1
ATOM 8302 N N . PRO D 1 172 ? 5.243 6.222 92.315 1.00 39.85 138 PRO D N 1
ATOM 8303 C CA . PRO D 1 172 ? 5.461 7.633 91.993 1.00 34.32 138 PRO D CA 1
ATOM 8304 C C . PRO D 1 172 ? 4.166 8.399 92.072 1.00 35.53 138 PRO D C 1
ATOM 8305 O O . PRO D 1 172 ? 3.139 7.773 92.241 1.00 41.17 138 PRO D O 1
ATOM 8309 N N . GLN D 1 173 ? 4.213 9.721 91.944 1.00 24.44 139 GLN D N 1
ATOM 8310 C CA . GLN D 1 173 ? 2.996 10.501 91.838 1.00 31.52 139 GLN D CA 1
ATOM 8311 C C . GLN D 1 173 ? 2.074 9.930 90.773 1.00 34.72 139 GLN D C 1
ATOM 8312 O O . GLN D 1 173 ? 2.517 9.389 89.757 1.00 27.99 139 GLN D O 1
ATOM 8318 N N . ILE D 1 174 ? 0.779 10.075 91.007 1.00 31.29 140 ILE D N 1
ATOM 8319 C CA . ILE D 1 174 ? -0.206 9.288 90.293 1.00 30.19 140 ILE D CA 1
ATOM 8320 C C . ILE D 1 174 ? -0.088 9.380 88.775 1.00 22.83 140 ILE D C 1
ATOM 8321 O O . ILE D 1 174 ? -0.132 8.370 88.078 1.00 24.27 140 ILE D O 1
ATOM 8326 N N . ALA D 1 175 ? 0.087 10.586 88.266 1.00 17.97 141 ALA D N 1
ATOM 8327 C CA . ALA D 1 175 ? 0.139 10.786 86.833 1.00 22.82 141 ALA D CA 1
ATOM 8328 C C . ALA D 1 175 ? 1.410 10.203 86.206 1.00 19.19 141 ALA D C 1
ATOM 8329 O O . ALA D 1 175 ? 1.541 10.169 84.987 1.00 18.05 141 ALA D O 1
ATOM 8331 N N . TYR D 1 176 ? 2.348 9.753 87.029 1.00 16.00 142 TYR D N 1
ATOM 8332 C CA . TYR D 1 176 ? 3.532 9.085 86.518 1.00 19.69 142 TYR D CA 1
ATOM 8333 C C . TYR D 1 176 ? 3.336 7.583 86.581 1.00 21.46 142 TYR D C 1
ATOM 8334 O O . TYR D 1 176 ? 4.255 6.811 86.295 1.00 21.69 142 TYR D O 1
ATOM 8343 N N . ASP D 1 177 ? 2.129 7.184 86.968 1.00 19.85 143 ASP D N 1
ATOM 8344 C CA . ASP D 1 177 ? 1.772 5.782 87.126 1.00 22.17 143 ASP D CA 1
ATOM 8345 C C . ASP D 1 177 ? 0.522 5.537 86.286 1.00 21.45 143 ASP D C 1
ATOM 8346 O O . ASP D 1 177 ? -0.612 5.648 86.752 1.00 23.12 143 ASP D O 1
ATOM 8351 N N . PHE D 1 178 ? 0.750 5.221 85.025 1.00 15.81 144 PHE D N 1
ATOM 8352 C CA . PHE D 1 178 ? -0.331 5.132 84.053 1.00 14.49 144 PHE D CA 1
ATOM 8353 C C . PHE D 1 178 ? -1.415 4.122 84.412 1.00 14.94 144 PHE D C 1
ATOM 8354 O O . PHE D 1 178 ? -2.600 4.357 84.176 1.00 17.59 144 PHE D O 1
ATOM 8362 N N . GLU D 1 179 ? -1.018 3.006 85.002 1.00 21.78 145 GLU D N 1
ATOM 8363 C CA . GLU D 1 179 ? -1.982 2.012 85.419 1.00 20.14 145 GLU D CA 1
ATOM 8364 C C . GLU D 1 179 ? -2.937 2.607 86.449 1.00 24.37 145 GLU D C 1
ATOM 8365 O O . GLU D 1 179 ? -4.148 2.492 86.303 1.00 23.81 145 GLU D O 1
ATOM 8371 N N . THR D 1 180 ? -2.399 3.271 87.470 1.00 18.99 146 THR D N 1
ATOM 8372 C CA . THR D 1 180 ? -3.252 3.875 88.487 1.00 20.22 146 THR D CA 1
ATOM 8373 C C . THR D 1 180 ? -4.049 5.043 87.926 1.00 20.09 146 THR D C 1
ATOM 8374 O O . THR D 1 180 ? -5.213 5.216 88.255 1.00 18.37 146 THR D O 1
ATOM 8378 N N . THR D 1 181 ? -3.420 5.843 87.071 1.00 20.97 147 THR D N 1
ATOM 8379 C CA . THR D 1 181 ? -4.107 6.963 86.444 1.00 19.06 147 THR D CA 1
ATOM 8380 C C . THR D 1 181 ? -5.327 6.469 85.667 1.00 21.96 147 THR D C 1
ATOM 8381 O O . THR D 1 181 ? -6.425 7.015 85.777 1.00 20.42 147 THR D O 1
ATOM 8385 N N . ASP D 1 182 ? -5.143 5.417 84.884 1.00 20.66 148 ASP D N 1
ATOM 8386 C CA . ASP D 1 182 ? -6.252 4.899 84.105 1.00 21.71 148 ASP D CA 1
ATOM 8387 C C . ASP D 1 182 ? -7.351 4.345 85.007 1.00 21.77 148 ASP D C 1
ATOM 8388 O O . ASP D 1 182 ? -8.534 4.560 84.757 1.00 21.64 148 ASP D O 1
ATOM 8393 N N . GLN D 1 183 ? -6.952 3.639 86.059 1.00 23.22 149 GLN D N 1
ATOM 8394 C CA . GLN D 1 183 ? -7.905 3.083 86.990 1.00 24.38 149 GLN D CA 1
ATOM 8395 C C . GLN D 1 183 ? -8.718 4.199 87.646 1.00 32.02 149 GLN D C 1
ATOM 8396 O O . GLN D 1 183 ? -9.943 4.125 87.680 1.00 34.72 149 GLN D O 1
ATOM 8402 N N . ILE D 1 184 ? -8.045 5.242 88.136 1.00 30.32 150 ILE D N 1
ATOM 8403 C CA . ILE D 1 184 ? -8.740 6.353 88.788 1.00 29.99 150 ILE D CA 1
ATOM 8404 C C . ILE D 1 184 ? -9.743 7.005 87.829 1.00 28.03 150 ILE D C 1
ATOM 8405 O O . ILE D 1 184 ? -10.909 7.194 88.170 1.00 28.55 150 ILE D O 1
ATOM 8410 N N . LEU D 1 185 ? -9.294 7.348 86.630 1.00 16.33 151 LEU D N 1
ATOM 8411 C CA . LEU D 1 185 ? -10.160 8.073 85.703 1.00 14.66 151 LEU D CA 1
ATOM 8412 C C . LEU D 1 185 ? -11.348 7.209 85.307 1.00 18.11 151 LEU D C 1
ATOM 8413 O O . LEU D 1 185 ? -12.476 7.671 85.187 1.00 24.38 151 LEU D O 1
ATOM 8418 N N . SER D 1 186 ? -11.092 5.931 85.137 1.00 19.52 152 SER D N 1
ATOM 8419 C CA . SER D 1 186 ? -12.160 4.996 84.877 1.00 22.54 152 SER D CA 1
ATOM 8420 C C . SER D 1 186 ? -13.224 4.996 85.979 1.00 26.50 152 SER D C 1
ATOM 8421 O O . SER D 1 186 ? -14.404 5.153 85.687 1.00 28.66 152 SER D O 1
ATOM 8424 N N . GLU D 1 187 ? -12.808 4.811 87.233 1.00 32.89 153 GLU D N 1
ATOM 8425 C CA . GLU D 1 187 ? -13.729 4.854 88.377 1.00 35.51 153 GLU D CA 1
ATOM 8426 C C . GLU D 1 187 ? -14.467 6.185 88.425 1.00 30.82 153 GLU D C 1
ATOM 8427 O O . GLU D 1 187 ? -15.688 6.227 88.521 1.00 35.72 153 GLU D O 1
ATOM 8433 N N . VAL D 1 188 ? -13.716 7.270 88.330 1.00 19.72 154 VAL D N 1
ATOM 8434 C CA . VAL D 1 188 ? -14.286 8.611 88.425 1.00 23.75 154 VAL D CA 1
ATOM 8435 C C . VAL D 1 188 ? -15.443 8.804 87.472 1.00 25.92 154 VAL D C 1
ATOM 8436 O O . VAL D 1 188 ? -16.504 9.284 87.861 1.00 32.17 154 VAL D O 1
ATOM 8440 N N . PHE D 1 189 ? -15.256 8.418 86.218 1.00 30.06 155 PHE D N 1
ATOM 8441 C CA . PHE D 1 189 ? -16.297 8.653 85.239 1.00 26.12 155 PHE D CA 1
ATOM 8442 C C . PHE D 1 189 ? -17.447 7.664 85.267 1.00 29.79 155 PHE D C 1
ATOM 8443 O O . PHE D 1 189 ? -18.360 7.769 84.458 1.00 38.14 155 PHE D O 1
ATOM 8451 N N . THR D 1 190 ? -17.442 6.724 86.200 1.00 21.89 156 THR D N 1
ATOM 8452 C CA . THR D 1 190 ? -18.636 5.908 86.355 1.00 24.46 156 THR D CA 1
ATOM 8453 C C . THR D 1 190 ? -19.689 6.682 87.152 1.00 29.36 156 THR D C 1
ATOM 8454 O O . THR D 1 190 ? -20.860 6.332 87.131 1.00 31.09 156 THR D O 1
ATOM 8458 N N . TYR D 1 191 ? -19.279 7.729 87.862 1.00 34.48 157 TYR D N 1
ATOM 8459 C CA . TYR D 1 191 ? -20.234 8.475 88.679 1.00 29.90 157 TYR D CA 1
ATOM 8460 C C . TYR D 1 191 ? -20.187 9.980 88.451 1.00 28.88 157 TYR D C 1
ATOM 8461 O O . TYR D 1 191 ? -21.185 10.671 88.636 1.00 38.82 157 TYR D O 1
ATOM 8470 N N . PHE D 1 192 ? -19.035 10.492 88.045 1.00 26.03 158 PHE D N 1
ATOM 8471 C CA . PHE D 1 192 ? -18.865 11.937 87.965 1.00 29.15 158 PHE D CA 1
ATOM 8472 C C . PHE D 1 192 ? -19.354 12.532 86.646 1.00 33.69 158 PHE D C 1
ATOM 8473 O O . PHE D 1 192 ? -18.840 12.194 85.579 1.00 31.62 158 PHE D O 1
ATOM 8481 N N . THR D 1 193 ? -20.333 13.433 86.728 1.00 33.06 159 THR D N 1
ATOM 8482 C CA . THR D 1 193 ? -20.969 13.977 85.530 1.00 33.38 159 THR D CA 1
ATOM 8483 C C . THR D 1 193 ? -20.665 15.451 85.306 1.00 34.76 159 THR D C 1
ATOM 8484 O O . THR D 1 193 ? -21.042 16.014 84.284 1.00 37.67 159 THR D O 1
ATOM 8488 N N . LYS D 1 194 ? -19.998 16.079 86.259 1.00 35.76 160 LYS D N 1
ATOM 8489 C CA . LYS D 1 194 ? -19.635 17.480 86.118 1.00 34.17 160 LYS D CA 1
ATOM 8490 C C . LYS D 1 194 ? -18.430 17.628 85.196 1.00 36.20 160 LYS D C 1
ATOM 8491 O O . LYS D 1 194 ? -17.680 16.680 85.010 1.00 38.79 160 LYS D O 1
ATOM 8497 N N . PRO D 1 195 ? -18.229 18.830 84.634 1.00 28.99 161 PRO D N 1
ATOM 8498 C CA . PRO D 1 195 ? -17.080 19.063 83.753 1.00 24.44 161 PRO D CA 1
ATOM 8499 C C . PRO D 1 195 ? -15.780 18.914 84.518 1.00 32.94 161 PRO D C 1
ATOM 8500 O O . PRO D 1 195 ? -15.552 19.629 85.497 1.00 36.26 161 PRO D O 1
ATOM 8504 N N . LEU D 1 196 ? -14.924 18.010 84.061 1.00 24.34 162 LEU D N 1
ATOM 8505 C CA . LEU D 1 196 ? -13.725 17.674 84.800 1.00 20.58 162 LEU D CA 1
ATOM 8506 C C . LEU D 1 196 ? -12.490 17.697 83.913 1.00 25.18 162 LEU D C 1
ATOM 8507 O O . LEU D 1 196 ? -12.491 17.130 82.815 1.00 26.85 162 LEU D O 1
ATOM 8512 N N . GLY D 1 197 ? -11.445 18.360 84.395 1.00 21.28 163 GLY D N 1
ATOM 8513 C CA . GLY D 1 197 ? -10.139 18.318 83.764 1.00 17.73 163 GLY D CA 1
ATOM 8514 C C . GLY D 1 197 ? -9.109 17.827 84.763 1.00 21.94 163 GLY D C 1
ATOM 8515 O O . GLY D 1 197 ? -9.363 17.751 85.975 1.00 19.58 163 GLY D O 1
ATOM 8516 N N . ILE D 1 198 ? -7.929 17.491 84.267 1.00 21.69 164 ILE D N 1
ATOM 8517 C CA . ILE D 1 198 ? -6.877 17.024 85.152 1.00 18.08 164 ILE D CA 1
ATOM 8518 C C . ILE D 1 198 ? -5.614 17.881 85.077 1.00 17.90 164 ILE D C 1
ATOM 8519 O O . ILE D 1 198 ? -5.192 18.319 83.994 1.00 23.54 164 ILE D O 1
ATOM 8524 N N . LYS D 1 199 ? -5.010 18.110 86.234 1.00 11.19 165 LYS D N 1
ATOM 8525 C CA . LYS D 1 199 ? -3.750 18.838 86.314 1.00 15.17 165 LYS D CA 1
ATOM 8526 C C . LYS D 1 199 ? -2.633 17.808 86.220 1.00 11.70 165 LYS D C 1
ATOM 8527 O O . LYS D 1 199 ? -2.647 16.827 86.950 1.00 14.84 165 LYS D O 1
ATOM 8533 N N . LEU D 1 200 ? -1.668 18.041 85.335 1.00 14.90 166 LEU D N 1
ATOM 8534 C CA . LEU D 1 200 ? -0.674 17.035 84.985 1.00 11.95 166 LEU D CA 1
ATOM 8535 C C . LEU D 1 200 ? 0.737 17.520 85.260 1.00 15.47 166 LEU D C 1
ATOM 8536 O O . LEU D 1 200 ? 1.056 18.684 85.042 1.00 14.45 166 LEU D O 1
ATOM 8541 N N . PRO D 1 201 ? 1.596 16.616 85.731 1.00 11.93 167 PRO D N 1
ATOM 8542 C CA . PRO D 1 201 ? 3.028 16.893 85.808 1.00 13.54 167 PRO D CA 1
ATOM 8543 C C . PRO D 1 201 ? 3.602 16.828 84.411 1.00 16.18 167 PRO D C 1
ATOM 8544 O O . PRO D 1 201 ? 2.955 16.271 83.529 1.00 15.90 167 PRO D O 1
ATOM 8548 N N . PRO D 1 202 ? 4.812 17.357 84.214 1.00 20.07 168 PRO D N 1
ATOM 8549 C CA . PRO D 1 202 ? 5.413 17.307 82.884 1.00 14.90 168 PRO D CA 1
ATOM 8550 C C . PRO D 1 202 ? 5.900 15.898 82.542 1.00 16.58 168 PRO D C 1
ATOM 8551 O O . PRO D 1 202 ? 6.320 15.157 83.410 1.00 15.76 168 PRO D O 1
ATOM 8555 N N . TYR D 1 203 ? 5.835 15.535 81.273 1.00 15.72 169 TYR D N 1
ATOM 8556 C CA . TYR D 1 203 ? 6.500 14.336 80.820 1.00 15.60 169 TYR D CA 1
ATOM 8557 C C . TYR D 1 203 ? 7.682 14.752 79.975 1.00 16.13 169 TYR D C 1
ATOM 8558 O O . TYR D 1 203 ? 7.751 15.889 79.536 1.00 19.32 169 TYR D O 1
ATOM 8567 N N . PHE D 1 204 ? 8.612 13.834 79.741 1.00 19.26 170 PHE D N 1
ATOM 8568 C CA . PHE D 1 204 ? 9.848 14.195 79.057 1.00 20.77 170 PHE D CA 1
ATOM 8569 C C . PHE D 1 204 ? 10.225 13.216 77.972 1.00 21.62 170 PHE D C 1
ATOM 8570 O O . PHE D 1 204 ? 11.323 13.272 77.421 1.00 25.54 170 PHE D O 1
ATOM 8578 N N . ASP D 1 205 ? 9.305 12.323 77.661 1.00 20.74 171 ASP D N 1
ATOM 8579 C CA . ASP D 1 205 ? 9.586 11.287 76.699 1.00 23.84 171 ASP D CA 1
ATOM 8580 C C . ASP D 1 205 ? 8.403 11.133 75.746 1.00 19.46 171 ASP D C 1
ATOM 8581 O O . ASP D 1 205 ? 7.248 11.100 76.161 1.00 19.86 171 ASP D O 1
ATOM 8586 N N . ILE D 1 206 ? 8.702 11.048 74.460 1.00 23.85 172 ILE D N 1
ATOM 8587 C CA . ILE D 1 206 ? 7.677 10.827 73.442 1.00 25.24 172 ILE D CA 1
ATOM 8588 C C . ILE D 1 206 ? 6.748 9.661 73.777 1.00 23.08 172 ILE D C 1
ATOM 8589 O O . ILE D 1 206 ? 5.526 9.780 73.689 1.00 22.62 172 ILE D O 1
ATOM 8594 N N . VAL D 1 207 ? 7.327 8.535 74.168 1.00 17.90 173 VAL D N 1
ATOM 8595 C CA . VAL D 1 207 ? 6.524 7.373 74.496 1.00 14.57 173 VAL D CA 1
ATOM 8596 C C . VAL D 1 207 ? 5.593 7.659 75.664 1.00 13.33 173 VAL D C 1
ATOM 8597 O O . VAL D 1 207 ? 4.453 7.190 75.670 1.00 15.69 173 VAL D O 1
ATOM 8601 N N . HIS D 1 208 ? 6.047 8.452 76.636 1.00 15.89 174 HIS D N 1
ATOM 8602 C CA . HIS D 1 208 ? 5.171 8.795 77.763 1.00 19.44 174 HIS D CA 1
ATOM 8603 C C . HIS D 1 208 ? 3.997 9.664 77.308 1.00 18.03 174 HIS D C 1
ATOM 8604 O O . HIS D 1 208 ? 2.858 9.433 77.722 1.00 19.37 174 HIS D O 1
ATOM 8611 N N . PHE D 1 209 ? 4.272 10.664 76.473 1.00 13.92 175 PHE D N 1
ATOM 8612 C CA . PHE D 1 209 ? 3.189 11.447 75.876 1.00 16.19 175 PHE D CA 1
ATOM 8613 C C . PHE D 1 209 ? 2.194 10.527 75.171 1.00 17.54 175 PHE D C 1
ATOM 8614 O O . PHE D 1 209 ? 0.989 10.668 75.345 1.00 18.65 175 PHE D O 1
ATOM 8622 N N . ASP D 1 210 ? 2.695 9.578 74.389 1.00 18.84 176 ASP D N 1
ATOM 8623 C CA . ASP D 1 210 ? 1.806 8.668 73.693 1.00 22.58 176 ASP D CA 1
ATOM 8624 C C . ASP D 1 210 ? 0.969 7.880 74.670 1.00 23.49 176 ASP D C 1
ATOM 8625 O O . ASP D 1 210 ? -0.245 7.757 74.478 1.00 22.95 176 ASP D O 1
ATOM 8630 N N . GLN D 1 211 ? 1.615 7.337 75.705 1.00 16.65 177 GLN D N 1
ATOM 8631 C CA . GLN D 1 211 ? 0.913 6.490 76.656 1.00 16.65 177 GLN D CA 1
ATOM 8632 C C . GLN D 1 211 ? -0.114 7.286 77.447 1.00 18.05 177 GLN D C 1
ATOM 8633 O O . GLN D 1 211 ? -1.226 6.824 77.664 1.00 19.64 177 GLN D O 1
ATOM 8639 N N . ALA D 1 212 ? 0.255 8.495 77.855 1.00 19.67 178 ALA D N 1
ATOM 8640 C CA . ALA D 1 212 ? -0.647 9.319 78.655 1.00 19.01 178 ALA D CA 1
ATOM 8641 C C . ALA D 1 212 ? -1.861 9.645 77.814 1.00 17.22 178 ALA D C 1
ATOM 8642 O O . ALA D 1 212 ? -3.009 9.456 78.240 1.00 15.71 178 ALA D O 1
ATOM 8644 N N . ALA D 1 213 ? -1.597 10.115 76.598 1.00 22.55 179 ALA D N 1
ATOM 8645 C CA . ALA D 1 213 ? -2.663 10.517 75.683 1.00 22.63 179 ALA D CA 1
ATOM 8646 C C . ALA D 1 213 ? -3.606 9.347 75.347 1.00 24.26 179 ALA D C 1
ATOM 8647 O O . ALA D 1 213 ? -4.816 9.528 75.197 1.00 20.52 179 ALA D O 1
ATOM 8649 N N . ALA D 1 214 ? -3.057 8.143 75.253 1.00 11.22 180 ALA D N 1
ATOM 8650 C CA . ALA D 1 214 ? -3.893 7.004 74.938 1.00 14.29 180 ALA D CA 1
ATOM 8651 C C . ALA D 1 214 ? -4.858 6.720 76.073 1.00 17.43 180 ALA D C 1
ATOM 8652 O O . ALA D 1 214 ? -5.947 6.182 75.845 1.00 14.57 180 ALA D O 1
ATOM 8654 N N . ILE D 1 215 ? -4.466 7.094 77.290 1.00 21.12 181 ILE D N 1
ATOM 8655 C CA . ILE D 1 215 ? -5.356 6.963 78.434 1.00 16.80 181 ILE D CA 1
ATOM 8656 C C . ILE D 1 215 ? -6.395 8.068 78.391 1.00 20.61 181 ILE D C 1
ATOM 8657 O O . ILE D 1 215 ? -7.595 7.804 78.328 1.00 19.07 181 ILE D O 1
ATOM 8662 N N . PHE D 1 216 ? -5.927 9.309 78.384 1.00 16.17 182 PHE D N 1
ATOM 8663 C CA . PHE D 1 216 ? -6.819 10.449 78.513 1.00 18.46 182 PHE D CA 1
ATOM 8664 C C . PHE D 1 216 ? -7.904 10.403 77.445 1.00 19.03 182 PHE D C 1
ATOM 8665 O O . PHE D 1 216 ? -9.073 10.675 77.721 1.00 22.20 182 PHE D O 1
ATOM 8673 N N . ASN D 1 217 ? -7.526 10.057 76.221 1.00 16.43 183 ASN D N 1
ATOM 8674 C CA . ASN D 1 217 ? -8.481 10.038 75.110 1.00 18.28 183 ASN D CA 1
ATOM 8675 C C . ASN D 1 217 ? -9.675 9.099 75.305 1.00 19.87 183 ASN D C 1
ATOM 8676 O O . ASN D 1 217 ? -10.659 9.190 74.578 1.00 19.77 183 ASN D O 1
ATOM 8692 N N . TYR D 1 219 ? -11.538 9.157 77.860 1.00 21.40 185 TYR D N 1
ATOM 8693 C CA . TYR D 1 219 ? -12.472 9.701 78.844 1.00 20.15 185 TYR D CA 1
ATOM 8694 C C . TYR D 1 219 ? -13.002 11.066 78.521 1.00 18.11 185 TYR D C 1
ATOM 8695 O O . TYR D 1 219 ? -12.297 11.870 77.951 1.00 16.69 185 TYR D O 1
ATOM 8704 N N . PRO D 1 220 ? -14.236 11.354 78.953 1.00 24.76 186 PRO D N 1
ATOM 8705 C CA . PRO D 1 220 ? -14.871 12.647 78.671 1.00 21.93 186 PRO D CA 1
ATOM 8706 C C . PRO D 1 220 ? -14.288 13.752 79.562 1.00 25.95 186 PRO D C 1
ATOM 8707 O O . PRO D 1 220 ? -15.001 14.498 80.243 1.00 21.45 186 PRO D O 1
ATOM 8711 N N . LEU D 1 221 ? -12.964 13.835 79.558 1.00 18.64 187 LEU D N 1
ATOM 8712 C CA . LEU D 1 221 ? -12.258 14.948 80.147 1.00 18.41 187 LEU D CA 1
ATOM 8713 C C . LEU D 1 221 ? -12.580 16.231 79.400 1.00 21.16 187 LEU D C 1
ATOM 8714 O O . LEU D 1 221 ? -12.587 16.255 78.166 1.00 22.76 187 LEU D O 1
ATOM 8719 N N . THR D 1 222 ? -12.827 17.302 80.142 1.00 23.78 188 THR D N 1
ATOM 8720 C CA . THR D 1 222 ? -13.066 18.595 79.530 1.00 17.32 188 THR D CA 1
ATOM 8721 C C . THR D 1 222 ? -11.745 19.221 79.117 1.00 19.83 188 THR D C 1
ATOM 8722 O O . THR D 1 222 ? -11.674 19.907 78.102 1.00 29.33 188 THR D O 1
ATOM 8726 N N . PHE D 1 223 ? -10.694 18.962 79.883 1.00 20.07 189 PHE D N 1
ATOM 8727 C CA . PHE D 1 223 ? -9.395 19.538 79.589 1.00 21.10 189 PHE D CA 1
ATOM 8728 C C . PHE D 1 223 ? -8.281 18.843 80.349 1.00 22.47 189 PHE D C 1
ATOM 8729 O O . PHE D 1 223 ? -8.527 18.091 81.303 1.00 20.08 189 PHE D O 1
ATOM 8737 N N . VAL D 1 224 ? -7.049 19.108 79.924 1.00 11.05 190 VAL D N 1
ATOM 8738 C CA . VAL D 1 224 ? -5.890 18.745 80.712 1.00 17.42 190 VAL D CA 1
ATOM 8739 C C . VAL D 1 224 ? -5.152 20.041 80.916 1.00 18.09 190 VAL D C 1
ATOM 8740 O O . VAL D 1 224 ? -5.292 20.960 80.110 1.00 16.00 190 VAL D O 1
ATOM 8744 N N . ASN D 1 225 ? -4.378 20.115 81.993 1.00 19.82 191 ASN D N 1
ATOM 8745 C CA . ASN D 1 225 ? -3.675 21.337 82.329 1.00 18.87 191 ASN D CA 1
ATOM 8746 C C . ASN D 1 225 ? -2.206 20.991 82.450 1.00 16.98 191 ASN D C 1
ATOM 8747 O O . ASN D 1 225 ? -1.815 20.259 83.359 1.00 16.62 191 ASN D O 1
ATOM 8752 N N . CYS D 1 226 ? -1.401 21.487 81.508 1.00 19.72 192 CYS D N 1
ATOM 8753 C CA . CYS D 1 226 ? 0.037 21.236 81.485 1.00 19.03 192 CYS D CA 1
ATOM 8754 C C . CYS D 1 226 ? 0.757 22.553 81.639 1.00 25.13 192 CYS D C 1
ATOM 8755 O O . CYS D 1 226 ? 0.521 23.463 80.845 1.00 23.99 192 CYS D O 1
ATOM 8758 N N . ILE D 1 227 ? 1.645 22.685 82.624 1.00 22.89 193 ILE D N 1
ATOM 8759 C CA . ILE D 1 227 ? 2.044 21.618 83.534 1.00 18.51 193 ILE D CA 1
ATOM 8760 C C . ILE D 1 227 ? 2.071 22.070 84.991 1.00 21.45 193 ILE D C 1
ATOM 8761 O O . ILE D 1 227 ? 2.165 23.261 85.285 1.00 21.86 193 ILE D O 1
ATOM 8766 N N . ASN D 1 228 ? 2.008 21.097 85.894 1.00 21.26 194 ASN D N 1
ATOM 8767 C CA . ASN D 1 228 ? 2.373 21.302 87.279 1.00 17.49 194 ASN D CA 1
ATOM 8768 C C . ASN D 1 228 ? 3.861 21.607 87.341 1.00 17.87 194 ASN D C 1
ATOM 8769 O O . ASN D 1 228 ? 4.530 21.639 86.324 1.00 16.40 194 ASN D O 1
ATOM 8774 N N . SER D 1 229 ? 4.386 21.829 88.536 1.00 20.67 195 SER D N 1
ATOM 8775 C CA . SER D 1 229 ? 5.814 22.076 88.699 1.00 23.07 195 SER D CA 1
ATOM 8776 C C . SER D 1 229 ? 6.695 20.989 88.063 1.00 22.65 195 SER D C 1
ATOM 8777 O O . SER D 1 229 ? 6.290 19.830 87.924 1.00 16.46 195 SER D O 1
ATOM 8780 N N . ILE D 1 230 ? 7.913 21.361 87.689 1.00 22.72 196 ILE D N 1
ATOM 8781 C CA . ILE D 1 230 ? 8.899 20.340 87.429 1.00 22.29 196 ILE D CA 1
ATOM 8782 C C . ILE D 1 230 ? 9.262 19.762 88.798 1.00 21.53 196 ILE D C 1
ATOM 8783 O O . ILE D 1 230 ? 9.769 20.451 89.672 1.00 20.85 196 ILE D O 1
ATOM 8788 N N . GLY D 1 231 ? 8.967 18.492 88.990 1.00 18.48 197 GLY D N 1
ATOM 8789 C CA . GLY D 1 231 ? 9.108 17.890 90.291 1.00 19.18 197 GLY D CA 1
ATOM 8790 C C . GLY D 1 231 ? 10.527 17.765 90.801 1.00 20.74 197 GLY D C 1
ATOM 8791 O O . GLY D 1 231 ? 11.476 17.587 90.032 1.00 15.07 197 GLY D O 1
ATOM 8792 N N . ASN D 1 232 ? 10.658 17.878 92.121 1.00 23.59 198 ASN D N 1
ATOM 8793 C CA . ASN D 1 232 ? 11.888 17.521 92.809 1.00 22.70 198 ASN D CA 1
ATOM 8794 C C . ASN D 1 232 ? 13.171 18.184 92.305 1.00 22.27 198 ASN D C 1
ATOM 8795 O O . ASN D 1 232 ? 14.174 17.522 92.111 1.00 20.72 198 ASN D O 1
ATOM 8800 N N . GLY D 1 233 ? 13.121 19.494 92.101 1.00 20.88 199 GLY D N 1
ATOM 8801 C CA . GLY D 1 233 ? 14.319 20.280 91.859 1.00 20.93 199 GLY D CA 1
ATOM 8802 C C . GLY D 1 233 ? 14.951 20.684 93.179 1.00 23.86 199 GLY D C 1
ATOM 8803 O O . GLY D 1 233 ? 14.362 20.532 94.259 1.00 18.66 199 GLY D O 1
ATOM 8804 N N . LEU D 1 234 ? 16.164 21.198 93.100 1.00 22.73 200 LEU D N 1
ATOM 8805 C CA . LEU D 1 234 ? 16.904 21.573 94.289 1.00 24.91 200 LEU D CA 1
ATOM 8806 C C . LEU D 1 234 ? 17.503 22.959 94.096 1.00 27.50 200 LEU D C 1
ATOM 8807 O O . LEU D 1 234 ? 18.207 23.213 93.119 1.00 29.00 200 LEU D O 1
ATOM 8812 N N . VAL D 1 235 ? 17.225 23.855 95.030 1.00 17.17 201 VAL D N 1
ATOM 8813 C CA . VAL D 1 235 ? 17.802 25.197 94.999 1.00 19.98 201 VAL D CA 1
ATOM 8814 C C . VAL D 1 235 ? 18.690 25.461 96.223 1.00 27.50 201 VAL D C 1
ATOM 8815 O O . VAL D 1 235 ? 18.313 25.176 97.362 1.00 27.99 201 VAL D O 1
ATOM 8819 N N . ILE D 1 236 ? 19.887 25.983 95.983 1.00 30.68 202 ILE D N 1
ATOM 8820 C CA . ILE D 1 236 ? 20.832 26.219 97.058 1.00 28.09 202 ILE D CA 1
ATOM 8821 C C . ILE D 1 236 ? 21.154 27.699 97.205 1.00 35.82 202 ILE D C 1
ATOM 8822 O O . ILE D 1 236 ? 21.373 28.404 96.219 1.00 37.63 202 ILE D O 1
ATOM 8827 N N . GLU D 1 237 ? 21.172 28.164 98.448 1.00 32.02 203 GLU D N 1
ATOM 8828 C CA . GLU D 1 237 ? 21.652 29.506 98.777 1.00 27.80 203 GLU D CA 1
ATOM 8829 C C . GLU D 1 237 ? 22.855 29.344 99.689 1.00 27.89 203 GLU D C 1
ATOM 8830 O O . GLU D 1 237 ? 22.727 28.814 100.804 1.00 26.21 203 GLU D O 1
ATOM 8836 N N . ASP D 1 238 ? 24.023 29.758 99.203 1.00 33.82 204 ASP D N 1
ATOM 8837 C CA . ASP D 1 238 ? 25.292 29.547 99.909 1.00 33.44 204 ASP D CA 1
ATOM 8838 C C . ASP D 1 238 ? 25.669 28.063 100.021 1.00 32.95 204 ASP D C 1
ATOM 8839 O O . ASP D 1 238 ? 26.234 27.493 99.081 1.00 32.03 204 ASP D O 1
ATOM 8844 N N . GLU D 1 239 ? 25.376 27.443 101.163 1.00 21.45 205 GLU D N 1
ATOM 8845 C CA . GLU D 1 239 ? 25.639 26.005 101.324 1.00 32.26 205 GLU D CA 1
ATOM 8846 C C . GLU D 1 239 ? 24.435 25.246 101.864 1.00 23.10 205 GLU D C 1
ATOM 8847 O O . GLU D 1 239 ? 24.535 24.102 102.311 1.00 27.99 205 GLU D O 1
ATOM 8853 N N . THR D 1 240 ? 23.280 25.871 101.777 1.00 20.38 206 THR D N 1
ATOM 8854 C CA . THR D 1 240 ? 22.117 25.323 102.432 1.00 25.98 206 THR D CA 1
ATOM 8855 C C . THR D 1 240 ? 20.917 25.420 101.532 1.00 26.40 206 THR D C 1
ATOM 8856 O O . THR D 1 240 ? 20.740 26.421 100.822 1.00 26.85 206 THR D O 1
ATOM 8860 N N . VAL D 1 241 ? 20.090 24.383 101.550 1.00 26.83 207 VAL D N 1
ATOM 8861 C CA . VAL D 1 241 ? 18.860 24.395 100.760 1.00 28.63 207 VAL D CA 1
ATOM 8862 C C . VAL D 1 241 ? 17.996 25.553 101.249 1.00 27.26 207 VAL D C 1
ATOM 8863 O O . VAL D 1 241 ? 18.175 26.024 102.369 1.00 37.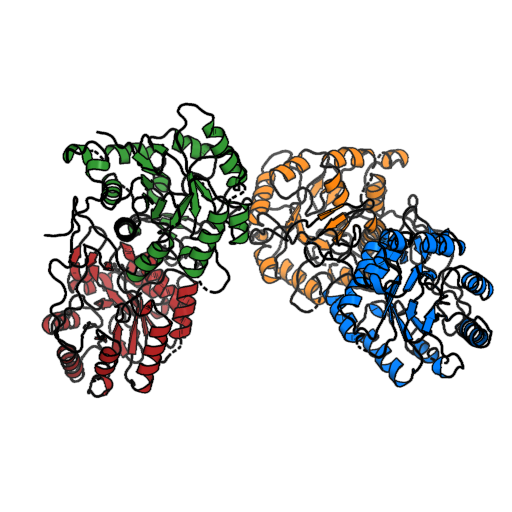50 207 VAL D O 1
ATOM 8867 N N . VAL D 1 242 ? 17.088 26.026 100.408 1.00 22.36 208 VAL D N 1
ATOM 8868 C CA . VAL D 1 242 ? 16.331 27.232 100.709 1.00 26.58 208 VAL D CA 1
ATOM 8869 C C . VAL D 1 242 ? 14.897 26.975 101.184 1.00 30.38 208 VAL D C 1
ATOM 8870 O O . VAL D 1 242 ? 14.175 27.926 101.508 1.00 29.15 208 VAL D O 1
ATOM 8874 N N . ILE D 1 243 ? 14.469 25.711 101.199 1.00 25.20 209 ILE D N 1
ATOM 8875 C CA . ILE D 1 243 ? 13.188 25.367 101.811 1.00 25.76 209 ILE D CA 1
ATOM 8876 C C . ILE D 1 243 ? 13.337 24.273 102.879 1.00 25.65 209 ILE D C 1
ATOM 8877 O O . ILE D 1 243 ? 14.276 23.476 102.845 1.00 23.82 209 ILE D O 1
ATOM 8893 N N . PRO D 1 245 ? 10.891 21.757 104.050 1.00 20.10 211 PRO D N 1
ATOM 8894 C CA . PRO D 1 245 ? 10.369 20.397 103.861 1.00 20.02 211 PRO D CA 1
ATOM 8895 C C . PRO D 1 245 ? 11.218 19.565 102.913 1.00 20.69 211 PRO D C 1
ATOM 8896 O O . PRO D 1 245 ? 11.928 20.124 102.085 1.00 18.25 211 PRO D O 1
ATOM 8900 N N . LYS D 1 246 ? 11.131 18.243 103.030 1.00 27.80 212 LYS D N 1
ATOM 8901 C CA . LYS D 1 246 ? 11.649 17.333 102.002 1.00 34.32 212 LYS D CA 1
ATOM 8902 C C . LYS D 1 246 ? 13.139 17.518 101.669 1.00 37.76 212 LYS D C 1
ATOM 8903 O O . LYS D 1 246 ? 13.559 17.296 100.532 1.00 38.94 212 LYS D O 1
ATOM 8909 N N . ASN D 1 247 ? 13.927 17.929 102.657 1.00 38.78 213 ASN D N 1
ATOM 8910 C CA . ASN D 1 247 ? 15.367 18.054 102.480 1.00 39.41 213 ASN D CA 1
ATOM 8911 C C . ASN D 1 247 ? 15.740 19.100 101.460 1.00 36.74 213 ASN D C 1
ATOM 8912 O O . ASN D 1 247 ? 16.847 19.107 100.958 1.00 28.97 213 ASN D O 1
ATOM 8917 N N . GLY D 1 248 ? 14.804 19.982 101.152 1.00 24.91 214 GLY D N 1
ATOM 8918 C CA . GLY D 1 248 ? 15.087 21.064 100.238 1.00 23.38 214 GLY D CA 1
ATOM 8919 C C . GLY D 1 248 ? 14.617 20.788 98.830 1.00 23.98 214 GLY D C 1
ATOM 8920 O O . GLY D 1 248 ? 14.687 21.671 97.984 1.00 23.87 214 GLY D O 1
ATOM 8921 N N . PHE D 1 249 ? 14.147 19.570 98.572 1.00 25.83 215 PHE D N 1
ATOM 8922 C CA . PHE D 1 249 ? 13.610 19.235 97.254 1.00 22.37 215 PHE D CA 1
ATOM 8923 C C . PHE D 1 249 ? 12.207 19.813 97.065 1.00 18.85 215 PHE D C 1
ATOM 8924 O O . PHE D 1 249 ? 11.397 19.779 97.978 1.00 24.13 215 PHE D O 1
ATOM 8932 N N . GLY D 1 250 ? 11.916 20.348 95.885 1.00 25.61 216 GLY D N 1
ATOM 8933 C CA . GLY D 1 250 ? 10.609 20.922 95.642 1.00 26.50 216 GLY D CA 1
ATOM 8934 C C . GLY D 1 250 ? 10.269 21.136 94.184 1.00 25.98 216 GLY D C 1
ATOM 8935 O O . GLY D 1 250 ? 11.112 21.010 93.300 1.00 24.21 216 GLY D O 1
ATOM 8936 N N . GLY D 1 251 ? 9.009 21.463 93.942 1.00 22.16 217 GLY D N 1
ATOM 8937 C CA . GLY D 1 251 ? 8.530 21.741 92.608 1.00 19.44 217 GLY D CA 1
ATOM 8938 C C . GLY D 1 251 ? 9.112 23.036 92.092 1.00 24.09 217 GLY D C 1
ATOM 8939 O O . GLY D 1 251 ? 9.115 24.046 92.794 1.00 24.74 217 GLY D O 1
ATOM 8940 N N . ILE D 1 252 ? 9.617 22.990 90.861 1.00 15.89 218 ILE D N 1
ATOM 8941 C CA . ILE D 1 252 ? 10.204 24.147 90.205 1.00 17.29 218 ILE D CA 1
ATOM 8942 C C . ILE D 1 252 ? 9.187 24.774 89.264 1.00 18.34 218 ILE D C 1
ATOM 8943 O O . ILE D 1 252 ? 8.468 24.077 88.557 1.00 20.46 218 ILE D O 1
ATOM 8948 N N . GLY D 1 253 ? 9.112 26.097 89.283 1.00 22.56 219 GLY D N 1
ATOM 8949 C CA . GLY D 1 253 ? 8.213 26.824 88.415 1.00 19.06 219 GLY D CA 1
ATOM 8950 C C . GLY D 1 253 ? 8.978 28.012 87.888 1.00 21.14 219 GLY D C 1
ATOM 8951 O O . GLY D 1 253 ? 10.112 28.241 88.310 1.00 21.88 219 GLY D O 1
ATOM 8952 N N . GLY D 1 254 ? 8.364 28.767 86.976 1.00 25.35 220 GLY D N 1
ATOM 8953 C CA . GLY D 1 254 ? 8.967 29.974 86.450 1.00 23.36 220 GLY D CA 1
ATOM 8954 C C . GLY D 1 254 ? 9.780 29.778 85.190 1.00 26.42 220 GLY D C 1
ATOM 8955 O O . GLY D 1 254 ? 9.502 28.875 84.408 1.00 27.75 220 GLY D O 1
ATOM 8956 N N . ASP D 1 255 ? 10.797 30.617 85.000 1.00 20.20 221 ASP D N 1
ATOM 8957 C CA . ASP D 1 255 ? 11.571 30.589 83.767 1.00 22.56 221 ASP D CA 1
ATOM 8958 C C . ASP D 1 255 ? 12.166 29.208 83.475 1.00 24.49 221 ASP D C 1
ATOM 8959 O O . ASP D 1 255 ? 12.263 28.815 82.321 1.00 23.18 221 ASP D O 1
ATOM 8964 N N . TYR D 1 256 ? 12.572 28.482 84.513 1.00 18.66 222 TYR D N 1
ATOM 8965 C CA . TYR D 1 256 ? 13.207 27.188 84.313 1.00 25.59 222 TYR D CA 1
ATOM 8966 C C . TYR D 1 256 ? 12.358 26.273 83.445 1.00 23.14 222 TYR D C 1
ATOM 8967 O O . TYR D 1 256 ? 12.859 25.348 82.803 1.00 19.63 222 TYR D O 1
ATOM 8976 N N . VAL D 1 257 ? 11.063 26.535 83.460 1.00 17.45 223 VAL D N 1
ATOM 8977 C CA . VAL D 1 257 ? 10.075 25.525 83.158 1.00 18.39 223 VAL D CA 1
ATOM 8978 C C . VAL D 1 257 ? 9.432 25.664 81.772 1.00 25.56 223 VAL D C 1
ATOM 8979 O O . VAL D 1 257 ? 8.878 24.702 81.257 1.00 24.19 223 VAL D O 1
ATOM 8983 N N . LYS D 1 258 ? 9.537 26.839 81.155 1.00 25.87 224 LYS D N 1
ATOM 8984 C CA . LYS D 1 258 ? 8.772 27.120 79.939 1.00 22.85 224 LYS D CA 1
ATOM 8985 C C . LYS D 1 258 ? 9.006 26.132 78.799 1.00 22.97 224 LYS D C 1
ATOM 8986 O O . LYS D 1 258 ? 8.045 25.620 78.232 1.00 21.55 224 LYS D O 1
ATOM 8992 N N . PRO D 1 259 ? 10.277 25.846 78.463 1.00 21.20 225 PRO D N 1
ATOM 8993 C CA . PRO D 1 259 ? 10.485 24.867 77.388 1.00 21.71 225 PRO D CA 1
ATOM 8994 C C . PRO D 1 259 ? 9.718 23.568 77.636 1.00 21.40 225 PRO D C 1
ATOM 8995 O O . PRO D 1 259 ? 9.114 23.015 76.708 1.00 20.58 225 PRO D O 1
ATOM 8999 N N . THR D 1 260 ? 9.753 23.091 78.876 1.00 21.02 226 THR D N 1
ATOM 9000 C CA . THR D 1 260 ? 9.038 21.889 79.259 1.00 18.89 226 THR D CA 1
ATOM 9001 C C . THR D 1 260 ? 7.525 22.090 79.167 1.00 20.89 226 THR D C 1
ATOM 9002 O O . THR D 1 260 ? 6.797 21.222 78.665 1.00 21.05 226 THR D O 1
ATOM 9006 N N . ALA D 1 261 ? 7.045 23.221 79.677 1.00 14.16 227 ALA D N 1
ATOM 9007 C CA . ALA D 1 261 ? 5.607 23.491 79.681 1.00 17.81 227 ALA D CA 1
ATOM 9008 C C . ALA D 1 261 ? 5.069 23.530 78.255 1.00 20.22 227 ALA D C 1
ATOM 9009 O O . ALA D 1 261 ? 4.094 22.843 77.935 1.00 16.41 227 ALA D O 1
ATOM 9011 N N . LEU D 1 262 ? 5.712 24.321 77.398 1.00 16.74 228 LEU D N 1
ATOM 9012 C CA . LEU D 1 262 ? 5.250 24.458 76.018 1.00 15.40 228 LEU D CA 1
ATOM 9013 C C . LEU D 1 262 ? 5.266 23.094 75.344 1.00 16.42 228 LEU D C 1
ATOM 9014 O O . LEU D 1 262 ? 4.321 22.740 74.654 1.00 14.79 228 LEU D O 1
ATOM 9019 N N . ALA D 1 263 ? 6.332 22.320 75.570 1.00 15.59 229 ALA D N 1
ATOM 9020 C CA . ALA D 1 263 ? 6.439 20.995 74.974 1.00 15.46 229 ALA D CA 1
ATOM 9021 C C . ALA D 1 263 ? 5.255 20.116 75.393 1.00 18.25 229 ALA D C 1
ATOM 9022 O O . ALA D 1 263 ? 4.643 19.430 74.554 1.00 15.79 229 ALA D O 1
ATOM 9024 N N . ASN D 1 264 ? 4.920 20.126 76.684 1.00 18.61 230 ASN D N 1
ATOM 9025 C CA . ASN D 1 264 ? 3.794 19.326 77.130 1.00 19.14 230 ASN D CA 1
ATOM 9026 C C . ASN D 1 264 ? 2.482 19.781 76.507 1.00 14.79 230 ASN D C 1
ATOM 9027 O O . ASN D 1 264 ? 1.687 18.963 76.044 1.00 15.13 230 ASN D O 1
ATOM 9032 N N . VAL D 1 265 ? 2.261 21.086 76.488 1.00 18.68 231 VAL D N 1
ATOM 9033 C CA . VAL D 1 265 ? 1.039 21.614 75.896 1.00 16.52 231 VAL D CA 1
ATOM 9034 C C . VAL D 1 265 ? 0.951 21.170 74.434 1.00 17.04 231 VAL D C 1
ATOM 9035 O O . VAL D 1 265 ? -0.051 20.582 74.000 1.00 13.72 231 VAL D O 1
ATOM 9039 N N . HIS D 1 266 ? 2.021 21.409 73.684 1.00 21.22 232 HIS D N 1
ATOM 9040 C CA . HIS D 1 266 ? 2.020 21.044 72.280 1.00 25.62 232 HIS D CA 1
ATOM 9041 C C . HIS D 1 266 ? 1.892 19.535 72.076 1.00 27.43 232 HIS D C 1
ATOM 9042 O O . HIS D 1 266 ? 1.089 19.078 71.261 1.00 24.25 232 HIS D O 1
ATOM 9049 N N . ALA D 1 267 ? 2.671 18.764 72.827 1.00 22.63 233 ALA D N 1
ATOM 9050 C CA . ALA D 1 267 ? 2.657 17.317 72.672 1.00 20.55 233 ALA D CA 1
ATOM 9051 C C . ALA D 1 267 ? 1.262 16.742 72.891 1.00 20.61 233 ALA D C 1
ATOM 9052 O O . ALA D 1 267 ? 0.841 15.839 72.176 1.00 22.98 233 ALA D O 1
ATOM 9054 N N . PHE D 1 268 ? 0.531 17.264 73.869 1.00 18.91 234 PHE D N 1
ATOM 9055 C CA . PHE D 1 268 ? -0.830 16.789 74.068 1.00 19.41 234 PHE D CA 1
ATOM 9056 C C . PHE D 1 268 ? -1.793 17.374 73.053 1.00 20.20 234 PHE D C 1
ATOM 9057 O O . PHE D 1 268 ? -2.739 16.707 72.618 1.00 24.08 234 PHE D O 1
ATOM 9065 N N . TYR D 1 269 ? -1.547 18.619 72.667 1.00 22.03 235 TYR D N 1
ATOM 9066 C CA . TYR D 1 269 ? -2.360 19.244 71.643 1.00 23.94 235 TYR D CA 1
ATOM 9067 C C . TYR D 1 269 ? -2.381 18.370 70.397 1.00 21.82 235 TYR D C 1
ATOM 9068 O O . TYR D 1 269 ? -3.435 18.176 69.800 1.00 20.36 235 TYR D O 1
ATOM 9077 N N . LYS D 1 270 ? -1.219 17.839 70.026 1.00 20.02 236 LYS D N 1
ATOM 9078 C CA . LYS D 1 270 ? -1.093 17.036 68.823 1.00 20.73 236 LYS D CA 1
ATOM 9079 C C . LYS D 1 270 ? -1.632 15.616 69.010 1.00 26.42 236 LYS D C 1
ATOM 9080 O O . LYS D 1 270 ? -1.730 14.863 68.041 1.00 25.40 236 LYS D O 1
ATOM 9086 N N . ARG D 1 271 ? -1.987 15.249 70.241 1.00 20.85 237 ARG D N 1
ATOM 9087 C CA . ARG D 1 271 ? -2.342 13.858 70.534 1.00 20.86 237 ARG D CA 1
ATOM 9088 C C . ARG D 1 271 ? -3.772 13.673 71.004 1.00 22.42 237 ARG D C 1
ATOM 9089 O O . ARG D 1 271 ? -4.413 12.680 70.687 1.00 23.13 237 ARG D O 1
ATOM 9097 N N . LEU D 1 272 ? -4.278 14.637 71.756 1.00 17.74 238 LEU D N 1
ATOM 9098 C CA . LEU D 1 272 ? -5.611 14.513 72.335 1.00 17.90 238 LEU D CA 1
ATOM 9099 C C . LEU D 1 272 ? -6.707 14.809 71.319 1.00 25.68 238 LEU D C 1
ATOM 9100 O O . LEU D 1 272 ? -6.590 15.707 70.485 1.00 22.22 238 LEU D O 1
ATOM 9105 N N . ASN D 1 273 ? -7.780 14.044 71.402 1.00 34.85 239 ASN D N 1
ATOM 9106 C CA . ASN D 1 273 ? -8.998 14.378 70.707 1.00 30.80 239 ASN D CA 1
ATOM 9107 C C . ASN D 1 273 ? -9.397 15.830 71.016 1.00 34.81 239 ASN D C 1
ATOM 9108 O O . ASN D 1 273 ? -9.257 16.290 72.147 1.00 31.12 239 ASN D O 1
ATOM 9113 N N . PRO D 1 274 ? -9.879 16.573 70.011 1.00 30.83 240 PRO D N 1
ATOM 9114 C CA . PRO D 1 274 ? -10.158 18.003 70.217 1.00 24.50 240 PRO D CA 1
ATOM 9115 C C . PRO D 1 274 ? -11.241 18.284 71.264 1.00 21.93 240 PRO D C 1
ATOM 9116 O O . PRO D 1 274 ? -11.399 19.422 71.667 1.00 29.17 240 PRO D O 1
ATOM 9120 N N . SER D 1 275 ? -11.988 17.276 71.685 1.00 18.97 241 SER D N 1
ATOM 9121 C CA . SER D 1 275 ? -12.988 17.488 72.719 1.00 22.92 241 SER D CA 1
ATOM 9122 C C . SER D 1 275 ? -12.326 17.683 74.096 1.00 28.02 241 SER D C 1
ATOM 9123 O O . SER D 1 275 ? -12.990 18.050 75.069 1.00 24.93 241 SER D O 1
ATOM 9126 N N . ILE D 1 276 ? -11.031 17.396 74.178 1.00 18.84 242 ILE D N 1
ATOM 9127 C CA . ILE D 1 276 ? -10.268 17.636 75.392 1.00 22.99 242 ILE D CA 1
ATOM 9128 C C . ILE D 1 276 ? -9.361 18.825 75.189 1.00 21.36 242 ILE D C 1
ATOM 9129 O O . ILE D 1 276 ? -8.347 18.729 74.497 1.00 20.69 242 ILE D O 1
ATOM 9134 N N . GLN D 1 277 ? -9.709 19.950 75.797 1.00 26.31 243 GLN D N 1
ATOM 9135 C CA . GLN D 1 277 ? -8.921 21.149 75.594 1.00 27.49 243 GLN D CA 1
ATOM 9136 C C . GLN D 1 277 ? -7.725 21.180 76.505 1.00 23.03 243 GLN D C 1
ATOM 9137 O O . GLN D 1 277 ? -7.626 20.396 77.433 1.00 22.08 243 GLN D O 1
ATOM 9143 N N . ILE D 1 278 ? -6.815 22.098 76.231 1.00 23.26 244 ILE D N 1
ATOM 9144 C CA . ILE D 1 278 ? -5.599 22.205 77.004 1.00 22.16 244 ILE D CA 1
ATOM 9145 C C . ILE D 1 278 ? -5.483 23.568 77.646 1.00 28.30 244 ILE D C 1
ATOM 9146 O O . ILE D 1 278 ? -5.636 24.607 76.990 1.00 29.71 244 ILE D O 1
ATOM 9151 N N . ILE D 1 279 ? -5.239 23.547 78.945 1.00 25.59 245 ILE D N 1
ATOM 9152 C CA . ILE D 1 279 ? -4.859 24.731 79.674 1.00 23.69 245 ILE D CA 1
ATOM 9153 C C . ILE D 1 279 ? -3.350 24.691 79.791 1.00 21.32 245 ILE D C 1
ATOM 9154 O O . ILE D 1 279 ? -2.773 23.653 80.096 1.00 29.15 245 ILE D O 1
ATOM 9159 N N . GLY D 1 280 ? -2.708 25.814 79.537 1.00 16.51 246 GLY D N 1
ATOM 9160 C CA . GLY D 1 280 ? -1.261 25.873 79.566 1.00 21.18 246 GLY D CA 1
ATOM 9161 C C . GLY D 1 280 ? -0.747 26.608 80.777 1.00 24.37 246 GLY D C 1
ATOM 9162 O O . GLY D 1 280 ? -1.173 27.725 81.070 1.00 24.12 246 GLY D O 1
ATOM 9163 N N . THR D 1 281 ? 0.182 25.978 81.487 1.00 22.98 247 THR D N 1
ATOM 9164 C CA . THR D 1 281 ? 0.733 26.566 82.692 1.00 17.02 247 THR D CA 1
ATOM 9165 C C . THR D 1 281 ? 2.230 26.310 82.718 1.00 19.06 247 THR D C 1
ATOM 9166 O O . THR D 1 281 ? 2.684 25.217 82.398 1.00 20.04 247 THR D O 1
ATOM 9170 N N . GLY D 1 282 ? 2.995 27.311 83.125 1.00 18.79 248 GLY D N 1
ATOM 9171 C CA . GLY D 1 282 ? 4.421 27.140 83.308 1.00 12.57 248 GLY D CA 1
ATOM 9172 C C . GLY D 1 282 ? 5.232 28.178 82.568 1.00 19.22 248 GLY D C 1
ATOM 9173 O O . GLY D 1 282 ? 5.113 28.326 81.355 1.00 21.96 248 GLY D O 1
ATOM 9174 N N . GLY D 1 283 ? 6.057 28.910 83.303 1.00 28.34 249 GLY D N 1
ATOM 9175 C CA . GLY D 1 283 ? 6.973 29.864 82.702 1.00 24.60 249 GLY D CA 1
ATOM 9176 C C . GLY D 1 283 ? 6.371 31.164 82.198 1.00 24.98 249 GLY D C 1
ATOM 9177 O O . GLY D 1 283 ? 7.054 31.928 81.530 1.00 24.63 249 GLY D O 1
ATOM 9178 N N . VAL D 1 284 ? 5.104 31.423 82.504 1.00 28.89 250 VAL D N 1
ATOM 9179 C CA . VAL D 1 284 ? 4.446 32.628 82.006 1.00 34.43 250 VAL D CA 1
ATOM 9180 C C . VAL D 1 284 ? 4.720 33.847 82.882 1.00 36.33 250 VAL D C 1
ATOM 9181 O O . VAL D 1 284 ? 4.369 33.877 84.064 1.00 40.21 250 VAL D O 1
ATOM 9196 N N . THR D 1 286 ? 5.302 36.940 80.759 1.00 43.61 252 THR D N 1
ATOM 9197 C CA . THR D 1 286 ? 5.027 37.993 79.793 1.00 36.50 252 THR D CA 1
ATOM 9198 C C . THR D 1 286 ? 3.919 37.576 78.845 1.00 39.47 252 THR D C 1
ATOM 9199 O O . THR D 1 286 ? 3.572 36.402 78.772 1.00 38.18 252 THR D O 1
ATOM 9203 N N . GLY D 1 287 ? 3.373 38.542 78.109 1.00 34.96 253 GLY D N 1
ATOM 9204 C CA . GLY D 1 287 ? 2.368 38.252 77.099 1.00 30.08 253 GLY D CA 1
ATOM 9205 C C . GLY D 1 287 ? 2.910 37.301 76.050 1.00 25.59 253 GLY D C 1
ATOM 9206 O O . GLY D 1 287 ? 2.195 36.436 75.530 1.00 25.83 253 GLY D O 1
ATOM 9207 N N . ARG D 1 288 ? 4.192 37.461 75.744 1.00 30.94 254 ARG D N 1
ATOM 9208 C CA . ARG D 1 288 ? 4.878 36.580 74.814 1.00 34.47 254 ARG D CA 1
ATOM 9209 C C . ARG D 1 288 ? 4.820 35.123 75.295 1.00 40.69 254 ARG D C 1
ATOM 9210 O O . ARG D 1 288 ? 4.487 34.223 74.521 1.00 35.97 254 ARG D O 1
ATOM 9218 N N . ASP D 1 289 ? 5.138 34.891 76.567 1.00 25.41 255 ASP D N 1
ATOM 9219 C CA . ASP D 1 289 ? 5.026 33.549 77.121 1.00 24.69 255 ASP D CA 1
ATOM 9220 C C . ASP D 1 289 ? 3.595 33.003 76.981 1.00 25.17 255 ASP D C 1
ATOM 9221 O O . ASP D 1 289 ? 3.395 31.867 76.567 1.00 29.20 255 ASP D O 1
ATOM 9226 N N . ALA D 1 290 ? 2.595 33.805 77.322 1.00 29.65 256 ALA D N 1
ATOM 9227 C CA . ALA D 1 290 ? 1.213 33.349 77.178 1.00 29.69 256 ALA D CA 1
ATOM 9228 C C . ALA D 1 290 ? 0.906 33.082 75.700 1.00 34.56 256 ALA D C 1
ATOM 9229 O O . ALA D 1 290 ? 0.244 32.102 75.345 1.00 32.66 256 ALA D O 1
ATOM 9231 N N . PHE D 1 291 ? 1.408 33.963 74.844 1.00 37.12 257 PHE D N 1
ATOM 9232 C CA . PHE D 1 291 ? 1.242 33.820 73.408 1.00 36.49 257 PHE D CA 1
ATOM 9233 C C . PHE D 1 291 ? 1.775 32.470 72.947 1.00 32.70 257 PHE D C 1
ATOM 9234 O O . PHE D 1 291 ? 1.105 31.744 72.216 1.00 29.18 257 PHE D O 1
ATOM 9242 N N . GLU D 1 292 ? 2.978 32.127 73.393 1.00 30.12 258 GLU D N 1
ATOM 9243 C CA . GLU D 1 292 ? 3.587 30.876 72.978 1.00 29.39 258 GLU D CA 1
ATOM 9244 C C . GLU D 1 292 ? 2.786 29.662 73.432 1.00 28.24 258 GLU D C 1
ATOM 9245 O O . GLU D 1 292 ? 2.653 28.690 72.683 1.00 27.75 258 GLU D O 1
ATOM 9251 N N . HIS D 1 293 ? 2.236 29.722 74.642 1.00 30.74 259 HIS D N 1
ATOM 9252 C CA . HIS D 1 293 ? 1.375 28.648 75.140 1.00 27.18 259 HIS D CA 1
ATOM 9253 C C . HIS D 1 293 ? 0.143 28.484 74.251 1.00 30.28 259 HIS D C 1
ATOM 9254 O O . HIS D 1 293 ? -0.228 27.370 73.870 1.00 33.67 259 HIS D O 1
ATOM 9261 N N . ILE D 1 294 ? -0.498 29.599 73.926 1.00 30.03 260 ILE D N 1
ATOM 9262 C CA . ILE D 1 294 ? -1.668 29.553 73.058 1.00 33.81 260 ILE D CA 1
ATOM 9263 C C . ILE D 1 294 ? -1.289 29.026 71.672 1.00 27.43 260 ILE D C 1
ATOM 9264 O O . ILE D 1 294 ? -2.001 28.203 71.095 1.00 27.57 260 ILE D O 1
ATOM 9269 N N . LEU D 1 295 ? -0.156 29.497 71.157 1.00 28.14 261 LEU D N 1
ATOM 9270 C CA . LEU D 1 295 ? 0.394 28.995 69.913 1.00 30.04 261 LEU D CA 1
ATOM 9271 C C . LEU D 1 295 ? 0.521 27.474 69.944 1.00 35.14 261 LEU D C 1
ATOM 9272 O O . LEU D 1 295 ? 0.242 26.816 68.939 1.00 31.75 261 LEU D O 1
ATOM 9277 N N . CYS D 1 296 ? 0.965 26.926 71.084 1.00 29.58 262 CYS D N 1
ATOM 9278 C CA . CYS D 1 296 ? 1.135 25.469 71.234 1.00 23.91 262 CYS D CA 1
ATOM 9279 C C . CYS D 1 296 ? -0.180 24.724 71.314 1.00 22.44 262 CYS D C 1
ATOM 9280 O O . CYS D 1 296 ? -0.225 23.532 71.062 1.00 22.70 262 CYS D O 1
ATOM 9283 N N . GLY D 1 297 ? -1.254 25.425 71.654 1.00 25.24 263 GLY D N 1
ATOM 9284 C CA . GLY D 1 297 ? -2.566 24.803 71.671 1.00 23.16 263 GLY D CA 1
ATOM 9285 C C . GLY D 1 297 ? -3.448 25.192 72.843 1.00 24.54 263 GLY D C 1
ATOM 9286 O O . GLY D 1 297 ? -4.647 24.897 72.833 1.00 27.74 263 GLY D O 1
ATOM 9287 N N . ALA D 1 298 ? -2.865 25.852 73.847 1.00 22.30 264 ALA D N 1
ATOM 9288 C CA . ALA D 1 298 ? -3.608 26.208 75.053 1.00 26.96 264 ALA D CA 1
ATOM 9289 C C . ALA D 1 298 ? -4.805 27.105 74.755 1.00 29.26 264 ALA D C 1
ATOM 9290 O O . ALA D 1 298 ? -4.695 28.074 73.998 1.00 27.01 264 ALA D O 1
ATOM 9292 N N . SER D 1 299 ? -5.942 26.770 75.360 1.00 28.58 265 SER D N 1
ATOM 9293 C CA . SER D 1 299 ? -7.141 27.590 75.274 1.00 28.81 265 SER D CA 1
ATOM 9294 C C . SER D 1 299 ? -7.180 28.604 76.400 1.00 36.35 265 SER D C 1
ATOM 9295 O O . SER D 1 299 ? -7.893 29.613 76.321 1.00 31.19 265 SER D O 1
ATOM 9298 N N . MET D 1 300 ? -6.403 28.324 77.445 1.00 23.57 266 MET D N 1
ATOM 9299 C CA . MET D 1 300 ? -6.357 29.166 78.625 1.00 18.40 266 MET D CA 1
ATOM 9300 C C . MET D 1 300 ? -4.944 29.081 79.203 1.00 25.91 266 MET D C 1
ATOM 9301 O O . MET D 1 300 ? -4.289 28.055 79.099 1.00 24.40 266 MET D O 1
ATOM 9306 N N . VAL D 1 301 ? -4.456 30.163 79.790 1.00 20.17 267 VAL D N 1
ATOM 9307 C CA . VAL D 1 301 ? -3.101 30.174 80.288 1.00 21.88 267 VAL D CA 1
ATOM 9308 C C . VAL D 1 301 ? -3.117 30.551 81.761 1.00 26.11 267 VAL D C 1
ATOM 9309 O O . VAL D 1 301 ? -3.848 31.456 82.174 1.00 29.05 267 VAL D O 1
ATOM 9313 N N . GLN D 1 302 ? -2.304 29.865 82.550 1.00 19.67 268 GLN D N 1
ATOM 9314 C CA . GLN D 1 302 ? -2.282 30.090 83.985 1.00 21.14 268 GLN D CA 1
ATOM 9315 C C . GLN D 1 302 ? -0.924 30.562 84.404 1.00 23.16 268 GLN D C 1
ATOM 9316 O O . GLN D 1 302 ? 0.086 30.223 83.775 1.00 22.31 268 GLN D O 1
ATOM 9322 N N . ILE D 1 303 ? -0.905 31.351 85.476 1.00 25.91 269 ILE D N 1
ATOM 9323 C CA . ILE D 1 303 ? 0.315 31.957 85.971 1.00 22.49 269 ILE D CA 1
ATOM 9324 C C . ILE D 1 303 ? 0.487 31.593 87.437 1.00 27.78 269 ILE D C 1
ATOM 9325 O O . ILE D 1 303 ? -0.399 31.831 88.255 1.00 27.37 269 ILE D O 1
ATOM 9330 N N . GLY D 1 304 ? 1.626 31.001 87.767 1.00 23.92 270 GLY D N 1
ATOM 9331 C CA . GLY D 1 304 ? 1.894 30.616 89.137 1.00 24.24 270 GLY D CA 1
ATOM 9332 C C . GLY D 1 304 ? 2.941 31.526 89.738 1.00 28.22 270 GLY D C 1
ATOM 9333 O O . GLY D 1 304 ? 2.615 32.534 90.366 1.00 30.04 270 GLY D O 1
ATOM 9334 N N . THR D 1 305 ? 4.203 31.158 89.538 1.00 23.34 271 THR D N 1
ATOM 9335 C CA . THR D 1 305 ? 5.336 31.864 90.112 1.00 24.39 271 THR D CA 1
ATOM 9336 C C . THR D 1 305 ? 5.248 33.371 89.938 1.00 30.73 271 THR D C 1
ATOM 9337 O O . THR D 1 305 ? 5.373 34.115 90.908 1.00 32.37 271 THR D O 1
ATOM 9341 N N . ALA D 1 306 ? 5.031 33.828 88.715 1.00 24.03 272 ALA D N 1
ATOM 9342 C CA . ALA D 1 306 ? 5.053 35.257 88.448 1.00 23.52 272 ALA D CA 1
ATOM 9343 C C . ALA D 1 306 ? 3.917 35.948 89.185 1.00 29.89 272 ALA D C 1
ATOM 9344 O O . ALA D 1 306 ? 4.085 37.085 89.633 1.00 22.64 272 ALA D O 1
ATOM 9346 N N . LEU D 1 307 ? 2.776 35.265 89.319 1.00 25.52 273 LEU D N 1
ATOM 9347 C CA . LEU D 1 307 ? 1.651 35.826 90.069 1.00 28.80 273 LEU D CA 1
ATOM 9348 C C . LEU D 1 307 ? 1.999 35.927 91.550 1.00 34.19 273 LEU D C 1
ATOM 9349 O O . LEU D 1 307 ? 1.675 36.909 92.206 1.00 42.68 273 LEU D O 1
ATOM 9354 N N . HIS D 1 308 ? 2.670 34.905 92.064 1.00 32.67 274 HIS D N 1
ATOM 9355 C CA . HIS D 1 308 ? 3.115 34.888 93.441 1.00 33.43 274 HIS D CA 1
ATOM 9356 C C . HIS D 1 308 ? 4.038 36.075 93.714 1.00 34.18 274 HIS D C 1
ATOM 9357 O O . HIS D 1 308 ? 4.028 36.652 94.809 1.00 39.44 274 HIS D O 1
ATOM 9364 N N . GLN D 1 309 ? 4.830 36.436 92.708 1.00 30.67 275 GLN D N 1
ATOM 9365 C CA . GLN D 1 309 ? 5.838 37.478 92.850 1.00 37.23 275 GLN D CA 1
ATOM 9366 C C . GLN D 1 309 ? 5.272 38.883 92.657 1.00 41.90 275 GLN D C 1
ATOM 9367 O O . GLN D 1 309 ? 5.677 39.822 93.341 1.00 37.47 275 GLN D O 1
ATOM 9373 N N . GLU D 1 310 ? 4.311 39.014 91.750 1.00 36.98 276 GLU D N 1
ATOM 9374 C CA . GLU D 1 310 ? 3.859 40.324 91.300 1.00 36.66 276 GLU D CA 1
ATOM 9375 C C . GLU D 1 310 ? 2.472 40.712 91.819 1.00 39.47 276 GLU D C 1
ATOM 9376 O O . GLU D 1 310 ? 2.137 41.891 91.866 1.00 41.74 276 GLU D O 1
ATOM 9382 N N . GLY D 1 311 ? 1.674 39.724 92.210 1.00 36.09 277 GLY D N 1
ATOM 9383 C CA . GLY D 1 311 ? 0.309 39.975 92.641 1.00 30.85 277 GLY D CA 1
ATOM 9384 C C . GLY D 1 311 ? -0.636 40.137 91.464 1.00 37.07 277 GLY D C 1
ATOM 9385 O O . GLY D 1 311 ? -0.192 40.227 90.322 1.00 38.00 277 GLY D O 1
ATOM 9386 N N . PRO D 1 312 ? -1.951 40.189 91.738 1.00 38.83 278 PRO D N 1
ATOM 9387 C CA . PRO D 1 312 ? -3.023 40.173 90.734 1.00 40.35 278 PRO D CA 1
ATOM 9388 C C . PRO D 1 312 ? -2.899 41.256 89.670 1.00 47.24 278 PRO D C 1
ATOM 9389 O O . PRO D 1 312 ? -3.546 41.149 88.627 1.00 50.31 278 PRO D O 1
ATOM 9393 N N . GLN D 1 313 ? -2.092 42.282 89.925 1.00 52.85 279 GLN D N 1
ATOM 9394 C CA . GLN D 1 313 ? -1.885 43.344 88.946 1.00 48.74 279 GLN D CA 1
ATOM 9395 C C . GLN D 1 313 ? -1.274 42.769 87.665 1.00 50.77 279 GLN D C 1
ATOM 9396 O O . GLN D 1 313 ? -1.384 43.363 86.592 1.00 53.08 279 GLN D O 1
ATOM 9402 N N . ILE D 1 314 ? -0.629 41.611 87.790 1.00 41.41 280 ILE D N 1
ATOM 9403 C CA . ILE D 1 314 ? 0.086 40.997 86.672 1.00 43.94 280 ILE D CA 1
ATOM 9404 C C . ILE D 1 314 ? -0.836 40.692 85.487 1.00 37.47 280 ILE D C 1
ATOM 9405 O O . ILE D 1 314 ? -0.410 40.727 84.338 1.00 38.20 280 ILE D O 1
ATOM 9410 N N . PHE D 1 315 ? -2.101 40.402 85.764 1.00 30.14 281 PHE D N 1
ATOM 9411 C CA . PHE D 1 315 ? -3.031 40.084 84.702 1.00 34.15 281 PHE D CA 1
ATOM 9412 C C . PHE D 1 315 ? -3.225 41.273 83.757 1.00 45.20 281 PHE D C 1
ATOM 9413 O O . PHE D 1 315 ? -3.150 41.126 82.537 1.00 43.39 281 PHE D O 1
ATOM 9421 N N . LYS D 1 316 ? -3.461 42.450 84.321 1.00 44.70 282 LYS D N 1
ATOM 9422 C CA . LYS D 1 316 ? -3.540 43.666 83.528 1.00 40.27 282 LYS D CA 1
ATOM 9423 C C . LYS D 1 316 ? -2.326 43.756 82.605 1.00 41.47 282 LYS D C 1
ATOM 9424 O O . LYS D 1 316 ? -2.470 43.906 81.392 1.00 40.15 282 LYS D O 1
ATOM 9430 N N . ARG D 1 317 ? -1.134 43.652 83.183 1.00 34.56 283 ARG D N 1
ATOM 9431 C CA . ARG D 1 317 ? 0.096 43.808 82.412 1.00 35.70 283 ARG D CA 1
ATOM 9432 C C . ARG D 1 317 ? 0.213 42.755 81.316 1.00 42.51 283 ARG D C 1
ATOM 9433 O O . ARG D 1 317 ? 0.389 43.074 80.136 1.00 44.46 283 ARG D O 1
ATOM 9441 N N . ILE D 1 318 ? 0.118 41.490 81.698 1.00 38.75 284 ILE D N 1
ATOM 9442 C CA . ILE D 1 318 ? 0.305 40.438 80.717 1.00 37.74 284 ILE D CA 1
ATOM 9443 C C . ILE D 1 318 ? -0.776 40.473 79.636 1.00 39.12 284 ILE D C 1
ATOM 9444 O O . ILE D 1 318 ? -0.498 40.207 78.464 1.00 40.40 284 ILE D O 1
ATOM 9449 N N . THR D 1 319 ? -2.003 40.815 80.014 1.00 40.62 285 THR D N 1
ATOM 9450 C CA . THR D 1 319 ? -3.079 40.880 79.032 1.00 44.90 285 THR D CA 1
ATOM 9451 C C . THR D 1 319 ? -2.733 41.900 77.952 1.00 48.25 285 THR D C 1
ATOM 9452 O O . THR D 1 319 ? -2.853 41.624 76.760 1.00 49.21 285 THR D O 1
ATOM 9456 N N . LYS D 1 320 ? -2.290 43.075 78.384 1.00 43.92 286 LYS D N 1
ATOM 9457 C CA . LYS D 1 320 ? -1.865 44.129 77.473 1.00 44.56 286 LYS D CA 1
ATOM 9458 C C . LYS D 1 320 ? -0.730 43.633 76.575 1.00 44.90 286 LYS D C 1
ATOM 9459 O O . LYS D 1 320 ? -0.776 43.822 75.356 1.00 44.89 286 LYS D O 1
ATOM 9465 N N . GLU D 1 321 ? 0.277 42.985 77.166 1.00 40.24 287 GLU D N 1
ATOM 9466 C CA . GLU D 1 321 ? 1.427 42.509 76.388 1.00 37.24 287 GLU D CA 1
ATOM 9467 C C . GLU D 1 321 ? 1.011 41.469 75.356 1.00 39.89 287 GLU D C 1
ATOM 9468 O O . GLU D 1 321 ? 1.518 41.461 74.231 1.00 40.05 287 GLU D O 1
ATOM 9474 N N . LEU D 1 322 ? 0.067 40.609 75.722 1.00 33.58 288 LEU D N 1
ATOM 9475 C CA . LEU D 1 322 ? -0.447 39.615 74.785 1.00 34.08 288 LEU D CA 1
ATOM 9476 C C . LEU D 1 322 ? -1.230 40.280 73.657 1.00 38.30 288 LEU D C 1
ATOM 9477 O O . LEU D 1 322 ? -1.073 39.941 72.481 1.00 32.56 288 LEU D O 1
ATOM 9493 N N . ALA D 1 324 ? -0.952 43.127 72.574 1.00 31.16 290 ALA D N 1
ATOM 9494 C CA . ALA D 1 324 ? -0.042 43.874 71.714 1.00 32.68 290 ALA D CA 1
ATOM 9495 C C . ALA D 1 324 ? 0.500 42.972 70.615 1.00 39.15 290 ALA D C 1
ATOM 9496 O O . ALA D 1 324 ? 0.528 43.345 69.444 1.00 40.44 290 ALA D O 1
ATOM 9498 N N . ILE D 1 325 ? 0.936 41.782 71.004 1.00 44.55 291 ILE D N 1
ATOM 9499 C CA . ILE D 1 325 ? 1.427 40.817 70.037 1.00 42.45 291 ILE D CA 1
ATOM 9500 C C . ILE D 1 325 ? 0.338 40.471 69.024 1.00 42.10 291 ILE D C 1
ATOM 9501 O O . ILE D 1 325 ? 0.611 40.379 67.826 1.00 42.96 291 ILE D O 1
ATOM 9506 N N . MET D 1 326 ? -0.890 40.279 69.504 1.00 39.61 292 MET D N 1
ATOM 9507 C CA . MET D 1 326 ? -1.999 39.936 68.618 1.00 46.34 292 MET D CA 1
ATOM 9508 C C . MET D 1 326 ? -2.241 41.059 67.611 1.00 52.46 292 MET D C 1
ATOM 9509 O O . MET D 1 326 ? -2.384 40.815 66.412 1.00 50.01 292 MET D O 1
ATOM 9514 N N . THR D 1 327 ? -2.275 42.290 68.106 1.00 55.50 293 THR D N 1
ATOM 9515 C CA . THR D 1 327 ? -2.445 43.460 67.250 1.00 59.61 293 THR D CA 1
ATOM 9516 C C . THR D 1 327 ? -1.360 43.503 66.168 1.00 56.96 293 THR D C 1
ATOM 9517 O O . THR D 1 327 ? -1.663 43.553 64.978 1.00 54.79 293 THR D O 1
ATOM 9521 N N . GLU D 1 328 ? -0.100 43.465 66.596 1.00 51.69 294 GLU D N 1
ATOM 9522 C CA . GLU D 1 328 ? 1.035 43.496 65.686 1.00 52.12 294 GLU D CA 1
ATOM 9523 C C . GLU D 1 328 ? 0.938 42.404 64.640 1.00 60.73 294 GLU D C 1
ATOM 9524 O O . GLU D 1 328 ? 1.405 42.563 63.512 1.00 66.66 294 GLU D O 1
ATOM 9530 N N . LYS D 1 329 ? 0.323 41.293 65.017 1.00 57.98 295 LYS D N 1
ATOM 9531 C CA . LYS D 1 329 ? 0.231 40.132 64.140 1.00 60.88 295 LYS D CA 1
ATOM 9532 C C . LYS D 1 329 ? -1.050 40.168 63.304 1.00 61.32 295 LYS D C 1
ATOM 9533 O O . LYS D 1 329 ? -1.193 39.432 62.328 1.00 58.32 295 LYS D O 1
ATOM 9539 N N . GLY D 1 330 ? -1.980 41.034 63.688 1.00 45.74 296 GLY D N 1
ATOM 9540 C CA . GLY D 1 330 ? -3.260 41.101 63.015 1.00 37.13 296 GLY D CA 1
ATOM 9541 C C . GLY D 1 330 ? -4.227 40.023 63.469 1.00 46.44 296 GLY D C 1
ATOM 9542 O O . GLY D 1 330 ? -5.176 39.683 62.768 1.00 44.36 296 GLY D O 1
ATOM 9543 N N . TYR D 1 331 ? -3.997 39.482 64.658 1.00 53.86 297 TYR D N 1
ATOM 9544 C CA . TYR D 1 331 ? -4.909 38.494 65.219 1.00 42.45 297 TYR D CA 1
ATOM 9545 C C . TYR D 1 331 ? -6.043 39.181 65.976 1.00 41.08 297 TYR D C 1
ATOM 9546 O O . TYR D 1 331 ? -5.829 40.178 66.658 1.00 46.07 297 TYR D O 1
ATOM 9555 N N . GLU D 1 332 ? -7.250 38.647 65.851 1.00 54.52 298 GLU D N 1
ATOM 9556 C CA . GLU D 1 332 ? -8.419 39.261 66.475 1.00 62.22 298 GLU D CA 1
ATOM 9557 C C . GLU D 1 332 ? -8.957 38.431 67.638 1.00 64.89 298 GLU D C 1
ATOM 9558 O O . GLU D 1 332 ? -9.470 38.973 68.618 1.00 61.46 298 GLU D O 1
ATOM 9564 N N . THR D 1 333 ? -8.841 37.113 67.519 1.00 53.42 299 THR D N 1
ATOM 9565 C CA . THR D 1 333 ? -9.242 36.203 68.584 1.00 48.13 299 THR D CA 1
ATOM 9566 C C . THR D 1 333 ? -8.163 35.141 68.748 1.00 49.69 299 THR D C 1
ATOM 9567 O O . THR D 1 333 ? -7.309 34.997 67.870 1.00 45.58 299 THR D O 1
ATOM 9571 N N . LEU D 1 334 ? -8.191 34.408 69.864 1.00 39.40 300 LEU D N 1
ATOM 9572 C CA . LEU D 1 334 ? -7.242 33.320 70.079 1.00 37.48 300 LEU D CA 1
ATOM 9573 C C . LEU D 1 334 ? -7.311 32.341 68.921 1.00 38.55 300 LEU D C 1
ATOM 9574 O O . LEU D 1 334 ? -6.295 31.816 68.471 1.00 37.86 300 LEU D O 1
ATOM 9579 N N . GLU D 1 335 ? -8.523 32.096 68.440 1.00 40.90 301 GLU D N 1
ATOM 9580 C CA . GLU D 1 335 ? -8.739 31.174 67.329 1.00 50.40 301 GLU D CA 1
ATOM 9581 C C . GLU D 1 335 ? -7.821 31.436 66.119 1.00 41.73 301 GLU D C 1
ATOM 9582 O O . GLU D 1 335 ? -7.503 30.518 65.378 1.00 43.35 301 GLU D O 1
ATOM 9588 N N . ASP D 1 336 ? -7.389 32.681 65.936 1.00 34.51 302 ASP D N 1
ATOM 9589 C CA . ASP D 1 336 ? -6.546 33.038 64.796 1.00 35.54 302 ASP D CA 1
ATOM 9590 C C . ASP D 1 336 ? -5.148 32.421 64.865 1.00 38.43 302 ASP D C 1
ATOM 9591 O O . ASP D 1 336 ? -4.455 32.312 63.843 1.00 36.55 302 ASP D O 1
ATOM 9596 N N . PHE D 1 337 ? -4.710 32.028 66.058 1.00 40.91 303 PHE D N 1
ATOM 9597 C CA . PHE D 1 337 ? -3.359 31.478 66.181 1.00 37.58 303 PHE D CA 1
ATOM 9598 C C . PHE D 1 337 ? -3.227 30.282 67.114 1.00 36.33 303 PHE D C 1
ATOM 9599 O O . PHE D 1 337 ? -2.170 29.658 67.174 1.00 37.02 303 PHE D O 1
ATOM 9607 N N . ARG D 1 338 ? -4.288 29.957 67.844 1.00 37.47 304 ARG D N 1
ATOM 9608 C CA . ARG D 1 338 ? -4.198 28.856 68.786 1.00 32.51 304 ARG D CA 1
ATOM 9609 C C . ARG D 1 338 ? -3.839 27.581 68.046 1.00 31.98 304 ARG D C 1
ATOM 9610 O O . ARG D 1 338 ? -4.485 27.209 67.068 1.00 30.88 304 ARG D O 1
ATOM 9618 N N . GLY D 1 339 ? -2.790 26.916 68.506 1.00 33.00 305 GLY D N 1
ATOM 9619 C CA . GLY D 1 339 ? -2.374 25.663 67.904 1.00 29.84 305 GLY D CA 1
ATOM 9620 C C . GLY D 1 339 ? -1.659 25.794 66.571 1.00 29.15 305 GLY D C 1
ATOM 9621 O O . GLY D 1 339 ? -1.348 24.794 65.953 1.00 35.46 305 GLY D O 1
ATOM 9622 N N . LYS D 1 340 ? -1.378 27.022 66.141 1.00 40.66 306 LYS D N 1
ATOM 9623 C CA . LYS D 1 340 ? -0.784 27.259 64.823 1.00 41.20 306 LYS D CA 1
ATOM 9624 C C . LYS D 1 340 ? 0.740 27.388 64.885 1.00 36.45 306 LYS D C 1
ATOM 9625 O O . LYS D 1 340 ? 1.361 27.968 64.002 1.00 38.72 306 LYS D O 1
ATOM 9631 N N . LEU D 1 341 ? 1.349 26.856 65.934 1.00 31.40 307 LEU D N 1
ATOM 9632 C CA . LEU D 1 341 ? 2.802 26.830 66.003 1.00 29.70 307 LEU D CA 1
ATOM 9633 C C . LEU D 1 341 ? 3.354 26.181 64.727 1.00 29.29 307 LEU D C 1
ATOM 9634 O O . LEU D 1 341 ? 2.817 25.183 64.239 1.00 28.04 307 LEU D O 1
ATOM 9639 N N . ASN D 1 342 ? 4.426 26.748 64.188 1.00 27.62 308 ASN D N 1
ATOM 9640 C CA . ASN D 1 342 ? 4.991 26.265 62.932 1.00 30.50 308 ASN D CA 1
ATOM 9641 C C . ASN D 1 342 ? 6.257 25.443 63.137 1.00 35.60 308 ASN D C 1
ATOM 9642 O O . ASN D 1 342 ? 7.103 25.792 63.964 1.00 34.81 308 ASN D O 1
ATOM 9647 N N . ALA D 1 343 ? 6.396 24.358 62.380 1.00 32.59 309 ALA D N 1
ATOM 9648 C CA . ALA D 1 343 ? 7.683 23.676 62.290 1.00 30.33 309 ALA D CA 1
ATOM 9649 C C . ALA D 1 343 ? 8.602 24.512 61.410 1.00 33.94 309 ALA D C 1
ATOM 9650 O O . ALA D 1 343 ? 8.156 25.485 60.794 1.00 41.56 309 ALA D O 1
ATOM 9652 N N . MET D 1 344 ? 9.878 24.147 61.338 1.00 37.37 310 MET D N 1
ATOM 9653 C CA . MET D 1 344 ? 10.789 24.830 60.415 1.00 43.60 310 MET D CA 1
ATOM 9654 C C . MET D 1 344 ? 10.617 24.343 58.979 1.00 38.56 310 MET D C 1
ATOM 9655 O O . MET D 1 344 ? 10.215 23.205 58.762 1.00 44.16 310 MET D O 1
#

Nearest PDB structures (foldseek):
  3c61-assembly2_C  TM=9.582E-01  e=3.509E-43  Leishmania donovani
  3tjx-assembly1_A  TM=9.348E-01  e=2.542E-41  Leishmania major
  4wzh-assembly1_B  TM=9.396E-01  e=1.200E-40  Leishmania braziliensis
  3mjy-assembly1_B  TM=9.388E-01  e=1.741E-40  Leishmania major
  6dgs-assembly1_B  TM=9.381E-01  e=2.375E-40  Leishmania major

Organism: Streptococcus mutans serotype c (strain ATCC 700610 / UA159) (NCBI:txid210007)

Foldseek 3Di:
DAQWFDFQVFTWRHFEEADEPFQAQAPVSLVQRQPFLGREYEHAAFQAADQFDDPPFKDADPFFIWGRGRPGHRHQCRVLVSQLVLVVDPPRGAYEYHYEYLELVRRLVSLCSQPDNDQGEYEYEQQHHYPPPHGRLVPLVNVLVSLVVSVVRRDHAYEYEAAFDDDLVSLQSSQVRVLRQHSEYEFHWFNFFDFDDDPHAQDTPPRNTGGTFARVCLVRQLCRLLSNQVRHDVSYAYETEGHAQLVSVLSSQLSAHRHYHYYGVCNVPPSNVSVRSRVRVVVCVVVVHDYSVVRGPNDDDDD/DAQWFDFQPFTWRHFEEADEPFQAQAPVSLVLRQPFLGREYEHAAFQAADQFDDPPQKDADPFFIWGRGRPGHRHQCRVLVSQLVLVPDPPRGAYEYHYEYLELVRRLVSLCSQPDNDQGEYEYEQQHDYPPPHGRLVPLVNVLVSLVVSVVRRDHAYEYEAAFDDDLVSLQSSQVRVLRQHSEYEFHWFNFFDFDDDPNAQDTPPRNTGGTFARVCLVRQLCSLLSNQVRHDPSYAYETEGHAQLVSVLSSQLSAHRHYHYYGVCNVPPSNVSVRSRVRVVVCVVVVHDYSVVRGPNDDDDD/DAQWFDFQVFTFRHFEEADEPFQAQAPVSLVLRQPFLGREYEHAAFQAADQFDDPPFKDADPFFIWGRGRPGHRHQVRVLVSQLVLVVDPVRGAYEYHYEYLELVRRLVSLVSQPDNDQGEYEYEQQHDYPPPHGRLVPLVNVLVSLVVSVVRRDHAYEYEAAFDDDLVSLQSSQVSVLRLHSAYEFHWFNFFDFDDDPNAQDTPPRNTGGTFARVCLVRQLCSLLSNQVRHDVSYAYETEGHAQLVSVLSSQLSAHRHYHYYGVCNVPPSNVSVRSRVRVVVCVVVVHDYSVVRGPNDDDDD/DAQWFDFQVFIWRHQEEADEPFQAQAPVSLVLRQPFLGREYEHAAFQAADQFDDPPFKDADPFFIWGRGRPGHRHQCRVLVSQLVLVPDPPRGAYEYHYEYLALVRRLVSLCSQPDNDQGEYEYEQQACHDPPHGRLVPLVNVLVSLVVSVVRRDHAYEYEAAFDDDLVSLQSSQVRVLRQHSAYEFHWFNFFDFDDDPHAQDTPPRNTGGTFANVCLVRQLCSLLSNQVRHDVSYAYETEGHAQLVSVLSSQLSAHRHYHYYGVCNVPPSNVSVRSRVRVVVCVVVVHDYSVVRGPNDDDD

InterPro domains:
  IPR001295 Dihydroorotate dehydrogenase, conserved site [PS00912] (244-264)
  IPR005720 Dihydroorotate dehydrogenase, catalytic [PF01180] (5-292)
  IPR012135 Dihydroorotate dehydrogenase, class 1/ 2 [PIRSF000164] (4-306)
  IPR013785 Aldolase-type TIM barrel [G3DSA:3.20.20.70] (2-311)
  IPR024920 Dihydroorotate dehydrogenase, class 1 [MF_00224] (4-307)
  IPR033886 Dihydroorotate dehydrogenase, class 1A [cd04741] (6-292)
  IPR050074 Dihydroorotate dehydrogenase [PTHR48109] (6-306)

B-factor: mean 33.85, std 16.6, range [8.08, 153.06]

CATH classification: 3.20.20.70 (+1 more: 2.30.26.10)

Secondary structure (DSSP, 8-state):
----EEETTEEES-SEEEPTTSS-SSHHHHHHHHTSS-SB-B--B-SS-B--SPSP-EEE-SSEEEE-----BS-HHHHHHHHHHHHHSTTPPP-EEEE--SSHHHHHHH--TTTSS--SEEEEE-S---S----GGG-HHHHHHHHHHHTTT--S-EEEEE-----HHHHHHHHHHH----SEEEE---EEEEE-EETTEE---GGGEEEEEEGGGHHHHHHHHHHHHTTS-TTSEEEEES---HHHHHHHHHHT-SEEEESHHHHHH-THHHHHHHHH--HHHHHT--SGGGTTT-PBPP-/----EEETTEEES-SEEEPTTSS-SSHHHHHHHHTSS-SB-B--B-SS-B--SPSP-EEE-SSEEEE-----BS-HHHHHHHHHHHHHSTTPPP-EEEE--SSHHHHHHH--TTTSS--SEEEEE-S---S----GGG-HHHHHHHHHHHTTT--S-EEEEE-----HHHHHHHHHHH----SEEEE---EEEEE-EETTEE---GGGEEEEEEGGGHHHHHHHHHHHHTTS-TTSEEEEES---HHHHHHHHHHT-SEEEESHHHHHH-THHHHHHHHH--HHHHHT--SGGGTTT-PBPP-/----EEETTEEES-SEEEPTTSS-SSHHHHHHHHTSS-SB-B--B-SS-B--SPSP-EEE-SSEEEE-----BS-HHHHHHHHHHHHHSTTPPP-EEEE--SSHHHHHHH--TTTSS--SEEEEE-----S----GGG-HHHHHHHHHHHHHH--S-EEEEE-----HHHHHHHHHHH----SEEEE--PEEEEE-EETTEE---GGGEEEEEEGGGHHHHHHHHHHHHTTS-TTSEEEEES---HHHHHHHHHHT-SEEEESHHHHHH-THHHHHHHHH--HHHHHT--SGGGTTT-PBPP-/----EEETTEEES-SEEE-TTSS-SSHHHHHHHHTSS-SB-B--B-SS-B--SPSP-EEE-SSEEEE-----BS-HHHHHHHHHHHHHSTTPPP-EEEE--SSHHHHHHH--TTTSS--SEEEEE-SS--S----GGG-HHHHHHHHHHHHHH--S-EEEEE-----HHHHHHHHHHH----SEEEE--PEEEEE-EETTEE---GGGEEEEEEGGGHHHHHHHHHHHHTTS-TTSEEEEES---HHHHHHHHHHT-SEEEESHHHHHH-THHHHHHHHH--HHHHHT--SGGGTTT-PBP-